Protein 2DWU (pdb70)

Foldseek 3Di:
DDPAAEEEEEQALLLVLLVVLLCVVQVQGAYEYEHAPVPPDPQVPDLVVLQVVVVLSVLVVVVGRHQEYEHSFLLSCLSHVVVPCVPDPHHYFYLQLLLLVVQVVPFDPQEEEEEEGNSNQVSVVNVVSNCVVPVPHHYHYFYLHCLQVCQLPPVVVVVVNLVSLLVRCVVVLPDDGQEYEHSGSRCVSCVVSNCVNNDPSYHYGYSSNRRSVVVVVVCVVVPNRGPHNHYAYAYEYQDDQVSSQVVSCVVVVHGHHYDYDDPND/DQQAAEEEEEQAQLLVLQVVLLCVPQVQGAYEYEHAPVPPDPQVPDLVVLQVVVVLSVLVVVVGRHQEYEHSFLLSCLSPVVVVCVPDPHHYFYLQLLLLVVQVVPFDPQEEEEEEGNSNQVSVVNVVSNCVVPVPHHYHYFYLHCVVVCQLPPLVVVVVNLVSLLVRCVVVLPDDHQEYEHSGSRCVSCVVSNCVNNDPRYHYTYSSNRRSVVVVVVCVVVPNRHPHNHYAYAYEYQDDQVSSQVVCCVVVVHGHHYDYDHPNDD/DQPAAEEEEEQAQLLVLQVVLLCVPQVQGAYEYEHAPVPPDPLPPDLVVLQVVVVLSVVVCVVGRHQEYEHSFLLSCLRPVVVVCVVDPHHYFYLQLLLLVVQVVPFPPLEEEEEEGNSNQVSVVNVVSNCVVPVPHHYHYFYLHCLQVCQLPPVVVVVVNLVSLLVRCVVVLPDDHQEYEHSGSRCVSVVVSNCVNNDPSHHYGYSSNRRSVVVVVVCVVVPNRHPHNHYAYAYEYQDDQVSSQVVSCVVVVHGHHYDYDDPNDD

InterPro domains:
  IPR001920 Asp/Glu racemase [G3DSA:3.40.50.1860] (10-257)
  IPR001920 Asp/Glu racemase [G3DSA:3.40.50.1860] (99-211)
  IPR001920 Asp/Glu racemase [SSF53681] (10-111)
  IPR001920 Asp/Glu racemase [SSF53681] (114-262)
  IPR004391 Glutamate racemase [MF_00258] (8-259)
  IPR004391 Glutamate racemase [TIGR00067] (10-257)
  IPR015942 Asp/Glu/hydantoin racemase [PF01177] (19-215)
  IPR033134 Asp/Glu racemase, active site 2 [PS00924] (184-194)

B-factor: mean 18.68, std 12.65, range [5.08, 90.08]

Secondary structure (DSSP, 8-state):
----EEEEEESSSTTHHHHHHHHHH-TTS-EEEEE-GGG---TTS-HHHHHHHHHHHHHHHTTS-EEEEEE--HHHHHHHHHHHHHH-SS-EEESHHHHHHHHHHH-SSSEEEEEE-HHHHHTTHHHHHHHHH-TT-EEEEEE-TTHHHHHHHSTT-HHHHHHHHHHHHHHHHTS--SEEEE-STTGGGGHHHHHHHH-TTSEEEEHHHHHHHHHHHHHHHTT-----SS---EEEESS-HHHHHHHHHHHHSS---EEE--S--/-TT-EEEEEESSSTTHHHHHHHHHH-TTS-EEEEE-GGG---TTS-HHHHHHHHHHHHHHHTTS-EEEEEE--HHHHHHHHHHHHHH-SS-EEESHHHHHHHHHHH-SSSEEEEEE-HHHHHHTHHHHHHHHH-TT-EEEEEE-TTHHHHHHHSTT-HHHHHHHHHHHHHHHHTS--SEEEEESTTGGGGHHHHHHHH-TTSEEEEHHHHHHHHHHHHHHHHT-----SS---EEEESS-HHHHHHHHHHHHSS---EEE--SS--/-TT-EEEEEESSSTTHHHHHHHHHHSTT--EEEEE-GGG---TTS-HHHHHHHHHHHHHHHTTS-EEEEEE--HHHHHHHHHHHHHH-SS-EEESHHHHHHHHHHH-SSSEEEEEE-HHHHHHTHHHHHHHHH-TT-EEEEEE-TTHHHHHHHSTT-HHHHHHHHHHHHHHHHTS--SEEEE-STTGGGGHHHHHHHH-TTSEEEEHHHHHHHHHHHHHHHTT-----SS---EEEESS-HHHHHHHHHHHHSS---EEE--SS--

Solvent-accessible surface area: 32550 Å² total

Sequence (797 aa):
HKHSSVIGVLDSGVVGGLTVASSEIIRQLPKESIICCYIIGDNERCPYGPPRSVEEVQSSFVFEMVEFLKQFPLKALVVACNTAAAATTLAALQEALSIPVIGVIHPGARAAIKVTKKKGKKIGVVIGTVGTIQSNMMYEKALHELDTYLKVHSHACPPTLATVVENRLEDTAYVTQQVKQALLLPLTKEDIDTLILGCTHYPLLLESYIKKELGEDVTIIIISSAEETAIELSTILQHKGILADNLLNPKHRFFTTGSVSSFEHIAERWLGYQISSVDCCVDLPVHKHSSVIGVLDSGVVGGLTVASSEIIRQLPKESSIICCYIIGDNERCPYGPPRSVEEVQSSFVFEMVEFLKQFPLKALVVACNTAAAATTLAALQEALSIPVIGVIHPGARAAIKVTKKKGKIGVVIGTVGTIQSNMMYEKALHELDTYLKVHSHHACPPTTLATVVENRLEDTTAYVTQQVKQALLPLTKEDIDTLILGCTHYPLLLESYIKKELGEDVTIIIISSAEEETAIELSTILQHKGILADNLLNPKHRFFTTGSVSSFEHIAERWLGYQISSVDCVDLPVKHKHSSVIGVLDSGVGGLTVASEIIRQLPKESIICCYIIGDNERCPYGPPRSVEEVQSSFVFEMVEFLKQFPLKALVVACNTAAAATTLAALLQEALSIPVIGVIHPGARAAIKVTKKGKIGVVIGTVGTIQSNMMYEKALHELDTYLKVHSHACPTLATVVENRLEDTAYVTQQVKQALLPLTKEDIDTLILGCTHYPLLLESYIKKELGEDVTIIIISSAEETAIELSTILQHKGILADNLLNPKHRFFTTGSVSSFEHIAERWLGYQISVDCVDLPVK

CATH classification: 3.40.50.1860 (+1 more: 3.40.50.1860)

Structure (mmCIF, N/CA/C/O backbone):
data_2DWU
#
_entry.id   2DWU
#
_cell.length_a   85.783
_cell.length_b   49.659
_cell.length_c   198.252
_cell.angle_alpha   90.000
_cell.angle_beta   90.065
_cell.angle_gamma   90.000
#
_symmetry.space_group_name_H-M   'C 1 2 1'
#
loop_
_entity.id
_entity.type
_entity.pdbx_description
1 polymer 'Glutamate racemase'
2 non-polymer 'POTASSIUM ION'
3 non-polymer 'D-GLUTAMIC ACID'
4 non-polymer GLYCEROL
5 water water
#
loop_
_atom_site.group_PDB
_atom_site.id
_atom_site.type_symbol
_atom_site.label_atom_id
_atom_site.label_alt_id
_atom_site.label_comp_id
_atom_site.label_asym_id
_atom_site.label_entity_id
_atom_site.label_seq_id
_atom_site.pdbx_PDB_ins_code
_atom_site.Cartn_x
_atom_site.Cartn_y
_atom_site.Cartn_z
_atom_site.occupancy
_atom_site.B_iso_or_equiv
_atom_site.auth_seq_id
_atom_site.auth_comp_id
_atom_site.auth_asym_id
_atom_site.auth_atom_id
_atom_site.pdbx_PDB_model_num
ATOM 1 N N . HIS A 1 5 ? -27.249 -4.568 32.026 1.00 43.30 5 HIS A N 1
ATOM 2 C CA . HIS A 1 5 ? -26.002 -5.313 32.364 1.00 42.70 5 HIS A CA 1
ATOM 3 C C . HIS A 1 5 ? -24.889 -4.837 31.429 1.00 40.24 5 HIS A C 1
ATOM 4 O O . HIS A 1 5 ? -23.977 -5.596 31.093 1.00 41.55 5 HIS A O 1
ATOM 11 N N . LYS A 1 6 ? -24.975 -3.564 31.047 1.00 37.35 6 LYS A N 1
ATOM 12 C CA . LYS A 1 6 ? -24.051 -2.905 30.125 1.00 32.46 6 LYS A CA 1
ATOM 13 C C . LYS A 1 6 ? -23.474 -3.799 29.046 1.00 27.97 6 LYS A C 1
ATOM 14 O O . LYS A 1 6 ? -22.653 -4.689 29.277 1.00 27.81 6 LYS A O 1
ATOM 20 N N . HIS A 1 7 ? -23.918 -3.508 27.839 1.00 21.88 7 HIS A N 1
ATOM 21 C CA . HIS A 1 7 ? -23.547 -4.270 26.678 1.00 17.75 7 HIS A CA 1
ATOM 22 C C . HIS A 1 7 ? -22.726 -3.455 25.701 1.00 15.74 7 HIS A C 1
ATOM 23 O O . HIS A 1 7 ? -22.485 -3.880 24.582 1.00 15.81 7 HIS A O 1
ATOM 30 N N A SER A 1 8 ? -22.282 -2.282 26.134 0.50 13.89 8 SER A N 1
ATOM 31 N N B SER A 1 8 ? -22.272 -2.291 26.147 0.50 13.62 8 SER A N 1
ATOM 32 C CA A SER A 1 8 ? -21.501 -1.423 25.256 0.50 12.64 8 SER A CA 1
ATOM 33 C CA B SER A 1 8 ? -21.485 -1.405 25.301 0.50 12.36 8 SER A CA 1
ATOM 34 C C A SER A 1 8 ? -20.108 -1.976 24.970 0.50 11.72 8 SER A C 1
ATOM 35 C C B SER A 1 8 ? -20.080 -1.931 25.000 0.50 11.38 8 SER A C 1
ATOM 36 O O A SER A 1 8 ? -19.528 -2.704 25.770 0.50 12.73 8 SER A O 1
ATOM 37 O O B SER A 1 8 ? -19.464 -2.596 25.826 0.50 12.57 8 SER A O 1
ATOM 42 N N . VAL A 1 9 ? -19.583 -1.615 23.807 1.00 10.42 9 VAL A N 1
ATOM 43 C CA . VAL A 1 9 ? -18.283 -2.095 23.365 1.00 10.14 9 VAL A CA 1
ATOM 44 C C . VAL A 1 9 ? -17.270 -0.987 23.158 1.00 9.07 9 VAL A C 1
ATOM 45 O O . VAL A 1 9 ? -17.593 0.197 23.131 1.00 10.09 9 VAL A O 1
ATOM 49 N N . ILE A 1 10 ? -16.023 -1.405 23.050 1.00 7.66 10 ILE A N 1
ATOM 50 C CA . ILE A 1 10 ? -14.930 -0.483 22.776 1.00 9.31 10 ILE A CA 1
ATOM 51 C C . ILE A 1 10 ? -14.722 -0.525 21.259 1.00 8.57 10 ILE A C 1
ATOM 52 O O . ILE A 1 10 ? -14.350 -1.572 20.718 1.00 9.53 10 ILE A O 1
ATOM 57 N N . GLY A 1 11 ? -14.972 0.597 20.581 1.00 9.37 11 GLY A N 1
ATOM 58 C CA . GLY A 1 11 ? -14.736 0.642 19.137 1.00 9.03 11 GLY A CA 1
ATOM 59 C C . GLY A 1 11 ? -13.245 0.886 18.930 1.00 9.42 11 GLY A C 1
ATOM 60 O O . GLY A 1 11 ? -12.654 1.667 19.667 1.00 10.74 11 GLY A O 1
ATOM 61 N N . VAL A 1 12 ? -12.629 0.190 17.981 1.00 8.50 12 VAL A N 1
ATOM 62 C CA . VAL A 1 12 ? -11.187 0.378 17.701 1.00 8.20 12 VAL A CA 1
ATOM 63 C C . VAL A 1 12 ? -11.038 0.532 16.204 1.00 7.99 12 VAL A C 1
ATOM 64 O O . VAL A 1 12 ? -11.512 -0.313 15.441 1.00 9.80 12 VAL A O 1
ATOM 68 N N . LEU A 1 13 ? -10.401 1.613 15.756 1.00 9.01 13 LEU A N 1
ATOM 69 C CA . LEU A 1 13 ? -10.196 1.770 14.317 1.00 8.69 13 LEU A CA 1
ATOM 70 C C . LEU A 1 13 ? -8.702 1.871 13.983 1.00 9.14 13 LEU A C 1
ATOM 71 O O . LEU A 1 13 ? -7.872 2.339 14.786 1.00 8.41 13 LEU A O 1
ATOM 76 N N . ASP A 1 14 ? -8.350 1.373 12.805 1.00 9.45 14 ASP A N 1
ATOM 77 C CA . ASP A 1 14 ? -6.950 1.382 12.374 1.00 8.41 14 ASP A CA 1
ATOM 78 C C . ASP A 1 14 ? -6.925 1.384 10.863 1.00 9.83 14 ASP A C 1
ATOM 79 O O . ASP A 1 14 ? -7.933 1.131 10.237 1.00 10.14 14 ASP A O 1
ATOM 84 N N . SER A 1 15 ? -5.765 1.669 10.274 1.00 7.82 15 SER A N 1
ATOM 85 C CA . SER A 1 15 ? -5.669 1.631 8.834 1.00 9.46 15 SER A CA 1
ATOM 86 C C . SER A 1 15 ? -5.661 0.200 8.273 1.00 11.14 15 SER A C 1
ATOM 87 O O . SER A 1 15 ? -5.882 0.020 7.080 1.00 11.67 15 SER A O 1
ATOM 90 N N . GLY A 1 16 ? -5.397 -0.814 9.107 1.00 9.90 16 GLY A N 1
ATOM 91 C CA . GLY A 1 16 ? -5.352 -2.185 8.618 1.00 11.10 16 GLY A CA 1
ATOM 92 C C . GLY A 1 16 ? -5.213 -3.236 9.709 1.00 10.20 16 GLY A C 1
ATOM 93 O O . GLY A 1 16 ? -6.061 -3.318 10.603 1.00 11.20 16 GLY A O 1
ATOM 94 N N A VAL A 1 17 ? -4.149 -4.036 9.631 0.50 10.63 17 VAL A N 1
ATOM 95 N N B VAL A 1 17 ? -4.149 -4.030 9.638 0.50 10.43 17 VAL A N 1
ATOM 96 C CA A VAL A 1 17 ? -3.889 -5.091 10.611 0.50 10.74 17 VAL A CA 1
ATOM 97 C CA B VAL A 1 17 ? -3.932 -5.080 10.619 0.50 10.44 17 VAL A CA 1
ATOM 98 C C A VAL A 1 17 ? -2.992 -4.638 11.764 0.50 10.06 17 VAL A C 1
ATOM 99 C C B VAL A 1 17 ? -2.965 -4.668 11.744 0.50 9.91 17 VAL A C 1
ATOM 100 O O A VAL A 1 17 ? -3.006 -5.232 12.844 0.50 9.70 17 VAL A O 1
ATOM 101 O O B VAL A 1 17 ? -2.906 -5.322 12.787 0.50 9.48 17 VAL A O 1
ATOM 108 N N . GLY A 1 18 ? -2.221 -3.583 11.536 1.00 11.21 18 GLY A N 1
ATOM 109 C CA . GLY A 1 18 ? -1.303 -3.112 12.566 1.00 9.82 18 GLY A CA 1
ATOM 110 C C . GLY A 1 18 ? -1.945 -2.904 13.923 1.00 9.54 18 GLY A C 1
ATOM 111 O O . GLY A 1 18 ? -1.365 -3.253 14.955 1.00 8.50 18 GLY A O 1
ATOM 112 N N . GLY A 1 19 ? -3.147 -2.336 13.907 1.00 9.25 19 GLY A N 1
ATOM 113 C CA . GLY A 1 19 ? -3.885 -2.064 15.132 1.00 10.47 19 GLY A CA 1
ATOM 114 C C . GLY A 1 19 ? -4.157 -3.283 15.998 1.00 7.92 19 GLY A C 1
ATOM 115 O O . GLY A 1 19 ? -4.641 -3.137 17.128 1.00 9.03 19 GLY A O 1
ATOM 116 N N . LEU A 1 20 ? -3.888 -4.488 15.483 1.00 8.96 20 LEU A N 1
ATOM 117 C CA . LEU A 1 20 ? -4.060 -5.678 16.313 1.00 8.81 20 LEU A CA 1
ATOM 118 C C . LEU A 1 20 ? -3.107 -5.622 17.495 1.00 7.86 20 LEU A C 1
ATOM 119 O O . LEU A 1 20 ? -3.353 -6.262 18.506 1.00 7.59 20 LEU A O 1
ATOM 124 N N . THR A 1 21 ? -1.996 -4.876 17.396 1.00 8.37 21 THR A N 1
ATOM 125 C CA . THR A 1 21 ? -1.131 -4.788 18.573 1.00 7.64 21 THR A CA 1
ATOM 126 C C . THR A 1 21 ? -1.857 -4.067 19.706 1.00 8.12 21 THR A C 1
ATOM 127 O O . THR A 1 21 ? -1.740 -4.453 20.882 1.00 8.70 21 THR A O 1
ATOM 131 N N . VAL A 1 22 ? -2.644 -3.053 19.348 1.00 7.07 22 VAL A N 1
ATOM 132 C CA . VAL A 1 22 ? -3.406 -2.281 20.328 1.00 7.17 22 VAL A CA 1
ATOM 133 C C . VAL A 1 22 ? -4.573 -3.140 20.818 1.00 6.88 22 VAL A C 1
ATOM 134 O O . VAL A 1 22 ? -4.843 -3.219 22.005 1.00 7.30 22 VAL A O 1
ATOM 138 N N . ALA A 1 23 ? -5.239 -3.815 19.899 1.00 6.95 23 ALA A N 1
ATOM 139 C CA . ALA A 1 23 ? -6.352 -4.666 20.314 1.00 7.66 23 ALA A CA 1
ATOM 140 C C . ALA A 1 23 ? -5.895 -5.751 21.304 1.00 7.57 23 ALA A C 1
ATOM 141 O O . ALA A 1 23 ? -6.571 -6.020 22.296 1.00 8.11 23 ALA A O 1
ATOM 143 N N A SER A 1 24 ? -4.754 -6.377 21.042 0.50 7.42 24 SER A N 1
ATOM 144 N N B SER A 1 24 ? -4.756 -6.356 21.025 0.50 6.64 24 SER A N 1
ATOM 145 C CA A SER A 1 24 ? -4.257 -7.422 21.930 0.50 8.24 24 SER A CA 1
ATOM 146 C CA B SER A 1 24 ? -4.219 -7.390 21.880 0.50 6.68 24 SER A CA 1
ATOM 147 C C A SER A 1 24 ? -3.981 -6.888 23.332 0.50 7.99 24 SER A C 1
ATOM 148 C C B SER A 1 24 ? -3.978 -6.886 23.303 0.50 7.17 24 SER A C 1
ATOM 149 O O A SER A 1 24 ? -4.213 -7.581 24.317 0.50 7.55 24 SER A O 1
ATOM 150 O O B SER A 1 24 ? -4.233 -7.595 24.268 0.50 6.85 24 SER A O 1
ATOM 155 N N . GLU A 1 25 ? -3.468 -5.659 23.428 1.00 7.15 25 GLU A N 1
ATOM 156 C CA . GLU A 1 25 ? -3.208 -5.087 24.741 1.00 7.10 25 GLU A CA 1
ATOM 157 C C . GLU A 1 25 ? -4.495 -4.744 25.488 1.00 6.56 25 GLU A C 1
ATOM 158 O O . GLU A 1 25 ? -4.549 -4.868 26.711 1.00 7.94 25 GLU A O 1
ATOM 164 N N . ILE A 1 26 ? -5.530 -4.314 24.772 1.00 7.72 26 ILE A N 1
ATOM 165 C CA . ILE A 1 26 ? -6.815 -4.026 25.416 1.00 7.83 26 ILE A CA 1
ATOM 166 C C . ILE A 1 26 ? -7.423 -5.343 25.918 1.00 8.60 26 ILE A C 1
ATOM 167 O O . ILE A 1 26 ? -7.901 -5.436 27.048 1.00 8.36 26 ILE A O 1
ATOM 172 N N . ILE A 1 27 ? -7.353 -6.381 25.088 1.00 7.34 27 ILE A N 1
ATOM 173 C CA . ILE A 1 27 ? -7.871 -7.687 25.497 1.00 8.75 27 ILE A CA 1
ATOM 174 C C . ILE A 1 27 ? -7.120 -8.206 26.734 1.00 9.26 27 ILE A C 1
ATOM 175 O O . ILE A 1 27 ? -7.717 -8.795 27.648 1.00 9.18 27 ILE A O 1
ATOM 180 N N . ARG A 1 28 ? -5.817 -7.952 26.809 1.00 7.74 28 ARG A N 1
ATOM 181 C CA . ARG A 1 28 ? -5.045 -8.435 27.940 1.00 7.90 28 ARG A CA 1
ATOM 182 C C . ARG A 1 28 ? -5.256 -7.643 29.237 1.00 9.37 28 ARG A C 1
ATOM 183 O O . ARG A 1 28 ? -5.418 -8.229 30.311 1.00 9.32 28 ARG A O 1
ATOM 191 N N . GLN A 1 29 ? -5.229 -6.314 29.151 1.00 7.67 29 GLN A N 1
ATOM 192 C CA . GLN A 1 29 ? -5.346 -5.474 30.344 1.00 5.67 29 GLN A CA 1
ATOM 193 C C . GLN A 1 29 ? -6.783 -5.142 30.754 1.00 7.70 29 GLN A C 1
ATOM 194 O O . GLN A 1 29 ? -7.038 -4.756 31.896 1.00 7.83 29 GLN A O 1
ATOM 200 N N . LEU A 1 30 ? -7.720 -5.316 29.835 1.00 6.74 30 LEU A N 1
ATOM 201 C CA . LEU A 1 30 ? -9.138 -5.049 30.132 1.00 5.26 30 LEU A CA 1
ATOM 202 C C . LEU A 1 30 ? -9.903 -6.266 29.617 1.00 6.86 30 LEU A C 1
ATOM 203 O O . LEU A 1 30 ? -10.746 -6.159 28.721 1.00 8.95 30 LEU A O 1
ATOM 208 N N . PRO A 1 31 ? -9.641 -7.423 30.227 1.00 7.60 31 PRO A N 1
ATOM 209 C CA . PRO A 1 31 ? -10.288 -8.668 29.798 1.00 8.20 31 PRO A CA 1
ATOM 210 C C . PRO A 1 31 ? -11.781 -8.763 29.909 1.00 10.12 31 PRO A C 1
ATOM 211 O O . PRO A 1 31 ? -12.358 -9.728 29.397 1.00 11.52 31 PRO A O 1
ATOM 215 N N . LYS A 1 32 ? -12.432 -7.798 30.546 1.00 9.90 32 LYS A N 1
ATOM 216 C CA . LYS A 1 32 ? -13.902 -7.848 30.615 1.00 8.08 32 LYS A CA 1
ATOM 217 C C . LYS A 1 32 ? -14.576 -7.009 29.533 1.00 9.02 32 LYS A C 1
ATOM 218 O O . LYS A 1 32 ? -15.792 -7.073 29.361 1.00 10.76 32 LYS A O 1
ATOM 224 N N . GLU A 1 33 ? -13.794 -6.224 28.793 1.00 7.95 33 GLU A 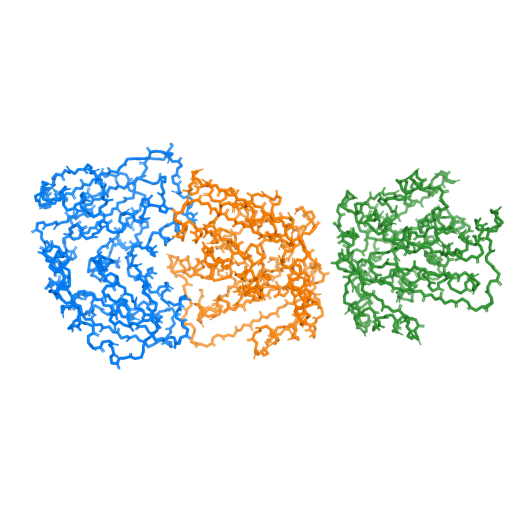N 1
ATOM 225 C CA . GLU A 1 33 ? -14.346 -5.369 27.741 1.00 7.42 33 GLU A CA 1
ATOM 226 C C . GLU A 1 33 ? -14.481 -6.125 26.414 1.00 8.25 33 GLU A C 1
ATOM 227 O O . GLU A 1 33 ? -13.758 -7.097 26.168 1.00 10.79 33 GLU A O 1
ATOM 233 N N . SER A 1 34 ? -15.416 -5.659 25.582 1.00 8.86 34 SER A N 1
ATOM 234 C CA . SER A 1 34 ? -15.694 -6.265 24.268 1.00 8.87 34 SER A CA 1
ATOM 235 C C . SER A 1 34 ? -15.217 -5.320 23.192 1.00 8.79 34 SER A C 1
ATOM 236 O O . SER A 1 34 ? -15.560 -4.147 23.198 1.00 9.36 34 SER A O 1
ATOM 239 N N A ILE A 1 35 ? -14.419 -5.862 22.280 0.50 8.07 35 ILE A N 1
ATOM 240 N N B ILE A 1 35 ? -14.429 -5.814 22.247 0.50 8.90 35 ILE A N 1
ATOM 241 C CA A ILE A 1 35 ? -13.838 -5.097 21.191 0.50 8.82 35 ILE A CA 1
ATOM 242 C CA B ILE A 1 35 ? -13.950 -4.931 21.192 0.50 10.00 35 ILE A CA 1
ATOM 243 C C A ILE A 1 35 ? -14.600 -5.219 19.880 0.50 9.03 35 ILE A C 1
ATOM 244 C C B ILE A 1 35 ? -14.644 -5.158 19.860 0.50 10.23 35 ILE A C 1
ATOM 245 O O A ILE A 1 35 ? -15.048 -6.310 19.517 0.50 9.84 35 ILE A O 1
ATOM 246 O O B ILE A 1 35 ? -15.005 -6.288 19.521 0.50 11.00 35 ILE A O 1
ATOM 255 N N A CYS A 1 36 ? -14.745 -4.093 19.186 0.50 9.14 36 CYS A N 1
ATOM 256 N N B CYS A 1 36 ? -14.833 -4.065 19.127 0.50 10.63 36 CYS A N 1
ATOM 257 C CA A CYS A 1 36 ? -15.371 -4.049 17.860 0.50 9.55 36 CYS A CA 1
ATOM 258 C CA B CYS A 1 36 ? -15.402 -4.089 17.779 0.50 10.98 36 CYS A CA 1
ATOM 259 C C A CYS A 1 36 ? -14.306 -3.297 17.058 0.50 9.22 36 CYS A C 1
ATOM 260 C C B CYS A 1 36 ? -14.369 -3.298 16.993 0.50 10.10 36 CYS A C 1
ATOM 261 O O A CYS A 1 36 ? -14.148 -2.087 17.207 0.50 8.83 36 CYS A O 1
ATOM 262 O O B CYS A 1 36 ? -14.281 -2.075 17.105 0.50 10.07 36 CYS A O 1
ATOM 267 N N . TYR A 1 37 ? -13.572 -4.028 16.229 1.00 9.19 37 TYR A N 1
ATOM 268 C CA . TYR A 1 37 ? -12.461 -3.459 15.468 1.00 9.43 37 TYR A CA 1
ATOM 269 C C . TYR A 1 37 ? -12.677 -3.338 13.979 1.00 9.88 37 TYR A C 1
ATOM 270 O O . TYR A 1 37 ? -13.232 -4.236 13.379 1.00 9.62 37 TYR A O 1
ATOM 279 N N A ILE A 1 38 ? -12.242 -2.219 13.399 0.50 8.76 38 ILE A N 1
ATOM 280 N N B ILE A 1 38 ? -12.248 -2.229 13.382 0.50 8.50 38 ILE A N 1
ATOM 281 C CA A ILE A 1 38 ? -12.324 -2.024 11.954 0.50 8.98 38 ILE A CA 1
ATOM 282 C CA B ILE A 1 38 ? -12.332 -2.109 11.930 0.50 8.34 38 ILE A CA 1
ATOM 283 C C A ILE A 1 38 ? -10.934 -1.622 11.447 0.50 9.99 38 ILE A C 1
ATOM 284 C C B ILE A 1 38 ? -10.968 -1.628 11.432 0.50 9.72 38 ILE A C 1
ATOM 285 O O A ILE A 1 38 ? -10.319 -0.695 11.994 0.50 10.05 38 ILE A O 1
ATOM 286 O O B ILE A 1 38 ? -10.411 -0.654 11.961 0.50 9.82 38 ILE A O 1
ATOM 295 N N . GLY A 1 39 ? -10.440 -2.344 10.439 1.00 9.51 39 GLY A N 1
ATOM 296 C CA . GLY A 1 39 ? -9.146 -2.027 9.837 1.00 9.47 39 GLY A CA 1
ATOM 297 C C . GLY A 1 39 ? -9.433 -1.713 8.374 1.00 10.03 39 GLY A C 1
ATOM 298 O O . GLY A 1 39 ? -10.085 -2.517 7.680 1.00 9.59 39 GLY A O 1
ATOM 299 N N . ASP A 1 40 ? -8.968 -0.557 7.891 1.00 8.55 40 ASP A N 1
ATOM 300 C CA . ASP A 1 40 ? -9.224 -0.141 6.506 1.00 9.75 40 ASP A CA 1
ATOM 301 C C . ASP A 1 40 ? -8.146 -0.661 5.562 1.00 11.32 40 ASP A C 1
ATOM 302 O O . ASP A 1 40 ? -7.556 0.112 4.807 1.00 10.37 40 ASP A O 1
ATOM 307 N N . ASN A 1 41 ? -7.918 -1.973 5.570 1.00 10.62 41 ASN A N 1
ATOM 308 C CA . ASN A 1 41 ? -6.836 -2.540 4.751 1.00 11.78 41 ASN A CA 1
ATOM 309 C C . ASN A 1 41 ? -6.859 -2.163 3.268 1.00 12.03 41 ASN A C 1
ATOM 310 O O . ASN A 1 41 ? -5.796 -2.061 2.636 1.00 13.06 41 ASN A O 1
ATOM 315 N N . GLU A 1 42 ? -8.051 -1.958 2.713 1.00 11.93 42 GLU A N 1
ATOM 316 C CA . GLU A 1 42 ? -8.136 -1.598 1.290 1.00 12.43 42 GLU A CA 1
ATOM 317 C C . GLU A 1 42 ? -7.441 -0.266 0.971 1.00 12.89 42 GLU A C 1
ATOM 318 O O . GLU A 1 42 ? -7.015 -0.029 -0.171 1.00 12.25 42 GLU A O 1
ATOM 324 N N . ARG A 1 43 ? -7.315 0.610 1.965 1.00 12.46 43 ARG A N 1
ATOM 325 C CA . ARG A 1 43 ? -6.670 1.896 1.735 1.00 12.78 43 ARG A CA 1
ATOM 326 C C . ARG A 1 43 ? -5.389 2.099 2.544 1.00 13.85 43 ARG A C 1
ATOM 327 O O . ARG A 1 43 ? -4.886 3.208 2.659 1.00 13.11 43 ARG A O 1
ATOM 335 N N . CYS A 1 44 ? -4.898 1.017 3.128 1.00 12.10 44 CYS A N 1
ATOM 336 C CA . CYS A 1 44 ? -3.647 1.040 3.886 1.00 14.82 44 CYS A CA 1
ATOM 337 C C . CYS A 1 44 ? -2.550 1.064 2.809 1.00 14.53 44 CYS A C 1
ATOM 338 O O . CYS A 1 44 ? -2.653 0.349 1.802 1.00 15.86 44 CYS A O 1
ATOM 341 N N . PRO A 1 45 ? -1.454 1.812 3.022 1.00 12.11 45 PRO A N 1
ATOM 342 C CA . PRO A 1 45 ? -1.130 2.636 4.189 1.00 11.17 45 PRO A CA 1
ATOM 343 C C . PRO A 1 45 ? -1.648 4.054 4.229 1.00 11.16 45 PRO A C 1
ATOM 344 O O . PRO A 1 45 ? -1.837 4.696 3.194 1.00 10.94 45 PRO A O 1
ATOM 348 N N . TYR A 1 46 ? -1.841 4.549 5.452 1.00 8.63 46 TYR A N 1
ATOM 349 C CA . TYR A 1 46 ? -2.246 5.929 5.682 1.00 9.71 46 TYR A CA 1
ATOM 350 C C . TYR A 1 46 ? -1.005 6.832 5.830 1.00 8.58 46 TYR A C 1
ATOM 351 O O . TYR A 1 46 ? -1.063 8.052 5.598 1.00 9.56 46 TYR A O 1
ATOM 360 N N . GLY A 1 47 ? 0.117 6.223 6.203 1.00 8.39 47 GLY A N 1
ATOM 361 C CA . GLY A 1 47 ? 1.334 6.985 6.450 1.00 9.77 47 GLY A CA 1
ATOM 362 C C . GLY A 1 47 ? 1.707 8.042 5.425 1.00 10.29 47 GLY A C 1
ATOM 363 O O . GLY A 1 47 ? 2.021 9.167 5.795 1.00 11.81 47 GLY A O 1
ATOM 364 N N A PRO A 1 48 ? 1.677 7.701 4.125 0.50 10.64 48 PRO A N 1
ATOM 365 N N B PRO A 1 48 ? 1.675 7.723 4.126 0.50 10.52 48 PRO A N 1
ATOM 366 C CA A PRO A 1 48 ? 2.024 8.636 3.049 0.50 10.42 48 PRO A CA 1
ATOM 367 C CA B PRO A 1 48 ? 2.047 8.756 3.156 0.50 10.21 48 PRO A CA 1
ATOM 368 C C A PRO A 1 48 ? 0.880 9.489 2.510 0.50 10.47 48 PRO A C 1
ATOM 369 C C B PRO A 1 48 ? 0.904 9.621 2.636 0.50 10.24 48 PRO A C 1
ATOM 370 O O A PRO A 1 48 ? 1.084 10.286 1.583 0.50 9.93 48 PRO A O 1
ATOM 371 O O B PRO A 1 48 ? 1.131 10.556 1.855 0.50 9.95 48 PRO A O 1
ATOM 378 N N . ARG A 1 49 ? -0.319 9.322 3.065 1.00 9.84 49 ARG A N 1
ATOM 379 C CA . ARG A 1 49 ? -1.484 10.076 2.595 1.00 10.66 49 ARG A CA 1
ATOM 380 C C . ARG A 1 49 ? -1.635 11.467 3.181 1.00 12.10 49 ARG A C 1
ATOM 381 O O . ARG A 1 49 ? -1.058 11.780 4.230 1.00 12.77 49 ARG A O 1
ATOM 389 N N . SER A 1 50 ? -2.405 12.317 2.498 1.00 12.01 50 SER A N 1
ATOM 390 C CA . SER A 1 50 ? -2.627 13.662 3.004 1.00 12.59 50 SER A CA 1
ATOM 391 C C . SER A 1 50 ? -3.502 13.631 4.251 1.00 13.27 50 SER A C 1
ATOM 392 O O . SER A 1 50 ? -4.311 12.710 4.439 1.00 12.27 50 SER A O 1
ATOM 395 N N . VAL A 1 51 ? -3.353 14.647 5.084 1.00 13.66 51 VAL A N 1
ATOM 396 C CA . VAL A 1 51 ? -4.133 14.731 6.309 1.00 15.60 51 VAL A CA 1
ATOM 397 C C . VAL A 1 51 ? -5.632 14.771 6.019 1.00 15.73 51 VAL A C 1
ATOM 398 O O . VAL A 1 51 ? -6.404 14.079 6.669 1.00 13.71 51 VAL A O 1
ATOM 402 N N . GLU A 1 52 ? -6.048 15.561 5.030 1.00 17.35 52 GLU A N 1
ATOM 403 C CA . GLU A 1 52 ? -7.465 15.662 4.704 1.00 19.09 52 GLU A CA 1
ATOM 404 C C . GLU A 1 52 ? -8.032 14.320 4.293 1.00 17.47 52 GLU A C 1
ATOM 405 O O . GLU A 1 52 ? -9.141 13.968 4.662 1.00 17.92 52 GLU A O 1
ATOM 411 N N . GLU A 1 53 ? -7.269 13.561 3.522 1.00 15.47 53 GLU A N 1
ATOM 412 C CA . GLU A 1 53 ? -7.734 12.257 3.082 1.00 14.86 53 GLU A CA 1
ATOM 413 C C . GLU A 1 53 ? -7.862 11.298 4.267 1.00 13.67 53 GLU A C 1
ATOM 414 O O . GLU A 1 53 ? -8.869 10.579 4.404 1.00 13.49 53 GLU A O 1
ATOM 420 N N . VAL A 1 54 ? -6.837 11.272 5.111 1.00 12.36 54 VAL A N 1
ATOM 421 C CA . VAL A 1 54 ? -6.880 10.386 6.267 1.00 10.99 54 VAL A CA 1
ATOM 422 C C . VAL A 1 54 ? -8.079 10.736 7.144 1.00 12.42 54 VAL A C 1
ATOM 423 O O . VAL A 1 54 ? -8.789 9.837 7.598 1.00 11.01 54 VAL A O 1
ATOM 427 N N . GLN A 1 55 ? -8.311 12.031 7.376 1.00 12.12 55 GLN A N 1
ATOM 428 C CA . GLN A 1 55 ? -9.438 12.439 8.210 1.00 13.77 55 GLN A CA 1
ATOM 429 C C . GLN A 1 55 ? -10.738 11.908 7.621 1.00 14.10 55 GLN A C 1
ATOM 430 O O . GLN A 1 55 ? -11.595 11.393 8.347 1.00 12.51 55 GLN A O 1
ATOM 436 N N A SER A 1 56 ? -10.882 12.018 6.304 0.50 13.78 56 SER A N 1
ATOM 437 N N B SER A 1 56 ? -10.891 12.014 6.302 0.50 13.33 56 SER A N 1
ATOM 438 C CA A SER A 1 56 ? -12.094 11.543 5.645 0.50 13.25 56 SER A CA 1
ATOM 439 C CA B SER A 1 56 ? -12.120 11.536 5.669 0.50 12.31 56 SER A CA 1
ATOM 440 C C A SER A 1 56 ? -12.305 10.044 5.843 0.50 12.80 56 SER A C 1
ATOM 441 C C B SER A 1 56 ? -12.312 10.033 5.849 0.50 12.27 56 SER A C 1
ATOM 442 O O A SER A 1 56 ? -13.417 9.608 6.149 0.50 13.41 56 SER A O 1
ATOM 443 O O B SER A 1 56 ? -13.420 9.583 6.148 0.50 12.98 56 SER A O 1
ATOM 448 N N . PHE A 1 57 ? -11.240 9.259 5.676 1.00 11.69 57 PHE A N 1
ATOM 449 C CA . PHE A 1 57 ? -11.319 7.806 5.834 1.00 11.24 57 PHE A CA 1
ATOM 450 C C . PHE A 1 57 ? -11.642 7.415 7.274 1.00 11.05 57 PHE A C 1
ATOM 451 O O . PHE A 1 57 ? -12.358 6.433 7.522 1.00 13.46 57 PHE A O 1
ATOM 459 N N . VAL A 1 58 ? -11.092 8.159 8.231 1.00 12.00 58 VAL A N 1
ATOM 460 C CA . VAL A 1 58 ? -11.320 7.841 9.642 1.00 10.88 58 VAL A CA 1
ATOM 461 C C . VAL A 1 58 ? -12.784 8.105 9.974 1.00 12.38 58 VAL A C 1
ATOM 462 O O . VAL A 1 58 ? -13.440 7.296 10.643 1.00 12.82 58 VAL A O 1
ATOM 466 N N . PHE A 1 59 ? -13.311 9.226 9.506 1.00 12.27 59 PHE A N 1
ATOM 467 C CA . PHE A 1 59 ? -14.713 9.491 9.772 1.00 13.33 59 PHE A CA 1
ATOM 468 C C . PHE A 1 59 ? -15.630 8.454 9.125 1.00 13.65 59 PHE A C 1
ATOM 469 O O . PHE A 1 59 ? -16.713 8.204 9.637 1.00 14.56 59 PHE A O 1
ATOM 477 N N . GLU A 1 60 ? -15.219 7.860 8.005 1.00 12.76 60 GLU A N 1
ATOM 478 C CA . GLU A 1 60 ? -16.025 6.798 7.397 1.00 13.38 60 GLU A CA 1
ATOM 479 C C . GLU A 1 60 ? -15.996 5.591 8.342 1.00 13.32 60 GLU A C 1
ATOM 480 O O . GLU A 1 60 ? -17.010 4.932 8.526 1.00 13.72 60 GLU A O 1
ATOM 486 N N . MET A 1 61 ? -14.844 5.305 8.947 1.00 12.99 61 MET A N 1
ATOM 487 C CA . MET A 1 61 ? -14.779 4.180 9.884 1.00 11.34 61 MET A CA 1
ATOM 488 C C . MET A 1 61 ? -15.619 4.445 11.125 1.00 12.81 61 MET A C 1
ATOM 489 O O . MET A 1 61 ? -16.238 3.522 11.675 1.00 13.46 61 MET A O 1
ATOM 494 N N . VAL A 1 62 ? -15.640 5.694 11.580 1.00 13.26 62 VAL A N 1
ATOM 495 C CA . VAL A 1 62 ? -16.448 6.038 12.755 1.00 14.06 62 VAL A CA 1
ATOM 496 C C . VAL A 1 62 ? -17.939 5.838 12.435 1.00 15.88 62 VAL A C 1
ATOM 497 O O . VAL A 1 62 ? -18.695 5.366 13.276 1.00 15.65 62 VAL A O 1
ATOM 501 N N . GLU A 1 63 ? -18.351 6.188 11.218 1.00 16.37 63 GLU A N 1
ATOM 502 C CA . GLU A 1 63 ? -19.743 5.987 10.817 1.00 17.42 63 GLU A CA 1
ATOM 503 C C . GLU A 1 63 ? -20.082 4.503 10.890 1.00 16.98 63 GLU A C 1
ATOM 504 O O . GLU A 1 63 ? -21.192 4.135 11.286 1.00 16.67 63 GLU A O 1
ATOM 510 N N . PHE A 1 64 ? -19.139 3.644 10.506 1.00 14.44 64 PHE A N 1
ATOM 511 C CA . PHE A 1 64 ? -19.368 2.210 10.581 1.00 15.29 64 PHE A CA 1
ATOM 512 C C . PHE A 1 64 ? -19.484 1.772 12.043 1.00 14.77 64 PHE A C 1
ATOM 513 O O . PHE A 1 64 ? -20.391 1.025 12.420 1.00 15.03 64 PHE A O 1
ATOM 521 N N . LEU A 1 65 ? -18.538 2.203 12.869 1.00 13.51 65 LEU A N 1
ATOM 522 C CA . LEU A 1 65 ? -18.574 1.795 14.270 1.00 14.18 65 LEU A CA 1
ATOM 523 C C . LEU A 1 65 ? -19.790 2.315 15.031 1.00 16.28 65 LEU A C 1
ATOM 524 O O . LEU A 1 65 ? -20.207 1.694 16.009 1.00 16.49 65 LEU A O 1
ATOM 529 N N . LYS A 1 66 ? -20.375 3.425 14.589 1.00 17.52 66 LYS A N 1
ATOM 530 C CA . LYS A 1 66 ? -21.528 3.973 15.306 1.00 20.22 66 LYS A CA 1
ATOM 531 C C . LYS A 1 66 ? -22.767 3.097 15.219 1.00 20.30 66 LYS A C 1
ATOM 532 O O . LYS A 1 66 ? -23.754 3.342 15.907 1.00 21.77 66 LYS A O 1
ATOM 538 N N . GLN A 1 67 ? -22.701 2.057 14.396 1.00 19.88 67 GLN A N 1
ATOM 539 C CA . GLN A 1 67 ? -23.813 1.120 14.258 1.00 21.20 67 GLN A CA 1
ATOM 540 C C . GLN A 1 67 ? -23.866 0.215 15.495 1.00 21.10 67 GLN A C 1
ATOM 541 O O . GLN A 1 67 ? -24.859 -0.483 15.732 1.00 21.83 67 GLN A O 1
ATOM 547 N N . PHE A 1 68 ? -22.794 0.248 16.283 1.00 18.12 68 PHE A N 1
ATOM 548 C CA . PHE A 1 68 ? -22.685 -0.563 17.493 1.00 18.32 68 PHE A CA 1
ATOM 549 C C . PHE A 1 68 ? -22.793 0.310 18.723 1.00 15.69 68 PHE A C 1
ATOM 550 O O . PHE A 1 68 ? -22.573 1.514 18.651 1.00 16.25 68 PHE A O 1
ATOM 558 N N . PRO A 1 69 ? -23.140 -0.287 19.883 1.00 15.73 69 PRO A N 1
ATOM 559 C CA . PRO A 1 69 ? -23.260 0.487 21.125 1.00 15.94 69 PRO A CA 1
ATOM 560 C C . PRO A 1 69 ? -21.886 0.835 21.709 1.00 15.84 69 PRO A C 1
ATOM 561 O O . PRO A 1 69 ? -21.396 0.131 22.586 1.00 17.38 69 PRO A O 1
ATOM 565 N N . LEU A 1 70 ? -21.277 1.917 21.234 1.00 14.23 70 LEU A N 1
ATOM 566 C CA . LEU A 1 70 ? -19.942 2.295 21.707 1.00 12.58 70 LEU A CA 1
ATOM 567 C C . LEU A 1 70 ? -19.904 3.011 23.040 1.00 12.45 70 LEU A C 1
ATOM 568 O O . LEU A 1 70 ? -20.663 3.965 23.248 1.00 16.06 70 LEU A O 1
ATOM 573 N N . LYS A 1 71 ? -19.032 2.565 23.941 1.00 12.22 71 LYS A N 1
ATOM 574 C CA . LYS A 1 71 ? -18.864 3.271 25.210 1.00 11.70 71 LYS A CA 1
ATOM 575 C C . LYS A 1 71 ? -17.638 4.174 25.074 1.00 11.02 71 LYS A C 1
ATOM 576 O O . LYS A 1 71 ? -17.513 5.158 25.794 1.00 11.69 71 LYS A O 1
ATOM 582 N N . ALA A 1 72 ? -16.754 3.830 24.134 1.00 10.77 72 ALA A N 1
ATOM 583 C CA . ALA A 1 72 ? -15.516 4.583 23.899 1.00 10.48 72 ALA A CA 1
ATOM 584 C C . ALA A 1 72 ? -14.939 4.222 22.534 1.00 8.79 72 ALA A C 1
ATOM 585 O O . ALA A 1 72 ? -15.259 3.175 21.984 1.00 9.43 72 ALA A O 1
ATOM 587 N N . LEU A 1 73 ? -14.063 5.080 22.006 1.00 8.79 73 LEU A N 1
ATOM 588 C CA . LEU A 1 73 ? -13.444 4.832 20.714 1.00 8.40 73 LEU A CA 1
ATOM 589 C C . LEU A 1 73 ? -11.939 4.940 20.899 1.00 8.56 73 LEU A C 1
ATOM 590 O O . LEU A 1 73 ? -11.450 5.887 21.514 1.00 9.77 73 LEU A O 1
ATOM 595 N N . VAL A 1 74 ? -11.217 3.960 20.373 1.00 8.79 74 VAL A N 1
ATOM 596 C CA . VAL A 1 74 ? -9.753 3.980 20.412 1.00 7.49 74 VAL A CA 1
ATOM 597 C C . VAL A 1 74 ? -9.255 4.128 18.971 1.00 7.79 74 VAL A C 1
ATOM 598 O O . VAL A 1 74 ? -9.623 3.335 18.088 1.00 9.30 74 VAL A O 1
ATOM 602 N N . VAL A 1 75 ? -8.436 5.156 18.740 1.00 8.21 75 VAL A N 1
ATOM 603 C CA . VAL A 1 75 ? -7.834 5.355 17.420 1.00 8.19 75 VAL A CA 1
ATOM 604 C C . VAL A 1 75 ? -6.505 4.644 17.588 1.00 7.79 75 VAL A C 1
ATOM 605 O O . VAL A 1 75 ? -5.527 5.179 18.127 1.00 8.07 75 VAL A O 1
ATOM 609 N N . ALA A 1 76 ? -6.476 3.406 17.123 1.00 7.49 76 ALA A N 1
ATOM 610 C CA . ALA A 1 76 ? -5.294 2.591 17.289 1.00 7.97 76 ALA A CA 1
ATOM 611 C C . ALA A 1 76 ? -4.126 2.958 16.368 1.00 7.83 76 ALA A C 1
ATOM 612 O O . ALA A 1 76 ? -2.969 2.661 16.680 1.00 9.36 76 ALA A O 1
ATOM 614 N N . CYS A 1 77 ? -4.439 3.618 15.259 1.00 7.71 77 CYS A N 1
ATOM 615 C CA . CYS A 1 77 ? -3.435 3.990 14.266 1.00 7.79 77 CYS A CA 1
ATOM 616 C C . CYS A 1 77 ? -2.784 5.327 14.626 1.00 6.38 77 CYS A C 1
ATOM 617 O O . CYS A 1 77 ? -3.482 6.321 14.786 1.00 7.98 77 CYS A O 1
ATOM 620 N N . ASN A 1 78 ? -1.450 5.352 14.737 1.00 6.99 78 ASN A N 1
ATOM 621 C CA . ASN A 1 78 ? -0.781 6.596 15.120 1.00 5.55 78 ASN A CA 1
ATOM 622 C C . ASN A 1 78 ? -0.955 7.664 14.032 1.00 6.36 78 ASN A C 1
ATOM 623 O O . ASN A 1 78 ? -1.076 8.852 14.338 1.00 7.76 78 ASN A O 1
ATOM 628 N N . THR A 1 79 ? -0.944 7.227 12.775 1.00 6.35 79 THR A N 1
ATOM 629 C CA . THR A 1 79 ? -1.097 8.153 11.637 1.00 6.98 79 THR A CA 1
ATOM 630 C C . THR A 1 79 ? -2.504 8.774 11.657 1.00 7.31 79 THR A C 1
ATOM 631 O O . THR A 1 79 ? -2.694 9.986 11.441 1.00 8.87 79 THR A O 1
ATOM 635 N N . ALA A 1 80 ? -3.498 7.928 11.907 1.00 7.48 80 ALA A N 1
ATOM 636 C CA . ALA A 1 80 ? -4.869 8.419 11.972 1.00 6.96 80 ALA A CA 1
ATOM 637 C C . ALA A 1 80 ? -5.051 9.329 13.184 1.00 7.35 80 ALA A C 1
ATOM 638 O O . ALA A 1 80 ? -5.729 10.354 13.104 1.00 8.73 80 ALA A O 1
ATOM 640 N N . ALA A 1 81 ? -4.467 8.964 14.318 1.00 6.66 81 ALA A N 1
ATOM 641 C CA . ALA A 1 81 ? -4.598 9.818 15.498 1.00 7.52 81 ALA A CA 1
ATOM 642 C C . ALA A 1 81 ? -3.974 11.200 15.256 1.00 9.69 81 ALA A C 1
ATOM 643 O O . ALA A 1 81 ? -4.542 12.222 15.640 1.00 9.25 81 ALA A O 1
ATOM 645 N N . ALA A 1 82 ? -2.803 11.221 14.632 1.00 10.69 82 ALA A N 1
ATOM 646 C CA . ALA A 1 82 ? -2.123 12.476 14.360 1.00 12.97 82 ALA A CA 1
ATOM 647 C C . ALA A 1 82 ? -2.994 13.377 13.512 1.00 13.56 82 ALA A C 1
ATOM 648 O O . ALA A 1 82 ? -3.073 14.585 13.742 1.00 17.17 82 ALA A O 1
ATOM 650 N N . ALA A 1 83 ? -3.657 12.789 12.533 1.00 12.08 83 ALA A N 1
ATOM 651 C CA . ALA A 1 83 ? -4.475 13.582 11.642 1.00 13.66 83 ALA A CA 1
ATOM 652 C C . ALA A 1 83 ? -5.874 13.946 12.108 1.00 13.56 83 ALA A C 1
ATOM 653 O O . ALA A 1 83 ? -6.392 15.016 11.758 1.00 14.91 83 ALA A O 1
ATOM 655 N N A THR A 1 84 ? -6.474 13.121 12.957 0.50 13.78 84 THR A N 1
ATOM 656 N N B THR A 1 84 ? -6.464 13.055 12.901 0.50 12.30 84 THR A N 1
ATOM 657 C CA A THR A 1 84 ? -7.863 13.372 13.313 0.50 14.07 84 THR A CA 1
ATOM 658 C CA B THR A 1 84 ? -7.869 13.165 13.273 0.50 10.65 84 THR A CA 1
ATOM 659 C C A THR A 1 84 ? -8.300 13.348 14.769 0.50 13.89 84 THR A C 1
ATOM 660 C C B THR A 1 84 ? -8.318 13.166 14.734 0.50 11.94 84 THR A C 1
ATOM 661 O O A THR A 1 84 ? -9.463 13.634 15.057 0.50 13.23 84 THR A O 1
ATOM 662 O O B THR A 1 84 ? -9.517 13.305 14.985 0.50 11.28 84 THR A O 1
ATOM 669 N N . LEU A 1 85 ? -7.406 13.014 15.692 1.00 11.76 85 LEU A N 1
ATOM 670 C CA . LEU A 1 85 ? -7.825 12.944 17.090 1.00 13.29 85 LEU A CA 1
ATOM 671 C C . LEU A 1 85 ? -8.627 14.139 17.599 1.00 14.60 85 LEU A C 1
ATOM 672 O O . LEU A 1 85 ? -9.679 13.951 18.185 1.00 15.43 85 LEU A O 1
ATOM 677 N N . ALA A 1 86 ? -8.136 15.345 17.352 1.00 15.84 86 ALA A N 1
ATOM 678 C CA . ALA A 1 86 ? -8.818 16.550 17.812 1.00 17.41 86 ALA A CA 1
ATOM 679 C C . ALA A 1 86 ? -10.231 16.648 17.245 1.00 18.04 86 ALA A C 1
ATOM 680 O O . ALA A 1 86 ? -11.187 16.937 17.973 1.00 18.32 86 ALA A O 1
ATOM 682 N N . ALA A 1 87 ? -10.358 16.402 15.948 1.00 18.19 87 ALA A N 1
ATOM 683 C CA . ALA A 1 87 ? -11.660 16.455 15.282 1.00 18.28 87 ALA A CA 1
ATOM 684 C C . ALA A 1 87 ? -12.639 15.436 15.879 1.00 17.79 87 ALA A C 1
ATOM 685 O O . ALA A 1 87 ? -13.817 15.733 16.074 1.00 18.78 87 ALA A O 1
ATOM 687 N N . LEU A 1 88 ? -12.150 14.233 16.165 1.00 16.10 88 LEU A N 1
ATOM 688 C CA . LEU A 1 88 ? -12.997 13.190 16.739 1.00 15.54 88 LEU A CA 1
ATOM 689 C C . LEU A 1 88 ? -13.463 13.516 18.157 1.00 17.14 88 LEU A C 1
ATOM 690 O O . LEU A 1 88 ? -14.625 13.307 18.499 1.00 16.41 88 LEU A O 1
ATOM 695 N N . GLN A 1 89 ? -12.543 14.016 18.979 1.00 17.24 89 GLN A N 1
ATOM 696 C CA . GLN A 1 89 ? -12.846 14.355 20.359 1.00 19.83 89 GLN A CA 1
ATOM 697 C C . GLN A 1 89 ? -13.885 15.466 20.414 1.00 22.60 89 GLN A C 1
ATOM 698 O O . GLN A 1 89 ? -14.735 15.483 21.303 1.00 23.41 89 GLN A O 1
ATOM 704 N N . GLU A 1 90 ? -13.829 16.372 19.449 1.00 24.51 90 GLU A N 1
ATOM 705 C CA . GLU A 1 90 ? -14.789 17.468 19.398 1.00 28.17 90 GLU A CA 1
ATOM 706 C C . GLU A 1 90 ? -16.142 16.990 18.866 1.00 27.40 90 GLU A C 1
ATOM 707 O O . GLU A 1 90 ? -17.188 17.422 19.345 1.00 29.25 90 GLU A O 1
ATOM 713 N N . ALA A 1 91 ? -16.123 16.095 17.884 1.00 25.71 91 ALA A N 1
ATOM 714 C CA . ALA A 1 91 ? -17.357 15.606 17.273 1.00 24.48 91 ALA A CA 1
ATOM 715 C C . ALA A 1 91 ? -18.146 14.564 18.068 1.00 25.15 91 ALA A C 1
ATOM 716 O O . ALA A 1 91 ? -19.375 14.564 18.032 1.00 25.44 91 ALA A O 1
ATOM 718 N N . LEU A 1 92 ? -17.453 13.676 18.777 1.00 22.71 92 LEU A N 1
ATOM 719 C CA . LEU A 1 92 ? -18.118 12.632 19.554 1.00 23.45 92 LEU A CA 1
ATOM 720 C C . LEU A 1 92 ? -18.331 12.990 21.019 1.00 23.88 92 LEU A C 1
ATOM 721 O O . LEU A 1 92 ? -17.579 13.777 21.593 1.00 24.60 92 LEU A O 1
ATOM 726 N N . SER A 1 93 ? -19.358 12.397 21.621 1.00 24.67 93 SER A N 1
ATOM 727 C CA . SER A 1 93 ? -19.672 12.628 23.029 1.00 25.58 93 SER A CA 1
ATOM 728 C C . SER A 1 93 ? -19.018 11.555 23.913 1.00 24.04 93 SER A C 1
ATOM 729 O O . SER A 1 93 ? -18.843 11.751 25.118 1.00 25.87 93 SER A O 1
ATOM 732 N N . ILE A 1 94 ? -18.654 10.420 23.317 1.00 19.86 94 ILE A N 1
ATOM 733 C CA . ILE A 1 94 ? -17.999 9.363 24.084 1.00 17.94 94 ILE A CA 1
ATOM 734 C C . ILE A 1 94 ? -16.496 9.647 24.184 1.00 15.70 94 ILE A C 1
ATOM 735 O O . ILE A 1 94 ? -15.963 10.458 23.415 1.00 16.83 94 ILE A O 1
ATOM 740 N N . PRO A 1 95 ? -15.804 9.007 25.140 1.00 14.60 95 PRO A N 1
ATOM 741 C CA . PRO A 1 95 ? -14.355 9.233 25.273 1.00 13.34 95 PRO A CA 1
ATOM 742 C C . PRO A 1 95 ? -13.666 8.715 24.019 1.00 12.59 95 PRO A C 1
ATOM 743 O O . PRO A 1 95 ? -13.987 7.620 23.552 1.00 14.45 95 PRO A O 1
ATOM 747 N N . VAL A 1 96 ? -12.732 9.490 23.478 1.00 12.20 96 VAL A N 1
ATOM 748 C CA . VAL A 1 96 ? -11.963 9.048 22.322 1.00 10.92 96 VAL A CA 1
ATOM 749 C C . VAL A 1 96 ? -10.514 9.029 22.803 1.00 9.82 96 VAL A C 1
ATOM 750 O O . VAL A 1 96 ? -9.982 10.051 23.244 1.00 11.40 96 VAL A O 1
ATOM 754 N N . ILE A 1 97 ? -9.895 7.852 22.765 1.00 9.63 97 ILE A N 1
ATOM 755 C CA . ILE A 1 97 ? -8.519 7.661 23.209 1.00 9.60 97 ILE A CA 1
ATOM 756 C C . ILE A 1 97 ? -7.645 7.372 21.997 1.00 10.49 97 ILE A C 1
ATOM 757 O O . ILE A 1 97 ? -7.906 6.417 21.257 1.00 11.57 97 ILE A O 1
ATOM 762 N N . GLY A 1 98 ? -6.634 8.210 21.776 1.00 8.66 98 GLY A N 1
ATOM 763 C CA . GLY A 1 98 ? -5.707 7.996 20.666 1.00 9.11 98 GLY A CA 1
ATOM 764 C C . GLY A 1 98 ? -4.452 7.336 21.212 1.00 7.83 98 GLY A C 1
ATOM 765 O O . GLY A 1 98 ? -4.254 7.281 22.435 1.00 8.85 98 GLY A O 1
ATOM 766 N N . VAL A 1 99 ? -3.586 6.859 20.321 1.00 6.65 99 VAL A N 1
ATOM 767 C CA . VAL A 1 99 ? -2.379 6.159 20.755 1.00 6.53 99 VAL A CA 1
ATOM 768 C C . VAL A 1 99 ? -1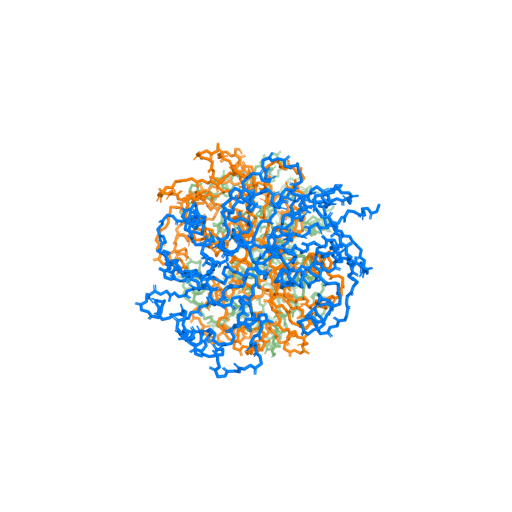.159 7.029 20.981 1.00 7.46 99 VAL A C 1
ATOM 769 O O . VAL A 1 99 ? -0.158 6.536 21.487 1.00 9.23 99 VAL A O 1
ATOM 773 N N . ILE A 1 100 ? -1.247 8.300 20.616 1.00 7.69 100 ILE A N 1
ATOM 774 C CA . ILE A 1 100 ? -0.103 9.210 20.769 1.00 6.74 100 ILE A CA 1
ATOM 775 C C . ILE A 1 100 ? 0.091 9.727 22.197 1.00 7.88 100 ILE A C 1
ATOM 776 O O . ILE A 1 100 ? 1.173 9.536 22.765 1.00 6.52 100 ILE A O 1
ATOM 781 N N . HIS A 1 101 ? -0.947 10.310 22.788 1.00 7.08 101 HIS A N 1
ATOM 782 C CA . HIS A 1 101 ? -0.803 10.859 24.132 1.00 8.12 101 HIS A CA 1
ATOM 783 C C . HIS A 1 101 ? -0.413 9.847 25.196 1.00 7.65 101 HIS A C 1
ATOM 784 O O . HIS A 1 101 ? 0.390 10.158 26.075 1.00 7.07 101 HIS A O 1
ATOM 791 N N . PRO A 1 102 ? -0.949 8.615 25.134 1.00 7.53 102 PRO A N 1
ATOM 792 C CA . PRO A 1 102 ? -0.556 7.640 26.160 1.00 6.62 102 PRO A CA 1
ATOM 793 C C . PRO A 1 102 ? 0.944 7.332 26.080 1.00 6.44 102 PRO A C 1
ATOM 794 O O . PRO A 1 102 ? 1.612 7.138 27.119 1.00 7.49 102 PRO A O 1
ATOM 798 N N . GLY A 1 103 ? 1.461 7.271 24.850 1.00 7.91 103 GLY A N 1
ATOM 799 C CA . GLY A 1 103 ? 2.883 7.009 24.641 1.00 6.86 103 GLY A CA 1
ATOM 800 C C . GLY A 1 103 ? 3.729 8.168 25.182 1.00 8.13 103 GLY A C 1
ATOM 801 O O . GLY A 1 103 ? 4.736 7.950 25.842 1.00 7.87 103 GLY A O 1
ATOM 802 N N . ALA A 1 104 ? 3.333 9.401 24.880 1.00 6.97 104 ALA A N 1
ATOM 803 C CA . ALA A 1 104 ? 4.075 10.563 25.399 1.00 7.76 104 ALA A CA 1
ATOM 804 C C . ALA A 1 104 ? 4.076 10.567 26.937 1.00 8.06 104 ALA A C 1
ATOM 805 O O . ALA A 1 104 ? 5.108 10.807 27.582 1.00 7.65 104 ALA A O 1
ATOM 807 N N . ARG A 1 105 ? 2.920 10.284 27.526 1.00 6.02 105 ARG A N 1
ATOM 808 C CA . ARG A 1 105 ? 2.809 10.278 28.980 1.00 6.99 105 ARG A CA 1
ATOM 809 C C . ARG A 1 105 ? 3.729 9.236 29.614 1.00 6.82 105 ARG A C 1
ATOM 810 O O . ARG A 1 105 ? 4.374 9.481 30.642 1.00 7.31 105 ARG A O 1
ATOM 818 N N . ALA A 1 106 ? 3.776 8.044 29.020 1.00 5.81 106 ALA A N 1
ATOM 819 C CA . ALA A 1 106 ? 4.625 6.984 29.538 1.00 6.66 106 ALA A CA 1
ATOM 820 C C . ALA A 1 106 ? 6.097 7.367 29.367 1.00 6.44 106 ALA A C 1
ATOM 821 O O . ALA A 1 106 ? 6.927 7.003 30.177 1.00 6.92 106 ALA A O 1
ATOM 823 N N . ALA A 1 107 ? 6.411 8.076 28.284 1.00 6.33 107 ALA A N 1
ATOM 824 C CA . ALA A 1 107 ? 7.802 8.504 28.050 1.00 7.51 107 ALA A CA 1
ATOM 825 C C . ALA A 1 107 ? 8.247 9.469 29.155 1.00 7.42 107 ALA A C 1
ATOM 826 O O . ALA A 1 107 ? 9.369 9.395 29.629 1.00 7.94 107 ALA A O 1
ATOM 828 N N . ILE A 1 108 ? 7.355 10.351 29.574 1.00 6.79 108 ILE A N 1
ATOM 829 C CA . ILE A 1 108 ? 7.686 11.274 30.665 1.00 7.51 108 ILE A CA 1
ATOM 830 C C . ILE A 1 108 ? 7.926 10.490 31.963 1.00 8.67 108 ILE A C 1
ATOM 831 O O . ILE A 1 108 ? 8.810 10.823 32.764 1.00 8.80 108 ILE A O 1
ATOM 836 N N . LYS A 1 109 ? 7.156 9.428 32.169 1.00 7.03 109 LYS A N 1
ATOM 837 C CA . LYS A 1 109 ? 7.328 8.625 33.371 1.00 7.22 109 LYS A CA 1
ATOM 838 C C . LYS A 1 109 ? 8.675 7.895 33.401 1.00 8.14 109 LYS A C 1
ATOM 839 O O . LYS A 1 109 ? 9.312 7.777 34.452 1.00 8.98 109 LYS A O 1
ATOM 845 N N . VAL A 1 110 ? 9.127 7.393 32.261 1.00 7.73 110 VAL A N 1
ATOM 846 C CA . VAL A 1 110 ? 10.348 6.612 32.276 1.00 9.46 110 VAL A CA 1
ATOM 847 C C . VAL A 1 110 ? 11.647 7.341 32.021 1.00 9.96 110 VAL A C 1
ATOM 848 O O . VAL A 1 110 ? 12.703 6.836 32.394 1.00 10.51 110 VAL A O 1
ATOM 852 N N . THR A 1 111 ? 11.585 8.510 31.400 1.00 8.57 111 THR A N 1
ATOM 853 C CA . THR A 1 111 ? 12.825 9.218 31.111 1.00 9.45 111 THR A CA 1
ATOM 854 C C . THR A 1 111 ? 13.487 9.729 32.372 1.00 11.84 111 THR A C 1
ATOM 855 O O . THR A 1 111 ? 12.827 10.144 33.317 1.00 11.27 111 THR A O 1
ATOM 859 N N . LYS A 1 112 ? 14.819 9.665 32.384 1.00 10.83 112 LYS A N 1
ATOM 860 C CA . LYS A 1 112 ? 15.575 10.184 33.512 1.00 13.00 112 LYS A CA 1
ATOM 861 C C . LYS A 1 112 ? 16.250 11.488 33.080 1.00 14.24 112 LYS A C 1
ATOM 862 O O . LYS A 1 112 ? 16.419 12.397 33.897 1.00 15.46 112 LYS A O 1
ATOM 868 N N A LYS A 1 113 ? 16.621 11.553 31.797 0.50 12.86 113 LYS A N 1
ATOM 869 N N B LYS A 1 113 ? 16.620 11.616 31.813 0.50 13.48 113 LYS A N 1
ATOM 870 C CA A LYS A 1 113 ? 17.321 12.708 31.203 0.50 12.34 113 LYS A CA 1
ATOM 871 C CA B LYS A 1 113 ? 17.266 12.864 31.421 0.50 13.44 113 LYS A CA 1
ATOM 872 C C A LYS A 1 113 ? 16.443 13.739 30.504 0.50 11.96 113 LYS A C 1
ATOM 873 C C B LYS A 1 113 ? 16.394 13.828 30.632 0.50 12.61 113 LYS A C 1
ATOM 874 O O A LYS A 1 113 ? 16.923 14.818 30.133 0.50 12.85 113 LYS A O 1
ATOM 875 O O B LYS A 1 113 ? 16.825 14.942 30.314 0.50 13.63 113 LYS A O 1
ATOM 886 N N . GLY A 1 114 ? 15.168 13.410 30.312 1.00 11.06 114 GLY A N 1
ATOM 887 C CA . GLY A 1 114 ? 14.276 14.297 29.605 1.00 10.29 114 GLY A CA 1
ATOM 888 C C . GLY A 1 114 ? 14.589 14.435 28.118 1.00 9.09 114 GLY A C 1
ATOM 889 O O . GLY A 1 114 ? 14.326 15.473 27.530 1.00 11.20 114 GLY A O 1
ATOM 890 N N A LYS A 1 115 ? 15.137 13.385 27.512 0.50 10.02 115 LYS A N 1
ATOM 891 N N B LYS A 1 115 ? 15.115 13.368 27.537 0.50 10.04 115 LYS A N 1
ATOM 892 C CA A LYS A 1 115 ? 15.502 13.384 26.089 0.50 8.43 115 LYS A CA 1
ATOM 893 C CA B LYS A 1 115 ? 15.488 13.339 26.134 0.50 8.70 115 LYS A CA 1
ATOM 894 C C A LYS A 1 115 ? 14.844 12.149 25.486 0.50 8.87 115 LYS A C 1
ATOM 895 C C B LYS A 1 115 ? 14.766 12.129 25.576 0.50 9.15 115 LYS A C 1
ATOM 896 O O A LYS A 1 115 ? 15.280 11.024 25.715 0.50 8.90 115 LYS A O 1
ATOM 897 O O B LYS A 1 115 ? 15.064 10.993 25.949 0.50 9.34 115 LYS A O 1
ATOM 908 N N . ILE A 1 116 ? 13.806 12.402 24.698 1.00 8.71 116 ILE A N 1
ATOM 909 C CA . ILE A 1 116 ? 12.959 11.366 24.129 1.00 8.72 116 ILE A CA 1
ATOM 910 C C . ILE A 1 116 ? 12.978 11.291 22.632 1.00 9.14 116 ILE A C 1
ATOM 911 O O . ILE A 1 116 ? 12.943 12.308 21.955 1.00 10.56 116 ILE A O 1
ATOM 916 N N . GLY A 1 117 ? 13.047 10.075 22.106 1.00 9.56 117 GLY A N 1
ATOM 917 C CA . GLY A 1 117 ? 12.994 9.938 20.667 1.00 8.49 117 GLY A CA 1
ATOM 918 C C . GLY A 1 117 ? 11.653 9.306 20.310 1.00 8.57 117 GLY A C 1
ATOM 919 O O . GLY A 1 117 ? 11.028 8.655 21.136 1.00 8.66 117 GLY A O 1
ATOM 920 N N A VAL A 1 118 ? 11.214 9.508 19.082 0.50 7.65 118 VAL A N 1
ATOM 921 N N B VAL A 1 118 ? 11.195 9.580 19.087 0.50 8.69 118 VAL A N 1
ATOM 922 C CA A VAL A 1 118 ? 10.001 8.838 18.641 0.50 7.30 118 VAL A CA 1
ATOM 923 C CA B VAL A 1 118 ? 9.920 9.051 18.571 0.50 9.80 118 VAL A CA 1
ATOM 924 C C A VAL A 1 118 ? 10.168 8.582 17.166 0.50 7.77 118 VAL A C 1
ATOM 925 C C B VAL A 1 118 ? 10.055 8.673 17.098 0.50 9.21 118 VAL A C 1
ATOM 926 O O A VAL A 1 118 ? 10.832 9.338 16.452 0.50 7.09 118 VAL A O 1
ATOM 927 O O B VAL A 1 118 ? 10.579 9.471 16.305 0.50 9.04 118 VAL A O 1
ATOM 934 N N . ILE A 1 119 ? 9.611 7.465 16.727 1.00 7.55 119 ILE A N 1
ATOM 935 C CA . ILE A 1 119 ? 9.662 7.061 15.327 1.00 6.97 119 ILE A CA 1
ATOM 936 C C . ILE A 1 119 ? 8.249 6.720 14.875 1.00 7.79 119 ILE A C 1
ATOM 937 O O . ILE A 1 119 ? 7.433 6.311 15.686 1.00 8.18 119 ILE A O 1
ATOM 942 N N . GLY A 1 120 ? 7.964 6.910 13.593 1.00 7.57 120 GLY A N 1
ATOM 943 C CA . GLY A 1 120 ? 6.642 6.611 13.087 1.00 8.48 120 GLY A CA 1
ATOM 944 C C . GLY A 1 120 ? 6.603 6.896 11.606 1.00 8.73 120 GLY A C 1
ATOM 945 O O . GLY A 1 120 ? 7.631 7.133 10.974 1.00 9.24 120 GLY A O 1
ATOM 946 N N . THR A 1 121 ? 5.402 6.907 11.052 1.00 7.65 121 THR A N 1
ATOM 947 C CA . THR A 1 121 ? 5.258 7.189 9.620 1.00 8.29 121 THR A CA 1
ATOM 948 C C . THR A 1 121 ? 5.514 8.668 9.340 1.00 8.77 121 THR A C 1
ATOM 949 O O . THR A 1 121 ? 5.550 9.510 10.244 1.00 9.09 121 THR A O 1
ATOM 953 N N . VAL A 1 122 ? 5.684 8.981 8.059 1.00 9.17 122 VAL A N 1
ATOM 954 C CA . VAL A 1 122 ? 5.885 10.365 7.660 1.00 10.40 122 VAL A CA 1
ATOM 955 C C . VAL A 1 122 ? 4.715 11.224 8.140 1.00 9.59 122 VAL A C 1
ATOM 956 O O . VAL A 1 122 ? 4.902 12.306 8.689 1.00 9.17 122 VAL A O 1
ATOM 960 N N . GLY A 1 123 ? 3.489 10.735 7.982 1.00 9.27 123 GLY A N 1
ATOM 961 C CA . GLY A 1 123 ? 2.357 11.514 8.441 1.00 8.76 123 GLY A CA 1
ATOM 962 C C . GLY A 1 123 ? 2.392 11.772 9.942 1.00 8.81 123 GLY A C 1
ATOM 963 O O . GLY A 1 123 ? 2.127 12.869 10.399 1.00 10.18 123 GLY A O 1
ATOM 964 N N . THR A 1 124 ? 2.724 10.751 10.716 1.00 8.46 124 THR A N 1
ATOM 965 C CA . THR A 1 124 ? 2.773 10.919 12.160 1.00 6.95 124 THR A CA 1
ATOM 966 C C . THR A 1 124 ? 3.815 11.926 12.583 1.00 8.09 124 THR A C 1
ATOM 967 O O . THR A 1 124 ? 3.548 12.814 13.402 1.00 9.21 124 THR A O 1
ATOM 971 N N . ILE A 1 125 ? 4.996 11.789 12.008 1.00 8.17 125 ILE A N 1
ATOM 972 C CA . ILE A 1 125 ? 6.096 12.679 12.363 1.00 8.36 125 ILE A CA 1
ATOM 973 C C . ILE A 1 125 ? 5.876 14.109 11.856 1.00 11.25 125 ILE A C 1
ATOM 974 O O . ILE A 1 125 ? 6.118 15.078 12.593 1.00 10.90 125 ILE A O 1
ATOM 979 N N . GLN A 1 126 ? 5.394 14.263 10.624 1.00 10.88 126 GLN A N 1
ATOM 980 C CA . GLN A 1 126 ? 5.162 15.602 10.101 1.00 13.18 126 GLN A CA 1
ATOM 981 C C . GLN A 1 126 ? 4.114 16.388 10.863 1.00 12.99 126 GLN A C 1
ATOM 982 O O . GLN A 1 126 ? 4.141 17.619 10.877 1.00 14.83 126 GLN A O 1
ATOM 988 N N . SER A 1 127 ? 3.193 15.696 11.531 1.00 10.83 127 SER A N 1
ATOM 989 C CA . SER A 1 127 ? 2.167 16.400 12.295 1.00 11.12 127 SER A CA 1
ATOM 990 C C . SER A 1 127 ? 2.745 17.086 13.524 1.00 10.85 127 SER A C 1
ATOM 991 O O . SER A 1 127 ? 2.121 18.006 14.061 1.00 11.68 127 SER A O 1
ATOM 994 N N . ASN A 1 128 ? 3.907 16.586 13.950 1.00 11.62 128 ASN A N 1
ATOM 995 C CA . ASN A 1 128 ? 4.618 17.008 15.141 1.00 12.90 128 ASN A CA 1
ATOM 996 C C . ASN A 1 128 ? 3.756 16.850 16.396 1.00 11.41 128 ASN A C 1
ATOM 997 O O . ASN A 1 128 ? 4.005 17.491 17.419 1.00 11.26 128 ASN A O 1
ATOM 1002 N N A MET A 1 129 ? 2.733 15.996 16.331 0.50 11.04 129 MET A N 1
ATOM 1003 N N B MET A 1 129 ? 2.747 15.986 16.325 0.50 12.11 129 MET A N 1
ATOM 1004 C CA A MET A 1 129 ? 1.873 15.823 17.497 0.50 10.14 129 MET A CA 1
ATOM 1005 C CA B MET A 1 129 ? 1.877 15.803 17.475 0.50 12.09 129 MET A CA 1
ATOM 1006 C C A MET A 1 129 ? 2.614 15.270 18.712 0.50 9.94 129 MET A C 1
ATOM 1007 C C B MET A 1 129 ? 2.611 15.269 18.702 0.50 11.08 129 MET A C 1
ATOM 1008 O O A MET A 1 129 ? 2.242 15.589 19.841 0.50 9.50 129 MET A O 1
ATOM 1009 O O B MET A 1 129 ? 2.231 15.597 19.826 0.50 10.47 129 MET A O 1
ATOM 1018 N N . TYR A 1 130 ? 3.651 14.456 18.504 1.00 8.42 130 TYR A N 1
ATOM 1019 C CA . TYR A 1 130 ? 4.388 13.917 19.658 1.00 8.13 130 TYR A CA 1
ATOM 1020 C C . TYR A 1 130 ? 5.115 15.029 20.398 1.00 8.65 130 TYR A C 1
ATOM 1021 O O . TYR A 1 130 ? 5.020 15.128 21.616 1.00 9.27 130 TYR A O 1
ATOM 1030 N N . GLU A 1 131 ? 5.826 15.886 19.676 1.00 9.00 131 GLU A N 1
ATOM 1031 C CA . GLU A 1 131 ? 6.510 16.967 20.357 1.00 11.00 131 GLU A CA 1
ATOM 1032 C C . GLU A 1 131 ? 5.504 17.876 21.048 1.00 9.63 131 GLU A C 1
ATOM 1033 O O . GLU A 1 131 ? 5.724 18.284 22.202 1.00 10.09 131 GLU A O 1
ATOM 1039 N N . LYS A 1 132 ? 4.391 18.176 20.380 1.00 9.47 132 LYS A N 1
ATOM 1040 C CA . LYS A 1 132 ? 3.381 19.048 20.983 1.00 9.98 132 LYS A CA 1
ATOM 1041 C C . LYS A 1 132 ? 2.809 18.426 22.252 1.00 10.50 132 LYS A C 1
ATOM 1042 O O . LYS A 1 132 ? 2.696 19.102 23.274 1.00 10.02 132 LYS A O 1
ATOM 1048 N N . ALA A 1 133 ? 2.474 17.138 22.194 1.00 10.13 133 ALA A N 1
ATOM 1049 C CA . ALA A 1 133 ? 1.940 16.461 23.373 1.00 8.76 133 ALA A CA 1
ATOM 1050 C C . ALA A 1 133 ? 2.941 16.426 24.518 1.00 8.44 133 ALA A C 1
ATOM 1051 O O . ALA A 1 133 ? 2.582 16.664 25.687 1.00 8.66 133 ALA A O 1
ATOM 1053 N N . LEU A 1 134 ? 4.199 16.134 24.209 1.00 7.84 134 LEU A N 1
ATOM 1054 C CA . LEU A 1 134 ? 5.197 16.079 25.245 1.00 8.33 134 LEU A CA 1
ATOM 1055 C C . LEU A 1 134 ? 5.412 17.434 25.889 1.00 8.45 134 LEU A C 1
ATOM 1056 O O . LEU A 1 134 ? 5.472 17.533 27.105 1.00 9.38 134 LEU A O 1
ATOM 1061 N N . HIS A 1 135 ? 5.497 18.474 25.068 1.00 9.19 135 HIS A N 1
ATOM 1062 C CA . HIS A 1 135 ? 5.720 19.813 25.608 1.00 8.86 135 HIS A CA 1
ATOM 1063 C C . HIS A 1 135 ? 4.549 20.368 26.356 1.00 11.06 135 HIS A C 1
ATOM 1064 O O . HIS A 1 135 ? 4.728 21.226 27.240 1.00 10.23 135 HIS A O 1
ATOM 1071 N N . GLU A 1 136 ? 3.355 19.861 26.062 1.00 9.73 136 GLU A N 1
ATOM 1072 C CA . GLU A 1 136 ? 2.170 20.330 26.788 1.00 10.88 136 GLU A CA 1
ATOM 1073 C C . GLU A 1 136 ? 2.306 19.903 28.247 1.00 11.75 136 GLU A C 1
ATOM 1074 O O . GLU A 1 136 ? 1.894 20.626 29.165 1.00 12.02 136 GLU A O 1
ATOM 1080 N N . LEU A 1 137 ? 2.890 18.724 28.465 1.00 8.78 137 LEU A N 1
ATOM 1081 C CA . LEU A 1 137 ? 3.091 18.240 29.823 1.00 8.80 137 LEU A CA 1
ATOM 1082 C C . LEU A 1 137 ? 4.375 18.795 30.464 1.00 9.76 137 LEU A C 1
ATOM 1083 O O . LEU A 1 137 ? 4.410 19.066 31.662 1.00 9.54 137 LEU A O 1
ATOM 1088 N N . ASP A 1 138 ? 5.444 18.907 29.685 1.00 8.51 138 ASP A N 1
ATOM 1089 C CA . ASP A 1 138 ? 6.725 19.402 30.200 1.00 9.50 138 ASP A CA 1
ATOM 1090 C C . ASP A 1 138 ? 7.449 20.120 29.064 1.00 8.66 138 ASP A C 1
ATOM 1091 O O . ASP A 1 138 ? 7.938 19.500 28.117 1.00 8.06 138 ASP A O 1
ATOM 1096 N N . THR A 1 139 ? 7.498 21.438 29.171 1.00 11.10 139 THR A N 1
ATOM 1097 C CA . THR A 1 139 ? 8.148 22.261 28.158 1.00 11.11 139 THR A CA 1
ATOM 1098 C C . THR A 1 139 ? 9.652 22.009 28.023 1.00 11.49 139 THR A C 1
ATOM 1099 O O . THR A 1 139 ? 10.200 22.190 26.926 1.00 12.48 139 THR A O 1
ATOM 1103 N N . TYR A 1 140 ? 10.296 21.564 29.101 1.00 13.36 140 TYR A N 1
ATOM 1104 C CA . TYR A 1 140 ? 11.745 21.357 29.121 1.00 14.99 140 TYR A CA 1
ATOM 1105 C C . TYR A 1 140 ? 12.210 19.938 28.792 1.00 15.24 140 TYR A C 1
ATOM 1106 O O . TYR A 1 140 ? 13.027 19.316 29.507 1.00 19.59 140 TYR A O 1
ATOM 1115 N N . LEU A 1 141 ? 11.623 19.394 27.742 1.00 14.13 141 LEU A N 1
ATOM 1116 C CA . LEU A 1 141 ? 12.000 18.073 27.265 1.00 11.93 141 LEU A CA 1
ATOM 1117 C C . LEU A 1 141 ? 12.573 18.300 25.876 1.00 11.18 141 LEU A C 1
ATOM 1118 O O . LEU A 1 141 ? 12.156 19.219 25.173 1.00 14.69 141 LEU A O 1
ATOM 1123 N N . LYS A 1 142 ? 13.542 17.479 25.499 1.00 10.48 142 LYS A N 1
ATOM 1124 C CA . LYS A 1 142 ? 14.123 17.545 24.170 1.00 11.11 142 LYS A CA 1
ATOM 1125 C C . LYS A 1 142 ? 13.545 16.313 23.448 1.00 11.08 142 LYS A C 1
ATOM 1126 O O . LYS A 1 142 ? 13.689 15.177 23.922 1.00 12.16 142 LYS A O 1
ATOM 1132 N N . VAL A 1 143 ? 12.907 16.555 22.313 1.00 9.81 143 VAL A N 1
ATOM 1133 C CA . VAL A 1 143 ? 12.257 15.493 21.544 1.00 10.22 143 VAL A CA 1
ATOM 1134 C C . VAL A 1 143 ? 12.899 15.388 20.170 1.00 10.71 143 VAL A C 1
ATOM 1135 O O . VAL A 1 143 ? 13.036 16.397 19.455 1.00 10.74 143 VAL A O 1
ATOM 1139 N N . HIS A 1 144 ? 13.289 14.173 19.795 1.00 9.96 144 HIS A N 1
ATOM 1140 C CA . HIS A 1 144 ? 13.885 13.921 18.479 1.00 9.73 144 HIS A CA 1
ATOM 1141 C C . HIS A 1 144 ? 12.884 13.041 17.750 1.00 11.22 144 HIS A C 1
ATOM 1142 O O . HIS A 1 144 ? 12.666 11.907 18.161 1.00 11.56 144 HIS A O 1
ATOM 1149 N N . SER A 1 145 ? 12.297 13.563 16.675 1.00 10.99 145 SER A N 1
ATOM 1150 C CA . SER A 1 145 ? 11.273 12.836 15.927 1.00 10.46 145 SER A CA 1
ATOM 1151 C C . SER A 1 145 ? 11.759 12.473 14.541 1.00 11.29 145 SER A C 1
ATOM 1152 O O . SER A 1 145 ? 12.142 13.344 13.764 1.00 12.72 145 SER A O 1
ATOM 1155 N N . HIS A 1 146 ? 11.712 11.179 14.227 1.00 11.74 146 HIS A N 1
ATOM 1156 C CA . HIS A 1 146 ? 12.189 10.686 12.944 1.00 12.01 146 HIS A CA 1
ATOM 1157 C C . HIS A 1 146 ? 11.253 9.720 12.242 1.00 11.82 146 HIS A C 1
ATOM 1158 O O . HIS A 1 146 ? 10.837 8.717 12.827 1.00 10.10 146 HIS A O 1
ATOM 1165 N N . ALA A 1 147 ? 10.965 9.995 10.978 1.00 10.77 147 ALA A N 1
ATOM 1166 C CA . ALA A 1 147 ? 10.108 9.101 10.194 1.00 10.16 147 ALA A CA 1
ATOM 1167 C C . ALA A 1 147 ? 10.898 7.888 9.745 1.00 11.52 147 ALA A C 1
ATOM 1168 O O . ALA A 1 147 ? 12.060 7.999 9.351 1.00 11.33 147 ALA A O 1
ATOM 1170 N N . CYS A 1 148 ? 10.251 6.722 9.791 1.00 10.13 148 CYS A N 1
ATOM 1171 C CA . CYS A 1 148 ? 10.874 5.443 9.388 1.00 11.87 148 CYS A CA 1
ATOM 1172 C C . CYS A 1 148 ? 9.858 4.824 8.436 1.00 14.14 148 CYS A C 1
ATOM 1173 O O . CYS A 1 148 ? 9.245 3.795 8.739 1.00 13.19 148 CYS A O 1
ATOM 1176 N N A PRO A 1 149 ? 9.697 5.435 7.249 0.50 14.59 149 PRO A N 1
ATOM 1177 N N B PRO A 1 149 ? 9.683 5.433 7.258 0.50 15.31 149 PRO A N 1
ATOM 1178 C CA A PRO A 1 149 ? 8.758 5.012 6.206 0.50 14.78 149 PRO A CA 1
ATOM 1179 C CA B PRO A 1 149 ? 8.734 4.974 6.241 0.50 15.55 149 PRO A CA 1
ATOM 1180 C C A PRO A 1 149 ? 8.729 3.560 5.740 0.50 15.18 149 PRO A C 1
ATOM 1181 C C B PRO A 1 149 ? 8.696 3.494 5.882 0.50 15.50 149 PRO A C 1
ATOM 1182 O O A PRO A 1 149 ? 7.675 3.086 5.311 0.50 16.58 149 PRO A O 1
ATOM 1183 O O B PRO A 1 149 ? 7.620 2.930 5.684 0.50 16.43 149 PRO A O 1
ATOM 1190 N N . THR A 1 150 ? 9.847 2.852 5.816 1.00 14.90 150 THR A N 1
ATOM 1191 C CA . THR A 1 150 ? 9.865 1.459 5.370 1.00 16.34 150 THR A CA 1
ATOM 1192 C C . THR A 1 150 ? 9.507 0.408 6.390 1.00 14.38 150 THR A C 1
ATOM 1193 O O . THR A 1 150 ? 9.189 -0.720 6.031 1.00 15.33 150 THR A O 1
ATOM 1197 N N . LEU A 1 151 ? 9.519 0.764 7.666 1.00 10.93 151 LEU A N 1
ATOM 1198 C CA . LEU A 1 151 ? 9.329 -0.260 8.666 1.00 10.40 151 LEU A CA 1
ATOM 1199 C C . LEU A 1 151 ? 7.992 -0.962 8.722 1.00 10.00 151 LEU A C 1
ATOM 1200 O O . LEU A 1 151 ? 7.954 -2.166 8.943 1.00 10.76 151 LEU A O 1
ATOM 1205 N N . ALA A 1 152 ? 6.891 -0.252 8.525 1.00 9.87 152 ALA A N 1
ATOM 1206 C CA . ALA A 1 152 ? 5.600 -0.948 8.587 1.00 10.09 152 ALA A CA 1
ATOM 1207 C C . ALA A 1 152 ? 5.479 -1.980 7.459 1.00 12.37 152 ALA A C 1
ATOM 1208 O O . ALA A 1 152 ? 5.028 -3.109 7.690 1.00 10.80 152 ALA A O 1
ATOM 1210 N N . THR A 1 153 ? 5.908 -1.617 6.252 1.00 13.58 153 THR A N 1
ATOM 1211 C CA . THR A 1 153 ? 5.848 -2.576 5.143 1.00 15.17 153 THR A CA 1
ATOM 1212 C C . THR A 1 153 ? 6.755 -3.774 5.431 1.00 14.36 153 THR A C 1
ATOM 1213 O O . THR A 1 153 ? 6.392 -4.916 5.122 1.00 14.74 153 THR A O 1
ATOM 1217 N N . VAL A 1 154 ? 7.919 -3.532 6.034 1.00 12.99 154 VAL A N 1
ATOM 1218 C CA . VAL A 1 154 ? 8.838 -4.616 6.396 1.00 11.81 154 VAL A CA 1
ATOM 1219 C C . VAL A 1 154 ? 8.151 -5.603 7.326 1.00 12.66 154 VAL A C 1
ATOM 1220 O O . VAL A 1 154 ? 8.228 -6.819 7.145 1.00 14.20 154 VAL A O 1
ATOM 1224 N N . VAL A 1 155 ? 7.441 -5.069 8.313 1.00 12.82 155 VAL A N 1
ATOM 1225 C CA . VAL A 1 155 ? 6.729 -5.895 9.269 1.00 12.29 155 VAL A CA 1
ATOM 1226 C C . VAL A 1 155 ? 5.627 -6.718 8.591 1.00 13.02 155 VAL A C 1
ATOM 1227 O O . VAL A 1 155 ? 5.457 -7.878 8.917 1.00 12.63 155 VAL A O 1
ATOM 1231 N N . GLU A 1 156 ? 4.898 -6.125 7.653 1.00 13.89 156 GLU A N 1
ATOM 1232 C CA . GLU A 1 156 ? 3.817 -6.869 7.000 1.00 16.46 156 GLU A CA 1
ATOM 1233 C C . GLU A 1 156 ? 4.240 -7.838 5.913 1.00 17.26 156 GLU A C 1
ATOM 1234 O O . GLU A 1 156 ? 3.595 -8.877 5.720 1.00 18.55 156 GLU A O 1
ATOM 1240 N N . ASN A 1 157 ? 5.320 -7.513 5.223 1.00 16.74 157 ASN A N 1
ATOM 1241 C CA . ASN A 1 157 ? 5.753 -8.314 4.068 1.00 18.59 157 ASN A CA 1
ATOM 1242 C C . ASN A 1 157 ? 7.114 -8.971 4.036 1.00 18.34 157 ASN A C 1
ATOM 1243 O O . ASN A 1 157 ? 7.358 -9.796 3.145 1.00 19.54 157 ASN A O 1
ATOM 1248 N N . ARG A 1 158 ? 8.007 -8.629 4.961 1.00 17.68 158 ARG A N 1
ATOM 1249 C CA . ARG A 1 158 ? 9.359 -9.167 4.909 1.00 17.26 158 ARG A CA 1
ATOM 1250 C C . ARG A 1 158 ? 9.859 -9.642 6.270 1.00 17.55 158 ARG A C 1
ATOM 1251 O O . ARG A 1 158 ? 11.046 -9.873 6.441 1.00 17.04 158 ARG A O 1
ATOM 1259 N N . LEU A 1 159 ? 8.960 -9.812 7.232 1.00 19.03 159 LEU A N 1
ATOM 1260 C CA . LEU A 1 159 ? 9.381 -10.164 8.584 1.00 20.99 159 LEU A CA 1
ATOM 1261 C C . LEU A 1 159 ? 10.186 -11.444 8.766 1.00 23.25 159 LEU A C 1
ATOM 1262 O O . LEU A 1 159 ? 10.982 -11.545 9.700 1.00 23.91 159 LEU A O 1
ATOM 1267 N N . GLU A 1 160 ? 10.003 -12.411 7.876 1.00 24.67 160 GLU A N 1
ATOM 1268 C CA . GLU A 1 160 ? 10.720 -13.676 7.986 1.00 26.25 160 GLU A CA 1
ATOM 1269 C C . GLU A 1 160 ? 12.154 -13.581 7.467 1.00 25.24 160 GLU A C 1
ATOM 1270 O O . GLU A 1 160 ? 12.985 -14.454 7.746 1.00 25.24 160 GLU A O 1
ATOM 1276 N N . ASP A 1 161 ? 12.438 -12.532 6.701 1.00 23.21 161 ASP A N 1
ATOM 1277 C CA . ASP A 1 161 ? 13.771 -12.320 6.142 1.00 22.00 161 ASP A CA 1
ATOM 1278 C C . ASP A 1 161 ? 14.561 -11.491 7.153 1.00 21.91 161 ASP A C 1
ATOM 1279 O O . ASP A 1 161 ? 14.691 -10.282 7.009 1.00 20.24 161 ASP A O 1
ATOM 1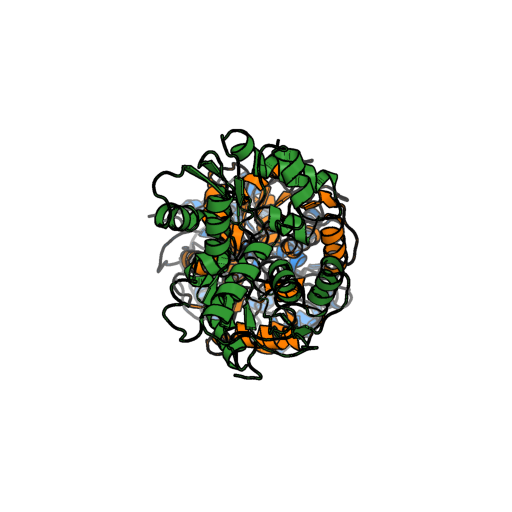284 N N . THR A 1 162 ? 15.089 -12.164 8.173 1.00 21.59 162 THR A N 1
ATOM 1285 C CA . THR A 1 162 ? 15.804 -11.499 9.254 1.00 20.93 162 THR A CA 1
ATOM 1286 C C . THR A 1 162 ? 16.997 -10.624 8.883 1.00 20.50 162 THR A C 1
ATOM 1287 O O . THR A 1 162 ? 17.235 -9.596 9.528 1.00 19.86 162 THR A O 1
ATOM 1291 N N . ALA A 1 163 ? 17.748 -11.011 7.859 1.00 18.50 163 ALA A N 1
ATOM 1292 C CA . ALA A 1 163 ? 18.889 -10.204 7.450 1.00 19.73 163 ALA A CA 1
ATOM 1293 C C . ALA A 1 163 ? 18.362 -8.874 6.911 1.00 17.79 163 ALA A C 1
ATOM 1294 O O . ALA A 1 163 ? 18.924 -7.804 7.179 1.00 18.37 163 ALA A O 1
ATOM 1296 N N . TYR A 1 164 ? 17.266 -8.946 6.161 1.00 18.05 164 TYR A N 1
ATOM 1297 C CA . TYR A 1 164 ? 16.679 -7.754 5.570 1.00 15.91 164 TYR A CA 1
ATOM 1298 C C . TYR A 1 164 ? 16.101 -6.862 6.652 1.00 14.65 164 TYR A C 1
ATOM 1299 O O . TYR A 1 164 ? 16.253 -5.640 6.609 1.00 14.76 164 TYR A O 1
ATOM 1308 N N . VAL A 1 165 ? 15.427 -7.476 7.614 1.00 15.02 165 VAL A N 1
ATOM 1309 C CA . VAL A 1 165 ? 14.822 -6.694 8.696 1.00 15.51 165 VAL A CA 1
ATOM 1310 C C . VAL A 1 165 ? 15.923 -5.981 9.484 1.00 16.16 165 VAL A C 1
ATOM 1311 O O . VAL A 1 165 ? 15.815 -4.796 9.787 1.00 15.40 165 VAL A O 1
ATOM 1315 N N . THR A 1 166 ? 16.995 -6.696 9.808 1.00 16.42 166 THR A N 1
ATOM 1316 C CA . THR A 1 166 ? 18.087 -6.080 10.545 1.00 17.17 166 THR A CA 1
ATOM 1317 C C . THR A 1 166 ? 18.664 -4.891 9.779 1.00 16.37 166 THR A C 1
ATOM 1318 O O . THR A 1 166 ? 18.887 -3.832 10.365 1.00 14.67 166 THR A O 1
ATOM 1322 N N . GLN A 1 167 ? 18.879 -5.044 8.471 1.00 16.60 167 GLN A N 1
ATOM 1323 C CA . GLN A 1 167 ? 19.421 -3.948 7.685 1.00 17.58 167 GLN A CA 1
ATOM 1324 C C . GLN A 1 167 ? 18.487 -2.738 7.625 1.00 15.85 167 GLN A C 1
ATOM 1325 O O . GLN A 1 167 ? 18.940 -1.588 7.713 1.00 17.28 167 GLN A O 1
ATOM 1331 N N . GLN A 1 168 ? 17.185 -2.996 7.506 1.00 14.92 168 GLN A N 1
ATOM 1332 C CA . GLN A 1 168 ? 16.202 -1.912 7.424 1.00 12.52 168 GLN A CA 1
ATOM 1333 C C . GLN A 1 168 ? 16.039 -1.196 8.763 1.00 11.66 168 GLN A C 1
ATOM 1334 O O . GLN A 1 168 ? 15.835 0.023 8.785 1.00 12.67 168 GLN A O 1
ATOM 1340 N N . VAL A 1 169 ? 16.125 -1.943 9.862 1.00 11.45 169 VAL A N 1
ATOM 1341 C CA . VAL A 1 169 ? 16.026 -1.324 11.178 1.00 11.27 169 VAL A CA 1
ATOM 1342 C C . VAL A 1 169 ? 17.299 -0.486 11.407 1.00 12.96 169 VAL A C 1
ATOM 1343 O O . VAL A 1 169 ? 17.230 0.632 11.947 1.00 13.74 169 VAL A O 1
ATOM 1347 N N . LYS A 1 170 ? 18.450 -1.003 10.974 1.00 13.96 170 LYS A N 1
ATOM 1348 C CA . LYS A 1 170 ? 19.698 -0.257 11.134 1.00 15.47 170 LYS A CA 1
ATOM 1349 C C . LYS A 1 170 ? 19.644 1.080 10.394 1.00 15.34 170 LYS A C 1
ATOM 1350 O O . LYS A 1 170 ? 19.993 2.142 10.939 1.00 15.71 170 LYS A O 1
ATOM 1356 N N . GLN A 1 171 ? 19.190 1.045 9.148 1.00 15.19 171 GLN A N 1
ATOM 1357 C CA . GLN A 1 171 ? 19.088 2.253 8.346 1.00 15.66 171 GLN A CA 1
ATOM 1358 C C . GLN A 1 171 ? 18.072 3.251 8.906 1.00 15.67 171 GLN A C 1
ATOM 1359 O O . GLN A 1 171 ? 18.291 4.457 8.919 1.00 15.93 171 GLN A O 1
ATOM 1365 N N . ALA A 1 172 ? 16.946 2.733 9.368 1.00 14.36 172 ALA A N 1
ATOM 1366 C CA . ALA A 1 172 ? 15.888 3.593 9.887 1.00 13.14 172 ALA A CA 1
ATOM 1367 C C . ALA A 1 172 ? 16.288 4.287 11.174 1.00 14.85 172 ALA A C 1
ATOM 1368 O O . ALA A 1 172 ? 15.901 5.436 11.384 1.00 14.85 172 ALA A O 1
ATOM 1370 N N . LEU A 1 173 ? 17.059 3.598 12.019 1.00 14.31 173 LEU A N 1
ATOM 1371 C CA . LEU A 1 173 ? 17.441 4.159 13.318 1.00 14.52 173 LEU A CA 1
ATOM 1372 C C . LEU A 1 173 ? 18.764 4.893 13.350 1.00 15.68 173 LEU A C 1
ATOM 1373 O O . LEU A 1 173 ? 19.105 5.475 14.376 1.00 15.65 173 LEU A O 1
ATOM 1378 N N A LEU A 1 174 ? 19.495 4.884 12.239 0.50 16.28 174 LEU A N 1
ATOM 1379 N N B LEU A 1 174 ? 19.504 4.880 12.247 0.50 16.97 174 LEU A N 1
ATOM 1380 C CA A LEU A 1 174 ? 20.790 5.569 12.184 0.50 17.25 174 LEU A CA 1
ATOM 1381 C CA B LEU A 1 174 ? 20.802 5.557 12.228 0.50 18.40 174 LEU A CA 1
ATOM 1382 C C A LEU A 1 174 ? 20.728 6.991 12.738 0.50 18.71 174 LEU A C 1
ATOM 1383 C C B LEU A 1 174 ? 20.723 6.993 12.761 0.50 19.40 174 LEU A C 1
ATOM 1384 O O A LEU A 1 174 ? 21.549 7.372 13.577 0.50 19.32 174 LEU A O 1
ATOM 1385 O O B LEU A 1 174 ? 21.529 7.384 13.609 0.50 19.92 174 LEU A O 1
ATOM 1394 N N . PRO A 1 175 ? 19.758 7.799 12.287 1.00 19.97 175 PRO A N 1
ATOM 1395 C CA . PRO A 1 175 ? 19.711 9.164 12.828 1.00 20.14 175 PRO A CA 1
ATOM 1396 C C . PRO A 1 175 ? 19.523 9.240 14.348 1.00 20.99 175 PRO A C 1
ATOM 1397 O O . PRO A 1 175 ? 20.035 10.167 14.978 1.00 21.21 175 PRO A O 1
ATOM 1401 N N . LEU A 1 176 ? 18.819 8.280 14.949 1.00 18.27 176 LEU A N 1
ATOM 1402 C CA . LEU A 1 176 ? 18.625 8.320 16.392 1.00 18.35 176 LEU A CA 1
ATOM 1403 C C . LEU A 1 176 ? 19.825 7.808 17.162 1.00 17.61 176 LEU A C 1
ATOM 1404 O O . LEU A 1 176 ? 19.988 8.151 18.330 1.00 17.48 176 LEU A O 1
ATOM 1409 N N . THR A 1 177 ? 20.660 6.981 16.536 1.00 16.53 177 THR A N 1
ATOM 1410 C CA . THR A 1 177 ? 21.833 6.483 17.233 1.00 17.49 177 THR A CA 1
ATOM 1411 C C . THR A 1 177 ? 22.787 7.660 17.457 1.00 16.47 177 THR A C 1
ATOM 1412 O O . THR A 1 177 ? 23.638 7.604 18.336 1.00 17.47 177 THR A O 1
ATOM 1416 N N . LYS A 1 178 ? 22.614 8.719 16.670 1.00 15.72 178 LYS A N 1
ATOM 1417 C CA . LYS A 1 178 ? 23.469 9.908 16.760 1.00 16.28 178 LYS A CA 1
ATOM 1418 C C . LYS A 1 178 ? 22.997 10.862 17.831 1.00 16.71 178 LYS A C 1
ATOM 1419 O O . LYS A 1 178 ? 23.719 11.789 18.208 1.00 16.47 178 LYS A O 1
ATOM 1425 N N . GLU A 1 179 ? 21.773 10.651 18.299 1.00 15.04 179 GLU A N 1
ATOM 1426 C CA . GLU A 1 179 ? 21.185 11.544 19.291 1.00 14.45 179 GLU A CA 1
ATOM 1427 C C . GLU A 1 179 ? 21.248 10.987 20.699 1.00 13.04 179 GLU A C 1
ATOM 1428 O O . GLU A 1 179 ? 21.290 9.787 20.933 1.00 14.10 179 GLU A O 1
ATOM 1434 N N . ASP A 1 180 ? 21.237 11.908 21.651 1.00 13.00 180 ASP A N 1
ATOM 1435 C CA . ASP A 1 180 ? 21.253 11.566 23.050 1.00 11.74 180 ASP A CA 1
ATOM 1436 C C . ASP A 1 180 ? 19.793 11.435 23.519 1.00 11.38 180 ASP A C 1
ATOM 1437 O O . ASP A 1 180 ? 19.091 12.429 23.700 1.00 11.49 180 ASP A O 1
ATOM 1442 N N . ILE A 1 181 ? 19.337 10.187 23.643 1.00 10.13 181 ILE A N 1
ATOM 1443 C CA . ILE A 1 181 ? 17.993 9.921 24.162 1.00 10.81 181 ILE A CA 1
ATOM 1444 C C . ILE A 1 181 ? 18.116 8.768 25.134 1.00 9.88 181 ILE A C 1
ATOM 1445 O O . ILE A 1 181 ? 19.094 7.991 25.084 1.00 11.60 181 ILE A O 1
ATOM 1450 N N . ASP A 1 182 ? 17.168 8.667 26.059 1.00 8.73 182 ASP A N 1
ATOM 1451 C CA . ASP A 1 182 ? 17.160 7.537 26.967 1.00 8.25 182 ASP A CA 1
ATOM 1452 C C . ASP A 1 182 ? 15.807 6.823 26.905 1.00 8.92 182 ASP A C 1
ATOM 1453 O O . ASP A 1 182 ? 15.593 5.858 27.617 1.00 9.52 182 ASP A O 1
ATOM 1458 N N . THR A 1 183 ? 14.943 7.291 26.009 1.00 7.65 183 THR A N 1
ATOM 1459 C CA . THR A 1 183 ? 13.583 6.747 25.841 1.00 8.83 183 THR A CA 1
ATOM 1460 C C . THR A 1 183 ? 13.187 6.838 24.365 1.00 8.43 183 THR A C 1
ATOM 1461 O O . THR A 1 183 ? 13.462 7.842 23.722 1.00 9.06 183 THR A O 1
ATOM 1465 N N . LEU A 1 184 ? 12.531 5.800 23.831 1.00 6.94 184 LEU A N 1
ATOM 1466 C CA . LEU A 1 184 ? 12.097 5.816 22.440 1.00 6.11 184 LEU A CA 1
ATOM 1467 C C . LEU A 1 184 ? 10.629 5.373 22.372 1.00 6.40 184 LEU A C 1
ATOM 1468 O O . LEU A 1 184 ? 10.296 4.287 22.849 1.00 8.28 184 LEU A O 1
ATOM 1473 N N . ILE A 1 185 ? 9.782 6.210 21.797 1.00 6.19 185 ILE A N 1
ATOM 1474 C CA . ILE A 1 185 ? 8.377 5.854 21.637 1.00 6.60 185 ILE A CA 1
ATOM 1475 C C . ILE A 1 185 ? 8.198 5.181 20.284 1.00 5.40 185 ILE A C 1
ATOM 1476 O O . ILE A 1 185 ? 8.601 5.725 19.249 1.00 6.21 185 ILE A O 1
ATOM 1481 N N . LEU A 1 186 ? 7.619 3.985 20.283 1.00 5.23 186 LEU A N 1
ATOM 1482 C CA . LEU A 1 186 ? 7.318 3.299 19.031 1.00 7.14 186 LEU A CA 1
ATOM 1483 C C . LEU A 1 186 ? 5.976 3.880 18.550 1.00 7.36 186 LEU A C 1
ATOM 1484 O O . LEU A 1 186 ? 4.904 3.337 18.840 1.00 8.49 186 LEU A O 1
ATOM 1489 N N . GLY A 1 187 ? 6.061 4.973 17.790 1.00 6.45 187 GLY A N 1
ATOM 1490 C CA . GLY A 1 187 ? 4.888 5.694 17.328 1.00 7.97 187 GLY A CA 1
ATOM 1491 C C . GLY A 1 187 ? 4.199 5.178 16.080 1.00 7.76 187 GLY A C 1
ATOM 1492 O O . GLY A 1 187 ? 3.787 5.957 15.230 1.00 7.91 187 GLY A O 1
ATOM 1493 N N . CYS A 1 188 ? 4.064 3.861 16.000 1.00 7.00 188 CYS A N 1
ATOM 1494 C CA . CYS A 1 188 ? 3.429 3.189 14.873 1.00 6.72 188 CYS A CA 1
ATOM 1495 C C . CYS A 1 188 ? 2.931 1.821 15.349 1.00 8.13 188 CYS A C 1
ATOM 1496 O O . CYS A 1 188 ? 3.617 1.134 16.115 1.00 7.56 188 CYS A O 1
ATOM 1499 N N . THR A 1 189 ? 1.746 1.429 14.872 1.00 6.72 189 THR A N 1
ATOM 1500 C CA . THR A 1 189 ? 1.150 0.155 15.250 1.00 8.21 189 THR A CA 1
ATOM 1501 C C . THR A 1 189 ? 2.017 -1.065 15.014 1.00 7.53 189 THR A C 1
ATOM 1502 O O . THR A 1 189 ? 1.909 -2.048 15.742 1.00 9.18 189 THR A O 1
ATOM 1506 N N . HIS A 1 190 ? 2.856 -1.016 13.984 1.00 7.89 190 HIS A N 1
ATOM 1507 C CA . HIS A 1 190 ? 3.649 -2.170 13.610 1.00 6.69 190 HIS A CA 1
ATOM 1508 C C . HIS A 1 190 ? 4.960 -2.384 14.351 1.00 9.00 190 HIS A C 1
ATOM 1509 O O . HIS A 1 190 ? 5.489 -3.508 14.379 1.00 8.77 190 HIS A O 1
ATOM 1516 N N . TYR A 1 191 ? 5.477 -1.327 14.968 1.00 8.54 191 TYR A N 1
ATOM 1517 C CA . TYR A 1 191 ? 6.795 -1.436 15.567 1.00 10.05 191 TYR A CA 1
ATOM 1518 C C . TYR A 1 191 ? 7.007 -2.407 16.712 1.00 10.08 191 TYR A C 1
ATOM 1519 O O . TYR A 1 191 ? 8.126 -2.858 16.894 1.00 11.56 191 TYR A O 1
ATOM 1528 N N . PRO A 1 192 ? 5.955 -2.757 17.482 1.00 9.92 192 PRO A N 1
ATOM 1529 C CA . PRO A 1 192 ? 6.196 -3.718 18.564 1.00 11.35 192 PRO A CA 1
ATOM 1530 C C . PRO A 1 192 ? 6.780 -5.026 18.004 1.00 12.16 192 PRO A C 1
ATOM 1531 O O . PRO A 1 192 ? 7.529 -5.707 18.698 1.00 13.72 192 PRO A O 1
ATOM 1535 N N A LEU A 1 193 ? 6.441 -5.325 16.745 0.50 12.01 193 LEU A N 1
ATOM 1536 N N B LEU A 1 193 ? 6.446 -5.395 16.775 0.50 11.89 193 LEU A N 1
ATOM 1537 C CA A LEU A 1 193 ? 6.906 -6.522 16.030 0.50 12.08 193 LEU A CA 1
ATOM 1538 C CA B LEU A 1 193 ? 6.994 -6.638 16.242 0.50 11.93 193 LEU A CA 1
ATOM 1539 C C A LEU A 1 193 ? 8.393 -6.482 15.705 0.50 12.29 193 LEU A C 1
ATOM 1540 C C B LEU A 1 193 ? 8.494 -6.557 15.996 0.50 12.45 193 LEU A C 1
ATOM 1541 O O A LEU A 1 193 ? 8.951 -7.477 15.226 0.50 12.66 193 LEU A O 1
ATOM 1542 O O B LEU A 1 193 ? 9.168 -7.586 15.883 0.50 12.06 193 LEU A O 1
ATOM 1551 N N . LEU A 1 194 ? 9.029 -5.341 15.960 1.00 11.81 194 LEU A N 1
ATOM 1552 C CA . LEU A 1 194 ? 10.465 -5.153 15.700 1.00 13.06 194 LEU A CA 1
ATOM 1553 C C . LEU A 1 194 ? 11.218 -4.810 16.964 1.00 13.13 194 LEU A C 1
ATOM 1554 O O . LEU A 1 194 ? 12.399 -4.442 16.901 1.00 14.12 194 LEU A O 1
ATOM 1559 N N . GLU A 1 195 ? 10.547 -4.919 18.103 1.00 14.84 195 GLU A N 1
ATOM 1560 C CA . GLU A 1 195 ? 11.156 -4.530 19.367 1.00 17.78 195 GLU A CA 1
ATOM 1561 C C . GLU A 1 195 ? 12.557 -5.072 19.602 1.00 17.76 195 GLU A C 1
ATOM 1562 O O . GLU A 1 195 ? 13.444 -4.323 20.026 1.00 16.11 195 GLU A O 1
ATOM 1568 N N . SER A 1 196 ? 12.766 -6.359 19.324 1.00 18.11 196 SER A N 1
ATOM 1569 C CA . SER A 1 196 ? 14.087 -6.951 19.526 1.00 19.56 196 SER A CA 1
ATOM 1570 C C . SER A 1 196 ? 15.169 -6.336 18.663 1.00 17.49 196 SER A C 1
ATOM 1571 O O . SER A 1 196 ? 16.280 -6.086 19.135 1.00 19.88 196 SER A O 1
ATOM 1574 N N . TYR A 1 197 ? 14.856 -6.101 17.395 1.00 16.63 197 TYR A N 1
ATOM 1575 C CA . TYR A 1 197 ? 15.804 -5.501 16.468 1.00 15.18 197 TYR A CA 1
ATOM 1576 C C . TYR A 1 197 ? 16.147 -4.091 16.919 1.00 15.91 197 TYR A C 1
ATOM 1577 O O . TYR A 1 197 ? 17.290 -3.646 16.842 1.00 15.35 197 TYR A O 1
ATOM 1586 N N . ILE A 1 198 ? 15.128 -3.368 17.364 1.00 14.89 198 ILE A N 1
ATOM 1587 C CA . ILE A 1 198 ? 15.318 -1.995 17.794 1.00 15.49 198 ILE A CA 1
ATOM 1588 C C . ILE A 1 198 ? 16.159 -1.907 19.054 1.00 16.96 198 ILE A C 1
ATOM 1589 O O . ILE A 1 198 ? 17.044 -1.043 19.156 1.00 17.40 198 ILE A O 1
ATOM 1594 N N . LYS A 1 199 ? 15.896 -2.795 20.001 1.00 18.22 199 LYS A N 1
ATOM 1595 C CA . LYS A 1 199 ? 16.668 -2.831 21.242 1.00 21.98 199 LYS A CA 1
ATOM 1596 C C . LYS A 1 199 ? 18.134 -3.110 20.917 1.00 22.80 199 LYS A C 1
ATOM 1597 O O . LYS A 1 199 ? 19.043 -2.523 21.502 1.00 23.05 199 LYS A O 1
ATOM 1603 N N . LYS A 1 200 ? 18.372 -4.021 19.982 1.00 23.91 200 LYS A N 1
ATOM 1604 C CA . LYS A 1 200 ? 19.741 -4.340 19.633 1.00 26.55 200 LYS A CA 1
ATOM 1605 C C . LYS A 1 200 ? 20.455 -3.148 18.999 1.00 26.43 200 LYS A C 1
ATOM 1606 O O . LYS A 1 200 ? 21.644 -2.929 19.254 1.00 26.72 200 LYS A O 1
ATOM 1612 N N . GLU A 1 201 ? 19.740 -2.377 18.179 1.00 24.72 201 GLU A N 1
ATOM 1613 C CA . GLU A 1 201 ? 20.323 -1.203 17.527 1.00 25.05 201 GLU A CA 1
ATOM 1614 C C . GLU A 1 201 ? 20.624 -0.054 18.489 1.00 24.69 201 GLU A C 1
ATOM 1615 O O . GLU A 1 201 ? 21.675 0.575 18.401 1.00 25.46 201 GLU A O 1
ATOM 1621 N N . LEU A 1 202 ? 19.694 0.240 19.393 1.00 23.94 202 LEU A N 1
ATOM 1622 C CA . LEU A 1 202 ? 19.883 1.362 20.309 1.00 23.40 202 LEU A CA 1
ATOM 1623 C C . LEU A 1 202 ? 20.627 1.073 21.610 1.00 23.66 202 LEU A C 1
ATOM 1624 O O . LEU A 1 202 ? 21.204 1.989 22.209 1.00 24.06 202 LEU A O 1
ATOM 1629 N N . GLY A 1 203 ? 20.629 -0.175 22.053 1.00 24.05 203 GLY A N 1
ATOM 1630 C CA . GLY A 1 203 ? 21.333 -0.506 23.287 1.00 25.66 203 GLY A CA 1
ATOM 1631 C C . GLY A 1 203 ? 20.455 -0.537 24.524 1.00 27.13 203 GLY A C 1
ATOM 1632 O O . GLY A 1 203 ? 19.314 -0.087 24.493 1.00 25.35 203 GLY A O 1
ATOM 1633 N N . GLU A 1 204 ? 20.994 -1.049 25.630 1.00 29.04 204 GLU A N 1
ATOM 1634 C CA . GLU A 1 204 ? 20.233 -1.154 26.874 1.00 31.34 204 GLU A CA 1
ATOM 1635 C C . GLU A 1 204 ? 19.963 0.157 27.606 1.00 30.16 204 GLU A C 1
ATOM 1636 O O . GLU A 1 204 ? 19.235 0.174 28.593 1.00 31.63 204 GLU A O 1
ATOM 1642 N N . ASP A 1 205 ? 20.549 1.251 27.148 1.00 28.73 205 ASP A N 1
ATOM 1643 C CA . ASP A 1 205 ? 20.350 2.527 27.820 1.00 27.37 205 ASP A CA 1
ATOM 1644 C C . ASP A 1 205 ? 19.106 3.277 27.340 1.00 24.24 205 ASP A C 1
ATOM 1645 O O . ASP A 1 205 ? 18.802 4.367 27.835 1.00 23.03 205 ASP A O 1
ATOM 1650 N N . VAL A 1 206 ? 18.393 2.698 26.379 1.00 18.29 206 VAL A N 1
ATOM 1651 C CA . VAL A 1 206 ? 17.195 3.352 25.852 1.00 14.20 206 VAL A CA 1
ATOM 1652 C C . VAL A 1 206 ? 15.958 2.507 26.148 1.00 13.99 206 VAL A C 1
ATOM 1653 O O . VAL A 1 206 ? 15.836 1.365 25.663 1.00 16.35 206 VAL A O 1
ATOM 1657 N N . THR A 1 207 ? 15.039 3.071 26.928 1.00 11.16 207 THR A N 1
ATOM 1658 C CA . THR A 1 207 ? 13.796 2.367 27.262 1.00 11.41 207 THR A CA 1
ATOM 1659 C C . THR A 1 207 ? 12.804 2.515 26.105 1.00 11.12 207 THR A C 1
ATOM 1660 O O . THR A 1 207 ? 12.493 3.627 25.684 1.00 12.03 207 THR A O 1
ATOM 1664 N N A ILE A 1 208 ? 12.339 1.385 25.575 0.50 11.12 208 ILE A N 1
ATOM 1665 N N B ILE A 1 208 ? 12.264 1.381 25.666 0.50 10.72 208 ILE A N 1
ATOM 1666 C CA A ILE A 1 208 ? 11.422 1.389 24.439 0.50 11.20 208 ILE A CA 1
ATOM 1667 C CA B ILE A 1 208 ? 11.302 1.331 24.574 0.50 11.02 208 ILE A CA 1
ATOM 1668 C C A ILE A 1 208 ? 9.974 1.275 24.878 0.50 10.12 208 ILE A C 1
ATOM 1669 C C B ILE A 1 208 ? 9.884 1.469 25.134 0.50 9.59 208 ILE A C 1
ATOM 1670 O O A ILE A 1 208 ? 9.580 0.318 25.547 0.50 11.18 208 ILE A O 1
ATOM 1671 O O B ILE A 1 208 ? 9.552 0.870 26.161 0.50 10.47 208 ILE A O 1
ATOM 1680 N N A ILE A 1 209 ? 9.183 2.259 24.476 0.50 9.96 209 ILE A N 1
ATOM 1681 N N B ILE A 1 209 ? 9.060 2.265 24.458 0.50 9.08 209 ILE A N 1
ATOM 1682 C CA A ILE A 1 209 ? 7.775 2.313 24.832 0.50 10.28 209 ILE A CA 1
ATOM 1683 C CA B ILE A 1 209 ? 7.671 2.495 24.870 0.50 8.84 209 ILE A CA 1
ATOM 1684 C C A ILE A 1 209 ? 6.871 1.854 23.696 0.50 8.83 209 ILE A C 1
ATOM 1685 C C B ILE A 1 209 ? 6.718 2.031 23.754 0.50 8.30 209 ILE A C 1
ATOM 1686 O O A ILE A 1 209 ? 7.052 2.231 22.538 0.50 8.02 209 ILE A O 1
ATOM 1687 O O B ILE A 1 209 ? 6.745 2.559 22.644 0.50 8.67 209 ILE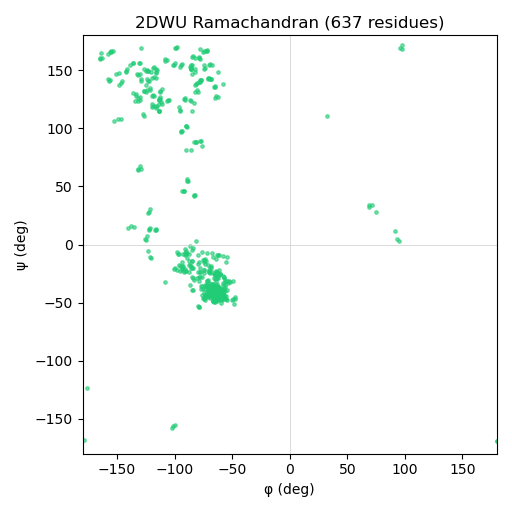 A O 1
ATOM 1696 N N . SER A 1 210 ? 5.894 1.027 24.048 1.00 8.39 210 SER A N 1
ATOM 1697 C CA . SER A 1 210 ? 4.925 0.506 23.079 1.00 8.74 210 SER A CA 1
ATOM 1698 C C . SER A 1 210 ? 3.647 1.341 23.132 1.00 7.27 210 SER A C 1
ATOM 1699 O O . SER A 1 210 ? 3.083 1.548 24.208 1.00 8.52 210 SER A O 1
ATOM 1702 N N . SER A 1 211 ? 3.166 1.803 21.978 1.00 6.66 211 SER A N 1
ATOM 1703 C CA . SER A 1 211 ? 1.936 2.587 21.966 1.00 5.68 211 SER A CA 1
ATOM 1704 C C . SER A 1 211 ? 0.790 1.710 22.450 1.00 7.59 211 SER A C 1
ATOM 1705 O O . SER A 1 211 ? -0.114 2.189 23.130 1.00 8.06 211 SER A O 1
ATOM 1708 N N . ALA A 1 212 ? 0.834 0.429 22.107 1.00 8.08 212 ALA A N 1
ATOM 1709 C CA . ALA A 1 212 ? -0.266 -0.461 22.480 1.00 8.48 212 ALA A CA 1
ATOM 1710 C C . ALA A 1 212 ? -0.402 -0.657 23.974 1.00 7.60 212 ALA A C 1
ATOM 1711 O O . ALA A 1 212 ? -1.486 -0.553 24.531 1.00 7.60 212 ALA A O 1
ATOM 1713 N N . GLU A 1 213 ? 0.708 -0.960 24.624 1.00 7.76 213 GLU A N 1
ATOM 1714 C CA . GLU A 1 213 ? 0.690 -1.188 26.068 1.00 8.94 213 GLU A CA 1
ATOM 1715 C C . GLU A 1 213 ? 0.226 0.038 26.820 1.00 7.70 213 GLU A C 1
ATOM 1716 O O . GLU A 1 213 ? -0.552 -0.065 27.751 1.00 7.90 213 GLU A O 1
ATOM 1722 N N . GLU A 1 214 ? 0.700 1.212 26.408 1.00 7.99 214 GLU A N 1
ATOM 1723 C CA . GLU A 1 214 ? 0.311 2.409 27.142 1.00 7.03 214 GLU A CA 1
ATOM 1724 C C . GLU A 1 214 ? -1.100 2.881 26.843 1.00 7.43 214 GLU A C 1
ATOM 1725 O O . GLU A 1 214 ? -1.754 3.480 27.694 1.00 7.95 214 GLU A O 1
ATOM 1731 N N . THR A 1 215 ? -1.597 2.595 25.641 1.00 6.76 215 THR A N 1
ATOM 1732 C CA . THR A 1 215 ? -2.943 3.050 25.302 1.00 6.05 215 THR A CA 1
ATOM 1733 C C . THR A 1 215 ? -3.966 2.228 26.069 1.00 9.03 215 THR A C 1
ATOM 1734 O O . THR A 1 215 ? -5.000 2.751 26.493 1.00 6.15 215 THR A O 1
ATOM 1738 N N . ALA A 1 216 ? -3.664 0.959 26.284 1.00 7.38 216 ALA A N 1
ATOM 1739 C CA . ALA A 1 216 ? -4.610 0.124 27.012 1.00 8.31 216 ALA A CA 1
ATOM 1740 C C . ALA A 1 216 ? -4.734 0.582 28.463 1.00 8.68 216 ALA A C 1
ATOM 1741 O O . ALA A 1 216 ? -5.848 0.652 29.008 1.00 7.14 216 ALA A O 1
ATOM 1743 N N . ILE A 1 217 ? -3.612 0.942 29.093 1.00 6.88 217 ILE A N 1
ATOM 1744 C CA . ILE A 1 217 ? -3.718 1.374 30.471 1.00 7.77 217 ILE A CA 1
ATOM 1745 C C . ILE A 1 217 ? -4.373 2.750 30.521 1.00 6.22 217 ILE A C 1
ATOM 1746 O O . ILE A 1 217 ? -5.100 3.048 31.446 1.00 7.64 217 ILE A O 1
ATOM 1751 N N . GLU A 1 218 ? -4.171 3.584 29.496 1.00 6.66 218 GLU A N 1
ATOM 1752 C CA . GLU A 1 218 ? -4.827 4.888 29.485 1.00 7.54 218 GLU A CA 1
ATOM 1753 C C . GLU A 1 218 ? -6.341 4.697 29.384 1.00 7.33 218 GLU A C 1
ATOM 1754 O O . GLU A 1 218 ? -7.116 5.345 30.082 1.00 7.07 218 GLU A O 1
ATOM 1760 N N . LEU A 1 219 ? -6.755 3.790 28.504 1.00 6.79 219 LEU A N 1
ATOM 1761 C CA . LEU A 1 219 ? -8.182 3.489 28.356 1.00 6.57 219 LEU A CA 1
ATOM 1762 C C . LEU A 1 219 ? -8.746 2.963 29.696 1.00 6.14 219 LEU A C 1
ATOM 1763 O O . LEU A 1 219 ? -9.831 3.384 30.154 1.00 6.91 219 LEU A O 1
ATOM 1768 N N . SER A 1 220 ? -8.029 2.036 30.316 1.00 5.08 220 SER A N 1
ATOM 1769 C CA . SER A 1 220 ? -8.445 1.501 31.603 1.00 5.08 220 SER A CA 1
ATOM 1770 C C . SER A 1 220 ? -8.666 2.631 32.624 1.00 6.49 220 SER A C 1
ATOM 1771 O O . SER A 1 220 ? -9.668 2.679 33.297 1.00 8.36 220 SER A O 1
ATOM 1774 N N . THR A 1 221 ? -7.707 3.546 32.704 1.00 5.27 221 THR A N 1
ATOM 1775 C CA . THR A 1 221 ? -7.791 4.653 33.635 1.00 6.18 221 THR A CA 1
ATOM 1776 C C . THR A 1 221 ? -9.042 5.491 33.405 1.00 6.70 221 THR A C 1
ATOM 1777 O O . THR A 1 221 ? -9.750 5.868 34.363 1.00 7.99 221 THR A O 1
ATOM 1781 N N . ILE A 1 222 ? -9.314 5.800 32.138 1.00 6.31 222 ILE A N 1
ATOM 1782 C CA . ILE A 1 222 ? -10.460 6.641 31.813 1.00 8.40 222 ILE A CA 1
ATOM 1783 C C . ILE A 1 222 ? -11.773 5.927 32.014 1.00 8.77 222 ILE A C 1
ATOM 1784 O O . ILE A 1 222 ? -12.721 6.530 32.520 1.00 9.47 222 ILE A O 1
ATOM 1789 N N . LEU A 1 223 ? -11.857 4.657 31.639 1.00 8.87 223 LEU A N 1
ATOM 1790 C CA . LEU A 1 223 ? -13.126 3.953 31.841 1.00 8.96 223 LEU A CA 1
ATOM 1791 C C . LEU A 1 223 ? -13.433 3.873 33.334 1.00 10.80 223 LEU A C 1
ATOM 1792 O O . LEU A 1 223 ? -14.578 4.030 33.741 1.00 11.65 223 LEU A O 1
ATOM 1797 N N . GLN A 1 224 ? -12.421 3.637 34.156 1.00 9.98 224 GLN A N 1
ATOM 1798 C CA . GLN A 1 224 ? -12.712 3.523 35.575 1.00 11.15 224 GLN A CA 1
ATOM 1799 C C . GLN A 1 224 ? -13.030 4.884 36.185 1.00 11.83 224 GLN A C 1
ATOM 1800 O O . GLN A 1 224 ? -13.905 4.985 37.052 1.00 13.01 224 GLN A O 1
ATOM 1806 N N . HIS A 1 225 ? -12.356 5.935 35.717 1.00 10.55 225 HIS A N 1
ATOM 1807 C CA . HIS A 1 225 ? -12.612 7.283 36.227 1.00 13.66 225 HIS A CA 1
ATOM 1808 C C . HIS A 1 225 ? -14.065 7.662 35.952 1.00 14.79 225 HIS A C 1
ATOM 1809 O O . HIS A 1 225 ? -14.723 8.299 36.790 1.00 17.14 225 HIS A O 1
ATOM 1816 N N . LYS A 1 226 ? -14.564 7.268 34.787 1.00 14.85 226 LYS A N 1
ATOM 1817 C CA . LYS A 1 226 ? -15.932 7.578 34.383 1.00 15.37 226 LYS A CA 1
ATOM 1818 C C . LYS A 1 226 ? -16.969 6.594 34.931 1.00 16.04 226 LYS A C 1
ATOM 1819 O O . LYS A 1 226 ? -18.171 6.774 34.716 1.00 18.98 226 LYS A O 1
ATOM 1825 N N . GLY A 1 227 ? -16.510 5.569 35.636 1.00 15.19 227 GLY A N 1
ATOM 1826 C CA . GLY A 1 227 ? -17.412 4.582 36.216 1.00 14.46 227 GLY A CA 1
ATOM 1827 C C . GLY A 1 227 ? -18.111 3.703 35.205 1.00 16.26 227 GLY A C 1
ATOM 1828 O O . GLY A 1 227 ? -19.241 3.240 35.459 1.00 17.26 227 GLY A O 1
ATOM 1829 N N . ILE A 1 228 ? -17.446 3.418 34.084 1.00 13.75 228 ILE A N 1
ATOM 1830 C CA . ILE A 1 228 ? -18.076 2.610 33.045 1.00 13.72 228 ILE A CA 1
ATOM 1831 C C . ILE A 1 228 ? -17.363 1.308 32.654 1.00 12.87 228 ILE A C 1
ATOM 1832 O O . ILE A 1 228 ? -17.461 0.847 31.524 1.00 14.67 228 ILE A O 1
ATOM 1837 N N . LEU A 1 229 ? -16.662 0.702 33.599 1.00 13.34 229 LEU A N 1
ATOM 1838 C CA . LEU A 1 229 ? -15.986 -0.563 33.313 1.00 12.32 229 LEU A CA 1
ATOM 1839 C C . LEU A 1 229 ? -17.024 -1.673 33.136 1.00 12.70 229 LEU A C 1
ATOM 1840 O O . LEU A 1 229 ? -18.057 -1.696 33.816 1.00 14.06 229 LEU A O 1
ATOM 1845 N N . ALA A 1 230 ? -16.744 -2.586 32.215 1.00 12.30 230 ALA A N 1
ATOM 1846 C CA . ALA A 1 230 ? -17.618 -3.736 31.990 1.00 11.70 230 ALA A CA 1
ATOM 1847 C C . ALA A 1 230 ? -17.349 -4.757 33.096 1.00 13.58 230 ALA A C 1
ATOM 1848 O O . ALA A 1 230 ? -16.286 -4.728 33.734 1.00 12.17 230 ALA A O 1
ATOM 1850 N N . ASP A 1 231 ? -18.298 -5.663 33.330 1.00 12.58 231 ASP A N 1
ATOM 1851 C CA . ASP A 1 231 ? -18.093 -6.708 34.336 1.00 14.67 231 ASP A CA 1
ATOM 1852 C C . ASP A 1 231 ? -18.225 -8.111 33.716 1.00 13.70 231 ASP A C 1
ATOM 1853 O O . ASP A 1 231 ? -18.287 -9.118 34.415 1.00 14.57 231 ASP A O 1
ATOM 1858 N N . ASN A 1 232 ? -18.219 -8.162 32.390 1.00 11.97 232 ASN A N 1
ATOM 1859 C CA . ASN A 1 232 ? -18.339 -9.411 31.612 1.00 12.38 232 ASN A CA 1
ATOM 1860 C C . ASN A 1 232 ? -17.157 -10.384 31.808 1.00 13.99 232 ASN A C 1
ATOM 1861 O O . ASN A 1 232 ? -16.027 -10.077 31.438 1.00 12.46 232 ASN A O 1
ATOM 1866 N N A LEU A 1 233 ? -17.437 -11.573 32.346 0.50 12.79 233 LEU A N 1
ATOM 1867 N N B LEU A 1 233 ? -17.396 -11.570 32.355 0.50 13.12 233 LEU A N 1
ATOM 1868 C CA A LEU A 1 233 ? -16.386 -12.561 32.602 0.50 14.03 233 LEU A CA 1
ATOM 1869 C CA B LEU A 1 233 ? -16.274 -12.484 32.553 0.50 14.30 233 LEU A CA 1
ATOM 1870 C C A LEU A 1 233 ? -15.892 -13.347 31.388 0.50 14.79 233 LEU A C 1
ATOM 1871 C C B LEU A 1 233 ? -15.744 -13.122 31.275 0.50 15.00 233 LEU A C 1
ATOM 1872 O O A LEU A 1 233 ? -14.880 -14.061 31.478 0.50 15.21 233 LEU A O 1
ATOM 1873 O O B LEU A 1 233 ? -14.556 -13.477 31.191 0.50 14.39 233 LEU A O 1
ATOM 1882 N N . ASN A 1 234 ? -16.600 -13.235 30.265 1.00 13.51 234 ASN A N 1
ATOM 1883 C CA . ASN A 1 234 ? -16.193 -13.900 29.034 1.00 14.90 234 ASN A CA 1
ATOM 1884 C C . ASN A 1 234 ? -16.739 -13.198 27.784 1.00 14.53 234 ASN A C 1
ATOM 1885 O O . ASN A 1 234 ? -17.678 -13.659 27.124 1.00 14.74 234 ASN A O 1
ATOM 1890 N N . PRO A 1 235 ? -16.155 -12.047 27.440 1.00 12.57 235 PRO A N 1
ATOM 1891 C CA . PRO A 1 235 ? -16.628 -11.325 26.262 1.00 9.79 235 PRO A CA 1
ATOM 1892 C C . PRO A 1 235 ? -16.114 -11.953 24.975 1.00 9.44 235 PRO A C 1
ATOM 1893 O O . PRO A 1 235 ? -15.240 -12.816 24.995 1.00 11.89 235 PRO A O 1
ATOM 1897 N N . LYS A 1 236 ? -16.690 -11.507 23.860 1.00 9.99 236 LYS A N 1
ATOM 1898 C CA . LYS A 1 236 ? -16.251 -11.936 22.539 1.00 10.79 236 LYS A CA 1
ATOM 1899 C C . LYS A 1 236 ? -15.976 -10.653 21.767 1.00 10.05 236 LYS A C 1
ATOM 1900 O O . LYS A 1 236 ? -16.598 -9.612 22.013 1.00 11.77 236 LYS A O 1
ATOM 1906 N N . HIS A 1 237 ? -15.047 -10.739 20.823 1.00 9.52 237 HIS A N 1
ATOM 1907 C CA . HIS A 1 237 ? -14.616 -9.592 20.031 1.00 9.28 237 HIS A CA 1
ATOM 1908 C C . HIS A 1 237 ? -14.898 -9.841 18.577 1.00 10.47 237 HIS A C 1
ATOM 1909 O O . HIS A 1 237 ? -14.904 -10.997 18.139 1.00 12.42 237 HIS A O 1
ATOM 1916 N N . ARG A 1 238 ? -15.112 -8.767 17.828 1.00 11.34 238 ARG A N 1
ATOM 1917 C CA . ARG A 1 238 ? -15.368 -8.906 16.407 1.00 12.37 238 ARG A CA 1
ATOM 1918 C C . ARG A 1 238 ? -14.437 -7.985 15.656 1.00 12.42 238 ARG A C 1
ATOM 1919 O O . ARG A 1 238 ? -14.135 -6.876 16.121 1.00 13.20 238 ARG A O 1
ATOM 1927 N N . PHE A 1 239 ? -13.959 -8.471 14.516 1.00 11.49 239 PHE A N 1
ATOM 1928 C CA . PHE A 1 239 ? -13.038 -7.697 13.691 1.00 11.33 239 PHE A CA 1
ATOM 1929 C C . PHE A 1 239 ? -13.612 -7.545 12.294 1.00 11.46 239 PHE A C 1
ATOM 1930 O O . PHE A 1 239 ? -14.239 -8.474 11.770 1.00 11.96 239 PHE A O 1
ATOM 1938 N N . PHE A 1 240 ? -13.429 -6.364 11.712 1.00 10.31 240 PHE A N 1
ATOM 1939 C CA . PHE A 1 240 ? -13.914 -6.082 10.378 1.00 9.92 240 PHE A CA 1
ATOM 1940 C C . PHE A 1 240 ? -12.797 -5.488 9.535 1.00 11.78 240 PHE A C 1
ATOM 1941 O O . PHE A 1 240 ? -11.922 -4.770 10.054 1.00 11.20 240 PHE A O 1
ATOM 1949 N N . THR A 1 241 ? -12.803 -5.787 8.236 1.00 11.80 241 THR A N 1
ATOM 1950 C CA . THR A 1 241 ? -11.746 -5.248 7.368 1.00 12.39 241 THR A CA 1
ATOM 1951 C C . THR A 1 241 ? -12.335 -4.876 6.034 1.00 13.26 241 THR A C 1
ATOM 1952 O O . THR A 1 241 ? -13.323 -5.496 5.588 1.00 12.00 241 THR A O 1
ATOM 1956 N N . THR A 1 242 ? -11.750 -3.857 5.408 1.00 11.60 242 THR A N 1
ATOM 1957 C CA . THR A 1 242 ? -12.208 -3.427 4.089 1.00 12.37 242 THR A CA 1
ATOM 1958 C C . THR A 1 242 ? -11.431 -4.165 3.002 1.00 13.38 242 THR A C 1
ATOM 1959 O O . THR A 1 242 ? -11.735 -4.025 1.805 1.00 13.57 242 THR A O 1
ATOM 1963 N N . GLY A 1 243 ? -10.418 -4.927 3.404 1.00 13.41 243 GLY A N 1
ATOM 1964 C CA . GLY A 1 243 ? -9.624 -5.668 2.446 1.00 16.25 243 GLY A CA 1
ATOM 1965 C C . GLY A 1 243 ? -10.019 -7.121 2.436 1.00 17.41 243 GLY A C 1
ATOM 1966 O O . GLY A 1 243 ? -11.122 -7.482 2.831 1.00 17.20 243 GLY A O 1
ATOM 1967 N N . SER A 1 244 ? -9.106 -7.954 1.979 1.00 19.63 244 SER A N 1
ATOM 1968 C CA . SER A 1 244 ? -9.320 -9.380 1.922 1.00 22.26 244 SER A CA 1
ATOM 1969 C C . SER A 1 244 ? -9.523 -9.954 3.324 1.00 22.21 244 SER A C 1
ATOM 1970 O O . SER A 1 244 ? -8.707 -9.745 4.219 1.00 21.74 244 SER A O 1
ATOM 1973 N N . VAL A 1 245 ? -10.618 -10.678 3.500 1.00 22.37 245 VAL A N 1
ATOM 1974 C CA . VAL A 1 245 ? -10.913 -11.298 4.772 1.00 22.96 245 VAL A CA 1
ATOM 1975 C C . VAL A 1 245 ? -9.921 -12.424 5.044 1.00 23.61 245 VAL A C 1
ATOM 1976 O O . VAL A 1 245 ? -9.378 -12.520 6.141 1.00 22.37 245 VAL A O 1
ATOM 1980 N N . SER A 1 246 ? -9.660 -13.272 4.051 1.00 23.76 246 SER A N 1
ATOM 1981 C CA . SER A 1 246 ? -8.715 -14.369 4.269 1.00 24.48 246 SER A CA 1
ATOM 1982 C C . SER A 1 246 ? -7.314 -13.858 4.595 1.00 24.60 246 SER A C 1
ATOM 1983 O O . SER A 1 246 ? -6.602 -14.441 5.415 1.00 24.85 246 SER A O 1
ATOM 1986 N N . SER A 1 247 ? -6.914 -12.766 3.957 1.00 24.43 247 SER A N 1
ATOM 1987 C CA . SER A 1 247 ? -5.600 -12.185 4.214 1.00 24.41 247 SER A CA 1
ATOM 1988 C C . SER A 1 247 ? -5.506 -11.662 5.658 1.00 23.64 247 SER A C 1
ATOM 1989 O O . SER A 1 247 ? -4.509 -11.862 6.344 1.00 22.91 247 SER A O 1
ATOM 1992 N N . PHE A 1 248 ? -6.558 -10.986 6.109 1.00 21.79 248 PHE A N 1
ATOM 1993 C CA . PHE A 1 248 ? -6.575 -10.442 7.468 1.00 20.27 248 PHE A CA 1
ATOM 1994 C C . PHE A 1 248 ? -6.492 -11.588 8.479 1.00 21.22 248 PHE A C 1
ATOM 1995 O O . PHE A 1 248 ? -5.683 -11.555 9.410 1.00 21.38 248 PHE A O 1
ATOM 2003 N N . GLU A 1 249 ? -7.320 -12.609 8.272 1.00 22.19 249 GLU A N 1
ATOM 2004 C CA . GLU A 1 249 ? -7.356 -13.780 9.153 1.00 23.66 249 GLU A CA 1
ATOM 2005 C C . GLU A 1 249 ? -5.987 -14.448 9.283 1.00 24.61 249 GLU A C 1
ATOM 2006 O O . GLU A 1 249 ? -5.602 -14.889 10.367 1.00 22.46 249 GLU A O 1
ATOM 2012 N N . HIS A 1 250 ? -5.261 -14.534 8.172 1.00 25.59 250 HIS A N 1
ATOM 2013 C CA . HIS A 1 250 ? -3.940 -15.163 8.164 1.00 27.12 250 HIS A CA 1
ATOM 2014 C C . HIS A 1 250 ? -2.896 -14.396 8.968 1.00 25.92 250 HIS A C 1
ATOM 2015 O O . HIS A 1 250 ? -2.165 -14.990 9.766 1.00 25.44 250 HIS A O 1
ATOM 2022 N N . ILE A 1 251 ? -2.799 -13.084 8.751 1.00 25.08 251 ILE A N 1
ATOM 2023 C CA . ILE A 1 251 ? -1.835 -12.276 9.497 1.00 24.40 251 ILE A CA 1
ATOM 2024 C C . ILE A 1 251 ? -2.202 -12.279 10.983 1.00 22.26 251 ILE A C 1
ATOM 2025 O O . ILE A 1 251 ? -1.343 -12.438 11.855 1.00 21.57 251 ILE A O 1
ATOM 2030 N N . ALA A 1 252 ? -3.491 -12.097 11.257 1.00 21.16 252 ALA A N 1
ATOM 2031 C CA . ALA A 1 252 ? -3.985 -12.080 12.625 1.00 19.89 252 ALA A CA 1
ATOM 2032 C C . ALA A 1 252 ? -3.590 -13.354 13.353 1.00 20.98 252 ALA A C 1
ATOM 2033 O O . ALA A 1 252 ? -3.144 -13.313 14.495 1.00 18.73 252 ALA A O 1
ATOM 2035 N N . GLU A 1 253 ? -3.751 -14.495 12.685 1.00 20.64 253 GLU A N 1
ATOM 2036 C CA . GLU A 1 253 ? -3.402 -15.763 13.309 1.00 22.23 253 GLU A CA 1
ATOM 2037 C C . GLU A 1 253 ? -1.909 -15.792 13.612 1.00 22.23 253 GLU A C 1
ATOM 2038 O O . GLU A 1 253 ? -1.499 -16.291 14.658 1.00 21.12 253 GLU A O 1
ATOM 2044 N N . ARG A 1 254 ? -1.094 -15.262 12.702 1.00 22.32 254 ARG A N 1
ATOM 2045 C CA . ARG A 1 254 ? 0.350 -15.236 12.931 1.00 23.11 254 ARG A CA 1
ATOM 2046 C C . ARG A 1 254 ? 0.729 -14.294 14.080 1.00 22.97 254 ARG A C 1
ATOM 2047 O O . ARG A 1 254 ? 1.549 -14.626 14.931 1.00 23.11 254 ARG A O 1
ATOM 2055 N N . TRP A 1 255 ? 0.129 -13.111 14.116 1.00 21.82 255 TRP A N 1
ATOM 2056 C CA . TRP A 1 255 ? 0.479 -12.153 15.163 1.00 21.28 255 TRP A CA 1
ATOM 2057 C C . TRP A 1 255 ? -0.064 -12.490 16.546 1.00 20.61 255 TRP A C 1
ATOM 2058 O O . TRP A 1 255 ? 0.644 -12.374 17.550 1.00 20.60 255 TRP A O 1
ATOM 2069 N N . LEU A 1 256 ? -1.329 -12.902 16.598 1.00 20.04 256 LEU A N 1
ATOM 2070 C CA . LEU A 1 256 ? -1.955 -13.207 17.871 1.00 19.07 256 LEU A CA 1
ATOM 2071 C C . LEU A 1 256 ? -1.711 -14.613 18.393 1.00 20.19 256 LEU A C 1
ATOM 2072 O O . LEU A 1 256 ? -1.732 -14.835 19.603 1.00 20.63 256 LEU A O 1
ATOM 2077 N N . GLY A 1 257 ? -1.493 -15.563 17.490 1.00 21.00 257 GLY A N 1
ATOM 2078 C CA . GLY A 1 257 ? -1.269 -16.930 17.933 1.00 22.30 257 GLY A CA 1
ATOM 2079 C C . GLY A 1 257 ? -2.564 -17.727 18.005 1.00 22.66 257 GLY A C 1
ATOM 2080 O O . GLY A 1 257 ? -2.605 -18.824 18.568 1.00 25.54 257 GLY A O 1
ATOM 2081 N N . TYR A 1 258 ? -3.634 -17.176 17.447 1.00 21.79 258 TYR A N 1
ATOM 2082 C CA . TYR A 1 258 ? -4.920 -17.860 17.439 1.00 20.76 258 TYR A CA 1
ATOM 2083 C C . TYR A 1 258 ? -5.855 -17.214 16.422 1.00 22.35 258 TYR A C 1
ATOM 2084 O O . TYR A 1 258 ? -5.590 -16.104 15.954 1.00 21.39 258 TYR A O 1
ATOM 2093 N N . GLN A 1 259 ? -6.940 -17.900 16.066 1.00 21.48 259 GLN A N 1
ATOM 2094 C CA . GLN A 1 259 ? -7.863 -17.362 15.072 1.00 22.72 259 GLN A CA 1
ATOM 2095 C C . GLN A 1 259 ? -8.898 -16.434 15.677 1.00 20.15 259 GLN A C 1
ATOM 2096 O O . GLN A 1 259 ? -9.278 -16.595 16.839 1.00 20.92 259 GLN A O 1
ATOM 2102 N N . ILE A 1 260 ? -9.358 -15.475 14.876 1.00 19.80 260 ILE A N 1
ATOM 2103 C CA . ILE A 1 260 ? -10.359 -14.510 15.333 1.00 18.98 260 ILE A CA 1
ATOM 2104 C C . ILE A 1 260 ? -11.525 -14.387 14.354 1.00 19.35 260 ILE A C 1
ATOM 2105 O O . ILE A 1 260 ? -11.453 -14.861 13.223 1.00 20.15 260 ILE A O 1
ATOM 2110 N N A SER A 1 261 ? -12.601 -13.743 14.800 0.50 19.41 261 SER A N 1
ATOM 2111 N N B SER A 1 261 ? -12.606 -13.753 14.798 0.50 19.60 261 SER A N 1
ATOM 2112 C CA A SER A 1 261 ? -13.772 -13.537 13.957 0.50 19.21 261 SER A CA 1
ATOM 2113 C CA B SER A 1 261 ? -13.768 -13.560 13.944 0.50 19.61 261 SER A CA 1
ATOM 2114 C C A SER A 1 261 ? -13.532 -12.334 13.055 0.50 19.16 261 SER A C 1
ATOM 2115 C C B SER A 1 261 ? -13.546 -12.342 13.057 0.50 19.38 261 SER A C 1
ATOM 2116 O O A SER A 1 261 ? -13.390 -11.209 13.545 0.50 18.97 261 SER A O 1
ATOM 2117 O O B SER A 1 261 ? -13.432 -11.218 13.558 0.50 19.09 261 SER A O 1
ATOM 2122 N N . VAL A 1 262 ? -13.500 -12.567 11.747 1.00 19.62 262 VAL A N 1
ATOM 2123 C CA . VAL A 1 262 ? -13.289 -11.486 10.779 1.00 18.44 262 VAL A CA 1
ATOM 2124 C C . VAL A 1 262 ? -14.382 -11.423 9.711 1.00 19.08 262 VAL A C 1
ATOM 2125 O O . VAL A 1 262 ? -14.768 -12.447 9.141 1.00 19.81 262 VAL A O 1
ATOM 2129 N N . ASP A 1 263 ? -14.899 -10.229 9.459 1.00 17.56 263 ASP A N 1
ATOM 2130 C CA . ASP A 1 263 ? -15.913 -10.038 8.435 1.00 18.91 263 ASP A CA 1
ATOM 2131 C C . ASP A 1 263 ? -15.529 -8.865 7.538 1.00 19.69 263 ASP A C 1
ATOM 2132 O O . ASP A 1 263 ? -14.763 -7.976 7.948 1.00 16.28 263 ASP A O 1
ATOM 2137 N N A CYS A 1 264 ? -16.037 -8.875 6.305 0.50 20.70 264 CYS A N 1
ATOM 2138 N N B CYS A 1 264 ? -16.074 -8.868 6.328 0.50 19.73 264 CYS A N 1
ATOM 2139 C CA A CYS A 1 264 ? -15.743 -7.814 5.340 0.50 22.80 264 CYS A CA 1
ATOM 2140 C CA B CYS A 1 264 ? -15.811 -7.818 5.358 0.50 20.96 264 CYS A CA 1
ATOM 2141 C C A CYS A 1 264 ? -16.743 -6.671 5.470 0.50 22.83 264 CYS A C 1
ATOM 2142 C C B CYS A 1 264 ? -16.720 -6.629 5.610 0.50 21.78 264 CYS A C 1
ATOM 2143 O O A CYS A 1 264 ? -17.899 -6.881 5.845 0.50 24.17 264 CYS A O 1
ATOM 2144 O O B CYS A 1 264 ? -17.776 -6.756 6.240 0.50 22.92 264 CYS A O 1
ATOM 2149 N N . VAL A 1 265 ? -16.302 -5.462 5.143 1.00 20.52 265 VAL A N 1
ATOM 2150 C CA . VAL A 1 265 ? -17.130 -4.282 5.271 1.00 20.57 265 VAL A CA 1
ATOM 2151 C C . VAL A 1 265 ? -16.802 -3.346 4.131 1.00 20.43 265 VAL A C 1
ATOM 2152 O O . VAL A 1 265 ? -15.678 -3.341 3.648 1.00 18.60 265 VAL A O 1
ATOM 2156 N N . ASP A 1 266 ? -17.793 -2.574 3.691 1.00 21.25 266 ASP A N 1
ATOM 2157 C CA . ASP A 1 266 ? -17.583 -1.596 2.642 1.00 22.89 266 ASP A CA 1
ATOM 2158 C C . ASP A 1 266 ? -17.734 -0.185 3.183 1.00 23.56 266 ASP A C 1
ATOM 2159 O O . ASP A 1 266 ? -18.701 0.119 3.884 1.00 24.04 266 ASP A O 1
ATOM 2164 N N . LEU A 1 267 ? -16.779 0.675 2.861 1.00 21.76 267 LEU A N 1
ATOM 2165 C CA . LEU A 1 267 ? -16.853 2.073 3.279 1.00 23.08 267 LEU A CA 1
ATOM 2166 C C . LEU A 1 267 ? -16.914 2.886 1.994 1.00 24.03 267 LEU A C 1
ATOM 2167 O O . LEU A 1 267 ? -16.304 2.511 0.997 1.00 24.22 267 LEU A O 1
ATOM 2172 N N . PRO A 1 268 ? -17.678 3.991 1.987 1.00 25.30 268 PRO A N 1
ATOM 2173 C CA . PRO A 1 268 ? -18.483 4.517 3.093 1.00 25.96 268 PRO A CA 1
ATOM 2174 C C . PRO A 1 268 ? -19.738 3.674 3.275 1.00 27.49 268 PRO A C 1
ATOM 2175 O O . PRO A 1 268 ? -20.198 3.037 2.329 1.00 27.57 268 PRO A O 1
ATOM 2179 N N . VAL A 1 269 ? -20.281 3.670 4.488 1.00 27.98 269 VAL A N 1
ATOM 2180 C CA . VAL A 1 269 ? -21.491 2.912 4.792 1.00 30.59 269 VAL A CA 1
ATOM 2181 C C . VAL A 1 269 ? -22.655 3.572 4.061 1.00 31.96 269 VAL A C 1
ATOM 2182 O O . VAL A 1 269 ? -23.396 2.854 3.353 1.00 34.51 269 VAL A O 1
ATOM 2186 N N . HIS B 1 5 ? -9.292 27.618 36.148 1.00 34.95 5 HIS B N 1
ATOM 2187 C CA . HIS B 1 5 ? -8.326 26.622 36.694 1.00 34.62 5 HIS B CA 1
ATOM 2188 C C . HIS B 1 5 ? -6.861 26.997 36.547 1.00 33.17 5 HIS B C 1
ATOM 2189 O O . HIS B 1 5 ? -6.011 26.253 37.030 1.00 33.33 5 HIS B O 1
ATOM 2196 N N . LYS B 1 6 ? -6.537 28.115 35.892 1.00 29.68 6 LYS B N 1
ATOM 2197 C CA . LYS B 1 6 ? -5.123 28.449 35.727 1.00 27.59 6 LYS B CA 1
ATOM 2198 C C . LYS B 1 6 ? -4.325 28.669 37.022 1.00 23.49 6 LYS B C 1
ATOM 2199 O O . LYS B 1 6 ? -3.095 28.539 37.022 1.00 25.78 6 LYS B O 1
ATOM 2205 N N . HIS B 1 7 ? -5.000 28.987 38.121 1.00 18.82 7 HIS B N 1
ATOM 2206 C CA . HIS B 1 7 ? -4.297 29.173 39.387 1.00 15.07 7 HIS B CA 1
ATOM 2207 C C . HIS B 1 7 ? -4.615 28.046 40.366 1.00 14.64 7 HIS B C 1
ATOM 2208 O O . HIS B 1 7 ? -4.165 28.066 41.501 1.00 15.46 7 HIS B O 1
ATOM 2215 N N A SER B 1 8 ? -5.385 27.060 39.924 0.50 12.99 8 SER B N 1
ATOM 2216 N N B SER B 1 8 ? -5.371 27.054 39.913 0.50 13.08 8 SER B N 1
ATOM 2217 C CA A SER B 1 8 ? -5.744 25.965 40.820 0.50 11.56 8 SER B CA 1
ATOM 2218 C CA B SER B 1 8 ? -5.747 25.943 40.784 0.50 11.90 8 SER B CA 1
ATOM 2219 C C A SER B 1 8 ? -4.571 25.030 41.100 0.50 11.08 8 SER B C 1
ATOM 2220 C C B SER B 1 8 ? -4.601 24.973 41.067 0.50 11.17 8 SER B C 1
ATOM 2221 O O A SER B 1 8 ? -3.667 24.883 40.286 0.50 12.81 8 SER B O 1
ATOM 2222 O O B SER B 1 8 ? -3.751 24.738 40.217 0.50 12.84 8 SER B O 1
ATOM 2227 N N . VAL B 1 9 ? -4.607 24.405 42.270 1.00 10.41 9 VAL B N 1
ATOM 2228 C CA . VAL B 1 9 ? -3.556 23.507 42.713 1.00 10.68 9 VAL B CA 1
ATOM 2229 C C . VAL B 1 9 ? -4.007 22.071 42.910 1.00 9.73 9 VAL B C 1
ATOM 2230 O O . VAL B 1 9 ? -5.187 21.776 42.921 1.00 9.90 9 VAL B O 1
ATOM 2234 N N . ILE B 1 10 ? -3.024 21.193 43.028 1.00 8.86 10 ILE B N 1
ATOM 2235 C CA . ILE B 1 10 ? -3.301 19.786 43.299 1.00 7.77 10 ILE B CA 1
ATOM 2236 C C . ILE B 1 10 ? -3.168 19.631 44.819 1.00 7.36 10 ILE B C 1
ATOM 2237 O O . ILE B 1 10 ? -2.085 19.850 45.365 1.00 9.39 10 ILE B O 1
ATOM 2242 N N . GLY B 1 11 ? -4.251 19.251 45.495 1.00 7.76 11 GLY B N 1
ATOM 2243 C CA . GLY B 1 11 ?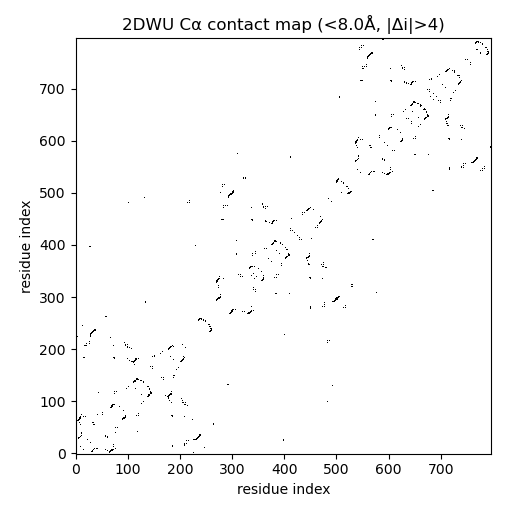 -4.156 19.027 46.936 1.00 7.32 11 GLY B CA 1
ATOM 2244 C C . GLY B 1 11 ? -3.606 17.620 47.138 1.00 9.09 11 GLY B C 1
ATOM 2245 O O . GLY B 1 11 ? -3.995 16.717 46.404 1.00 9.90 11 GLY B O 1
ATOM 2246 N N . VAL B 1 12 ? -2.680 17.446 48.079 1.00 8.09 12 VAL B N 1
ATOM 2247 C CA . VAL B 1 12 ? -2.115 16.108 48.363 1.00 8.12 12 VAL B CA 1
ATOM 2248 C C . VAL B 1 12 ? -2.189 15.899 49.871 1.00 7.90 12 VAL B C 1
ATOM 2249 O O . VAL B 1 12 ? -1.729 16.756 50.639 1.00 9.90 12 VAL B O 1
ATOM 2253 N N . LEU B 1 13 ? -2.790 14.793 50.313 1.00 7.88 13 LEU B N 1
ATOM 2254 C CA . LEU B 1 13 ? -2.843 14.542 51.752 1.00 8.22 13 LEU B CA 1
ATOM 2255 C C . LEU B 1 13 ? -2.209 13.189 52.079 1.00 8.49 13 LEU B C 1
ATOM 2256 O O . LEU B 1 13 ? -2.221 12.247 51.268 1.00 7.85 13 LEU B O 1
ATOM 2261 N N . ASP B 1 14 ? -1.625 13.124 53.266 1.00 8.88 14 ASP B N 1
ATOM 2262 C CA . ASP B 1 14 ? -0.938 11.921 53.707 1.00 8.73 14 ASP B CA 1
ATOM 2263 C C . ASP B 1 14 ? -0.933 11.916 55.221 1.00 10.16 14 ASP B C 1
ATOM 2264 O O . ASP B 1 14 ? -1.220 12.924 55.848 1.00 10.53 14 ASP B O 1
ATOM 2269 N N . SER B 1 15 ? -0.597 10.779 55.808 1.00 7.90 15 SER B N 1
ATOM 2270 C CA . SER B 1 15 ? -0.516 10.702 57.247 1.00 9.83 15 SER B CA 1
ATOM 2271 C C . SER B 1 15 ? 0.733 11.398 57.799 1.00 9.62 15 SER B C 1
ATOM 2272 O O . SER B 1 15 ? 0.788 11.658 58.999 1.00 11.17 15 SER B O 1
ATOM 2275 N N . GLY B 1 16 ? 1.723 11.702 56.947 1.00 10.03 16 GLY B N 1
ATOM 2276 C CA . GLY B 1 16 ? 2.944 12.333 57.426 1.00 9.64 16 GLY B CA 1
ATOM 2277 C C . GLY B 1 16 ? 3.926 12.733 56.347 1.00 9.02 16 GLY B C 1
ATOM 2278 O O . GLY B 1 16 ? 3.577 13.512 55.454 1.00 10.36 16 GLY B O 1
ATOM 2279 N N A VAL B 1 17 ? 5.154 12.218 56.433 0.50 10.46 17 VAL B N 1
ATOM 2280 N N B VAL B 1 17 ? 5.148 12.205 56.431 0.50 10.36 17 VAL B N 1
ATOM 2281 C CA A VAL B 1 17 ? 6.195 12.518 55.456 0.50 10.49 17 VAL B CA 1
ATOM 2282 C CA B VAL B 1 17 ? 6.203 12.517 55.476 0.50 10.34 17 VAL B CA 1
ATOM 2283 C C A VAL B 1 17 ? 6.243 11.516 54.304 0.50 10.10 17 VAL B C 1
ATOM 2284 C C B VAL B 1 17 ? 6.328 11.488 54.344 0.50 10.11 17 VAL B C 1
ATOM 2285 O O A VAL B 1 17 ? 6.698 11.848 53.217 0.50 10.51 17 VAL B O 1
ATOM 2286 O O B VAL B 1 17 ? 6.933 11.768 53.315 0.50 10.57 17 VAL B O 1
ATOM 2293 N N . GLY B 1 18 ? 5.762 10.301 54.538 1.00 10.66 18 GLY B N 1
ATOM 2294 C CA . GLY B 1 18 ? 5.818 9.280 53.494 1.00 9.61 18 GLY B CA 1
ATOM 2295 C C . GLY B 1 18 ? 5.322 9.741 52.139 1.00 8.49 18 GLY B C 1
ATOM 2296 O O . GLY B 1 18 ? 5.905 9.403 51.093 1.00 8.24 18 GLY B O 1
ATOM 2297 N N . GLY B 1 19 ? 4.209 10.478 52.173 1.00 8.68 19 GLY B N 1
ATOM 2298 C CA . GLY B 1 19 ? 3.594 11.006 50.969 1.00 10.89 19 GLY B CA 1
ATOM 2299 C C . GLY B 1 19 ? 4.525 11.836 50.097 1.00 8.40 19 GLY B C 1
ATOM 2300 O O . GLY B 1 19 ? 4.147 12.193 48.968 1.00 9.56 19 GLY B O 1
ATOM 2301 N N . LEU B 1 20 ? 5.717 12.193 50.603 1.00 8.87 20 LEU B N 1
ATOM 2302 C CA . LEU B 1 20 ? 6.651 12.944 49.775 1.00 9.64 20 LEU B CA 1
ATOM 2303 C C . LEU B 1 20 ? 7.095 12.098 48.582 1.00 8.42 20 LEU B C 1
ATOM 2304 O O . LEU B 1 20 ? 7.536 12.636 47.572 1.00 7.33 20 LEU B O 1
ATOM 2309 N N . THR B 1 21 ? 6.993 10.773 48.680 1.00 7.85 21 THR B N 1
ATOM 2310 C CA . THR B 1 21 ? 7.355 9.956 47.516 1.00 7.96 21 THR B CA 1
ATOM 2311 C C . THR B 1 21 ? 6.367 10.238 46.384 1.00 7.37 21 THR B C 1
ATOM 2312 O O . THR B 1 21 ? 6.759 10.321 45.200 1.00 8.18 21 THR B O 1
ATOM 2316 N N . VAL B 1 22 ? 5.086 10.404 46.740 1.00 7.19 22 VAL B N 1
ATOM 2317 C CA . VAL B 1 22 ? 4.042 10.697 45.774 1.00 6.56 22 VAL B CA 1
ATOM 2318 C C . VAL B 1 22 ? 4.199 12.135 45.254 1.00 7.89 22 VAL B C 1
ATOM 2319 O O . VAL B 1 22 ? 4.118 12.403 44.066 1.00 7.26 22 VAL B O 1
ATOM 2323 N N . ALA B 1 23 ? 4.433 13.063 46.165 1.00 6.88 23 ALA B N 1
ATOM 2324 C CA . ALA B 1 23 ? 4.621 14.440 45.756 1.00 7.12 23 ALA B CA 1
ATOM 2325 C C . ALA B 1 23 ? 5.780 14.573 44.776 1.00 6.66 23 ALA B C 1
ATOM 2326 O O . ALA B 1 23 ? 5.665 15.294 43.783 1.00 7.17 23 ALA B O 1
ATOM 2328 N N A SER B 1 24 ? 6.889 13.883 45.035 0.50 7.32 24 SER B N 1
ATOM 2329 N N B SER B 1 24 ? 6.876 13.875 45.051 0.50 6.78 24 SER B N 1
ATOM 2330 C CA A SER B 1 24 ? 8.044 13.984 44.152 0.50 8.47 24 SER B CA 1
ATOM 2331 C CA B SER B 1 24 ? 8.054 13.930 44.202 0.50 7.34 24 SER B CA 1
ATOM 2332 C C A SER B 1 24 ? 7.705 13.493 42.758 0.50 8.07 24 SER B C 1
ATOM 2333 C C B SER B 1 24 ? 7.741 13.464 42.788 0.50 7.50 24 SER B C 1
ATOM 2334 O O A SER B 1 24 ? 8.136 14.078 41.775 0.50 7.39 24 SER B O 1
ATOM 2335 O O B SER B 1 24 ? 8.222 14.042 41.823 0.50 6.85 24 SER B O 1
ATOM 2340 N N . GLU B 1 25 ? 6.924 12.419 42.661 1.00 7.13 25 GLU B N 1
ATOM 2341 C CA . GLU B 1 25 ? 6.572 11.921 41.341 1.00 6.56 25 GLU B CA 1
ATOM 2342 C C . GLU B 1 25 ? 5.618 12.863 40.600 1.00 6.48 25 GLU B C 1
ATOM 2343 O O . GLU B 1 25 ? 5.703 12.993 39.386 1.00 7.42 25 GLU B O 1
ATOM 2349 N N . ILE B 1 26 ? 4.710 13.522 41.315 1.00 7.13 26 ILE B N 1
ATOM 2350 C CA . ILE B 1 26 ? 3.819 14.493 40.662 1.00 8.01 26 ILE B CA 1
ATOM 2351 C C . ILE B 1 26 ? 4.671 15.668 40.164 1.00 8.82 26 ILE B C 1
ATOM 2352 O O . ILE B 1 26 ? 4.498 16.139 39.034 1.00 8.29 26 ILE B O 1
ATOM 2357 N N . ILE B 1 27 ? 5.607 16.121 40.996 1.00 8.92 27 ILE B N 1
ATOM 2358 C CA . ILE B 1 27 ? 6.490 17.232 40.603 1.00 9.42 27 ILE B CA 1
ATOM 2359 C C . ILE B 1 27 ? 7.320 16.866 39.358 1.00 9.18 27 ILE B C 1
ATOM 2360 O O . ILE B 1 27 ? 7.529 17.701 38.448 1.00 9.75 27 ILE B O 1
ATOM 2365 N N . ARG B 1 28 ? 7.773 15.614 39.283 1.00 8.02 28 ARG B N 1
ATOM 2366 C CA . ARG B 1 28 ? 8.563 15.164 38.147 1.00 7.42 28 ARG B CA 1
ATOM 2367 C C . ARG B 1 28 ? 7.766 14.963 36.857 1.00 8.39 28 ARG B C 1
ATOM 2368 O O . ARG B 1 28 ? 8.179 15.405 35.784 1.00 9.77 28 ARG B O 1
ATOM 2376 N N . GLN B 1 29 ? 6.629 14.273 36.944 1.00 7.40 29 GLN B N 1
ATOM 2377 C CA . GLN B 1 29 ? 5.845 13.965 35.753 1.00 6.37 29 GLN B CA 1
ATOM 2378 C C . GLN B 1 29 ? 4.830 15.039 35.326 1.00 8.65 29 GLN B C 1
ATOM 2379 O O . GLN B 1 29 ? 4.374 15.047 34.193 1.00 7.63 29 GLN B O 1
ATOM 2385 N N . LEU B 1 30 ? 4.490 15.950 36.232 1.00 7.18 30 LEU B N 1
ATOM 2386 C CA . LEU B 1 30 ? 3.555 17.049 35.935 1.00 6.53 30 LEU B CA 1
ATOM 2387 C C . LEU B 1 30 ? 4.237 18.318 36.454 1.00 6.50 30 LEU B C 1
ATOM 2388 O O . LEU B 1 30 ? 3.750 18.980 37.386 1.00 8.28 30 LEU B O 1
ATOM 2393 N N . PRO B 1 31 ? 5.366 18.669 35.846 1.00 7.77 31 PRO B N 1
ATOM 2394 C CA . PRO B 1 31 ? 6.123 19.848 36.274 1.00 7.72 31 PRO B CA 1
ATOM 2395 C C . PRO B 1 31 ? 5.465 21.193 36.159 1.00 8.75 31 PRO B C 1
ATOM 2396 O O . PRO B 1 31 ? 6.032 22.163 36.654 1.00 10.49 31 PRO B O 1
ATOM 2400 N N . LYS B 1 32 ? 4.309 21.295 35.520 1.00 8.43 32 LYS B N 1
ATOM 2401 C CA . LYS B 1 32 ? 3.634 22.598 35.456 1.00 8.08 32 LYS B CA 1
ATOM 2402 C C . LYS B 1 32 ? 2.542 22.748 36.522 1.00 9.00 32 LYS B C 1
ATOM 2403 O O . LYS B 1 32 ? 1.974 23.824 36.677 1.00 9.66 32 LYS B O 1
ATOM 2409 N N . GLU B 1 33 ? 2.255 21.675 37.265 1.00 7.57 33 GLU B N 1
ATOM 2410 C CA . GLU B 1 33 ? 1.239 21.728 38.313 1.00 8.55 33 GLU B CA 1
ATOM 2411 C C . GLU B 1 33 ? 1.812 22.226 39.644 1.00 8.13 33 GLU B C 1
ATOM 2412 O O . GLU B 1 33 ? 3.020 22.095 39.907 1.00 10.03 33 GLU B O 1
ATOM 2418 N N A SER B 1 34 ? 0.944 22.804 40.470 0.50 8.49 34 SER B N 1
ATOM 2419 N N B SER B 1 34 ? 0.957 22.820 40.472 0.50 7.07 34 SER B N 1
ATOM 2420 C CA A SER B 1 34 ? 1.330 23.325 41.783 0.50 8.68 34 SER B CA 1
ATOM 2421 C CA B SER B 1 34 ? 1.368 23.318 41.791 0.50 6.05 34 SER B CA 1
ATOM 2422 C C A SER B 1 34 ? 0.797 22.446 42.909 0.50 8.81 34 SER B C 1
ATOM 2423 C C B SER B 1 34 ? 0.714 22.434 42.835 0.50 7.06 34 SER B C 1
ATOM 2424 O O A SER B 1 34 ? -0.405 22.182 42.998 0.50 9.64 34 SER B O 1
ATOM 2425 O O B SER B 1 34 ? -0.486 22.162 42.758 0.50 7.65 34 SER B O 1
ATOM 2430 N N A ILE B 1 35 ? 1.698 22.019 43.781 0.50 8.32 35 ILE B N 1
ATOM 2431 N N B ILE B 1 35 ? 1.500 21.993 43.806 0.50 6.91 35 ILE B N 1
ATOM 2432 C CA A ILE B 1 35 ? 1.351 21.150 44.893 0.50 9.06 35 ILE B CA 1
ATOM 2433 C CA B ILE B 1 35 ? 0.995 21.126 44.861 0.50 8.38 35 ILE B CA 1
ATOM 2434 C C A ILE B 1 35 ? 1.081 21.865 46.216 0.50 9.72 35 ILE B C 1
ATOM 2435 C C B ILE B 1 35 ? 0.824 21.859 46.191 0.50 9.24 35 ILE B C 1
ATOM 2436 O O A ILE B 1 35 ? 1.821 22.770 46.616 0.50 9.63 35 ILE B O 1
ATOM 2437 O O B ILE B 1 35 ? 1.582 22.775 46.521 0.50 9.66 35 ILE B O 1
ATOM 2446 N N A CYS B 1 36 ? 0.001 21.455 46.877 0.50 9.60 36 CYS B N 1
ATOM 2447 N N B CYS B 1 36 ? -0.193 21.454 46.940 0.50 9.89 36 CYS B N 1
ATOM 2448 C CA A CYS B 1 36 ? -0.363 21.960 48.208 0.50 10.20 36 CYS B CA 1
ATOM 2449 C CA B CYS B 1 36 ? -0.444 21.975 48.286 0.50 11.04 36 CYS B CA 1
ATOM 2450 C C A CYS B 1 36 ? -0.518 20.655 48.988 0.50 9.44 36 CYS B C 1
ATOM 2451 C C B CYS B 1 36 ? -0.581 20.683 49.076 0.50 9.85 36 CYS B C 1
ATOM 2452 O O A CYS B 1 36 ? -1.500 19.936 48.815 0.50 9.18 36 CYS B O 1
ATOM 2453 O O B CYS B 1 36 ? -1.589 19.984 48.972 0.50 10.00 36 CYS B O 1
ATOM 2458 N N . TYR B 1 37 ? 0.464 20.373 49.832 1.00 9.29 37 TYR B N 1
ATOM 2459 C CA . TYR B 1 37 ? 0.532 19.127 50.593 1.00 9.73 37 TYR B CA 1
ATOM 2460 C C . TYR B 1 37 ? 0.307 19.245 52.076 1.00 9.62 37 TYR B C 1
ATOM 2461 O O . TYR B 1 37 ? 0.802 20.178 52.685 1.00 9.10 37 TYR B O 1
ATOM 2470 N N A ILE B 1 38 ? -0.434 18.299 52.651 0.50 7.92 38 ILE B N 1
ATOM 2471 N N B ILE B 1 38 ? -0.430 18.312 52.667 0.50 7.36 38 ILE B N 1
ATOM 2472 C CA A ILE B 1 38 ? -0.646 18.286 54.096 0.50 8.54 38 ILE B CA 1
ATOM 2473 C CA B ILE B 1 38 ? -0.566 18.338 54.118 0.50 7.21 38 ILE B CA 1
ATOM 2474 C C A ILE B 1 38 ? -0.313 16.884 54.618 0.50 9.36 38 ILE B C 1
ATOM 2475 C C B ILE B 1 38 ? -0.319 16.918 54.629 0.50 8.82 38 ILE B C 1
ATOM 2476 O O A ILE B 1 38 ? -0.817 15.881 54.080 0.50 8.73 38 ILE B O 1
ATOM 2477 O O B ILE B 1 38 ? -0.887 15.942 54.102 0.50 8.44 38 ILE B O 1
ATOM 2486 N N . GLY B 1 39 ? 0.564 16.825 55.622 1.00 8.50 39 GLY B N 1
ATOM 2487 C CA . GLY B 1 39 ? 0.933 15.549 56.237 1.00 8.91 39 GLY B CA 1
ATOM 2488 C C . GLY B 1 39 ? 0.536 15.628 57.696 1.00 10.04 39 GLY B C 1
ATOM 2489 O O . GLY B 1 39 ? 0.915 16.588 58.396 1.00 9.84 39 GLY B O 1
ATOM 2490 N N . ASP B 1 40 ? -0.230 14.644 58.173 1.00 8.15 40 ASP B N 1
ATOM 2491 C CA . ASP B 1 40 ? -0.711 14.657 59.567 1.00 9.29 40 ASP B CA 1
ATOM 2492 C C . ASP B 1 40 ? 0.273 13.973 60.512 1.00 9.68 40 ASP B C 1
ATOM 2493 O O . ASP B 1 40 ? -0.098 13.059 61.264 1.00 9.51 40 ASP B O 1
ATOM 2498 N N . ASN B 1 41 ? 1.517 14.443 60.520 1.00 9.76 41 ASN B N 1
ATOM 2499 C CA . ASN B 1 41 ? 2.528 13.802 61.341 1.00 10.70 41 ASN B CA 1
ATOM 2500 C C . ASN B 1 41 ? 2.183 13.635 62.817 1.00 11.65 41 ASN B C 1
ATOM 2501 O O . ASN B 1 41 ? 2.611 12.662 63.452 1.00 12.81 41 ASN B O 1
ATOM 2506 N N . GLU B 1 42 ? 1.429 14.571 63.368 1.00 12.22 42 GLU B N 1
ATOM 2507 C CA . GLU B 1 42 ? 1.067 14.452 64.782 1.00 13.42 42 GLU B CA 1
ATOM 2508 C C . GLU B 1 42 ? 0.267 13.180 65.095 1.00 14.10 42 GLU B C 1
ATOM 2509 O O . GLU B 1 42 ? 0.308 12.677 66.230 1.00 13.21 42 GLU B O 1
ATOM 2515 N N . ARG B 1 43 ? -0.439 12.633 64.105 1.00 12.87 43 ARG B N 1
ATOM 2516 C CA . ARG B 1 43 ? -1.236 11.433 64.323 1.00 12.51 43 ARG B CA 1
ATOM 2517 C C . ARG B 1 43 ? -0.772 10.213 63.508 1.00 12.22 43 ARG B C 1
ATOM 2518 O O . ARG B 1 43 ? -1.472 9.209 63.409 1.00 13.08 43 ARG B O 1
ATOM 2526 N N . CYS B 1 44 ? 0.417 10.317 62.934 1.00 10.74 44 CYS B N 1
ATOM 2527 C CA . CYS B 1 44 ? 1.030 9.227 62.166 1.00 12.89 44 CYS B CA 1
ATOM 2528 C C . CYS B 1 44 ? 1.561 8.265 63.244 1.00 13.78 44 CYS B C 1
ATOM 2529 O O . CYS B 1 44 ? 2.085 8.724 64.269 1.00 15.26 44 CYS B O 1
ATOM 2532 N N . PRO B 1 45 ? 1.460 6.940 63.035 1.00 12.39 45 PRO B N 1
ATOM 2533 C CA . PRO B 1 45 ? 0.903 6.225 61.877 1.00 10.61 45 PRO B CA 1
ATOM 2534 C C . PRO B 1 45 ? -0.599 5.972 61.852 1.00 10.63 45 PRO B C 1
ATOM 2535 O O . PRO B 1 45 ? -1.251 5.854 62.894 1.00 9.86 45 PRO B O 1
ATOM 2539 N N . TYR B 1 46 ? -1.133 5.894 60.633 1.00 7.97 46 TYR B N 1
ATOM 2540 C CA . TYR B 1 46 ? -2.528 5.565 60.413 1.00 9.63 46 TYR B CA 1
ATOM 2541 C C . TYR B 1 46 ? -2.685 4.053 60.260 1.00 8.87 46 TYR B C 1
ATOM 2542 O O . TYR B 1 46 ? -3.771 3.498 60.455 1.00 9.12 46 TYR B O 1
ATOM 2551 N N . GLY B 1 47 ? -1.592 3.387 59.910 1.00 9.08 47 GLY B N 1
ATOM 2552 C CA . GLY B 1 47 ? -1.649 1.957 59.655 1.00 9.97 47 GLY B CA 1
ATOM 2553 C C . GLY B 1 47 ? -2.379 1.099 60.662 1.00 10.50 47 GLY B C 1
ATOM 2554 O O . GLY B 1 47 ? -3.193 0.279 60.283 1.00 11.83 47 GLY B O 1
ATOM 2555 N N A PRO B 1 48 ? -2.110 1.290 61.966 0.50 10.71 48 PRO B N 1
ATOM 2556 N N B PRO B 1 48 ? -2.128 1.279 61.962 0.50 10.75 48 PRO B N 1
ATOM 2557 C CA A PRO B 1 48 ? -2.734 0.528 63.054 0.50 10.45 48 PRO B CA 1
ATOM 2558 C CA B PRO B 1 48 ? -2.837 0.432 62.922 0.50 10.26 48 PRO B CA 1
ATOM 2559 C C A PRO B 1 48 ? -4.041 1.103 63.597 0.50 10.94 48 PRO B C 1
ATOM 2560 C C B PRO B 1 48 ? -4.152 0.999 63.449 0.50 10.93 48 PRO B C 1
ATOM 2561 O O A PRO B 1 48 ? -4.636 0.537 64.520 0.50 10.41 48 PRO B O 1
ATOM 2562 O O B PRO B 1 48 ? -4.859 0.328 64.212 0.50 9.90 48 PRO B O 1
ATOM 2569 N N . ARG B 1 49 ? -4.489 2.216 63.027 1.00 10.14 49 ARG B N 1
ATOM 2570 C CA . ARG B 1 49 ? -5.715 2.864 63.488 1.00 11.05 49 ARG B CA 1
ATOM 2571 C C . ARG B 1 49 ? -7.003 2.297 62.897 1.00 11.58 49 ARG B C 1
ATOM 2572 O O . ARG B 1 49 ? -6.989 1.657 61.842 1.00 12.08 49 ARG B O 1
ATOM 2580 N N . SER B 1 50 ? -8.121 2.515 63.585 1.00 11.86 50 SER B N 1
ATOM 2581 C CA . SER B 1 50 ? -9.407 2.034 63.088 1.00 12.62 50 SER B CA 1
ATOM 2582 C C . SER B 1 50 ? -9.794 2.793 61.830 1.00 13.16 50 SER B C 1
ATOM 2583 O O . SER B 1 50 ? -9.357 3.930 61.623 1.00 13.36 50 SER B O 1
ATOM 2586 N N . VAL B 1 51 ? -10.613 2.162 61.006 1.00 14.47 51 VAL B N 1
ATOM 2587 C CA . VAL B 1 51 ? -11.069 2.790 59.766 1.00 15.78 51 VAL B CA 1
ATOM 2588 C C . VAL B 1 51 ? -11.848 4.073 60.057 1.00 16.98 51 VAL B C 1
ATOM 2589 O O . VAL B 1 51 ? -11.666 5.087 59.388 1.00 14.80 51 VAL B O 1
ATOM 2593 N N . GLU B 1 52 ? -12.730 4.023 61.052 1.00 18.24 52 GLU B N 1
ATOM 2594 C CA . GLU B 1 52 ? -13.543 5.180 61.412 1.00 19.30 52 GLU B CA 1
ATOM 2595 C C . GLU B 1 52 ? -12.669 6.369 61.789 1.00 17.66 52 GLU B C 1
ATOM 2596 O O . GLU B 1 52 ? -12.913 7.506 61.384 1.00 17.01 52 GLU B O 1
ATOM 2602 N N . GLU B 1 53 ? -11.631 6.109 62.564 1.00 15.86 53 GLU B N 1
ATOM 2603 C CA . GLU B 1 53 ? -10.729 7.164 62.981 1.00 14.31 53 GLU B CA 1
ATOM 2604 C C . GLU B 1 53 ? -9.978 7.752 61.792 1.00 14.19 53 GLU B C 1
ATOM 2605 O O . GLU B 1 53 ? -9.867 8.980 61.647 1.00 14.04 53 GLU B O 1
ATOM 2611 N N . VAL B 1 54 ? -9.428 6.878 60.956 1.00 12.53 54 VAL B N 1
ATOM 2612 C CA . VAL B 1 54 ? -8.690 7.361 59.796 1.00 11.11 54 VAL B CA 1
ATOM 2613 C C . VAL B 1 54 ? -9.588 8.221 58.922 1.00 12.68 54 VAL B C 1
ATOM 2614 O O . VAL B 1 54 ? -9.164 9.277 58.460 1.00 11.97 54 VAL B O 1
ATOM 2618 N N . GLN B 1 55 ? -10.823 7.777 58.686 1.00 12.65 55 GLN B N 1
ATOM 2619 C CA . GLN B 1 55 ? -11.725 8.567 57.851 1.00 13.21 55 GLN B CA 1
ATOM 2620 C C . GLN B 1 55 ? -11.940 9.960 58.441 1.00 12.92 55 GLN B C 1
ATOM 2621 O O . GLN B 1 55 ? -11.960 10.960 57.708 1.00 12.91 55 GLN B O 1
ATOM 2627 N N A SER B 1 56 ? -12.100 10.047 59.760 0.50 13.27 56 SER B N 1
ATOM 2628 N N B SER B 1 56 ? -12.088 10.022 59.759 0.50 13.33 56 SER B N 1
ATOM 2629 C CA A SER B 1 56 ? -12.322 11.356 60.378 0.50 12.78 56 SER B CA 1
ATOM 2630 C CA B SER B 1 56 ? -12.303 11.297 60.433 0.50 13.06 56 SER B CA 1
ATOM 2631 C C A SER B 1 56 ? -11.101 12.255 60.208 0.50 12.72 56 SER B C 1
ATOM 2632 C C B SER B 1 56 ? -11.114 12.228 60.217 0.50 12.78 56 SER B C 1
ATOM 2633 O O A SER B 1 56 ? -11.245 13.442 59.918 0.50 14.01 56 SER B O 1
ATOM 2634 O O B SER B 1 56 ? -11.294 13.402 59.896 0.50 13.90 56 SER B O 1
ATOM 2639 N N . PHE B 1 57 ? -9.902 11.698 60.380 1.00 11.90 57 PHE B N 1
ATOM 2640 C CA . PHE B 1 57 ? -8.678 12.486 60.208 1.00 11.37 57 PHE B CA 1
ATOM 2641 C C . PHE B 1 57 ? -8.490 12.966 58.765 1.00 11.10 57 PHE B C 1
ATOM 2642 O O . PHE B 1 57 ? -7.982 14.072 58.525 1.00 12.39 57 PHE B O 1
ATOM 2650 N N . VAL B 1 58 ? -8.823 12.108 57.806 1.00 11.61 58 VAL B N 1
ATOM 2651 C CA . VAL B 1 58 ? -8.678 12.465 56.402 1.00 9.66 58 VAL B CA 1
ATOM 2652 C C . VAL B 1 58 ? -9.649 13.596 56.066 1.00 11.29 58 VAL B C 1
ATOM 2653 O O . VAL B 1 58 ? -9.286 14.547 55.371 1.00 12.01 58 VAL B O 1
ATOM 2657 N N . PHE B 1 59 ? -10.874 13.508 56.566 1.00 11.39 59 PHE B N 1
ATOM 2658 C CA . PHE B 1 59 ? -11.809 14.586 56.283 1.00 12.80 59 PHE B CA 1
ATOM 2659 C C . PHE B 1 59 ? -11.380 15.905 56.915 1.00 14.32 59 PHE B C 1
ATOM 2660 O O . PHE B 1 59 ? -11.702 16.975 56.388 1.00 14.33 59 PHE B O 1
ATOM 2668 N N . GLU B 1 60 ? -10.665 15.848 58.036 1.00 13.54 60 GLU B N 1
ATOM 2669 C CA . GLU B 1 60 ? -10.139 17.062 58.661 1.00 13.91 60 GLU B CA 1
ATOM 2670 C C . GLU B 1 60 ? -9.060 17.654 57.733 1.00 13.51 60 GLU B C 1
ATOM 2671 O O . GLU B 1 60 ? -8.967 18.861 57.579 1.00 13.49 60 GLU B O 1
ATOM 2677 N N . MET B 1 61 ? -8.244 16.809 57.108 1.00 11.93 61 MET B N 1
ATOM 2678 C CA . MET B 1 61 ? -7.230 17.330 56.194 1.00 10.37 61 MET B CA 1
ATOM 2679 C C . MET B 1 61 ? -7.889 17.910 54.946 1.00 11.87 61 MET B C 1
ATOM 2680 O O . MET B 1 61 ? -7.404 18.892 54.389 1.00 12.97 61 MET B O 1
ATOM 2685 N N . VAL B 1 62 ? -8.979 17.298 54.493 1.00 12.46 62 VAL B N 1
ATOM 2686 C CA . VAL B 1 62 ? -9.667 17.816 53.306 1.00 13.05 62 VAL B CA 1
ATOM 2687 C C . VAL B 1 62 ? -10.225 19.213 53.610 1.00 15.79 62 VAL B C 1
ATOM 2688 O O . VAL B 1 62 ? -10.184 20.096 52.755 1.00 15.97 62 VAL B O 1
ATOM 2692 N N . GLU B 1 63 ? -10.725 19.413 54.828 1.00 16.18 63 GLU B N 1
ATOM 2693 C CA . GLU B 1 63 ? -11.260 20.718 55.211 1.00 17.14 63 GLU B CA 1
ATOM 2694 C C . GLU B 1 63 ? -10.165 21.762 55.147 1.00 16.17 63 GLU B C 1
ATOM 2695 O O . GLU B 1 63 ? -10.414 22.907 54.756 1.00 16.36 63 GLU B O 1
ATOM 2701 N N . PHE B 1 64 ? -8.949 21.376 55.532 1.00 12.92 64 PHE B N 1
ATOM 2702 C CA . PHE B 1 64 ? -7.824 22.282 55.466 1.00 14.30 64 PHE B CA 1
ATOM 2703 C C . PHE B 1 64 ? -7.506 22.614 54.010 1.00 13.51 64 PHE B C 1
ATOM 2704 O O . PHE B 1 64 ? -7.305 23.782 53.651 1.00 13.89 64 PHE B O 1
ATOM 2712 N N . LEU B 1 65 ? -7.440 21.590 53.163 1.00 14.38 65 LEU B N 1
ATOM 2713 C CA . LEU B 1 65 ? -7.101 21.806 51.759 1.00 15.33 65 LEU B CA 1
ATOM 2714 C C . LEU B 1 65 ? -8.145 22.614 50.994 1.00 16.39 65 LEU B C 1
ATOM 2715 O O . LEU B 1 65 ? -7.818 23.284 50.012 1.00 15.71 65 LEU B O 1
ATOM 2720 N N . LYS B 1 66 ? -9.390 22.573 51.456 1.00 16.85 66 LYS B N 1
ATOM 2721 C CA . LYS B 1 66 ? -10.470 23.294 50.786 1.00 20.13 66 LYS B CA 1
ATOM 2722 C C . LYS B 1 66 ? -10.303 24.803 50.863 1.00 20.48 66 LYS B C 1
ATOM 2723 O O . LYS B 1 66 ? -11.014 25.547 50.181 1.00 20.74 66 LYS B O 1
ATOM 2729 N N . GLN B 1 67 ? -9.364 25.257 51.686 1.00 19.54 67 GLN B N 1
ATOM 2730 C CA . GLN B 1 67 ? -9.104 26.683 51.816 1.00 20.69 67 GLN B CA 1
ATOM 2731 C C . GLN B 1 67 ? -8.335 27.169 50.586 1.00 19.87 67 GLN B C 1
ATOM 2732 O O . GLN B 1 67 ? -8.219 28.376 50.341 1.00 20.77 67 GLN B O 1
ATOM 2738 N N . PHE B 1 68 ? -7.820 26.216 49.809 1.00 17.42 68 PHE B N 1
ATOM 2739 C CA . PHE B 1 68 ? -7.064 26.516 48.595 1.00 16.99 68 PHE B CA 1
ATOM 2740 C C . PHE B 1 68 ? -7.882 26.196 47.361 1.00 14.91 68 PHE B C 1
ATOM 2741 O O . PHE B 1 68 ? -8.844 25.422 47.422 1.00 14.81 68 PHE B O 1
ATOM 2749 N N . PRO B 1 69 ? -7.530 26.804 46.209 1.00 14.98 69 PRO B N 1
ATOM 2750 C CA . PRO B 1 69 ? -8.307 26.496 45.005 1.00 14.13 69 PRO B CA 1
ATOM 2751 C C . PRO B 1 69 ? -7.906 25.134 44.428 1.00 14.30 69 PRO B C 1
ATOM 2752 O O . PRO B 1 69 ? -7.030 25.066 43.579 1.00 15.65 69 PRO B O 1
ATOM 2756 N N . LEU B 1 70 ? -8.555 24.061 44.877 1.00 13.01 70 LEU B N 1
ATOM 2757 C CA . LEU B 1 70 ? -8.205 22.723 44.391 1.00 12.47 70 LEU B CA 1
ATOM 2758 C C . LEU B 1 70 ? -8.794 22.344 43.047 1.00 12.31 70 LEU B C 1
ATOM 2759 O O . LEU B 1 70 ? -9.998 22.519 42.815 1.00 14.14 70 LEU B O 1
ATOM 2764 N N . LYS B 1 71 ? -7.965 21.797 42.168 1.00 11.32 71 LYS B N 1
ATOM 2765 C CA . LYS B 1 71 ? -8.473 21.318 40.889 1.00 11.83 71 LYS B CA 1
ATOM 2766 C C . LYS B 1 71 ? -8.627 19.800 40.994 1.00 10.65 71 LYS B C 1
ATOM 2767 O O . LYS B 1 71 ? -9.384 19.189 40.249 1.00 11.60 71 LYS B O 1
ATOM 2773 N N . ALA B 1 72 ? -7.914 19.200 41.951 1.00 11.15 72 ALA B N 1
ATOM 2774 C CA . ALA B 1 72 ? -7.958 17.752 42.163 1.00 10.34 72 ALA B CA 1
ATOM 2775 C C . ALA B 1 72 ? -7.347 17.440 43.524 1.00 9.00 72 ALA B C 1
ATOM 2776 O O . ALA B 1 72 ? -6.599 18.245 44.063 1.00 9.04 72 ALA B O 1
ATOM 2778 N N . LEU B 1 73 ? -7.665 16.261 44.065 1.00 8.02 73 LEU B N 1
ATOM 2779 C CA . LEU B 1 73 ? -7.152 15.823 45.352 1.00 8.96 73 LEU B CA 1
ATOM 2780 C C . LEU B 1 73 ? -6.473 14.466 45.173 1.00 8.39 73 LEU B C 1
ATOM 2781 O O . LEU B 1 73 ? -7.038 13.562 44.557 1.00 8.97 73 LEU B O 1
ATOM 2786 N N . VAL B 1 74 ? -5.259 14.341 45.704 1.00 8.64 74 VAL B N 1
ATOM 2787 C CA . VAL B 1 74 ? -4.542 13.053 45.673 1.00 6.28 74 VAL B CA 1
ATOM 2788 C C . VAL B 1 74 ? -4.417 12.562 47.121 1.00 6.91 74 VAL B C 1
ATOM 2789 O O . VAL B 1 74 ? -3.929 13.286 48.010 1.00 7.60 74 VAL B O 1
ATOM 2793 N N . VAL B 1 75 ? -4.891 11.337 47.353 1.00 6.79 75 VAL B N 1
ATOM 2794 C CA . VAL B 1 75 ? -4.780 10.701 48.671 1.00 6.65 75 VAL B CA 1
ATOM 2795 C C . VAL B 1 75 ? -3.505 9.896 48.488 1.00 7.15 75 VAL B C 1
ATOM 2796 O O . VAL B 1 75 ? -3.487 8.818 47.916 1.00 8.02 75 VAL B O 1
ATOM 2800 N N . ALA B 1 76 ? -2.417 10.481 48.952 1.00 6.90 76 ALA B N 1
ATOM 2801 C CA . ALA B 1 76 ? -1.108 9.873 48.791 1.00 6.62 76 ALA B CA 1
ATOM 2802 C C . ALA B 1 76 ? -0.841 8.680 49.706 1.00 7.62 76 ALA B C 1
ATOM 2803 O O . ALA B 1 76 ? 0.042 7.844 49.425 1.00 9.26 76 ALA B O 1
ATOM 2805 N N . CYS B 1 77 ? -1.579 8.622 50.803 1.00 8.00 77 CYS B N 1
ATOM 2806 C CA . CYS B 1 77 ? -1.426 7.568 51.810 1.00 7.13 77 CYS B CA 1
ATOM 2807 C C . CYS B 1 77 ? -2.260 6.343 51.436 1.00 6.34 77 CYS B C 1
ATOM 2808 O O . CYS B 1 77 ? -3.463 6.466 51.261 1.00 8.05 77 CYS B O 1
ATOM 2811 N N . ASN B 1 78 ? -1.614 5.176 51.316 1.00 6.77 78 ASN B N 1
ATOM 2812 C CA . ASN B 1 78 ? -2.347 3.965 50.958 1.00 6.75 78 ASN B CA 1
ATOM 2813 C C . ASN B 1 78 ? -3.345 3.588 52.050 1.00 7.73 78 ASN B C 1
ATOM 2814 O O . ASN B 1 78 ? -4.434 3.104 51.737 1.00 7.23 78 ASN B O 1
ATOM 2819 N N . THR B 1 79 ? -2.976 3.795 53.322 1.00 7.44 79 THR B N 1
ATOM 2820 C CA . THR B 1 79 ? -3.868 3.478 54.450 1.00 7.78 79 THR B CA 1
ATOM 2821 C C . THR B 1 79 ? -5.111 4.371 54.421 1.00 7.89 79 THR B C 1
ATOM 2822 O O . THR B 1 79 ? -6.249 3.906 54.597 1.00 8.72 79 THR B O 1
ATOM 2826 N N . ALA B 1 80 ? -4.873 5.656 54.159 1.00 8.01 80 ALA B N 1
ATOM 2827 C CA . ALA B 1 80 ? -5.948 6.630 54.089 1.00 8.84 80 ALA B CA 1
ATOM 2828 C C . ALA B 1 80 ? -6.833 6.324 52.884 1.00 8.50 80 ALA B C 1
ATOM 2829 O O . ALA B 1 80 ? -8.074 6.397 52.973 1.00 9.59 80 ALA B O 1
ATOM 2831 N N . ALA B 1 81 ? -6.221 5.949 51.757 1.00 7.95 81 ALA B N 1
ATOM 2832 C CA . ALA B 1 81 ? -7.021 5.640 50.579 1.00 8.27 81 ALA B CA 1
ATOM 2833 C C . ALA B 1 81 ? -7.905 4.419 50.817 1.00 9.41 81 ALA B C 1
ATOM 2834 O O . ALA B 1 81 ? -9.080 4.403 50.434 1.00 10.75 81 ALA B O 1
ATOM 2836 N N . ALA B 1 82 ? -7.339 3.397 51.458 1.00 9.37 82 ALA B N 1
ATOM 2837 C CA . ALA B 1 82 ? -8.104 2.187 51.727 1.00 11.33 82 ALA B CA 1
ATOM 2838 C C . ALA B 1 82 ? -9.311 2.497 52.592 1.00 12.14 82 ALA B C 1
ATOM 2839 O O . ALA B 1 82 ? -10.403 1.950 52.384 1.00 14.55 82 ALA B O 1
ATOM 2841 N N . ALA B 1 83 ? -9.140 3.392 53.551 1.00 10.91 83 ALA B N 1
ATOM 2842 C CA . ALA B 1 83 ? -10.233 3.697 54.441 1.00 13.82 83 ALA B CA 1
ATOM 2843 C C . ALA B 1 83 ? -11.256 4.718 53.965 1.00 13.28 83 ALA B C 1
ATOM 2844 O O . ALA B 1 83 ? -12.440 4.624 54.303 1.00 14.30 83 ALA B O 1
ATOM 2846 N N A THR B 1 84 ? -10.849 5.653 53.117 0.50 13.23 84 THR B N 1
ATOM 2847 N N B THR B 1 84 ? -10.782 5.675 53.174 0.50 11.96 84 THR B N 1
ATOM 2848 C CA A THR B 1 84 ? -11.793 6.707 52.751 0.50 13.17 84 THR B CA 1
ATOM 2849 C CA B THR B 1 84 ? -11.599 6.825 52.805 0.50 10.40 84 THR B CA 1
ATOM 2850 C C A THR B 1 84 ? -11.951 7.123 51.298 0.50 12.97 84 THR B C 1
ATOM 2851 C C B THR B 1 84 ? -11.791 7.232 51.340 0.50 11.31 84 THR B C 1
ATOM 2852 O O A THR B 1 84 ? -12.757 8.008 51.001 0.50 12.50 84 THR B O 1
ATOM 2853 O O B THR B 1 84 ? -12.486 8.217 51.080 0.50 11.12 84 THR B O 1
ATOM 2860 N N . LEU B 1 85 ? -11.212 6.509 50.383 1.00 12.07 85 LEU B N 1
ATOM 2861 C CA . LEU B 1 85 ? -11.330 6.927 48.987 1.00 12.28 85 LEU B CA 1
ATOM 2862 C C . LEU B 1 85 ? -12.770 6.996 48.467 1.00 14.39 85 LEU B C 1
ATOM 2863 O O . LEU B 1 85 ? -13.154 7.998 47.858 1.00 15.64 85 LEU B O 1
ATOM 2868 N N . ALA B 1 86 ? -13.558 5.961 48.721 1.00 15.66 86 ALA B N 1
ATOM 2869 C CA . ALA B 1 86 ? -14.942 5.954 48.245 1.00 17.00 86 ALA B CA 1
ATOM 2870 C C . ALA B 1 86 ? -15.732 7.108 48.841 1.00 17.33 86 ALA B C 1
ATOM 2871 O O . ALA B 1 86 ? -16.501 7.776 48.137 1.00 18.71 86 ALA B O 1
ATOM 2873 N N . ALA B 1 87 ? -15.536 7.348 50.130 1.00 16.47 87 ALA B N 1
ATOM 2874 C CA . ALA B 1 87 ? -16.254 8.424 50.811 1.00 17.63 87 ALA B CA 1
ATOM 2875 C C . ALA B 1 87 ? -15.898 9.787 50.229 1.00 17.86 87 ALA B C 1
ATOM 2876 O O . ALA B 1 87 ? -16.766 10.656 50.056 1.00 18.76 87 ALA B O 1
ATOM 2878 N N . LEU B 1 88 ? -14.619 9.975 49.925 1.00 15.84 88 LEU B N 1
ATOM 2879 C CA . LEU B 1 88 ? -14.153 11.234 49.359 1.00 15.98 88 LEU B CA 1
ATOM 2880 C C . LEU B 1 88 ? -14.661 11.463 47.939 1.00 17.08 88 LEU B C 1
ATOM 2881 O O . LEU B 1 88 ? -15.075 12.569 47.597 1.00 16.04 88 LEU B O 1
ATOM 2886 N N . GLN B 1 89 ? -14.632 10.424 47.114 1.00 16.70 89 GLN B N 1
ATOM 2887 C CA . GLN B 1 89 ? -15.065 10.559 45.734 1.00 18.90 89 GLN B CA 1
ATOM 2888 C C . GLN B 1 89 ? -16.546 10.893 45.682 1.00 21.43 89 GLN B C 1
ATOM 2889 O O . GLN B 1 89 ? -16.993 11.605 44.782 1.00 21.72 89 GLN B O 1
ATOM 2895 N N . GLU B 1 90 ? -17.290 10.398 46.660 1.00 23.58 90 GLU B N 1
ATOM 2896 C CA . GLU B 1 90 ? -18.720 10.671 46.732 1.00 26.86 90 GLU B CA 1
ATOM 2897 C C . GLU B 1 90 ? -18.951 12.110 47.197 1.00 26.49 90 GLU B C 1
ATOM 2898 O O . GLU B 1 90 ? -19.759 12.840 46.617 1.00 28.23 90 GLU B O 1
ATOM 2904 N N . ALA B 1 91 ? -18.236 12.511 48.244 1.00 25.08 91 ALA B N 1
ATOM 2905 C CA . ALA B 1 91 ? -18.386 13.841 48.827 1.00 24.79 91 ALA B CA 1
ATOM 2906 C C . ALA B 1 91 ? -17.930 15.034 47.982 1.00 24.96 91 ALA B C 1
ATOM 2907 O O . ALA B 1 91 ? -18.598 16.072 47.966 1.00 24.80 91 ALA B O 1
ATOM 2909 N N . LEU B 1 92 ? -16.802 14.894 47.289 1.00 24.27 92 LEU B N 1
ATOM 2910 C CA . LEU B 1 92 ? -16.260 15.985 46.488 1.00 24.46 92 LEU B CA 1
ATOM 2911 C C . LEU B 1 92 ? -16.658 15.953 45.030 1.00 24.79 92 LEU B C 1
ATOM 2912 O O . LEU B 1 92 ? -16.928 14.893 44.473 1.00 25.73 92 LEU B O 1
ATOM 2917 N N . SER B 1 93 ? -16.660 17.129 44.410 1.00 25.52 93 SER B N 1
ATOM 2918 C CA . SER B 1 93 ? -17.005 17.265 43.000 1.00 25.97 93 SER B CA 1
ATOM 2919 C C . SER B 1 93 ? -15.746 17.279 42.119 1.00 24.89 93 SER B C 1
ATOM 2920 O O . SER B 1 93 ? -15.820 17.063 40.905 1.00 27.50 93 SER B O 1
ATOM 2923 N N . ILE B 1 94 ? -14.592 17.538 42.726 1.00 20.43 94 ILE B N 1
ATOM 2924 C CA . ILE B 1 94 ? -13.340 17.535 41.974 1.00 17.84 94 ILE B CA 1
ATOM 2925 C C . ILE B 1 94 ? -12.830 16.091 41.894 1.00 16.44 94 ILE B C 1
ATOM 2926 O O . ILE B 1 94 ? -13.281 15.225 42.662 1.00 16.18 94 ILE B O 1
ATOM 2931 N N . PRO B 1 95 ? -11.919 15.809 40.949 1.00 15.07 95 PRO B N 1
ATOM 2932 C CA . PRO B 1 95 ? -11.374 14.451 40.817 1.00 14.18 95 PRO B CA 1
ATOM 2933 C C . PRO B 1 95 ? -10.560 14.109 42.068 1.00 13.26 95 PRO B C 1
ATOM 2934 O O . PRO B 1 95 ? -9.752 14.922 42.527 1.00 12.59 95 PRO B O 1
ATOM 2938 N N . VAL B 1 96 ? -10.754 12.908 42.592 1.00 12.42 96 VAL B N 1
ATOM 2939 C CA . VAL B 1 96 ? -10.010 12.446 43.752 1.00 11.29 96 VAL B CA 1
ATOM 2940 C C . VAL B 1 96 ? -9.265 11.197 43.280 1.00 10.12 96 VAL B C 1
ATOM 2941 O O . VAL B 1 96 ? -9.886 10.215 42.844 1.00 13.25 96 VAL B O 1
ATOM 2945 N N . ILE B 1 97 ? -7.942 11.246 43.331 1.00 9.72 97 ILE B N 1
ATOM 2946 C CA . ILE B 1 97 ? -7.106 10.134 42.868 1.00 10.12 97 ILE B CA 1
ATOM 2947 C C . ILE B 1 97 ? -6.408 9.513 44.076 1.00 11.28 97 ILE B C 1
ATOM 2948 O O . ILE B 1 97 ? -5.690 10.206 44.813 1.00 10.51 97 ILE B O 1
ATOM 2953 N N . GLY B 1 98 ? -6.621 8.219 44.281 1.00 9.98 98 GLY B N 1
ATOM 2954 C CA . GLY B 1 98 ? -5.996 7.502 45.381 1.00 8.74 98 GLY B CA 1
ATOM 2955 C C . GLY B 1 98 ? -4.779 6.771 44.838 1.00 8.37 98 GLY B C 1
ATOM 2956 O O . GLY B 1 98 ? -4.604 6.636 43.613 1.00 8.52 98 GLY B O 1
ATOM 2957 N N . VAL B 1 99 ? -3.963 6.254 45.741 1.00 6.09 99 VAL B N 1
ATOM 2958 C CA . VAL B 1 99 ? -2.731 5.574 45.328 1.00 8.24 99 VAL B CA 1
ATOM 2959 C C . VAL B 1 99 ? -2.877 4.074 45.094 1.00 8.27 99 VAL B C 1
ATOM 2960 O O . VAL B 1 99 ? -1.956 3.441 44.566 1.00 9.57 99 VAL B O 1
ATOM 2964 N N . ILE B 1 100 ? -4.027 3.521 45.455 1.00 8.46 100 ILE B N 1
ATOM 2965 C CA . ILE B 1 100 ? -4.247 2.071 45.312 1.00 7.77 100 ILE B CA 1
ATOM 2966 C C . ILE B 1 100 ? -4.593 1.624 43.888 1.00 7.14 100 ILE B C 1
ATOM 2967 O O . ILE B 1 100 ? -3.898 0.766 43.339 1.00 6.82 100 ILE B O 1
ATOM 2972 N N . HIS B 1 101 ? -5.614 2.225 43.279 1.00 8.06 101 HIS B N 1
ATOM 2973 C CA . HIS B 1 101 ? -6.015 1.827 41.941 1.00 8.33 101 HIS B CA 1
ATOM 2974 C C . HIS B 1 101 ? -4.934 2.003 40.879 1.00 7.45 101 HIS B C 1
ATOM 2975 O O . HIS B 1 101 ? -4.790 1.149 39.996 1.00 7.03 101 HIS B O 1
ATOM 2982 N N . PRO B 1 102 ? -4.153 3.093 40.935 1.00 7.42 102 PRO B N 1
ATOM 2983 C CA . PRO B 1 102 ? -3.105 3.243 39.921 1.00 7.44 102 PRO B CA 1
ATOM 2984 C C . PRO B 1 102 ? -2.091 2.107 40.020 1.00 6.08 102 PRO B C 1
ATOM 2985 O O . PRO B 1 102 ? -1.598 1.626 38.993 1.00 7.68 102 PRO B O 1
ATOM 2989 N N . GLY B 1 103 ? -1.796 1.664 41.246 1.00 6.89 103 GLY B N 1
ATOM 2990 C CA . GLY B 1 103 ? -0.850 0.567 41.449 1.00 7.47 103 GLY B CA 1
ATOM 2991 C C . GLY B 1 103 ? -1.411 -0.755 40.911 1.00 8.14 103 GLY B C 1
ATOM 2992 O O . GLY B 1 103 ? -0.693 -1.526 40.274 1.00 8.34 103 GLY B O 1
ATOM 2993 N N . ALA B 1 104 ? -2.691 -1.010 41.187 1.00 7.38 104 ALA B N 1
ATOM 2994 C CA . ALA B 1 104 ? -3.349 -2.225 40.682 1.00 7.32 104 ALA B CA 1
ATOM 2995 C C . ALA B 1 104 ? -3.339 -2.228 39.151 1.00 7.60 104 ALA B C 1
ATOM 2996 O O . ALA B 1 104 ? -3.027 -3.246 38.520 1.00 7.45 104 ALA B O 1
ATOM 2998 N N . ARG B 1 105 ? -3.670 -1.081 38.559 1.00 6.14 105 ARG B N 1
ATOM 2999 C CA . ARG B 1 105 ? -3.715 -0.981 37.102 1.00 6.80 105 ARG B CA 1
ATOM 3000 C C . ARG B 1 105 ? -2.340 -1.283 36.480 1.00 6.72 105 ARG B C 1
ATOM 3001 O O . ARG B 1 105 ? -2.226 -1.993 35.465 1.00 6.76 105 ARG B O 1
ATOM 3009 N N . ALA B 1 106 ? -1.284 -0.730 37.074 1.00 7.61 106 ALA B N 1
ATOM 3010 C CA . ALA B 1 106 ? 0.042 -0.954 36.567 1.00 6.38 106 ALA B CA 1
ATOM 3011 C C . ALA B 1 106 ? 0.455 -2.431 36.738 1.00 7.23 106 ALA B C 1
ATOM 3012 O O . ALA B 1 106 ? 1.187 -2.989 35.908 1.00 6.10 106 ALA B O 1
ATOM 3014 N N . ALA B 1 107 ? -0.005 -3.047 37.823 1.00 6.95 107 ALA B N 1
ATOM 3015 C CA . ALA B 1 107 ? 0.318 -4.456 38.065 1.00 8.69 107 ALA B CA 1
ATOM 3016 C C . ALA B 1 107 ? -0.266 -5.321 36.942 1.00 7.22 107 ALA B C 1
ATOM 3017 O O . ALA B 1 107 ? 0.386 -6.260 36.465 1.00 7.63 107 ALA B O 1
ATOM 3019 N N . ILE B 1 108 ? -1.486 -5.008 36.520 1.00 7.94 108 ILE B N 1
ATOM 3020 C CA . ILE B 1 108 ? -2.129 -5.757 35.431 1.00 8.48 108 ILE B CA 1
ATOM 3021 C C . ILE B 1 108 ? -1.327 -5.559 34.140 1.00 8.65 108 ILE B C 1
ATOM 3022 O O . ILE B 1 108 ? -1.170 -6.481 33.334 1.00 7.82 108 ILE B O 1
ATOM 3027 N N . LYS B 1 109 ? -0.800 -4.355 33.941 1.00 7.01 109 LYS B N 1
ATOM 3028 C CA . LYS B 1 109 ? -0.011 -4.089 32.743 1.00 7.93 109 LYS B CA 1
ATOM 3029 C C . LYS B 1 109 ? 1.305 -4.886 32.692 1.00 9.11 109 LYS B C 1
ATOM 3030 O O . LYS B 1 109 ? 1.698 -5.395 31.630 1.00 8.79 109 LYS B O 1
ATOM 3036 N N . VAL B 1 110 ? 1.986 -5.038 33.831 1.00 8.16 110 VAL B N 1
ATOM 3037 C CA . VAL B 1 110 ? 3.275 -5.709 33.821 1.00 10.31 110 VAL B CA 1
ATOM 3038 C C . VAL B 1 110 ? 3.284 -7.206 34.094 1.00 10.73 110 VAL B C 1
ATOM 3039 O O . VAL B 1 110 ? 4.268 -7.870 33.748 1.00 10.91 110 VAL B O 1
ATOM 3043 N N . THR B 1 111 ? 2.218 -7.740 34.677 1.00 9.58 111 THR B N 1
ATOM 3044 C CA . THR B 1 111 ? 2.224 -9.174 34.982 1.00 9.88 111 THR B CA 1
ATOM 3045 C C . THR B 1 111 ? 2.111 -9.995 33.715 1.00 11.03 111 THR B C 1
ATOM 3046 O O . THR B 1 111 ? 1.429 -9.613 32.759 1.00 11.14 111 THR B O 1
ATOM 3050 N N . LYS B 1 112 ? 2.831 -11.110 33.711 1.00 10.44 112 LYS B N 1
ATOM 3051 C CA . LYS B 1 112 ? 2.784 -12.029 32.590 1.00 12.39 112 LYS B CA 1
ATOM 3052 C C . LYS B 1 112 ? 2.004 -13.275 33.028 1.00 13.73 112 LYS B C 1
ATOM 3053 O O . LYS B 1 112 ? 1.323 -13.891 32.210 1.00 14.43 112 LYS B O 1
ATOM 3059 N N A LYS B 1 113 ? 2.106 -13.615 34.313 0.50 12.19 113 LYS B N 1
ATOM 3060 N N B LYS B 1 113 ? 2.078 -13.644 34.302 0.50 13.20 113 LYS B N 1
ATOM 3061 C CA A LYS B 1 113 ? 1.448 -14.803 34.892 0.50 11.23 113 LYS B CA 1
ATOM 3062 C CA B LYS B 1 113 ? 1.339 -14.831 34.737 0.50 12.88 113 LYS B CA 1
ATOM 3063 C C A LYS B 1 113 ? 0.095 -14.564 35.555 0.50 11.91 113 LYS B C 1
ATOM 3064 C C B LYS B 1 113 ? 0.055 -14.570 35.519 0.50 12.84 113 LYS B C 1
ATOM 3065 O O A LYS B 1 113 ? -0.633 -15.519 35.865 0.50 12.50 113 LYS B O 1
ATOM 3066 O O B LYS B 1 113 ? -0.662 -15.515 35.885 0.50 13.03 113 LYS B O 1
ATOM 3077 N N . GLY B 1 114 ? -0.227 -13.297 35.797 1.00 10.38 114 GLY B N 1
ATOM 3078 C CA . GLY B 1 114 ? -1.456 -12.956 36.477 1.00 10.81 114 GLY B CA 1
ATOM 3079 C C . GLY B 1 114 ? -1.400 -13.292 37.958 1.00 9.04 114 GLY B C 1
ATOM 3080 O O . GLY B 1 114 ? -2.414 -13.599 38.536 1.00 10.31 114 GLY B O 1
ATOM 3081 N N . LYS B 1 115 ? -0.216 -13.215 38.552 1.00 9.08 115 LYS B N 1
ATOM 3082 C CA . LYS B 1 115 ? -0.017 -13.534 39.970 1.00 8.54 115 LYS B CA 1
ATOM 3083 C C . LYS B 1 115 ? 0.693 -12.334 40.558 1.00 9.08 115 LYS B C 1
ATOM 3084 O O . LYS B 1 115 ? 1.862 -12.103 40.271 1.00 9.51 115 LYS B O 1
ATOM 3090 N N . ILE B 1 116 ? -0.026 -11.628 41.420 1.00 7.30 116 ILE B N 1
ATOM 3091 C CA . ILE B 1 116 ? 0.447 -10.365 41.969 1.00 8.60 116 ILE B CA 1
ATOM 3092 C C . ILE B 1 116 ? 0.544 -10.324 43.480 1.00 8.04 116 ILE B C 1
ATOM 3093 O O . ILE B 1 116 ? -0.355 -10.777 44.169 1.00 10.35 116 ILE B O 1
ATOM 3098 N N . GLY B 1 117 ? 1.665 -9.823 44.002 1.00 8.25 117 GLY B N 1
ATOM 3099 C CA . GLY B 1 117 ? 1.765 -9.680 45.441 1.00 7.24 117 GLY B CA 1
ATOM 3100 C C . GLY B 1 117 ? 1.570 -8.200 45.791 1.00 8.12 117 GLY B C 1
ATOM 3101 O O . GLY B 1 117 ? 1.753 -7.326 44.949 1.00 7.66 117 GLY B O 1
ATOM 3102 N N A VAL B 1 118 ? 1.151 -7.915 47.014 0.50 7.22 118 VAL B N 1
ATOM 3103 N N B VAL B 1 118 ? 1.136 -7.973 47.027 0.50 8.46 118 VAL B N 1
ATOM 3104 C CA A VAL B 1 118 ? 1.076 -6.516 47.451 0.50 6.80 118 VAL B CA 1
ATOM 3105 C CA B VAL B 1 118 ? 0.910 -6.628 47.553 0.50 9.62 118 VAL B CA 1
ATOM 3106 C C A VAL B 1 118 ? 1.326 -6.484 48.941 0.50 6.94 118 VAL B C 1
ATOM 3107 C C B VAL B 1 118 ? 1.386 -6.558 48.999 0.50 8.57 118 VAL B C 1
ATOM 3108 O O A VAL B 1 118 ? 0.836 -7.335 49.688 0.50 6.86 118 VAL B O 1
ATOM 3109 O O B VAL B 1 118 ? 1.119 -7.478 49.777 0.50 8.12 118 VAL B O 1
ATOM 3116 N N . ILE B 1 119 ? 2.119 -5.502 49.360 1.00 8.27 119 ILE B N 1
ATOM 3117 C CA . ILE B 1 119 ? 2.497 -5.324 50.760 1.00 7.86 119 ILE B CA 1
ATOM 3118 C C . ILE B 1 119 ? 2.088 -3.933 51.213 1.00 7.87 119 ILE B C 1
ATOM 3119 O O . ILE B 1 119 ? 2.032 -2.992 50.406 1.00 8.84 119 ILE B O 1
ATOM 3124 N N . GLY B 1 120 ? 1.780 -3.800 52.497 1.00 8.20 120 GLY B N 1
ATOM 3125 C CA . GLY B 1 120 ? 1.364 -2.500 52.997 1.00 7.54 120 GLY B CA 1
ATOM 3126 C C . GLY B 1 120 ? 1.069 -2.595 54.467 1.00 8.39 120 GLY B C 1
ATOM 3127 O O . GLY B 1 120 ? 1.398 -3.606 55.106 1.00 9.04 120 GLY B O 1
ATOM 3128 N N . THR B 1 121 ? 0.462 -1.550 55.020 1.00 7.35 121 THR B N 1
ATOM 3129 C CA . THR B 1 121 ? 0.145 -1.546 56.453 1.00 7.56 121 THR B CA 1
ATOM 3130 C C . THR B 1 121 ? -0.991 -2.507 56.756 1.00 9.35 121 THR B C 1
ATOM 3131 O O . THR B 1 121 ? -1.679 -2.986 55.865 1.00 8.85 121 THR B O 1
ATOM 3135 N N . VAL B 1 122 ? -1.175 -2.787 58.039 1.00 9.28 122 VAL B N 1
ATOM 3136 C CA . VAL B 1 122 ? -2.264 -3.651 58.424 1.00 9.99 122 VAL B CA 1
ATOM 3137 C C . VAL B 1 122 ? -3.602 -3.071 57.939 1.00 10.23 122 VAL B C 1
ATOM 3138 O O . VAL B 1 122 ? -4.439 -3.798 57.408 1.00 9.73 122 VAL B O 1
ATOM 3142 N N . GLY B 1 123 ? -3.804 -1.759 58.070 1.00 8.59 123 GLY B N 1
ATOM 3143 C CA . GLY B 1 123 ? -5.056 -1.176 57.627 1.00 8.07 123 GLY B CA 1
ATOM 3144 C C . GLY B 1 123 ? -5.270 -1.356 56.129 1.00 8.72 123 GLY B C 1
ATOM 3145 O O . GLY B 1 123 ? -6.355 -1.705 55.685 1.00 9.62 123 GLY B O 1
ATOM 3146 N N . THR B 1 124 ? -4.223 -1.128 55.353 1.00 8.36 124 THR B N 1
ATOM 3147 C CA . THR B 1 124 ? -4.328 -1.271 53.902 1.00 7.45 124 THR B CA 1
ATOM 3148 C C . THR B 1 124 ? -4.652 -2.692 53.504 1.00 8.59 124 THR B C 1
ATOM 3149 O O . THR B 1 124 ? -5.562 -2.930 52.703 1.00 9.64 124 THR B O 1
ATOM 3153 N N . ILE B 1 125 ? -3.935 -3.640 54.091 1.00 8.99 125 ILE B N 1
ATOM 3154 C CA . ILE B 1 125 ? -4.165 -5.033 53.742 1.00 9.88 125 ILE B CA 1
ATOM 3155 C C . ILE B 1 125 ? -5.514 -5.554 54.246 1.00 11.66 125 ILE B C 1
ATOM 3156 O O . ILE B 1 125 ? -6.231 -6.248 53.509 1.00 11.11 125 ILE B O 1
ATOM 3161 N N . GLN B 1 126 ? -5.890 -5.213 55.478 1.00 10.76 126 GLN B N 1
ATOM 3162 C CA . GLN B 1 126 ? -7.170 -5.690 55.994 1.00 13.62 126 GLN B CA 1
ATOM 3163 C C . GLN B 1 126 ? -8.386 -5.173 55.237 1.00 12.76 126 GLN B C 1
ATOM 3164 O O . GLN B 1 126 ? -9.438 -5.816 55.243 1.00 14.96 126 GLN B O 1
ATOM 3170 N N . SER B 1 127 ? -8.255 -4.035 54.557 1.00 11.17 127 SER B N 1
ATOM 3171 C CA . SER B 1 127 ? -9.372 -3.468 53.789 1.00 11.11 127 SER B CA 1
ATOM 3172 C C . SER B 1 127 ? -9.677 -4.327 52.560 1.00 10.77 127 SER B C 1
ATOM 3173 O O . SER B 1 127 ? -10.785 -4.282 52.040 1.00 12.28 127 SER B O 1
ATOM 3176 N N . ASN B 1 128 ? -8.664 -5.081 52.131 1.00 11.16 128 ASN B N 1
ATOM 3177 C CA . ASN B 1 128 ? -8.681 -5.924 50.945 1.00 11.19 128 ASN B CA 1
ATOM 3178 C C . ASN B 1 128 ? -8.945 -5.111 49.680 1.00 10.37 128 ASN B C 1
ATOM 3179 O O . ASN B 1 128 ? -9.384 -5.646 48.666 1.00 11.48 128 ASN B O 1
ATOM 3184 N N A MET B 1 129 ? -8.669 -3.807 49.727 0.50 9.97 129 MET B N 1
ATOM 3185 N N B MET B 1 129 ? -8.661 -3.813 49.735 0.50 10.97 129 MET B N 1
ATOM 3186 C CA A MET B 1 129 ? -8.934 -2.972 48.557 0.50 9.69 129 MET B CA 1
ATOM 3187 C CA B MET B 1 129 ? -8.901 -2.955 48.582 0.50 11.45 129 MET B CA 1
ATOM 3188 C C A MET B 1 129 ? -8.095 -3.348 47.340 0.50 9.52 129 MET B C 1
ATOM 3189 C C B MET B 1 129 ? -8.089 -3.332 47.352 0.50 10.59 129 MET B C 1
ATOM 3190 O O A MET B 1 129 ? -8.558 -3.209 46.204 0.50 9.03 129 MET B O 1
ATOM 3191 O O B MET B 1 129 ? -8.565 -3.181 46.222 0.50 9.98 129 MET B O 1
ATOM 3200 N N . TYR B 1 130 ? -6.863 -3.809 47.556 1.00 8.43 130 TYR B N 1
ATOM 3201 C CA . TYR B 1 130 ? -6.038 -4.195 46.421 1.00 9.15 130 TYR B CA 1
ATOM 3202 C C . TYR B 1 130 ? -6.631 -5.376 45.685 1.00 9.13 130 TYR B C 1
ATOM 3203 O O . TYR B 1 130 ? -6.747 -5.328 44.467 1.00 9.79 130 TYR B O 1
ATOM 3212 N N . GLU B 1 131 ? -7.029 -6.429 46.407 1.00 8.99 131 GLU B N 1
ATOM 3213 C CA . GLU B 1 131 ? -7.631 -7.578 45.738 1.00 10.30 131 GLU B CA 1
ATOM 3214 C C . GLU B 1 131 ? -8.925 -7.152 45.049 1.00 9.72 131 GLU B C 1
ATOM 3215 O O . GLU B 1 131 ? -9.175 -7.556 43.899 1.00 10.06 131 GLU B O 1
ATOM 3221 N N . LYS B 1 132 ? -9.735 -6.337 45.719 1.00 9.74 132 LYS B N 1
ATOM 3222 C CA . LYS B 1 132 ? -10.983 -5.899 45.112 1.00 10.77 132 LYS B CA 1
ATOM 3223 C C . LYS B 1 132 ? -10.744 -5.061 43.860 1.00 10.90 132 LYS B C 1
ATOM 3224 O O . LYS B 1 132 ? -11.430 -5.240 42.862 1.00 11.68 132 LYS B O 1
ATOM 3230 N N . ALA B 1 133 ? -9.759 -4.163 43.898 1.00 8.70 133 ALA B N 1
ATOM 3231 C CA . ALA B 1 133 ? -9.482 -3.349 42.720 1.00 8.08 133 ALA B CA 1
ATOM 3232 C C . ALA B 1 133 ? -8.966 -4.190 41.566 1.00 7.09 133 ALA B C 1
ATOM 3233 O O . ALA B 1 133 ? -9.342 -3.972 40.402 1.00 9.04 133 ALA B O 1
ATOM 3235 N N . LEU B 1 134 ? -8.071 -5.117 41.881 1.00 7.63 134 LEU B N 1
ATOM 3236 C CA . LEU B 1 134 ? -7.517 -5.972 40.859 1.00 7.17 134 LEU B CA 1
ATOM 3237 C C . LEU B 1 134 ? -8.599 -6.828 40.214 1.00 8.24 134 LEU B C 1
ATOM 3238 O O . LEU B 1 134 ? -8.652 -6.926 38.983 1.00 8.72 134 LEU B O 1
ATOM 3243 N N . HIS B 1 135 ? -9.464 -7.414 41.033 1.00 9.40 135 HIS B N 1
ATOM 3244 C CA . HIS B 1 135 ? -10.513 -8.280 40.488 1.00 8.28 135 HIS B CA 1
ATOM 3245 C C . HIS B 1 135 ? -11.582 -7.554 39.723 1.00 11.11 135 HIS B C 1
ATOM 3246 O O . HIS B 1 135 ? -12.217 -8.143 38.849 1.00 10.26 135 HIS B O 1
ATOM 3253 N N . GLU B 1 136 ? -11.745 -6.271 40.016 1.00 9.42 136 GLU B N 1
ATOM 3254 C CA . GLU B 1 136 ? -12.715 -5.473 39.273 1.00 10.14 136 GLU B CA 1
ATOM 3255 C C . GLU B 1 136 ? -12.252 -5.391 37.824 1.00 11.67 136 GLU B C 1
ATOM 3256 O O . GLU B 1 136 ? -13.069 -5.379 36.913 1.00 12.60 136 GLU B O 1
ATOM 3262 N N . LEU B 1 137 ? -10.939 -5.320 37.601 1.00 8.72 137 LEU B N 1
ATOM 3263 C CA . LEU B 1 137 ? -10.437 -5.243 36.237 1.00 9.23 137 LEU B CA 1
ATOM 3264 C C . LEU B 1 137 ? -10.259 -6.632 35.615 1.00 9.10 137 LEU B C 1
ATOM 3265 O O . LEU B 1 137 ? -10.432 -6.803 34.412 1.00 9.87 137 LEU B O 1
ATOM 3270 N N . ASP B 1 138 ? -9.870 -7.612 36.420 1.00 7.84 138 ASP B N 1
ATOM 3271 C CA . ASP B 1 138 ? -9.644 -8.964 35.893 1.00 9.38 138 ASP B CA 1
ATOM 3272 C C . ASP B 1 138 ? -9.894 -9.951 37.019 1.00 10.04 138 ASP B C 1
ATOM 3273 O O . ASP B 1 138 ? -9.101 -10.081 37.948 1.00 9.66 138 ASP B O 1
ATOM 3278 N N . THR B 1 139 ? -11.018 -10.640 36.918 1.00 11.73 139 THR B N 1
ATOM 3279 C CA . THR B 1 139 ? -11.404 -11.609 37.929 1.00 13.38 139 THR B CA 1
ATOM 3280 C C . THR B 1 139 ? -10.419 -12.775 38.061 1.00 12.53 139 THR B C 1
ATOM 3281 O O . THR B 1 139 ? -10.294 -13.352 39.153 1.00 14.12 139 THR B O 1
ATOM 3285 N N . TYR B 1 140 ? -9.730 -13.115 36.973 1.00 13.44 140 TYR B N 1
ATOM 3286 C CA . TYR B 1 140 ? -8.803 -14.252 36.961 1.00 15.16 140 TYR B CA 1
ATOM 3287 C C . TYR B 1 140 ? -7.348 -13.955 37.297 1.00 16.32 140 TYR B C 1
ATOM 3288 O O . TYR B 1 140 ? -6.408 -14.378 36.595 1.00 19.24 140 TYR B O 1
ATOM 3297 N N . LEU B 1 141 ? -7.164 -13.184 38.356 1.00 15.14 141 LEU B N 1
ATOM 3298 C CA . LEU B 1 141 ? -5.823 -12.872 38.835 1.00 13.76 141 LEU B CA 1
ATOM 3299 C C . LEU B 1 141 ? -5.720 -13.487 40.215 1.00 11.88 141 LEU B C 1
ATOM 3300 O O . LEU B 1 141 ? -6.722 -13.608 40.920 1.00 14.91 141 LEU B O 1
ATOM 3305 N N . LYS B 1 142 ? -4.521 -13.908 40.586 1.00 10.74 142 LYS B N 1
ATOM 3306 C CA . LYS B 1 142 ? -4.287 -14.460 41.907 1.00 12.44 142 LYS B CA 1
ATOM 3307 C C . LYS B 1 142 ? -3.545 -13.335 42.636 1.00 11.03 142 LYS B C 1
ATOM 3308 O O . LYS B 1 142 ? -2.500 -12.861 42.159 1.00 13.36 142 LYS B O 1
ATOM 3314 N N . VAL B 1 143 ? -4.081 -12.914 43.773 1.00 9.87 143 VAL B N 1
ATOM 3315 C CA . VAL B 1 143 ? -3.499 -11.814 44.536 1.00 10.48 143 VAL B CA 1
ATOM 3316 C C . VAL B 1 143 ? -3.098 -12.287 45.919 1.00 10.02 143 VAL B C 1
ATOM 3317 O O . VAL B 1 143 ? -3.903 -12.890 46.642 1.00 10.87 143 VAL B O 1
ATOM 3321 N N . HIS B 1 144 ? -1.848 -12.018 46.284 1.00 9.71 144 HIS B N 1
ATOM 3322 C CA . HIS B 1 144 ? -1.344 -12.388 47.607 1.00 9.83 144 HIS B CA 1
ATOM 3323 C C . HIS B 1 144 ? -1.081 -11.087 48.337 1.00 11.14 144 HIS B C 1
ATOM 3324 O O . HIS B 1 144 ? -0.192 -10.343 47.928 1.00 10.64 144 HIS B O 1
ATOM 3331 N N . SER B 1 145 ? -1.831 -10.839 49.411 1.00 9.82 145 SER B N 1
ATOM 3332 C CA . SER B 1 145 ? -1.725 -9.593 50.173 1.00 10.30 145 SER B CA 1
ATOM 3333 C C . SER B 1 145 ? -1.135 -9.849 51.555 1.00 11.02 145 SER B C 1
ATOM 3334 O O . SER B 1 145 ? -1.661 -10.655 52.324 1.00 12.44 145 SER B O 1
ATOM 3337 N N A HIS B 1 146 ? -0.037 -9.152 51.866 0.50 10.97 146 HIS B N 1
ATOM 3338 N N B HIS B 1 146 ? -0.062 -9.137 51.879 0.50 10.67 146 HIS B N 1
ATOM 3339 C CA A HIS B 1 146 ? 0.682 -9.338 53.133 0.50 10.73 146 HIS B CA 1
ATOM 3340 C CA B HIS B 1 146 ? 0.586 -9.328 53.164 0.50 10.17 146 HIS B CA 1
ATOM 3341 C C A HIS B 1 146 ? 1.052 -8.050 53.875 0.50 10.11 146 HIS B C 1
ATOM 3342 C C B HIS B 1 146 ? 0.937 -8.018 53.843 0.50 9.91 146 HIS B C 1
ATOM 3343 O O A HIS B 1 146 ? 1.768 -7.195 53.338 0.50 10.16 146 HIS B O 1
ATOM 3344 O O B HIS B 1 146 ? 1.491 -7.107 53.227 0.50 10.69 146 HIS B O 1
ATOM 3357 N N . ALA B 1 147 ? 0.599 -7.928 55.119 1.00 9.69 147 ALA B N 1
ATOM 3358 C CA . ALA B 1 147 ? 0.910 -6.731 55.918 1.00 9.75 147 ALA B CA 1
ATOM 3359 C C . ALA B 1 147 ? 2.370 -6.805 56.357 1.00 11.03 147 ALA B C 1
ATOM 3360 O O . ALA B 1 147 ? 2.851 -7.875 56.743 1.00 11.74 147 ALA B O 1
ATOM 3362 N N . CYS B 1 148 ? 3.065 -5.661 56.323 1.00 9.20 148 CYS B N 1
ATOM 3363 C CA . CYS B 1 148 ? 4.483 -5.554 56.718 1.00 11.10 148 CYS B CA 1
ATOM 3364 C C . CYS B 1 148 ? 4.508 -4.357 57.671 1.00 12.45 148 CYS B C 1
ATOM 3365 O O . CYS B 1 148 ? 5.075 -3.308 57.360 1.00 11.77 148 CYS B O 1
ATOM 3368 N N A PRO B 1 149 ? 3.959 -4.537 58.876 0.50 12.42 149 PRO B N 1
ATOM 3369 N N B PRO B 1 149 ? 3.872 -4.510 58.843 0.50 14.33 149 PRO B N 1
ATOM 3370 C CA A PRO B 1 149 ? 3.891 -3.482 59.888 0.50 12.61 149 PRO B CA 1
ATOM 3371 C CA B PRO B 1 149 ? 3.752 -3.495 59.894 0.50 14.82 149 PRO B CA 1
ATOM 3372 C C A PRO B 1 149 ? 5.177 -2.783 60.340 0.50 13.50 149 PRO B C 1
ATOM 3373 C C B PRO B 1 149 ? 4.978 -2.665 60.243 0.50 15.35 149 PRO B C 1
ATOM 3374 O O A PRO B 1 149 ? 5.126 -1.636 60.784 0.50 14.96 149 PRO B O 1
ATOM 3375 O O B PRO B 1 149 ? 4.877 -1.452 60.432 0.50 15.92 149 PRO B O 1
ATOM 3382 N N A THR B 1 150 ? 6.325 -3.437 60.224 0.50 13.41 150 THR B N 1
ATOM 3383 N N B THR B 1 150 ? 6.131 -3.310 60.330 0.50 14.89 150 THR B N 1
ATOM 3384 C CA A THR B 1 150 ? 7.564 -2.820 60.706 0.50 14.08 150 THR B CA 1
ATOM 3385 C CA B THR B 1 150 ? 7.349 -2.617 60.734 0.50 15.17 150 THR B CA 1
ATOM 3386 C C A THR B 1 150 ? 8.303 -1.983 59.684 0.50 13.04 150 THR B C 1
ATOM 3387 C C B THR B 1 150 ? 8.053 -1.758 59.710 0.50 13.37 150 THR B C 1
ATOM 3388 O O A THR B 1 150 ? 9.221 -1.236 60.024 0.50 12.61 150 THR B O 1
ATOM 3389 O O B THR B 1 150 ? 8.721 -0.801 60.084 0.50 12.08 150 THR B O 1
ATOM 3396 N N . LEU B 1 151 ? 7.896 -2.076 58.427 1.00 12.71 151 LEU B N 1
ATOM 3397 C CA . LEU B 1 151 ? 8.617 -1.367 57.403 1.00 11.26 151 LEU B CA 1
ATOM 3398 C C . LEU B 1 151 ? 8.575 0.139 57.349 1.00 10.73 151 LEU B C 1
ATOM 3399 O O . LEU B 1 151 ? 9.612 0.763 57.142 1.00 11.23 151 LEU B O 1
ATOM 3404 N N . ALA B 1 152 ? 7.408 0.741 57.532 1.00 11.60 152 ALA B N 1
ATOM 3405 C CA . ALA B 1 152 ? 7.362 2.204 57.481 1.00 11.38 152 ALA B CA 1
ATOM 3406 C C . ALA B 1 152 ? 8.188 2.823 58.619 1.00 13.56 152 ALA B C 1
ATOM 3407 O O . ALA B 1 152 ? 8.930 3.800 58.407 1.00 11.93 152 ALA B O 1
ATOM 3409 N N . THR B 1 153 ? 8.105 2.233 59.815 1.00 13.45 153 THR B N 1
ATOM 3410 C CA . THR B 1 153 ? 8.879 2.764 60.945 1.00 15.27 153 THR B CA 1
ATOM 3411 C C . THR B 1 153 ? 10.364 2.587 60.667 1.00 13.96 153 THR B C 1
ATOM 3412 O O . THR B 1 153 ? 11.179 3.470 60.979 1.00 16.18 153 THR B O 1
ATOM 3416 N N . VAL B 1 154 ? 10.724 1.466 60.053 1.00 12.70 154 VAL B N 1
ATOM 3417 C CA . VAL B 1 154 ? 12.113 1.216 59.703 1.00 11.98 154 VAL B CA 1
ATOM 3418 C C . VAL B 1 154 ? 12.605 2.320 58.772 1.00 12.35 154 VAL B C 1
ATOM 3419 O O . VAL B 1 154 ? 13.692 2.862 58.952 1.00 13.67 154 VAL B O 1
ATOM 3423 N N . VAL B 1 155 ? 11.789 2.673 57.784 1.00 11.96 155 VAL B N 1
ATOM 3424 C CA . VAL B 1 155 ? 12.175 3.704 56.840 1.00 12.64 155 VAL B CA 1
ATOM 3425 C C . VAL B 1 155 ? 12.363 5.068 57.515 1.00 12.95 155 VAL B C 1
ATOM 3426 O O . VAL B 1 155 ? 13.311 5.772 57.201 1.00 13.77 155 VAL B O 1
ATOM 3430 N N . GLU B 1 156 ? 11.474 5.439 58.429 1.00 14.64 156 GLU B N 1
ATOM 3431 C CA . GLU B 1 156 ? 11.618 6.741 59.084 1.00 17.75 156 GLU B CA 1
ATOM 3432 C C . GLU B 1 156 ? 12.653 6.815 60.198 1.00 18.97 156 GLU B C 1
ATOM 3433 O O . GLU B 1 156 ? 13.240 7.879 60.432 1.00 19.90 156 GLU B O 1
ATOM 3439 N N . ASN B 1 157 ? 12.907 5.700 60.866 1.00 18.21 157 ASN B N 1
ATOM 3440 C CA . ASN B 1 157 ? 13.807 5.733 62.020 1.00 20.55 157 ASN B CA 1
ATOM 3441 C C . ASN B 1 157 ? 15.065 4.892 62.068 1.00 19.58 157 ASN B C 1
ATOM 3442 O O . ASN B 1 157 ? 15.901 5.100 62.961 1.00 21.11 157 ASN B O 1
ATOM 3447 N N . ARG B 1 158 ? 15.236 3.961 61.132 1.00 17.66 158 ARG B N 1
ATOM 3448 C CA . ARG B 1 158 ? 16.389 3.068 61.192 1.00 17.81 158 ARG B CA 1
ATOM 3449 C C . ARG B 1 158 ? 17.026 2.856 59.825 1.00 17.16 158 ARG B C 1
ATOM 3450 O O . ARG B 1 158 ? 17.821 1.929 59.649 1.00 17.57 158 ARG B O 1
ATOM 3458 N N . LEU B 1 159 ? 16.698 3.707 58.861 1.00 18.95 159 LEU B N 1
ATOM 3459 C CA . LEU B 1 159 ? 17.205 3.511 57.510 1.00 21.02 159 LEU B CA 1
ATOM 3460 C C . LEU B 1 159 ? 18.723 3.451 57.349 1.00 23.19 159 LEU B C 1
ATOM 3461 O O . LEU B 1 159 ? 19.225 2.782 56.446 1.00 23.14 159 LEU B O 1
ATOM 3466 N N . GLU B 1 160 ? 19.465 4.119 58.224 1.00 24.86 160 GLU B N 1
ATOM 3467 C CA . GLU B 1 160 ? 20.918 4.105 58.110 1.00 26.76 160 GLU B CA 1
ATOM 3468 C C . GLU B 1 160 ? 21.533 2.814 58.646 1.00 25.83 160 GLU B C 1
ATOM 3469 O O . GLU B 1 160 ? 22.705 2.526 58.379 1.00 25.78 160 GLU B O 1
ATOM 3475 N N . ASP B 1 161 ? 20.751 2.044 59.402 1.00 23.59 161 ASP B N 1
ATOM 3476 C CA . ASP B 1 161 ? 21.219 0.778 59.968 1.00 22.48 161 ASP B CA 1
ATOM 3477 C C . ASP B 1 161 ? 20.914 -0.292 58.928 1.00 21.57 161 ASP B C 1
ATOM 3478 O O . ASP B 1 161 ? 19.927 -1.002 59.040 1.00 20.89 161 ASP B O 1
ATOM 3483 N N A THR B 1 162 ? 21.763 -0.399 57.910 0.50 21.24 162 THR B N 1
ATOM 3484 N N B THR B 1 162 ? 21.794 -0.396 57.940 0.50 20.97 162 THR B N 1
ATOM 3485 C CA A THR B 1 162 ? 21.539 -1.353 56.827 0.50 20.74 162 THR B CA 1
ATOM 3486 C CA B THR B 1 162 ? 21.670 -1.335 56.832 0.50 20.31 162 THR B CA 1
ATOM 3487 C C A THR B 1 162 ? 21.382 -2.816 57.226 0.50 20.58 162 THR B C 1
ATOM 3488 C C B THR B 1 162 ? 21.428 -2.792 57.207 0.50 20.25 162 THR B C 1
ATOM 3489 O O A THR B 1 162 ? 20.595 -3.537 56.614 0.50 20.17 162 THR B O 1
ATOM 3490 O O B THR B 1 162 ? 20.628 -3.475 56.570 0.50 19.82 162 THR B O 1
ATOM 3497 N N . ALA B 1 163 ? 22.123 -3.270 58.231 1.00 19.60 163 ALA B N 1
ATOM 3498 C CA . ALA B 1 163 ? 21.981 -4.653 58.666 1.00 20.36 163 ALA B CA 1
ATOM 3499 C C . ALA B 1 163 ? 20.568 -4.870 59.209 1.00 18.74 163 ALA B C 1
ATOM 3500 O O . ALA B 1 163 ? 19.944 -5.906 58.958 1.00 19.68 163 ALA B O 1
ATOM 3502 N N . TYR B 1 164 ? 20.074 -3.885 59.956 1.00 17.18 164 TYR B N 1
ATOM 3503 C CA . TYR B 1 164 ? 18.750 -3.982 60.549 1.00 16.19 164 TYR B CA 1
ATOM 3504 C C . TYR B 1 164 ? 17.689 -3.924 59.460 1.00 14.72 164 TYR B C 1
ATOM 3505 O O . TYR B 1 164 ? 16.694 -4.661 59.506 1.00 15.22 164 TYR B O 1
ATOM 3514 N N . VAL B 1 165 ? 17.897 -3.048 58.485 1.00 15.47 165 VAL B N 1
ATOM 3515 C CA . VAL B 1 165 ? 16.921 -2.903 57.403 1.00 15.45 165 VAL B CA 1
ATOM 3516 C C . VAL B 1 165 ? 16.861 -4.222 56.623 1.00 16.21 165 VAL B C 1
ATOM 3517 O O . VAL B 1 165 ? 15.783 -4.740 56.335 1.00 14.03 165 VAL B O 1
ATOM 3521 N N . THR B 1 166 ? 18.020 -4.791 56.317 1.00 16.14 166 THR B N 1
ATOM 3522 C CA . THR B 1 166 ? 18.033 -6.047 55.585 1.00 16.27 166 THR B CA 1
ATOM 3523 C C . THR B 1 166 ? 17.287 -7.150 56.336 1.00 16.06 166 THR B C 1
ATOM 3524 O O . THR B 1 166 ? 16.543 -7.908 55.728 1.00 14.48 166 THR B O 1
ATOM 3528 N N . GLN B 1 167 ? 17.480 -7.240 57.653 1.00 15.68 167 GLN B N 1
ATOM 3529 C CA . GLN B 1 167 ? 16.809 -8.260 58.433 1.00 17.53 167 GLN B CA 1
ATOM 3530 C C . GLN B 1 167 ? 15.309 -8.053 58.483 1.00 15.67 167 GLN B C 1
ATOM 3531 O O . GLN B 1 167 ? 14.536 -9.020 58.408 1.00 15.95 167 GLN B O 1
ATOM 3537 N N . GLN B 1 168 ? 14.896 -6.792 58.606 1.00 15.61 168 GLN B N 1
ATOM 3538 C CA . GLN B 1 168 ? 13.472 -6.482 58.684 1.00 13.57 168 GLN B CA 1
ATOM 3539 C C . GLN B 1 168 ? 12.785 -6.718 57.347 1.00 12.20 168 GLN B C 1
ATOM 3540 O O . GLN B 1 168 ? 11.653 -7.190 57.320 1.00 12.84 168 GLN B O 1
ATOM 3546 N N . VAL B 1 169 ? 13.469 -6.400 56.253 1.00 12.01 169 VAL B N 1
ATOM 3547 C CA . VAL B 1 169 ? 12.894 -6.633 54.928 1.00 12.37 169 VAL B CA 1
ATOM 3548 C C . VAL B 1 169 ? 12.810 -8.152 54.689 1.00 13.32 169 VAL B C 1
ATOM 3549 O O . VAL B 1 169 ? 11.809 -8.655 54.146 1.00 13.45 169 VAL B O 1
ATOM 3553 N N . LYS B 1 170 ? 13.842 -8.889 55.124 1.00 13.91 170 LYS B N 1
ATOM 3554 C CA . LYS B 1 170 ? 13.839 -10.346 54.965 1.00 15.59 170 LYS B CA 1
ATOM 3555 C C . LYS B 1 170 ? 12.648 -10.967 55.696 1.00 15.56 170 LYS B C 1
ATOM 3556 O O . LYS B 1 170 ? 11.911 -11.811 55.148 1.00 15.74 170 LYS B O 1
ATOM 3562 N N . GLN B 1 171 ? 12.443 -10.538 56.936 1.00 13.93 171 GLN B N 1
ATOM 3563 C CA . GLN B 1 171 ? 11.360 -11.047 57.749 1.00 15.17 171 GLN B CA 1
ATOM 3564 C C . GLN B 1 171 ? 9.991 -10.675 57.197 1.00 14.69 171 GLN B C 1
ATOM 3565 O O . GLN B 1 171 ? 9.057 -11.483 57.204 1.00 15.16 171 GLN B O 1
ATOM 3571 N N . ALA B 1 172 ? 9.866 -9.446 56.713 1.00 13.50 172 ALA B N 1
ATOM 3572 C CA . ALA B 1 172 ? 8.587 -8.990 56.190 1.00 12.94 172 ALA B CA 1
ATOM 3573 C C . ALA B 1 172 ? 8.188 -9.718 54.913 1.00 13.69 172 ALA B C 1
ATOM 3574 O O . ALA B 1 172 ? 7.012 -10.011 54.721 1.00 14.20 172 ALA B O 1
ATOM 3576 N N . LEU B 1 173 ? 9.164 -9.991 54.050 1.00 14.43 173 LEU B N 1
ATOM 3577 C CA . LEU B 1 173 ? 8.874 -10.623 52.760 1.00 14.29 173 LEU B CA 1
ATOM 3578 C C . LEU B 1 173 ? 8.918 -12.146 52.747 1.00 15.19 173 LEU B C 1
ATOM 3579 O O . LEU B 1 173 ? 8.587 -12.755 51.733 1.00 15.52 173 LEU B O 1
ATOM 3584 N N . LEU B 1 174 ? 9.289 -12.768 53.858 1.00 16.44 174 LEU B N 1
ATOM 3585 C CA . LEU B 1 174 ? 9.352 -14.232 53.883 1.00 18.52 174 LEU B CA 1
ATOM 3586 C C . LEU B 1 174 ? 8.056 -14.875 53.346 1.00 18.68 174 LEU B C 1
ATOM 3587 O O . LEU B 1 174 ? 8.109 -15.765 52.493 1.00 18.94 174 LEU B O 1
ATOM 3592 N N . PRO B 1 175 ? 6.877 -14.421 53.801 1.00 19.84 175 PRO B N 1
ATOM 3593 C CA . PRO B 1 175 ? 5.663 -15.055 53.268 1.00 20.83 175 PRO B CA 1
ATOM 3594 C C . PRO B 1 175 ? 5.528 -14.976 51.743 1.00 20.94 175 PRO B C 1
ATOM 3595 O O . PRO B 1 175 ? 5.021 -15.920 51.114 1.00 20.16 175 PRO B O 1
ATOM 3599 N N . LEU B 1 176 ? 5.976 -13.873 51.136 1.00 18.68 176 LEU B N 1
ATOM 3600 C CA . LEU B 1 176 ? 5.870 -13.744 49.688 1.00 17.41 176 LEU B CA 1
ATOM 3601 C C . LEU B 1 176 ? 6.912 -14.528 48.930 1.00 16.60 176 LEU B C 1
ATOM 3602 O O . LEU B 1 176 ? 6.693 -14.839 47.757 1.00 15.79 176 LEU B O 1
ATOM 3607 N N . THR B 1 177 ? 8.051 -14.833 49.562 1.00 15.13 177 THR B N 1
ATOM 3608 C CA . THR B 1 177 ? 9.092 -15.596 48.873 1.00 17.10 177 THR B CA 1
ATOM 3609 C C . THR B 1 177 ? 8.578 -17.014 48.648 1.00 15.68 177 THR B C 1
ATOM 3610 O O . THR B 1 177 ? 9.092 -17.732 47.791 1.00 16.85 177 THR B O 1
ATOM 3614 N N . LYS B 1 178 ? 7.549 -17.395 49.404 1.00 15.80 178 LYS B N 1
ATOM 3615 C CA . LYS B 1 178 ? 6.978 -18.743 49.297 1.00 16.79 178 LYS B CA 1
ATOM 3616 C C . LYS B 1 178 ? 5.887 -18.804 48.254 1.00 16.29 178 LYS B C 1
ATOM 3617 O O . LYS B 1 178 ? 5.425 -19.890 47.886 1.00 16.02 178 LYS B O 1
ATOM 3623 N N . GLU B 1 179 ? 5.452 -17.636 47.792 1.00 13.87 179 GLU B N 1
ATOM 3624 C CA . GLU B 1 179 ? 4.367 -17.587 46.823 1.00 14.88 179 GLU B CA 1
ATOM 3625 C C . GLU B 1 179 ? 4.862 -17.365 45.406 1.00 13.27 179 GLU B C 1
ATOM 3626 O O . GLU B 1 179 ? 5.928 -16.808 45.171 1.00 13.57 179 GLU B O 1
ATOM 3632 N N . ASP B 1 180 ? 4.061 -17.826 44.455 1.00 12.60 180 ASP B N 1
ATOM 3633 C CA . ASP B 1 180 ? 4.372 -17.666 43.061 1.00 10.68 180 ASP B CA 1
ATOM 3634 C C . ASP B 1 180 ? 3.773 -16.332 42.588 1.00 11.29 180 ASP B C 1
ATOM 3635 O O . ASP B 1 180 ? 2.553 -16.210 42.413 1.00 11.52 180 ASP B O 1
ATOM 3640 N N . ILE B 1 181 ? 4.626 -15.316 42.475 1.00 9.62 181 ILE B N 1
ATOM 3641 C CA . ILE B 1 181 ? 4.192 -14.010 41.950 1.00 11.06 181 ILE B CA 1
ATOM 3642 C C . ILE B 1 181 ? 5.246 -13.512 40.974 1.00 9.85 181 ILE B C 1
ATOM 3643 O O . ILE B 1 181 ? 6.400 -13.932 41.040 1.00 13.03 181 ILE B O 1
ATOM 3648 N N . ASP B 1 182 ? 4.869 -12.640 40.042 1.00 9.05 182 ASP B N 1
ATOM 3649 C CA . ASP B 1 182 ? 5.867 -12.066 39.155 1.00 7.93 182 ASP B CA 1
ATOM 3650 C C . ASP B 1 182 ? 5.797 -10.537 39.211 1.00 8.78 182 ASP B C 1
ATOM 3651 O O . ASP B 1 182 ? 6.511 -9.856 38.489 1.00 10.06 182 ASP B O 1
ATOM 3656 N N . THR B 1 183 ? 4.949 -10.024 40.099 1.00 9.51 183 THR B N 1
ATOM 3657 C CA . THR B 1 183 ? 4.740 -8.582 40.252 1.00 9.49 183 THR B CA 1
ATOM 3658 C C . THR B 1 183 ? 4.481 -8.282 41.734 1.00 8.79 183 THR B C 1
ATOM 3659 O O . THR B 1 183 ? 3.811 -9.057 42.400 1.00 9.17 183 THR B O 1
ATOM 3663 N N . LEU B 1 184 ? 5.019 -7.176 42.259 1.00 6.78 184 LEU B N 1
ATOM 3664 C CA . LEU B 1 184 ? 4.800 -6.809 43.658 1.00 6.33 184 LEU B CA 1
ATOM 3665 C C . LEU B 1 184 ? 4.466 -5.324 43.717 1.00 6.82 184 LEU B C 1
ATOM 3666 O O . LEU B 1 184 ? 5.241 -4.495 43.238 1.00 7.78 184 LEU B O 1
ATOM 3671 N N . ILE B 1 185 ? 3.316 -5.001 44.290 1.00 6.37 185 ILE B N 1
ATOM 3672 C CA . ILE B 1 185 ? 2.924 -3.608 44.450 1.00 7.14 185 ILE B CA 1
ATOM 3673 C C . ILE B 1 185 ? 3.407 -3.093 45.805 1.00 6.43 185 ILE B C 1
ATOM 3674 O O . ILE B 1 185 ? 3.125 -3.705 46.852 1.00 6.90 185 ILE B O 1
ATOM 3679 N N . LEU B 1 186 ? 4.170 -1.999 45.798 1.00 6.09 186 LEU B N 1
ATOM 3680 C CA . LEU B 1 186 ? 4.603 -1.381 47.055 1.00 5.87 186 LEU B CA 1
ATOM 3681 C C . LEU B 1 186 ? 3.422 -0.522 47.533 1.00 8.58 186 LEU B C 1
ATOM 3682 O O . LEU B 1 186 ? 3.333 0.679 47.217 1.00 9.16 186 LEU B O 1
ATOM 3687 N N . GLY B 1 187 ? 2.527 -1.155 48.294 1.00 7.22 187 GLY B N 1
ATOM 3688 C CA . GLY B 1 187 ? 1.315 -0.516 48.774 1.00 6.88 187 GLY B CA 1
ATOM 3689 C C . GLY B 1 187 ? 1.418 0.343 50.022 1.00 5.76 187 GLY B C 1
ATOM 3690 O O . GLY B 1 187 ? 0.528 0.317 50.868 1.00 8.05 187 GLY B O 1
ATOM 3691 N N . CYS B 1 188 ? 2.480 1.130 50.084 1.00 5.66 188 CYS B N 1
ATOM 3692 C CA . CYS B 1 188 ? 2.726 2.014 51.219 1.00 6.49 188 CYS B CA 1
ATOM 3693 C C . CYS B 1 188 ? 3.659 3.124 50.721 1.00 6.36 188 CYS B C 1
ATOM 3694 O O . CYS B 1 188 ? 4.579 2.867 49.943 1.00 6.90 188 CYS B O 1
ATOM 3697 N N . THR B 1 189 ? 3.418 4.344 51.204 1.00 5.61 189 THR B N 1
ATOM 3698 C CA . THR B 1 189 ? 4.201 5.511 50.816 1.00 7.24 189 THR B CA 1
ATOM 3699 C C . THR B 1 189 ? 5.692 5.363 51.063 1.00 7.18 189 THR B C 1
ATOM 3700 O O . THR B 1 189 ? 6.498 5.931 50.337 1.00 8.96 189 THR B O 1
ATOM 3704 N N . HIS B 1 190 ? 6.061 4.621 52.105 1.00 7.81 190 HIS B N 1
ATOM 3705 C CA . HIS B 1 190 ? 7.466 4.549 52.461 1.00 8.48 190 HIS B CA 1
ATOM 3706 C C . HIS B 1 190 ? 8.285 3.515 51.732 1.00 9.15 190 HIS B C 1
ATOM 3707 O O . HIS B 1 190 ? 9.516 3.614 51.694 1.00 10.01 190 HIS B O 1
ATOM 3714 N N . TYR B 1 191 ? 7.623 2.528 51.132 1.00 9.04 191 TYR B N 1
ATOM 3715 C CA . TYR B 1 191 ? 8.390 1.442 50.543 1.00 9.71 191 TYR B CA 1
ATOM 3716 C C . TYR B 1 191 ? 9.343 1.730 49.399 1.00 10.07 191 TYR B C 1
ATOM 3717 O O . TYR B 1 191 ? 10.305 0.981 49.221 1.00 10.64 191 TYR B O 1
ATOM 3726 N N . PRO B 1 192 ? 9.109 2.796 48.601 1.00 9.85 192 PRO B N 1
ATOM 3727 C CA . PRO B 1 192 ? 10.073 3.040 47.528 1.00 11.17 192 PRO B CA 1
ATOM 3728 C C . PRO B 1 192 ? 11.490 3.196 48.100 1.00 11.89 192 PRO B C 1
ATOM 3729 O O . PRO B 1 192 ? 12.455 2.872 47.426 1.00 14.18 192 PRO B O 1
ATOM 3733 N N A LEU B 1 193 ? 11.625 3.699 49.320 0.50 12.09 193 LEU B N 1
ATOM 3734 N N B LEU B 1 193 ? 11.581 3.672 49.350 0.50 11.65 193 LEU B N 1
ATOM 3735 C CA A LEU B 1 193 ? 12.968 3.853 49.857 0.50 12.18 193 LEU B CA 1
ATOM 3736 C CA B LEU B 1 193 ? 12.864 3.868 50.046 0.50 11.63 193 LEU B CA 1
ATOM 3737 C C A LEU B 1 193 ? 13.653 2.518 50.119 0.50 12.32 193 LEU B C 1
ATOM 3738 C C B LEU B 1 193 ? 13.569 2.555 50.364 0.50 11.77 193 LEU B C 1
ATOM 3739 O O A LEU B 1 193 ? 14.882 2.454 50.254 0.50 13.83 193 LEU B O 1
ATOM 3740 O O B LEU B 1 193 ? 14.730 2.549 50.807 0.50 13.56 193 LEU B O 1
ATOM 3749 N N . LEU B 1 194 ? 12.865 1.449 50.152 1.00 11.57 194 LEU B N 1
ATOM 3750 C CA . LEU B 1 194 ? 13.409 0.112 50.416 1.00 11.92 194 LEU B CA 1
ATOM 3751 C C . LEU B 1 194 ? 13.515 -0.695 49.146 1.00 12.57 194 LEU B C 1
ATOM 3752 O O . LEU B 1 194 ? 13.796 -1.896 49.218 1.00 12.35 194 LEU B O 1
ATOM 3757 N N . GLU B 1 195 ? 13.294 -0.062 48.000 1.00 14.69 195 GLU B N 1
ATOM 3758 C CA . GLU B 1 195 ? 13.284 -0.809 46.751 1.00 17.39 195 GLU B CA 1
ATOM 3759 C C . GLU B 1 195 ? 14.460 -1.736 46.522 1.00 18.35 195 GLU B C 1
ATOM 3760 O O . GLU B 1 195 ? 14.269 -2.907 46.142 1.00 16.87 195 GLU B O 1
ATOM 3766 N N . SER B 1 196 ? 15.674 -1.241 46.754 1.00 17.56 196 SER B N 1
ATOM 3767 C CA . SER B 1 196 ? 16.838 -2.092 46.555 1.00 19.92 196 SER B CA 1
ATOM 3768 C C . SER B 1 196 ? 16.831 -3.335 47.416 1.00 18.02 196 SER B C 1
ATOM 3769 O O . SER B 1 196 ? 17.189 -4.418 46.943 1.00 19.86 196 SER B O 1
ATOM 3772 N N . TYR B 1 197 ? 16.437 -3.188 48.676 1.00 16.83 197 TYR B N 1
ATOM 3773 C CA . TYR B 1 197 ? 16.410 -4.320 49.598 1.00 14.78 197 TYR B CA 1
ATOM 3774 C C . TYR B 1 197 ? 15.392 -5.337 49.148 1.00 16.00 197 TYR B C 1
ATOM 3775 O O . TYR B 1 197 ? 15.631 -6.538 49.185 1.00 16.82 197 TYR B O 1
ATOM 3784 N N . ILE B 1 198 ? 14.235 -4.836 48.742 1.00 14.17 198 ILE B N 1
ATOM 3785 C CA . ILE B 1 198 ? 13.144 -5.695 48.308 1.00 14.39 198 ILE B CA 1
ATOM 3786 C C . ILE B 1 198 ? 13.511 -6.497 47.066 1.00 16.63 198 ILE B C 1
ATOM 3787 O O . ILE B 1 198 ? 13.256 -7.711 47.003 1.00 17.81 198 ILE B O 1
ATOM 3792 N N . LYS B 1 199 ? 14.108 -5.832 46.088 1.00 17.71 199 LYS B N 1
ATOM 3793 C CA . LYS B 1 199 ? 14.518 -6.505 44.854 1.00 20.84 199 LYS B CA 1
ATOM 3794 C C . LYS B 1 199 ? 15.508 -7.613 45.168 1.00 22.16 199 LYS B C 1
ATOM 3795 O O . LYS B 1 199 ? 15.453 -8.691 44.585 1.00 22.12 199 LYS B O 1
ATOM 3801 N N . LYS B 1 200 ? 16.431 -7.334 46.079 1.00 22.98 200 LYS B N 1
ATOM 3802 C CA . LYS B 1 200 ? 17.428 -8.325 46.458 1.00 25.61 200 LYS B CA 1
ATOM 3803 C C . LYS B 1 200 ? 16.771 -9.549 47.089 1.00 25.67 200 LYS B C 1
ATOM 3804 O O . LYS B 1 200 ? 17.188 -10.693 46.859 1.00 26.23 200 LYS B O 1
ATOM 3810 N N . GLU B 1 201 ? 15.730 -9.311 47.878 1.00 24.57 201 GLU B N 1
ATOM 3811 C CA . GLU B 1 201 ? 15.035 -10.386 48.560 1.00 23.79 201 GLU B CA 1
ATOM 3812 C C . GLU B 1 201 ? 14.124 -11.221 47.649 1.00 23.42 201 GLU B C 1
ATOM 3813 O O . GLU B 1 201 ? 14.051 -12.438 47.794 1.00 24.22 201 GLU B O 1
ATOM 3819 N N . LEU B 1 202 ? 13.443 -10.580 46.703 1.00 21.56 202 LEU B N 1
ATOM 3820 C CA . LEU B 1 202 ? 12.536 -11.318 45.829 1.00 21.96 202 LEU B CA 1
ATOM 3821 C C . LEU B 1 202 ? 13.133 -11.833 44.535 1.00 23.07 202 LEU B C 1
ATOM 3822 O O . LEU B 1 202 ? 12.609 -12.789 43.949 1.00 24.30 202 LEU B O 1
ATOM 3827 N N . GLY B 1 203 ? 14.208 -11.207 44.074 1.00 24.11 203 GLY B N 1
ATOM 3828 C CA . GLY B 1 203 ? 14.829 -11.660 42.843 1.00 25.74 203 GLY B CA 1
ATOM 3829 C C . GLY B 1 203 ? 14.438 -10.885 41.602 1.00 26.75 203 GLY B C 1
ATOM 3830 O O . GLY B 1 203 ? 13.488 -10.100 41.608 1.00 25.11 203 GLY B O 1
ATOM 3831 N N . GLU B 1 204 ? 15.189 -11.133 40.532 1.00 29.07 204 GLU B N 1
ATOM 3832 C CA . GLU B 1 204 ? 15.015 -10.499 39.232 1.00 30.80 204 GLU B CA 1
ATOM 3833 C C . GLU B 1 204 ? 13.688 -10.792 38.549 1.00 29.51 204 GLU B C 1
ATOM 3834 O O . GLU B 1 204 ? 13.247 -10.024 37.707 1.00 32.03 204 GLU B O 1
ATOM 3840 N N . ASP B 1 205 ? 13.060 -11.905 38.891 1.00 28.09 205 ASP B N 1
ATOM 3841 C CA . ASP B 1 205 ? 11.816 -12.280 38.239 1.00 26.24 205 ASP B CA 1
ATOM 3842 C C . ASP B 1 205 ? 10.549 -11.610 38.757 1.00 23.50 205 ASP B C 1
ATOM 3843 O O . ASP B 1 205 ? 9.454 -11.928 38.298 1.00 21.86 205 ASP B O 1
ATOM 3848 N N . VAL B 1 206 ? 10.691 -10.700 39.716 1.00 18.38 206 VAL B N 1
ATOM 3849 C CA . VAL B 1 206 ? 9.524 -10.015 40.252 1.00 14.84 206 VAL B CA 1
ATOM 3850 C C . VAL B 1 206 ? 9.627 -8.517 39.947 1.00 14.20 206 VAL B C 1
ATOM 3851 O O . VAL B 1 206 ? 10.567 -7.838 40.392 1.00 16.37 206 VAL B O 1
ATOM 3855 N N . THR B 1 207 ? 8.664 -7.998 39.198 1.00 10.96 207 THR B N 1
ATOM 3856 C CA . THR B 1 207 ? 8.671 -6.576 38.863 1.00 10.80 207 THR B CA 1
ATOM 3857 C C . THR B 1 207 ? 8.031 -5.771 39.992 1.00 11.09 207 THR B C 1
ATOM 3858 O O . THR B 1 207 ? 6.897 -6.035 40.393 1.00 10.60 207 THR B O 1
ATOM 3862 N N A ILE B 1 208 ? 8.770 -4.763 40.441 0.50 10.27 208 ILE B N 1
ATOM 3863 N N B ILE B 1 208 ? 8.750 -4.781 40.512 0.50 9.87 208 ILE B N 1
ATOM 3864 C CA A ILE B 1 208 ? 8.349 -3.877 41.515 0.50 11.11 208 ILE B CA 1
ATOM 3865 C CA B ILE B 1 208 ? 8.243 -3.973 41.629 0.50 9.89 208 ILE B CA 1
ATOM 3866 C C A ILE B 1 208 ? 7.533 -2.703 40.964 0.50 10.43 208 ILE B C 1
ATOM 3867 C C B ILE B 1 208 ? 7.573 -2.662 41.194 0.50 9.42 208 ILE B C 1
ATOM 3868 O O A ILE B 1 208 ? 7.899 -2.084 39.952 0.50 10.26 208 ILE B O 1
ATOM 3869 O O B ILE B 1 208 ? 8.208 -1.810 40.563 0.50 10.26 208 ILE B O 1
ATOM 3878 N N A ILE B 1 209 ? 6.420 -2.412 41.630 0.50 9.71 209 ILE B N 1
ATOM 3879 N N B ILE B 1 209 ? 6.292 -2.520 41.546 0.50 8.28 209 ILE B N 1
ATOM 3880 C CA A ILE B 1 209 ? 5.547 -1.312 41.237 0.50 9.85 209 ILE B CA 1
ATOM 3881 C CA B ILE B 1 209 ? 5.475 -1.342 41.221 0.50 8.27 209 ILE B CA 1
ATOM 3882 C C A ILE B 1 209 ? 5.465 -0.294 42.362 0.50 9.05 209 ILE B C 1
ATOM 3883 C C B ILE B 1 209 ? 5.452 -0.301 42.355 0.50 8.04 209 ILE B C 1
ATOM 3884 O O A ILE B 1 209 ? 5.142 -0.621 43.507 0.50 8.89 209 ILE B O 1
ATOM 3885 O O B ILE B 1 209 ? 5.157 -0.626 43.507 0.50 7.94 209 ILE B O 1
ATOM 3894 N N . SER B 1 210 ? 5.777 0.949 42.021 1.00 8.01 210 SER B N 1
ATOM 3895 C CA . SER B 1 210 ? 5.762 2.038 42.996 1.00 7.88 210 SER B CA 1
ATOM 3896 C C . SER B 1 210 ? 4.415 2.720 42.960 1.00 7.65 210 SER B C 1
ATOM 3897 O O . SER B 1 210 ? 3.985 3.133 41.880 1.00 8.71 210 SER B O 1
ATOM 3900 N N . SER B 1 211 ? 3.776 2.892 44.113 1.00 6.25 211 SER B N 1
ATOM 3901 C CA . SER B 1 211 ? 2.476 3.580 44.135 1.00 7.49 211 SER B CA 1
ATOM 3902 C C . SER B 1 211 ? 2.677 5.011 43.634 1.00 9.20 211 SER B C 1
ATOM 3903 O O . SER B 1 211 ? 1.836 5.552 42.928 1.00 8.70 211 SER B O 1
ATOM 3906 N N . ALA B 1 212 ? 3.796 5.627 44.004 1.00 7.96 212 ALA B N 1
ATOM 3907 C CA . ALA B 1 212 ? 4.040 7.025 43.616 1.00 9.06 212 ALA B CA 1
ATOM 3908 C C . ALA B 1 212 ? 4.163 7.250 42.118 1.00 8.01 212 ALA B C 1
ATOM 3909 O O . ALA B 1 212 ? 3.533 8.148 41.563 1.00 8.74 212 ALA B O 1
ATOM 3911 N N A GLU B 1 213 ? 4.984 6.443 41.457 0.50 8.96 213 GLU B N 1
ATOM 3912 N N B GLU B 1 213 ? 4.985 6.435 41.472 0.50 8.64 213 GLU B N 1
ATOM 3913 C CA A GLU B 1 213 ? 5.158 6.584 40.017 0.50 9.22 213 GLU B CA 1
ATOM 3914 C CA B GLU B 1 213 ? 5.190 6.545 40.037 0.50 8.73 213 GLU B CA 1
ATOM 3915 C C A GLU B 1 213 ? 3.857 6.375 39.255 0.50 8.51 213 GLU B C 1
ATOM 3916 C C B GLU B 1 213 ? 3.899 6.341 39.245 0.50 8.12 213 GLU B C 1
ATOM 3917 O O A GLU B 1 213 ? 3.533 7.124 38.331 0.50 8.86 213 GLU B O 1
ATOM 3918 O O B GLU B 1 213 ? 3.628 7.061 38.284 0.50 8.74 213 GLU B O 1
ATOM 3929 N N . GLU B 1 214 ? 3.086 5.376 39.656 1.00 8.14 214 GLU B N 1
ATOM 3930 C CA . GLU B 1 214 ? 1.856 5.105 38.940 1.00 7.81 214 GLU B CA 1
ATOM 3931 C C . GLU B 1 214 ? 0.748 6.099 39.229 1.00 6.10 214 GLU B C 1
ATOM 3932 O O . GLU B 1 214 ? -0.103 6.357 38.378 1.00 7.81 214 GLU B O 1
ATOM 3938 N N . THR B 1 215 ? 0.758 6.683 40.426 1.00 5.97 215 THR B N 1
ATOM 3939 C CA . THR B 1 215 ? -0.301 7.629 40.763 1.00 6.20 215 THR B CA 1
ATOM 3940 C C . THR B 1 215 ? -0.093 8.929 40.018 1.00 7.49 215 THR B C 1
ATOM 3941 O O . THR B 1 215 ? -1.070 9.567 39.601 1.00 7.03 215 THR B O 1
ATOM 3945 N N . ALA B 1 216 ? 1.156 9.315 39.819 1.00 6.57 216 ALA B N 1
ATOM 3946 C CA . ALA B 1 216 ? 1.376 10.546 39.081 1.00 6.95 216 ALA B CA 1
ATOM 3947 C C . ALA B 1 216 ? 0.929 10.414 37.622 1.00 8.00 216 ALA B C 1
ATOM 3948 O O . ALA B 1 216 ? 0.317 11.334 37.062 1.00 7.60 216 ALA B O 1
ATOM 3950 N N . ILE B 1 217 ? 1.184 9.265 36.992 1.00 7.39 217 ILE B N 1
ATOM 3951 C CA . ILE B 1 217 ? 0.757 9.137 35.615 1.00 8.62 217 ILE B CA 1
ATOM 3952 C C . ILE B 1 217 ? -0.776 9.013 35.555 1.00 7.45 217 ILE B C 1
ATOM 3953 O O . ILE B 1 217 ? -1.395 9.500 34.623 1.00 8.06 217 ILE B O 1
ATOM 3958 N N . GLU B 1 218 ? -1.400 8.412 36.575 1.00 8.44 218 GLU B N 1
ATOM 3959 C CA . GLU B 1 218 ? -2.855 8.321 36.600 1.00 8.67 218 GLU B CA 1
ATOM 3960 C C . GLU B 1 218 ? -3.453 9.730 36.703 1.00 8.81 218 GLU B C 1
ATOM 3961 O O . GLU B 1 218 ? -4.400 10.076 36.005 1.00 8.05 218 GLU B O 1
ATOM 3967 N N . LEU B 1 219 ? -2.890 10.551 37.585 1.00 7.84 219 LEU B N 1
ATOM 3968 C CA . LEU B 1 219 ? -3.347 11.938 37.718 1.00 7.31 219 LEU B CA 1
ATOM 3969 C C . LEU B 1 219 ? -3.168 12.678 36.376 1.00 6.53 219 LEU B C 1
ATOM 3970 O O . LEU B 1 219 ? -4.077 13.389 35.920 1.00 7.35 219 LEU B O 1
ATOM 3975 N N . SER B 1 220 ? -2.000 12.509 35.749 1.00 5.52 220 SER B N 1
ATOM 3976 C CA . SER B 1 220 ? -1.732 13.152 34.461 1.00 5.85 220 SER B CA 1
ATOM 3977 C C . SER B 1 220 ? -2.826 12.784 33.425 1.00 7.67 220 SER B C 1
ATOM 3978 O O . SER B 1 220 ? -3.380 13.649 32.733 1.00 7.56 220 SER B O 1
ATOM 3981 N N . THR B 1 221 ? -3.153 11.499 33.355 1.00 6.78 221 THR B N 1
ATOM 3982 C CA . THR B 1 221 ? -4.138 10.998 32.432 1.00 7.70 221 THR B CA 1
ATOM 3983 C C . THR B 1 221 ? -5.499 11.664 32.661 1.00 7.16 221 THR B C 1
ATOM 3984 O O . THR B 1 221 ? -6.160 12.114 31.717 1.00 7.33 221 THR B O 1
ATOM 3988 N N . ILE B 1 222 ? -5.905 11.742 33.924 1.00 7.91 222 ILE B N 1
ATOM 3989 C CA . ILE B 1 222 ? -7.193 12.306 34.257 1.00 8.83 222 ILE B CA 1
ATOM 3990 C C . ILE B 1 222 ? -7.236 13.811 34.050 1.00 8.44 222 ILE B C 1
ATOM 3991 O O . ILE B 1 222 ? -8.215 14.337 33.521 1.00 11.13 222 ILE B O 1
ATOM 3996 N N . LEU B 1 223 ? -6.189 14.524 34.447 1.00 8.79 223 LEU B N 1
ATOM 3997 C CA . LEU B 1 223 ? -6.211 15.977 34.241 1.00 9.36 223 LEU B CA 1
ATOM 3998 C C . LEU B 1 223 ? -6.290 16.278 32.745 1.00 10.00 223 LEU B C 1
ATOM 3999 O O . LEU B 1 223 ? -7.017 17.178 32.340 1.00 11.40 223 LEU B O 1
ATOM 4004 N N . GLN B 1 224 ? -5.559 15.534 31.919 1.00 8.85 224 GLN B N 1
ATOM 4005 C CA . GLN B 1 224 ? -5.620 15.837 30.494 1.00 10.53 224 GLN B CA 1
ATOM 4006 C C . GLN B 1 224 ? -6.966 15.441 29.890 1.00 11.82 224 GLN B C 1
ATOM 4007 O O . GLN B 1 224 ? -7.510 16.167 29.049 1.00 13.30 224 GLN B O 1
ATOM 4013 N N . HIS B 1 225 ? -7.516 14.312 30.331 1.00 10.86 225 HIS B N 1
ATOM 4014 C CA . HIS B 1 225 ? -8.824 13.874 29.844 1.00 14.60 225 HIS B CA 1
ATOM 4015 C C . HIS B 1 225 ? -9.866 14.950 30.118 1.00 15.19 225 HIS B C 1
ATOM 4016 O O . HIS B 1 225 ? -10.737 15.233 29.271 1.00 16.77 225 HIS B O 1
ATOM 4023 N N . LYS B 1 226 ? -9.777 15.544 31.302 1.00 14.34 226 LYS B N 1
ATOM 4024 C CA . LYS B 1 226 ? -10.709 16.583 31.730 1.00 16.64 226 LYS B CA 1
ATOM 4025 C C . LYS B 1 226 ? -10.397 17.955 31.136 1.00 17.10 226 LYS B C 1
ATOM 4026 O O . LYS B 1 226 ? -11.196 18.878 31.277 1.00 18.88 226 LYS B O 1
ATOM 4032 N N . GLY B 1 227 ? -9.253 18.089 30.478 1.00 15.14 227 GLY B N 1
ATOM 4033 C CA . GLY B 1 227 ? -8.882 19.366 29.880 1.00 15.63 227 GLY B CA 1
ATOM 4034 C C . GLY B 1 227 ? -8.511 20.425 30.905 1.00 16.35 227 GLY B C 1
ATOM 4035 O O . GLY B 1 227 ? -8.748 21.626 30.681 1.00 18.65 227 GLY B O 1
ATOM 4036 N N . ILE B 1 228 ? -7.896 20.006 32.011 1.00 13.83 228 ILE B N 1
ATOM 4037 C CA . ILE B 1 228 ? -7.544 20.945 33.069 1.00 12.94 228 ILE B CA 1
ATOM 4038 C C . ILE B 1 228 ? -6.070 20.993 33.463 1.00 13.09 228 ILE B C 1
ATOM 4039 O O . ILE B 1 228 ? -5.734 21.325 34.598 1.00 14.06 228 ILE B O 1
ATOM 4044 N N . LEU B 1 229 ? -5.195 20.663 32.526 1.00 13.45 229 LEU B N 1
ATOM 4045 C CA . LEU B 1 229 ? -3.761 20.724 32.793 1.00 11.58 229 LEU B CA 1
ATOM 4046 C C . LEU B 1 229 ? -3.317 22.180 32.961 1.00 12.35 229 LEU B C 1
ATOM 4047 O O . LEU B 1 229 ? -3.821 23.077 32.263 1.00 13.65 229 LEU B O 1
ATOM 4052 N N . ALA B 1 230 ? -2.383 22.412 33.881 1.00 12.19 230 ALA B N 1
ATOM 4053 C CA . ALA B 1 230 ? -1.822 23.753 34.073 1.00 12.26 230 ALA B CA 1
ATOM 4054 C C . ALA B 1 230 ? -0.784 24.002 32.981 1.00 12.79 230 ALA B C 1
ATOM 4055 O O . ALA B 1 230 ? -0.287 23.050 32.356 1.00 11.97 230 ALA B O 1
ATOM 4057 N N . ASP B 1 231 ? -0.468 25.278 32.735 1.00 13.70 231 ASP B N 1
ATOM 4058 C CA . ASP B 1 231 ? 0.551 25.627 31.753 1.00 14.38 231 ASP B CA 1
ATOM 4059 C C . ASP B 1 231 ? 1.687 26.447 32.378 1.00 14.10 231 ASP B C 1
ATOM 4060 O O . ASP B 1 231 ? 2.516 27.005 31.678 1.00 14.76 231 ASP B O 1
ATOM 4065 N N . ASN B 1 232 ? 1.731 26.462 33.707 1.00 12.92 232 ASN B N 1
ATOM 4066 C CA . ASN B 1 232 ? 2.725 27.206 34.492 1.00 12.38 232 ASN B CA 1
ATOM 4067 C C . ASN B 1 232 ? 4.151 26.657 34.302 1.00 13.58 232 ASN B C 1
ATOM 4068 O O . ASN B 1 232 ? 4.432 25.518 34.668 1.00 13.32 232 ASN B O 1
ATOM 4073 N N A LEU B 1 233 ? 5.047 27.495 33.772 0.50 13.44 233 LEU B N 1
ATOM 4074 N N B LEU B 1 233 ? 5.062 27.453 33.754 0.50 13.38 233 LEU B N 1
ATOM 4075 C CA A LEU B 1 233 ? 6.433 27.103 33.502 0.50 14.63 233 LEU B CA 1
ATOM 4076 C CA B LEU B 1 233 ? 6.416 26.951 33.548 0.50 14.26 233 LEU B CA 1
ATOM 4077 C C A LEU B 1 233 ? 7.366 27.080 34.706 0.50 15.38 233 LEU B C 1
ATOM 4078 C C B LEU B 1 233 ? 7.214 26.804 34.831 0.50 15.19 233 LEU B C 1
ATOM 4079 O O A LEU B 1 233 ? 8.502 26.603 34.608 0.50 14.69 233 LEU B O 1
ATOM 4080 O O B LEU B 1 233 ? 8.075 25.929 34.932 0.50 14.08 233 LEU B O 1
ATOM 4089 N N . ASN B 1 234 ? 6.910 27.628 35.829 1.00 13.95 234 ASN B N 1
ATOM 4090 C CA . ASN B 1 234 ? 7.687 27.604 37.062 1.00 15.69 234 ASN B CA 1
ATOM 4091 C C . ASN B 1 234 ? 6.815 27.716 38.305 1.00 14.59 234 ASN B C 1
ATOM 4092 O O . ASN B 1 234 ? 6.774 28.758 38.980 1.00 14.11 234 ASN B O 1
ATOM 4097 N N . PRO B 1 235 ? 6.074 26.643 38.627 1.00 13.50 235 PRO B N 1
ATOM 4098 C CA . PRO B 1 235 ? 5.213 26.670 39.810 1.00 11.13 235 PRO B CA 1
ATOM 4099 C C . PRO B 1 235 ? 6.017 26.553 41.098 1.00 10.69 235 PRO B C 1
ATOM 4100 O O . PRO B 1 235 ? 7.211 26.226 41.079 1.00 12.11 235 PRO B O 1
ATOM 4104 N N . LYS B 1 236 ? 5.349 26.849 42.205 1.00 10.76 236 LYS B N 1
ATOM 4105 C CA . LYS B 1 236 ? 5.932 26.679 43.522 1.00 10.83 236 LYS B CA 1
ATOM 4106 C C . LYS B 1 236 ? 5.004 25.774 44.305 1.00 10.86 236 LYS B C 1
ATOM 4107 O O . LYS B 1 236 ? 3.786 25.769 44.081 1.00 11.87 236 LYS B O 1
ATOM 4113 N N . HIS B 1 237 ? 5.581 25.012 45.233 1.00 10.04 237 HIS B N 1
ATOM 4114 C CA . HIS B 1 237 ? 4.806 24.065 46.034 1.00 10.34 237 HIS B CA 1
ATOM 4115 C C . HIS B 1 237 ? 4.831 24.450 47.499 1.00 10.64 237 HIS B C 1
ATOM 4116 O O . HIS B 1 237 ? 5.823 25.048 47.958 1.00 11.65 237 HIS B O 1
ATOM 4123 N N . ARG B 1 238 ? 3.768 24.099 48.218 1.00 11.68 238 ARG B N 1
ATOM 4124 C CA . ARG B 1 238 ? 3.671 24.400 49.645 1.00 11.33 238 ARG B CA 1
ATOM 4125 C C . ARG B 1 238 ? 3.420 23.111 50.406 1.00 12.00 238 ARG B C 1
ATOM 4126 O O . ARG B 1 238 ? 2.579 22.284 49.986 1.00 11.21 238 ARG B O 1
ATOM 4134 N N . PHE B 1 239 ? 4.109 22.960 51.534 1.00 10.12 239 PHE B N 1
ATOM 4135 C CA . PHE B 1 239 ? 3.934 21.765 52.365 1.00 10.24 239 PHE B CA 1
ATOM 4136 C C . PHE B 1 239 ? 3.514 22.185 53.769 1.00 11.15 239 PHE B C 1
ATOM 4137 O O . PHE B 1 239 ? 3.994 23.201 54.301 1.00 11.88 239 PHE B O 1
ATOM 4145 N N . PHE B 1 240 ? 2.601 21.422 54.356 1.00 10.56 240 PHE B N 1
ATOM 4146 C CA . PHE B 1 240 ? 2.087 21.704 55.687 1.00 9.84 240 PHE B CA 1
ATOM 4147 C C . PHE B 1 240 ? 2.124 20.434 56.529 1.00 10.57 240 PHE B C 1
ATOM 4148 O O . PHE B 1 240 ? 1.923 19.333 56.007 1.00 10.61 240 PHE B O 1
ATOM 4156 N N . THR B 1 241 ? 2.374 20.584 57.826 1.00 10.20 241 THR B N 1
ATOM 4157 C CA . THR B 1 241 ? 2.427 19.416 58.710 1.00 11.74 241 THR B CA 1
ATOM 4158 C C . THR B 1 241 ? 1.796 19.731 60.049 1.00 12.82 241 THR B C 1
ATOM 4159 O O . THR B 1 241 ? 1.788 20.889 60.500 1.00 11.75 241 THR B O 1
ATOM 4163 N N . THR B 1 242 ? 1.239 18.704 60.681 1.00 11.94 242 THR B N 1
ATOM 4164 C CA . THR B 1 242 ? 0.632 18.900 61.989 1.00 11.73 242 THR B CA 1
ATOM 4165 C C . THR B 1 242 ? 1.659 18.596 63.073 1.00 12.79 242 THR B C 1
ATOM 4166 O O . THR B 1 242 ? 1.404 18.835 64.257 1.00 13.92 242 THR B O 1
ATOM 4170 N N . GLY B 1 243 ? 2.811 18.061 62.682 1.00 13.95 243 GLY B N 1
ATOM 4171 C CA . GLY B 1 243 ? 3.844 17.766 63.656 1.00 16.22 243 GLY B CA 1
ATOM 4172 C C . GLY B 1 243 ? 4.896 18.850 63.671 1.00 17.34 243 GLY B C 1
ATOM 4173 O O . GLY B 1 243 ? 4.633 19.987 63.301 1.00 16.89 243 GLY B O 1
ATOM 4174 N N . SER B 1 244 ? 6.088 18.486 64.108 1.00 20.31 244 SER B N 1
ATOM 4175 C CA . SER B 1 244 ? 7.216 19.396 64.168 1.00 22.26 244 SER B CA 1
ATOM 4176 C C . SER B 1 244 ? 7.621 19.847 62.769 1.00 23.32 244 SER B C 1
ATOM 4177 O O . SER B 1 244 ? 7.871 19.022 61.896 1.00 23.41 244 SER B O 1
ATOM 4180 N N . VAL B 1 245 ? 7.690 21.158 62.574 1.00 23.39 245 VAL B N 1
ATOM 4181 C CA . VAL B 1 245 ? 8.081 21.721 61.296 1.00 24.11 245 VAL B CA 1
ATOM 4182 C C . VAL B 1 245 ? 9.557 21.441 61.020 1.00 23.73 245 VAL B C 1
ATOM 4183 O O . VAL B 1 245 ? 9.921 21.069 59.906 1.00 21.77 245 VAL B O 1
ATOM 4187 N N . SER B 1 246 ? 10.415 21.608 62.026 1.00 23.88 246 SER B N 1
ATOM 4188 C CA . SER B 1 246 ? 11.837 21.351 61.809 1.00 25.08 246 SER B CA 1
ATOM 4189 C C . SER B 1 246 ? 12.074 19.878 61.489 1.00 25.21 246 SER B C 1
ATOM 4190 O O . SER B 1 246 ? 12.920 19.542 60.658 1.00 24.92 246 SER B O 1
ATOM 4193 N N . SER B 1 247 ? 11.306 18.999 62.125 1.00 24.80 247 SER B N 1
ATOM 4194 C CA . SER B 1 247 ? 11.424 17.565 61.890 1.00 25.12 247 SER B CA 1
ATOM 4195 C C . SER B 1 247 ? 11.068 17.224 60.432 1.00 24.13 247 SER B C 1
ATOM 4196 O O . SER B 1 247 ? 11.798 16.494 59.749 1.00 23.86 247 SER B O 1
ATOM 4199 N N . PHE B 1 248 ? 9.937 17.753 59.970 1.00 22.19 248 PHE B N 1
ATOM 4200 C CA . PHE B 1 248 ? 9.494 17.520 58.595 1.00 20.99 248 PHE B CA 1
ATOM 4201 C C . PHE B 1 248 ? 10.523 18.043 57.586 1.00 21.56 248 PHE B C 1
ATOM 4202 O O . PHE B 1 248 ? 10.876 17.353 56.632 1.00 21.35 248 PHE B O 1
ATOM 4210 N N . GLU B 1 249 ? 11.000 19.267 57.801 1.00 22.71 249 GLU B N 1
ATOM 4211 C CA . GLU B 1 249 ? 11.986 19.875 56.907 1.00 25.02 249 GLU B CA 1
ATOM 4212 C C . GLU B 1 249 ? 13.256 19.029 56.791 1.00 25.58 249 GLU B C 1
ATOM 4213 O O . GLU B 1 249 ? 13.835 18.887 55.710 1.00 24.52 249 GLU B O 1
ATOM 4219 N N . HIS B 1 250 ? 13.694 18.476 57.914 1.00 26.75 250 HIS B N 1
ATOM 4220 C CA . HIS B 1 250 ? 14.896 17.650 57.941 1.00 27.74 250 HIS B CA 1
ATOM 4221 C C . HIS B 1 250 ? 14.744 16.346 57.157 1.00 26.70 250 HIS B C 1
ATOM 4222 O O . HIS B 1 250 ? 15.629 15.980 56.375 1.00 27.03 250 HIS B O 1
ATOM 4229 N N . ILE B 1 251 ? 13.643 15.626 57.369 1.00 24.51 251 ILE B N 1
ATOM 4230 C CA . ILE B 1 251 ? 13.427 14.381 56.632 1.00 23.28 251 ILE B CA 1
ATOM 4231 C C . ILE B 1 251 ? 13.268 14.689 55.142 1.00 21.38 251 ILE B C 1
ATOM 4232 O O . ILE B 1 251 ? 13.828 14.006 54.285 1.00 20.43 251 ILE B O 1
ATOM 4237 N N . ALA B 1 252 ? 12.483 15.722 54.847 1.00 20.52 252 ALA B N 1
ATOM 4238 C CA . ALA B 1 252 ? 12.238 16.122 53.468 1.00 19.41 252 ALA B CA 1
ATOM 4239 C C . ALA B 1 252 ? 13.536 16.407 52.724 1.00 20.70 252 ALA B C 1
ATOM 4240 O O . ALA B 1 252 ? 13.736 15.961 51.594 1.00 17.99 252 ALA B O 1
ATOM 4242 N N . GLU B 1 253 ? 14.430 17.162 53.351 1.00 21.33 253 GLU B N 1
ATOM 4243 C CA . GLU B 1 253 ? 15.681 17.467 52.677 1.00 22.86 253 GLU B CA 1
ATOM 4244 C C . GLU B 1 253 ? 16.453 16.182 52.423 1.00 22.08 253 GLU B C 1
ATOM 4245 O O . GLU B 1 253 ? 17.098 16.034 51.387 1.00 21.35 253 GLU B O 1
ATOM 4251 N N . ARG B 1 254 ? 16.382 15.239 53.357 1.00 22.75 254 ARG B N 1
ATOM 4252 C CA . ARG B 1 254 ? 17.087 13.971 53.170 1.00 23.66 254 ARG B CA 1
ATOM 4253 C C . ARG B 1 254 ? 16.483 13.157 52.026 1.00 22.96 254 ARG B C 1
ATOM 4254 O O . ARG B 1 254 ? 17.197 12.593 51.203 1.00 23.64 254 ARG B O 1
ATOM 4262 N N . TRP B 1 255 ? 15.157 13.088 51.975 1.00 22.83 255 TRP B N 1
ATOM 4263 C CA . TRP B 1 255 ? 14.486 12.300 50.943 1.00 21.97 255 TRP B CA 1
ATOM 4264 C C . TRP B 1 255 ? 14.518 12.927 49.552 1.00 21.45 255 TRP B C 1
ATOM 4265 O O . TRP B 1 255 ? 14.793 12.252 48.555 1.00 21.25 255 TRP B O 1
ATOM 4276 N N . LEU B 1 256 ? 14.239 14.226 49.497 1.00 20.67 256 LEU B N 1
ATOM 4277 C CA . LEU B 1 256 ? 14.192 14.942 48.235 1.00 19.30 256 LEU B CA 1
ATOM 4278 C C . LEU B 1 256 ? 15.535 15.413 47.694 1.00 21.31 256 LEU B C 1
ATOM 4279 O O . LEU B 1 256 ? 15.717 15.505 46.481 1.00 21.56 256 LEU B O 1
ATOM 4284 N N . GLY B 1 257 ? 16.474 15.721 48.584 1.00 21.83 257 GLY B N 1
ATOM 4285 C CA . GLY B 1 257 ? 17.768 16.202 48.122 1.00 23.33 257 GLY B CA 1
ATOM 4286 C C . GLY B 1 257 ? 17.812 17.723 48.110 1.00 23.60 257 GLY B C 1
ATOM 4287 O O . GLY B 1 257 ? 18.805 18.330 47.695 1.00 24.81 257 GLY B O 1
ATOM 4288 N N . TYR B 1 258 ? 16.734 18.356 48.560 1.00 22.59 258 TYR B N 1
ATOM 4289 C CA . TYR B 1 258 ? 16.697 19.811 48.618 1.00 21.92 258 TYR B CA 1
ATOM 4290 C C . TYR B 1 258 ? 15.686 20.303 49.651 1.00 22.70 258 TYR B C 1
ATOM 4291 O O . TYR B 1 258 ? 14.855 19.527 50.127 1.00 21.97 258 TYR B O 1
ATOM 4300 N N . GLN B 1 259 ? 15.766 21.581 50.010 1.00 23.07 259 GLN B N 1
ATOM 4301 C CA . GLN B 1 259 ? 14.860 22.137 51.009 1.00 22.80 259 GLN B CA 1
ATOM 4302 C C . GLN B 1 259 ? 13.538 22.588 50.422 1.00 21.38 259 GLN B C 1
ATOM 4303 O O . GLN B 1 259 ? 13.476 23.070 49.291 1.00 21.89 259 GLN B O 1
ATOM 4309 N N . ILE B 1 260 ? 12.479 22.444 51.210 1.00 20.60 260 ILE B N 1
ATOM 4310 C CA . ILE B 1 260 ? 11.147 22.834 50.768 1.00 20.07 260 ILE B CA 1
ATOM 4311 C C . ILE B 1 260 ? 10.476 23.800 51.743 1.00 20.63 260 ILE B C 1
ATOM 4312 O O . ILE B 1 260 ? 10.951 23.999 52.863 1.00 21.27 260 ILE B O 1
ATOM 4317 N N A SER B 1 261 ? 9.372 24.401 51.305 0.50 20.73 261 SER B N 1
ATOM 4318 N N B SER B 1 261 ? 9.371 24.402 51.305 0.50 20.49 261 SER B N 1
ATOM 4319 C CA A SER B 1 261 ? 8.618 25.326 52.144 0.50 19.93 261 SER B CA 1
ATOM 4320 C CA B SER B 1 261 ? 8.619 25.333 52.143 0.50 19.45 261 SER B CA 1
ATOM 4321 C C A SER B 1 261 ? 7.693 24.527 53.054 0.50 19.31 261 SER B C 1
ATOM 4322 C C B SER B 1 261 ? 7.693 24.533 53.054 0.50 19.03 261 SER B C 1
ATOM 4323 O O A SER B 1 261 ? 6.781 23.851 52.572 0.50 19.19 261 SER B O 1
ATOM 4324 O O B SER B 1 261 ? 6.778 23.860 52.570 0.50 18.91 261 SER B O 1
ATOM 4329 N N . VAL B 1 262 ? 7.923 24.605 54.362 1.00 19.79 262 VAL B N 1
ATOM 4330 C CA . VAL B 1 262 ? 7.084 23.879 55.319 1.00 18.62 262 VAL B CA 1
ATOM 4331 C C . VAL B 1 262 ? 6.486 24.777 56.398 1.00 19.75 262 VAL B C 1
ATOM 4332 O O . VAL B 1 262 ? 7.193 25.594 57.005 1.00 21.32 262 VAL B O 1
ATOM 4336 N N . ASP B 1 263 ? 5.188 24.631 56.623 1.00 19.16 263 ASP B N 1
ATOM 4337 C CA . ASP B 1 263 ? 4.488 25.411 57.643 1.00 18.75 263 ASP B CA 1
ATOM 4338 C C . ASP B 1 263 ? 3.663 24.497 58.545 1.00 19.84 263 ASP B C 1
ATOM 4339 O O . ASP B 1 263 ? 3.287 23.389 58.146 1.00 15.99 263 ASP B O 1
ATOM 4344 N N . CYS B 1 264 ? 3.384 24.976 59.756 1.00 20.75 264 CYS B N 1
ATOM 4345 C CA . CYS B 1 264 ? 2.609 24.218 60.740 1.00 23.46 264 CYS B CA 1
ATOM 4346 C C . CYS B 1 264 ? 1.117 24.457 60.552 1.00 23.59 264 CYS B C 1
ATOM 4347 O O . CYS B 1 264 ? 0.690 25.510 60.063 1.00 25.61 264 CYS B O 1
ATOM 4350 N N . VAL B 1 265 ? 0.313 23.479 60.939 1.00 21.05 265 VAL B N 1
ATOM 4351 C CA . VAL B 1 265 ? -1.127 23.591 60.820 1.00 22.40 265 VAL B CA 1
ATOM 4352 C C . VAL B 1 265 ? -1.746 22.810 61.962 1.00 21.44 265 VAL B C 1
ATOM 4353 O O . VAL B 1 265 ? -1.166 21.822 62.410 1.00 19.29 265 VAL B O 1
ATOM 4357 N N . ASP B 1 266 ? -2.897 23.274 62.444 1.00 21.59 266 ASP B N 1
ATOM 4358 C CA . ASP B 1 266 ? -3.631 22.595 63.505 1.00 22.26 266 ASP B CA 1
ATOM 4359 C C . ASP B 1 266 ? -4.929 22.047 62.940 1.00 23.55 266 ASP B C 1
ATOM 4360 O O . ASP B 1 266 ? -5.675 22.769 62.268 1.00 24.74 266 ASP B O 1
ATOM 4365 N N . LEU B 1 267 ? -5.207 20.780 63.216 1.00 21.81 267 LEU B N 1
ATOM 4366 C CA . LEU B 1 267 ? -6.457 20.174 62.773 1.00 23.37 267 LEU B CA 1
ATOM 4367 C C . LEU B 1 267 ? -7.204 19.824 64.047 1.00 24.70 267 LEU B C 1
ATOM 4368 O O . LEU B 1 267 ? -6.582 19.466 65.043 1.00 25.15 267 LEU B O 1
ATOM 4373 N N . PRO B 1 268 ? -8.542 19.962 64.051 1.00 25.78 268 PRO B N 1
ATOM 4374 C CA . PRO B 1 268 ? -9.392 20.424 62.952 1.00 27.02 268 PRO B CA 1
ATOM 4375 C C . PRO B 1 268 ? -9.255 21.928 62.749 1.00 29.19 268 PRO B C 1
ATOM 4376 O O . PRO B 1 268 ? -8.950 22.665 63.691 1.00 28.22 268 PRO B O 1
ATOM 4380 N N . VAL B 1 269 ? -9.481 22.374 61.517 1.00 31.16 269 VAL B N 1
ATOM 4381 C CA . VAL B 1 269 ? -9.380 23.787 61.161 1.00 35.80 269 VAL B CA 1
ATOM 4382 C C . VAL B 1 269 ? -10.376 24.661 61.912 1.00 38.83 269 VAL B C 1
ATOM 4383 O O . VAL B 1 269 ? -11.482 24.225 62.229 1.00 39.65 269 VAL B O 1
ATOM 4387 N N . LYS B 1 270 ? -9.956 25.900 62.170 1.00 42.50 270 LYS B N 1
ATOM 4388 C CA . LYS B 1 270 ? -10.739 26.922 62.867 1.00 45.48 270 LYS B CA 1
ATOM 4389 C C . LYS B 1 270 ? -11.373 26.444 64.161 1.00 46.85 270 LYS B C 1
ATOM 4390 O O . LYS B 1 270 ? -11.182 25.259 64.515 1.00 48.37 270 LYS B O 1
ATOM 4396 N N . HIS C 1 5 ? 16.062 -15.671 94.524 1.00 39.87 5 HIS C N 1
ATOM 4397 C CA . HIS C 1 5 ? 15.171 -14.602 95.069 1.00 38.97 5 HIS C CA 1
ATOM 4398 C C . HIS C 1 5 ? 15.997 -13.367 95.450 1.00 36.77 5 HIS C C 1
ATOM 4399 O O . HIS C 1 5 ? 15.567 -12.222 95.262 1.00 37.41 5 HIS C O 1
ATOM 4406 N N . LYS C 1 6 ? 17.194 -13.625 95.970 1.00 33.45 6 LYS C N 1
ATOM 4407 C CA . LYS C 1 6 ? 18.160 -12.602 96.380 1.00 29.09 6 LYS C CA 1
ATOM 4408 C C . LYS C 1 6 ? 18.670 -11.768 95.195 1.00 25.91 6 LYS C C 1
ATOM 4409 O O . LYS C 1 6 ? 19.081 -10.617 95.350 1.00 26.48 6 LYS C O 1
ATOM 4415 N N . HIS C 1 7 ? 18.636 -12.357 94.009 1.00 20.88 7 HIS C N 1
ATOM 4416 C CA . HIS C 1 7 ? 19.126 -11.683 92.818 1.00 17.95 7 HIS C CA 1
ATOM 4417 C C . HIS C 1 7 ? 18.021 -11.382 91.824 1.00 16.75 7 HIS C C 1
ATOM 4418 O O . HIS C 1 7 ? 18.290 -10.980 90.702 1.00 17.63 7 HIS C O 1
ATOM 4425 N N A SER C 1 8 ? 16.778 -11.565 92.247 0.50 14.37 8 SER C N 1
ATOM 4426 N N B SER C 1 8 ? 16.777 -11.563 92.252 0.50 14.67 8 SER C N 1
ATOM 4427 C CA A SER C 1 8 ? 15.640 -11.327 91.370 0.50 12.90 8 SER C CA 1
ATOM 4428 C CA B SER C 1 8 ? 15.623 -11.331 91.388 0.50 13.48 8 SER C CA 1
ATOM 4429 C C A SER C 1 8 ? 15.444 -9.852 91.057 0.50 11.98 8 SER C C 1
ATOM 4430 C C B SER C 1 8 ? 15.391 -9.857 91.084 0.50 12.22 8 SER C C 1
ATOM 4431 O O A SER C 1 8 ? 15.791 -8.981 91.850 0.50 13.18 8 SER C O 1
ATOM 4432 O O B SER C 1 8 ? 15.656 -8.991 91.913 0.50 13.16 8 SER C O 1
ATOM 4437 N N . VAL C 1 9 ? 14.867 -9.583 89.893 1.00 11.04 9 VAL C N 1
ATOM 4438 C CA . VAL C 1 9 ? 14.648 -8.216 89.451 1.00 9.59 9 VAL C CA 1
ATOM 4439 C C . VAL C 1 9 ? 13.179 -7.861 89.248 1.00 8.79 9 VAL C C 1
ATOM 4440 O O . VAL C 1 9 ? 12.312 -8.736 89.244 1.00 9.60 9 VAL C O 1
ATOM 4444 N N . ILE C 1 10 ? 12.922 -6.563 89.128 1.00 9.11 10 ILE C N 1
ATOM 4445 C CA . ILE C 1 10 ? 11.572 -6.088 88.851 1.00 8.89 10 ILE C CA 1
ATOM 4446 C C . ILE C 1 10 ? 11.495 -5.906 87.338 1.00 8.07 10 ILE C C 1
ATOM 4447 O O . ILE C 1 10 ? 12.208 -5.059 86.789 1.00 10.07 10 ILE C O 1
ATOM 4452 N N . GLY C 1 11 ? 10.643 -6.681 86.668 1.00 8.50 11 GLY C N 1
ATOM 4453 C CA . GLY C 1 11 ? 10.482 -6.486 85.227 1.00 8.53 11 GLY C CA 1
ATOM 4454 C C . GLY C 1 11 ? 9.534 -5.311 85.032 1.00 9.93 11 GLY C C 1
ATOM 4455 O O . GLY C 1 11 ? 8.539 -5.194 85.762 1.00 10.85 11 GLY C O 1
ATOM 4456 N N . VAL C 1 12 ? 9.827 -4.443 84.068 1.00 8.99 12 VAL C N 1
ATOM 4457 C CA . VAL C 1 12 ? 8.950 -3.292 83.795 1.00 8.85 12 VAL C CA 1
ATOM 4458 C C . VAL C 1 12 ? 8.747 -3.235 82.294 1.00 9.47 12 VAL C C 1
ATOM 4459 O O . VAL C 1 12 ? 9.725 -3.260 81.545 1.00 10.12 12 VAL C O 1
ATOM 4463 N N . LEU C 1 13 ? 7.492 -3.181 81.842 1.00 8.91 13 LEU C N 1
ATOM 4464 C CA . LEU C 1 13 ? 7.269 -3.109 80.396 1.00 8.75 13 LEU C CA 1
ATOM 4465 C C . LEU C 1 13 ? 6.442 -1.875 80.066 1.00 9.04 13 LEU C C 1
ATOM 4466 O O . LEU C 1 13 ? 5.632 -1.405 80.879 1.00 8.09 13 LEU C O 1
ATOM 4471 N N . ASP C 1 14 ? 6.675 -1.333 78.879 1.00 8.96 14 ASP C N 1
ATOM 4472 C CA . ASP C 1 14 ? 5.977 -0.122 78.445 1.00 7.95 14 ASP C CA 1
ATOM 4473 C C . ASP C 1 14 ? 5.970 -0.105 76.939 1.00 9.28 14 ASP C C 1
ATOM 4474 O O . ASP C 1 14 ? 6.699 -0.855 76.299 1.00 10.18 14 ASP C O 1
ATOM 4479 N N . SER C 1 15 ? 5.135 0.750 76.360 1.00 8.29 15 SER C N 1
ATOM 4480 C CA . SER C 1 15 ? 5.120 0.863 74.917 1.00 9.53 15 SER C CA 1
ATOM 4481 C C . SER C 1 15 ? 6.364 1.599 74.368 1.00 10.20 15 SER C C 1
ATOM 4482 O O . SER C 1 15 ? 6.619 1.542 73.163 1.00 11.93 15 SER C O 1
ATOM 4485 N N . GLY C 1 16 ? 7.134 2.278 75.225 1.00 8.74 16 GLY C N 1
ATOM 4486 C CA . GLY C 1 16 ? 8.291 3.022 74.756 1.00 11.35 16 GLY C CA 1
ATOM 4487 C C . GLY C 1 16 ? 9.110 3.665 75.856 1.00 10.09 16 GLY C C 1
ATOM 4488 O O . GLY C 1 16 ? 9.589 2.991 76.767 1.00 12.03 16 GLY C O 1
ATOM 4489 N N . VAL C 1 17 ? 9.270 4.981 75.759 1.00 10.94 17 VAL C N 1
ATOM 4490 C CA . VAL C 1 17 ? 10.056 5.728 76.710 1.00 11.73 17 VAL C CA 1
ATOM 4491 C C . VAL C 1 17 ? 9.221 6.344 77.841 1.00 11.47 17 VAL C C 1
ATOM 4492 O O . VAL C 1 17 ? 9.761 6.687 78.889 1.00 10.35 17 VAL C O 1
ATOM 4496 N N . GLY C 1 18 ? 7.913 6.459 77.641 1.00 12.19 18 GLY C N 1
ATOM 4497 C CA . GLY C 1 18 ? 7.080 7.055 78.678 1.00 10.77 18 GLY C CA 1
ATOM 4498 C C . GLY C 1 18 ? 7.229 6.382 80.028 1.00 9.77 18 GLY C C 1
ATOM 4499 O O . GLY C 1 18 ? 7.240 7.048 81.069 1.00 9.10 18 GLY C O 1
ATOM 4500 N N . GLY C 1 19 ? 7.341 5.055 79.988 1.00 10.35 19 GLY C N 1
ATOM 4501 C CA . GLY C 1 19 ? 7.478 4.247 81.192 1.00 10.82 19 GLY C CA 1
ATOM 4502 C C . GLY C 1 19 ? 8.627 4.650 82.087 1.00 8.73 19 GLY C C 1
ATOM 4503 O O . GLY C 1 19 ? 8.701 4.184 83.232 1.00 9.93 19 GLY C O 1
ATOM 4504 N N . LEU C 1 20 ? 9.555 5.462 81.574 1.00 9.47 20 LEU C N 1
ATOM 4505 C CA . LEU C 1 20 ? 10.637 5.943 82.412 1.00 8.86 20 LEU C CA 1
ATOM 4506 C C . LEU C 1 20 ? 10.095 6.746 83.591 1.00 8.15 20 LEU C C 1
ATOM 4507 O O . LEU C 1 20 ? 10.753 6.851 84.608 1.00 9.50 20 LEU C O 1
ATOM 4512 N N . THR C 1 21 ? 8.901 7.342 83.485 1.00 8.54 21 THR C N 1
ATOM 4513 C CA . THR C 1 21 ? 8.403 8.040 84.669 1.00 6.96 21 THR C CA 1
ATOM 4514 C C . THR C 1 21 ? 8.156 7.033 85.786 1.00 6.71 21 THR C C 1
ATOM 4515 O O . THR C 1 21 ? 8.405 7.313 86.968 1.00 7.17 21 THR C O 1
ATOM 4519 N N . VAL C 1 22 ? 7.671 5.842 85.419 1.00 7.23 22 VAL C N 1
ATOM 4520 C CA . VAL C 1 22 ? 7.381 4.810 86.407 1.00 7.35 22 VAL C CA 1
ATOM 4521 C C . VAL C 1 22 ? 8.707 4.240 86.916 1.00 7.36 22 VAL C C 1
ATOM 4522 O O . VAL C 1 22 ? 8.915 4.059 88.107 1.00 7.66 22 VAL C O 1
ATOM 4526 N N . ALA C 1 23 ? 9.608 3.964 86.001 1.00 8.07 23 ALA C N 1
ATOM 4527 C CA . ALA C 1 23 ? 10.892 3.437 86.424 1.00 8.65 23 ALA C CA 1
ATOM 4528 C C . ALA C 1 23 ? 11.607 4.371 87.404 1.00 8.41 23 ALA C C 1
ATOM 4529 O O . ALA C 1 23 ? 12.215 3.906 88.378 1.00 8.88 23 ALA C O 1
ATOM 4531 N N . SER C 1 24 ? 11.569 5.670 87.134 1.00 8.37 24 SER C N 1
ATOM 4532 C CA . SER C 1 24 ? 12.210 6.644 87.986 1.00 9.07 24 SER C CA 1
ATOM 4533 C C . SER C 1 24 ? 11.629 6.590 89.391 1.00 9.83 24 SER C C 1
ATOM 4534 O O . SER C 1 24 ? 12.350 6.675 90.375 1.00 9.02 24 SER C O 1
ATOM 4537 N N . GLU C 1 25 ? 10.310 6.437 89.501 1.00 8.31 25 GLU C N 1
ATOM 4538 C CA . GLU C 1 25 ? 9.716 6.378 90.824 1.00 7.99 25 GLU C CA 1
ATOM 4539 C C . GLU C 1 25 ? 10.050 5.091 91.579 1.00 7.21 25 GLU C C 1
ATOM 4540 O O . GLU C 1 25 ? 10.180 5.105 92.799 1.00 8.16 25 GLU C O 1
ATOM 4546 N N . ILE C 1 26 ? 10.189 3.973 90.867 1.00 7.49 26 ILE C N 1
ATOM 4547 C CA . ILE C 1 26 ? 10.554 2.717 91.538 1.00 7.08 26 ILE C CA 1
ATOM 4548 C C . ILE C 1 26 ? 11.989 2.865 92.026 1.00 9.63 26 ILE C C 1
ATOM 4549 O O . ILE C 1 26 ? 12.320 2.493 93.166 1.00 8.84 26 ILE C O 1
ATOM 4554 N N . ILE C 1 27 ? 12.831 3.440 91.177 1.00 9.15 27 ILE C N 1
ATOM 4555 C CA . ILE C 1 27 ? 14.230 3.644 91.557 1.00 10.45 27 ILE C CA 1
ATOM 4556 C C . ILE C 1 27 ? 14.325 4.541 92.802 1.00 9.44 27 ILE C C 1
ATOM 4557 O O . ILE C 1 27 ? 15.159 4.285 93.710 1.00 11.11 27 ILE C O 1
ATOM 4562 N N . ARG C 1 28 ? 13.468 5.566 92.883 1.00 7.77 28 ARG C N 1
ATOM 4563 C CA . ARG C 1 28 ? 13.502 6.469 94.020 1.00 7.24 28 ARG C CA 1
ATOM 4564 C C . ARG C 1 28 ? 12.924 5.889 95.303 1.00 8.19 28 ARG C C 1
ATOM 4565 O O . ARG C 1 28 ? 13.510 6.034 96.374 1.00 9.36 28 ARG C O 1
ATOM 4573 N N . GLN C 1 29 ? 11.751 5.265 95.217 1.00 7.83 29 GLN C N 1
ATOM 4574 C CA . GLN C 1 29 ? 11.103 4.734 96.412 1.00 6.60 29 GLN C CA 1
ATOM 4575 C C . GLN C 1 29 ? 11.534 3.333 96.843 1.00 7.95 29 GLN C C 1
ATOM 4576 O O . GLN C 1 29 ? 11.317 2.948 97.993 1.00 7.89 29 GLN C O 1
ATOM 4582 N N . LEU C 1 30 ? 12.113 2.563 95.923 1.00 7.81 30 LEU C N 1
ATOM 4583 C CA . LEU C 1 30 ? 12.603 1.204 96.236 1.00 6.79 30 LEU C CA 1
ATOM 4584 C C . LEU C 1 30 ? 14.051 1.151 95.720 1.00 7.84 30 LEU C C 1
ATOM 4585 O O . LEU C 1 30 ? 14.383 0.397 94.802 1.00 9.49 30 LEU C O 1
ATOM 4590 N N . PRO C 1 31 ? 14.916 1.947 96.323 1.00 8.10 31 PRO C N 1
ATOM 4591 C CA . PRO C 1 31 ? 16.319 2.015 95.906 1.00 9.61 31 PRO C CA 1
ATOM 4592 C C . PRO C 1 31 ? 17.151 0.781 96.004 1.00 10.81 31 PRO C C 1
ATOM 4593 O O . PRO C 1 31 ? 18.279 0.799 95.507 1.00 12.29 31 PRO C O 1
ATOM 4597 N N . LYS C 1 32 ? 16.649 -0.274 96.635 1.00 11.00 32 LYS C N 1
ATOM 4598 C CA . LYS C 1 32 ? 17.431 -1.511 96.703 1.00 9.46 32 LYS C CA 1
ATOM 4599 C C . LYS C 1 32 ? 17.031 -2.528 95.630 1.00 9.93 32 LYS C C 1
ATOM 4600 O O . LYS C 1 32 ? 17.687 -3.560 95.458 1.00 11.38 32 LYS C O 1
ATOM 4606 N N . GLU C 1 33 ? 15.952 -2.247 94.899 1.00 8.99 33 GLU C N 1
ATOM 4607 C CA . GLU C 1 33 ? 15.469 -3.155 93.856 1.00 9.21 33 GLU C CA 1
ATOM 4608 C C . GLU C 1 33 ? 16.204 -2.913 92.535 1.00 9.66 33 GLU C C 1
ATOM 4609 O O . GLU C 1 33 ? 16.745 -1.820 92.295 1.00 10.64 33 GLU C O 1
ATOM 4615 N N . SER C 1 34 ? 16.257 -3.953 91.697 1.00 9.40 34 SER C N 1
ATOM 4616 C CA . SER C 1 34 ? 16.926 -3.863 90.386 1.00 9.96 34 SER C CA 1
ATOM 4617 C C . SER C 1 34 ? 15.866 -3.924 89.293 1.00 9.56 34 SER C C 1
ATOM 4618 O O . SER C 1 34 ? 15.020 -4.795 89.299 1.00 10.40 34 SER C O 1
ATOM 4621 N N A ILE C 1 35 ? 15.915 -3.004 88.338 0.50 9.63 35 ILE C N 1
ATOM 4622 N N B ILE C 1 35 ? 15.976 -2.971 88.369 0.50 9.56 35 ILE C N 1
ATOM 4623 C CA A ILE C 1 35 ? 14.924 -2.999 87.268 0.50 9.94 35 ILE C CA 1
ATOM 4624 C CA B ILE C 1 35 ? 15.070 -2.778 87.245 0.50 9.85 35 ILE C CA 1
ATOM 4625 C C A ILE C 1 35 ? 15.477 -3.502 85.944 0.50 9.77 35 ILE C C 1
ATOM 4626 C C B ILE C 1 35 ? 15.538 -3.428 85.945 0.50 9.46 35 ILE C C 1
ATOM 4627 O O A ILE C 1 35 ? 16.638 -3.243 85.603 0.50 10.71 35 ILE C O 1
ATOM 4628 O O B ILE C 1 35 ? 16.707 -3.295 85.567 0.50 10.11 35 ILE C O 1
ATOM 4637 N N A CYS C 1 36 ? 14.641 -4.240 85.220 0.50 10.67 36 CYS C N 1
ATOM 4638 N N B CYS C 1 36 ? 14.630 -4.136 85.280 0.50 9.77 36 CYS C N 1
ATOM 4639 C CA A CYS C 1 36 ? 14.950 -4.729 83.874 0.50 11.58 36 CYS C CA 1
ATOM 4640 C CA B CYS C 1 36 ? 14.886 -4.727 83.958 0.50 10.25 36 CYS C CA 1
ATOM 4641 C C A CYS C 1 36 ? 13.740 -4.218 83.096 0.50 10.28 36 CYS C C 1
ATOM 4642 C C B CYS C 1 36 ? 13.704 -4.162 83.162 0.50 9.51 36 CYS C C 1
ATOM 4643 O O A CYS C 1 36 ? 12.631 -4.737 83.227 0.50 9.81 36 CYS C O 1
ATOM 4644 O O B CYS C 1 36 ? 12.573 -4.618 83.324 0.50 8.48 36 CYS C O 1
ATOM 4649 N N . TYR C 1 37 ? 13.973 -3.163 82.328 1.00 9.73 37 TYR C N 1
ATOM 4650 C CA . TYR C 1 37 ? 12.915 -2.467 81.579 1.00 9.33 37 TYR C CA 1
ATOM 4651 C C . TYR C 1 37 ? 12.915 -2.719 80.085 1.00 9.68 37 TYR C C 1
ATOM 4652 O O . TYR C 1 37 ? 13.975 -2.768 79.490 1.00 9.14 37 TYR C O 1
ATOM 4661 N N A ILE C 1 38 ? 11.730 -2.890 79.506 0.50 8.25 38 ILE C N 1
ATOM 4662 N N B ILE C 1 38 ? 11.736 -2.905 79.495 0.50 7.79 38 ILE C N 1
ATOM 4663 C CA A ILE C 1 38 ? 11.601 -3.058 78.062 0.50 8.72 38 ILE C CA 1
ATOM 4664 C CA B ILE C 1 38 ? 11.645 -3.047 78.044 0.50 7.91 38 ILE C CA 1
ATOM 4665 C C A ILE C 1 38 ? 10.549 -2.075 77.557 0.50 9.47 38 ILE C C 1
ATOM 4666 C C B ILE C 1 38 ? 10.557 -2.104 77.538 0.50 9.04 38 ILE C C 1
ATOM 4667 O O A ILE C 1 38 ? 9.430 -2.032 78.092 0.50 9.56 38 ILE C O 1
ATOM 4668 O O B ILE C 1 38 ? 9.425 -2.118 78.050 0.50 9.11 38 ILE C O 1
ATOM 4677 N N . GLY C 1 39 ? 10.931 -1.281 76.553 1.00 8.78 39 GLY C N 1
ATOM 4678 C CA . GLY C 1 39 ? 10.022 -0.308 75.936 1.00 9.65 39 GLY C CA 1
ATOM 4679 C C . GLY C 1 39 ? 9.899 -0.680 74.461 1.00 10.58 39 GLY C C 1
ATOM 4680 O O . GLY C 1 39 ? 10.912 -0.814 73.750 1.00 11.06 39 GLY C O 1
ATOM 4681 N N . ASP C 1 40 ? 8.669 -0.854 73.978 1.00 7.71 40 ASP C N 1
ATOM 4682 C CA . ASP C 1 40 ? 8.438 -1.291 72.589 1.00 8.72 40 ASP C CA 1
ATOM 4683 C C . ASP C 1 40 ? 8.337 -0.106 71.639 1.00 11.02 40 ASP C C 1
ATOM 4684 O O . ASP C 1 40 ? 7.369 0.012 70.871 1.00 10.43 40 ASP C O 1
ATOM 4689 N N . ASN C 1 41 ? 9.354 0.749 71.661 1.00 11.61 41 ASN C N 1
ATOM 4690 C CA . ASN C 1 41 ? 9.316 1.952 70.834 1.00 11.99 41 ASN C CA 1
ATOM 4691 C C . ASN C 1 41 ? 9.008 1.729 69.357 1.00 12.08 41 ASN C C 1
ATOM 4692 O O . ASN C 1 41 ? 8.381 2.590 68.726 1.00 13.12 41 ASN C O 1
ATOM 4697 N N . GLU C 1 42 ? 9.431 0.596 68.803 1.00 11.47 42 GLU C N 1
ATOM 4698 C CA . GLU C 1 42 ? 9.146 0.348 67.385 1.00 13.26 42 GLU C CA 1
ATOM 4699 C C . GLU C 1 42 ? 7.646 0.303 67.071 1.00 14.20 42 GLU C C 1
ATOM 4700 O O . GLU C 1 42 ? 7.231 0.574 65.931 1.00 13.27 42 GLU C O 1
ATOM 4706 N N . ARG C 1 43 ? 6.818 -0.030 68.060 1.00 13.69 43 ARG C N 1
ATOM 4707 C CA . ARG C 1 43 ? 5.386 -0.105 67.834 1.00 12.58 43 ARG C CA 1
ATOM 4708 C C . ARG C 1 43 ? 4.586 0.912 68.645 1.00 13.10 43 ARG C C 1
ATOM 4709 O O . ARG C 1 43 ? 3.375 0.810 68.757 1.00 12.61 43 ARG C O 1
ATOM 4717 N N . CYS C 1 44 ? 5.284 1.885 69.213 1.00 11.38 44 CYS C N 1
ATOM 4718 C CA . CYS C 1 44 ? 4.654 2.953 69.984 1.00 13.64 44 CYS C CA 1
ATOM 4719 C C . CYS C 1 44 ? 4.074 3.897 68.923 1.00 13.55 44 CYS C C 1
ATOM 4720 O O . CYS C 1 44 ? 4.711 4.138 67.901 1.00 15.31 44 CYS C O 1
ATOM 4723 N N . PRO C 1 45 ? 2.878 4.464 69.153 1.00 12.12 45 PRO C N 1
ATOM 4724 C CA . PRO C 1 45 ? 1.974 4.343 70.306 1.00 11.05 45 PRO C CA 1
ATOM 4725 C C . PRO C 1 45 ? 0.996 3.175 70.322 1.00 10.26 45 PRO C C 1
ATOM 4726 O O . PRO C 1 45 ? 0.566 2.679 69.273 1.00 10.08 45 PRO C O 1
ATOM 4730 N N . TYR C 1 46 ? 0.651 2.741 71.537 1.00 8.51 46 TYR C N 1
ATOM 4731 C CA . TYR C 1 46 ? -0.337 1.691 71.744 1.00 8.93 46 TYR C CA 1
ATOM 4732 C C . TYR C 1 46 ? -1.718 2.321 71.903 1.00 8.35 46 TYR C C 1
ATOM 4733 O O . TYR C 1 46 ? -2.754 1.663 71.703 1.00 8.95 46 TYR C O 1
ATOM 4742 N N . GLY C 1 47 ? -1.731 3.596 72.290 1.00 9.18 47 GLY C N 1
ATOM 4743 C CA . GLY C 1 47 ? -2.998 4.276 72.525 1.00 10.97 47 GLY C CA 1
ATOM 4744 C C . GLY C 1 47 ? -4.109 4.068 71.517 1.00 10.82 47 GLY C C 1
ATOM 4745 O O . GLY C 1 47 ? -5.248 3.789 71.897 1.00 11.87 47 GLY C O 1
ATOM 4746 N N A PRO C 1 48 ? -3.812 4.190 70.215 0.50 11.36 48 PRO C N 1
ATOM 4747 N N B PRO C 1 48 ? -3.806 4.196 70.210 0.50 11.36 48 PRO C N 1
ATOM 4748 C CA A PRO C 1 48 ? -4.841 4.011 69.188 0.50 10.55 48 PRO C CA 1
ATOM 4749 C CA B PRO C 1 48 ? -4.824 4.018 69.177 0.50 10.48 48 PRO C CA 1
ATOM 4750 C C A PRO C 1 48 ? -5.038 2.577 68.700 0.50 11.60 48 PRO C C 1
ATOM 4751 C C B PRO C 1 48 ? -4.944 2.608 68.603 0.50 11.43 48 PRO C C 1
ATOM 4752 O O A PRO C 1 48 ? -5.961 2.305 67.924 0.50 11.25 48 PRO C O 1
ATOM 4753 O O B PRO C 1 48 ? -5.707 2.385 67.659 0.50 10.43 48 PRO C O 1
ATOM 4760 N N . ARG C 1 49 ? -4.187 1.663 69.155 1.00 10.17 49 ARG C N 1
ATOM 4761 C CA . ARG C 1 49 ? -4.260 0.268 68.680 1.00 10.88 49 ARG C CA 1
ATOM 4762 C C . ARG C 1 49 ? -5.406 -0.560 69.256 1.00 11.84 49 ARG C C 1
ATOM 4763 O O . ARG C 1 49 ? -5.961 -0.233 70.304 1.00 11.93 49 ARG C O 1
ATOM 4771 N N . SER C 1 50 ? -5.767 -1.641 68.567 1.00 12.09 50 SER C N 1
ATOM 4772 C CA . SER C 1 50 ? -6.836 -2.497 69.057 1.00 12.90 50 SER C CA 1
ATOM 4773 C C . SER C 1 50 ? -6.369 -3.225 70.313 1.00 13.62 50 SER C C 1
ATOM 4774 O O . SER C 1 50 ? -5.169 -3.430 70.502 1.00 14.15 50 SER C O 1
ATOM 4777 N N . VAL C 1 51 ? -7.323 -3.621 71.144 1.00 14.49 51 VAL C N 1
ATOM 4778 C CA . VAL C 1 51 ? -7.013 -4.334 72.383 1.00 16.31 51 VAL C CA 1
ATOM 4779 C C . VAL C 1 51 ? -6.301 -5.653 72.102 1.00 17.22 51 VAL C C 1
ATOM 4780 O O . VAL C 1 51 ? -5.337 -5.998 72.785 1.00 15.58 51 VAL C O 1
ATOM 4784 N N . GLU C 1 52 ? -6.770 -6.396 71.097 1.00 17.65 52 GLU C N 1
ATOM 4785 C CA . GLU C 1 52 ? -6.145 -7.672 70.764 1.00 18.58 52 GLU C CA 1
ATOM 4786 C C . GLU C 1 52 ? -4.692 -7.500 70.380 1.00 16.44 52 GLU C C 1
ATOM 4787 O O . GLU C 1 52 ? -3.840 -8.277 70.784 1.00 17.07 52 GLU C O 1
ATOM 4793 N N . GLU C 1 53 ? -4.399 -6.488 69.579 1.00 14.57 53 GLU C N 1
ATOM 4794 C CA . GLU C 1 53 ? -3.031 -6.249 69.163 1.00 13.47 53 GLU C CA 1
ATOM 4795 C C . GLU C 1 53 ? -2.138 -5.889 70.349 1.00 13.42 53 GLU C C 1
ATOM 4796 O O . GLU C 1 53 ? -1.000 -6.400 70.481 1.00 13.75 53 GLU C O 1
ATOM 4802 N N . VAL C 1 54 ? -2.633 -4.992 71.199 1.00 12.60 54 VAL C N 1
ATOM 4803 C CA . VAL C 1 54 ? -1.850 -4.575 72.355 1.00 11.83 54 VAL C CA 1
ATOM 4804 C C . VAL C 1 54 ? -1.552 -5.777 73.244 1.00 12.76 54 VAL C C 1
ATOM 4805 O O . VAL C 1 54 ? -0.418 -5.945 73.691 1.00 12.17 54 VAL C O 1
ATOM 4809 N N . GLN C 1 55 ? -2.558 -6.615 73.481 1.00 12.36 55 GLN C N 1
ATOM 4810 C CA . GLN C 1 55 ? -2.335 -7.791 74.317 1.00 13.74 55 GLN C CA 1
ATOM 4811 C C . GLN C 1 55 ? -1.229 -8.659 73.731 1.00 13.62 55 GLN C C 1
ATOM 4812 O O . GLN C 1 55 ? -0.373 -9.159 74.462 1.00 12.63 55 GLN C O 1
ATOM 4818 N N A SER C 1 56 ? -1.238 -8.851 72.412 0.50 13.20 56 SER C N 1
ATOM 4819 N N B SER C 1 56 ? -1.249 -8.834 72.413 0.50 13.46 56 SER C N 1
ATOM 4820 C CA A SER C 1 56 ? -0.212 -9.694 71.810 0.50 12.60 56 SER C CA 1
ATOM 4821 C CA B SER C 1 56 ? -0.240 -9.657 71.767 0.50 13.15 56 SER C CA 1
ATOM 4822 C C A SER C 1 56 ? 1.182 -9.094 71.951 0.50 12.29 56 SER C C 1
ATOM 4823 C C B SER C 1 56 ? 1.158 -9.090 71.967 0.50 12.54 56 SER C C 1
ATOM 4824 O O A SER C 1 56 ? 2.142 -9.821 72.227 0.50 13.27 56 SER C O 1
ATOM 4825 O O B SER C 1 56 ? 2.089 -9.829 72.304 0.50 13.31 56 SER C O 1
ATOM 4830 N N . PHE C 1 57 ? 1.302 -7.779 71.779 1.00 12.07 57 PHE C N 1
ATOM 4831 C CA . PHE C 1 57 ? 2.595 -7.109 71.930 1.00 11.68 57 PHE C CA 1
ATOM 4832 C C . PHE C 1 57 ? 3.081 -7.208 73.385 1.00 12.32 57 PHE C C 1
ATOM 4833 O O . PHE C 1 57 ? 4.284 -7.376 73.640 1.00 13.36 57 PHE C O 1
ATOM 4841 N N . VAL C 1 58 ? 2.161 -7.038 74.330 1.00 12.76 58 VAL C N 1
ATOM 4842 C CA . VAL C 1 58 ? 2.512 -7.110 75.747 1.00 11.13 58 VAL C CA 1
ATOM 4843 C C . VAL C 1 58 ? 3.026 -8.517 76.078 1.00 12.48 58 VAL C C 1
ATOM 4844 O O . VAL C 1 58 ? 4.028 -8.666 76.775 1.00 12.78 58 VAL C O 1
ATOM 4848 N N . PHE C 1 59 ? 2.344 -9.552 75.592 1.00 11.51 59 PHE C N 1
ATOM 4849 C CA . PHE C 1 59 ? 2.825 -10.895 75.871 1.00 12.71 59 PHE C CA 1
ATOM 4850 C C . PHE C 1 59 ? 4.182 -11.158 75.234 1.00 14.06 59 PHE C C 1
ATOM 4851 O O . PHE C 1 59 ? 4.961 -11.946 75.763 1.00 14.64 59 PHE C O 1
ATOM 4859 N N . GLU C 1 60 ? 4.476 -10.519 74.105 1.00 12.90 60 GLU C N 1
ATOM 4860 C CA . GLU C 1 60 ? 5.800 -10.665 73.500 1.00 13.79 60 GLU C CA 1
ATOM 4861 C C . GLU C 1 60 ? 6.838 -10.029 74.432 1.00 12.96 60 GLU C C 1
ATOM 4862 O O . GLU C 1 60 ? 7.943 -10.555 74.604 1.00 12.79 60 GLU C O 1
ATOM 4868 N N . MET C 1 61 ? 6.493 -8.901 75.048 1.00 11.83 61 MET C N 1
ATOM 4869 C CA . MET C 1 61 ? 7.444 -8.278 75.966 1.00 10.56 61 MET C CA 1
ATOM 4870 C C . MET C 1 61 ? 7.643 -9.131 77.207 1.00 11.95 61 MET C C 1
ATOM 4871 O O . MET C 1 61 ? 8.747 -9.194 77.752 1.00 12.98 61 MET C O 1
ATOM 4876 N N . VAL C 1 62 ? 6.584 -9.803 77.640 1.00 11.58 62 VAL C N 1
ATOM 4877 C CA . VAL C 1 62 ? 6.674 -10.661 78.824 1.00 12.85 62 VAL C CA 1
ATOM 4878 C C . VAL C 1 62 ? 7.579 -11.862 78.533 1.00 14.75 62 VAL C C 1
ATOM 4879 O O . VAL C 1 62 ? 8.328 -12.297 79.403 1.00 16.56 62 VAL C O 1
ATOM 4883 N N . GLU C 1 63 ? 7.510 -12.394 77.317 1.00 15.59 63 GLU C N 1
ATOM 4884 C CA . GLU C 1 63 ? 8.360 -13.529 76.967 1.00 16.26 63 GLU C CA 1
ATOM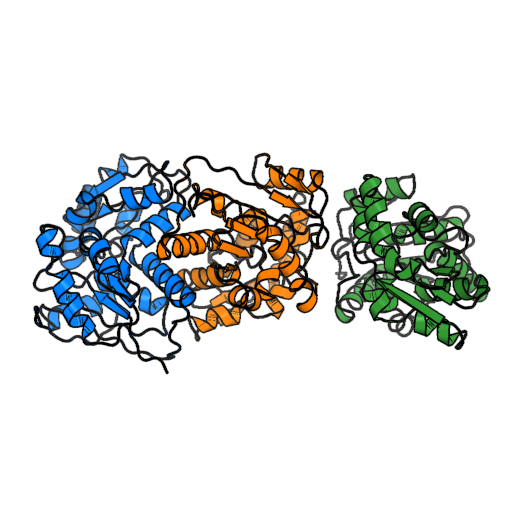 4885 C C . GLU C 1 63 ? 9.807 -13.087 77.029 1.00 15.74 63 GLU C C 1
ATOM 4886 O O . GLU C 1 63 ? 10.683 -13.869 77.434 1.00 16.13 63 GLU C O 1
ATOM 4892 N N . PHE C 1 64 ? 10.069 -11.843 76.632 1.00 13.35 64 PHE C N 1
ATOM 4893 C CA . PHE C 1 64 ? 11.420 -11.307 76.697 1.00 13.83 64 PHE C CA 1
ATOM 4894 C C . PHE C 1 64 ? 11.884 -11.181 78.160 1.00 14.68 64 PHE C C 1
ATOM 4895 O O . PHE C 1 64 ? 12.999 -11.585 78.513 1.00 14.36 64 PHE C O 1
ATOM 4903 N N . LEU C 1 65 ? 11.052 -10.582 79.005 1.00 13.34 65 LEU C N 1
ATOM 4904 C CA . LEU C 1 65 ? 11.423 -10.404 80.402 1.00 14.67 65 LEU C CA 1
ATOM 4905 C C . LEU C 1 65 ? 11.578 -11.723 81.161 1.00 15.97 65 LEU C C 1
ATOM 4906 O O . LEU C 1 65 ? 12.314 -11.786 82.139 1.00 16.20 65 LEU C O 1
ATOM 4911 N N . LYS C 1 66 ? 10.907 -12.778 80.704 1.00 17.12 66 LYS C N 1
ATOM 4912 C CA . LYS C 1 66 ? 11.004 -14.084 81.370 1.00 19.88 66 LYS C CA 1
ATOM 4913 C C . LYS C 1 66 ? 12.402 -14.674 81.307 1.00 19.76 66 LYS C C 1
ATOM 4914 O O . LYS C 1 66 ? 12.694 -15.658 81.997 1.00 20.79 66 LYS C O 1
ATOM 4920 N N . GLN C 1 67 ? 13.252 -14.097 80.466 1.00 19.73 67 GLN C N 1
ATOM 4921 C CA . GLN C 1 67 ? 14.629 -14.570 80.338 1.00 20.81 67 GLN C CA 1
ATOM 4922 C C . GLN C 1 67 ? 15.438 -14.152 81.574 1.00 20.90 67 GLN C C 1
ATOM 4923 O O . GLN C 1 67 ? 16.549 -14.638 81.804 1.00 21.94 67 GLN C O 1
ATOM 4929 N N . PHE C 1 68 ? 14.855 -13.261 82.372 1.00 18.29 68 PHE C N 1
ATOM 4930 C CA . PHE C 1 68 ? 15.483 -12.739 83.584 1.00 18.16 68 PHE C CA 1
ATOM 4931 C C . PHE C 1 68 ? 14.803 -13.293 84.820 1.00 15.57 68 PHE C C 1
ATOM 4932 O O . PHE C 1 68 ? 13.656 -13.742 84.760 1.00 14.57 68 PHE C O 1
ATOM 4940 N N . PRO C 1 69 ? 15.505 -13.292 85.971 1.00 15.49 69 PRO C N 1
ATOM 4941 C CA . PRO C 1 69 ? 14.885 -13.809 87.195 1.00 15.13 69 PRO C CA 1
ATOM 4942 C C . PRO C 1 69 ? 13.903 -12.783 87.770 1.00 15.93 69 PRO C C 1
ATOM 4943 O O . PRO C 1 69 ? 14.278 -11.974 88.612 1.00 17.85 69 PRO C O 1
ATOM 4947 N N . LEU C 1 70 ? 12.645 -12.836 87.337 1.00 14.03 70 LEU C N 1
ATOM 4948 C CA . LEU C 1 70 ? 11.655 -11.851 87.789 1.00 13.68 70 LEU C CA 1
ATOM 4949 C C . LEU C 1 70 ? 11.016 -12.142 89.126 1.00 12.75 70 LEU C C 1
ATOM 4950 O O . LEU C 1 70 ? 10.540 -13.255 89.349 1.00 15.13 70 LEU C O 1
ATOM 4955 N N . LYS C 1 71 ? 10.975 -11.147 90.011 1.00 12.48 71 LYS C N 1
ATOM 4956 C CA . LYS C 1 71 ? 10.289 -11.345 91.281 1.00 13.24 71 LYS C CA 1
ATOM 4957 C C . LYS C 1 71 ? 8.892 -10.711 91.165 1.00 11.17 71 LYS C C 1
ATOM 4958 O O . LYS C 1 71 ? 7.980 -11.076 91.897 1.00 12.00 71 LYS C O 1
ATOM 4964 N N . ALA C 1 72 ? 8.730 -9.797 90.203 1.00 10.29 72 ALA C N 1
ATOM 4965 C CA . ALA C 1 72 ? 7.443 -9.106 90.004 1.00 9.79 72 ALA C CA 1
ATOM 4966 C C . ALA C 1 72 ? 7.463 -8.443 88.642 1.00 9.63 72 ALA C C 1
ATOM 4967 O O . ALA C 1 72 ? 8.536 -8.195 88.110 1.00 10.31 72 ALA C O 1
ATOM 4969 N N . LEU C 1 73 ? 6.282 -8.116 88.099 1.00 7.92 73 LEU C N 1
ATOM 4970 C CA . LEU C 1 73 ? 6.209 -7.457 86.801 1.00 8.08 73 LEU C CA 1
ATOM 4971 C C . LEU C 1 73 ? 5.361 -6.205 86.984 1.00 8.80 73 LEU C C 1
ATOM 4972 O O . LEU C 1 73 ? 4.295 -6.264 87.589 1.00 10.17 73 LEU C O 1
ATOM 4977 N N . VAL C 1 74 ? 5.852 -5.084 86.468 1.00 8.58 74 VAL C N 1
ATOM 4978 C CA . VAL C 1 74 ? 5.101 -3.818 86.521 1.00 7.45 74 VAL C CA 1
ATOM 4979 C C . VAL C 1 74 ? 4.727 -3.474 85.081 1.00 7.34 74 VAL C C 1
ATOM 4980 O O . VAL C 1 74 ? 5.596 -3.426 84.196 1.00 9.04 74 VAL C O 1
ATOM 4984 N N . VAL C 1 75 ? 3.429 -3.274 84.842 1.00 7.52 75 VAL C N 1
ATOM 4985 C CA . VAL C 1 75 ? 2.967 -2.861 83.514 1.00 8.03 75 VAL C CA 1
ATOM 4986 C C . VAL C 1 75 ? 2.926 -1.347 83.686 1.00 8.48 75 VAL C C 1
ATOM 4987 O O . VAL C 1 75 ? 1.962 -0.775 84.226 1.00 7.88 75 VAL C O 1
ATOM 4991 N N . ALA C 1 76 ? 3.982 -0.692 83.222 1.00 7.51 76 ALA C N 1
ATOM 4992 C CA . ALA C 1 76 ? 4.107 0.747 83.380 1.00 7.77 76 ALA C CA 1
ATOM 4993 C C . ALA C 1 76 ? 3.204 1.567 82.459 1.00 8.54 76 ALA C C 1
ATOM 4994 O O . ALA C 1 76 ? 2.851 2.698 82.776 1.00 9.22 76 ALA C O 1
ATOM 4996 N N . CYS C 1 77 ? 2.818 0.973 81.341 1.00 8.55 77 CYS C N 1
ATOM 4997 C CA . CYS C 1 77 ? 1.991 1.635 80.340 1.00 8.68 77 CYS C CA 1
ATOM 4998 C C . CYS C 1 77 ? 0.499 1.547 80.717 1.00 7.45 77 CYS C C 1
ATOM 4999 O O . CYS C 1 77 ? -0.026 0.444 80.878 1.00 8.56 77 CYS C O 1
ATOM 5002 N N . ASN C 1 78 ? -0.186 2.691 80.859 1.00 7.61 78 ASN C N 1
ATOM 5003 C CA . ASN C 1 78 ? -1.600 2.637 81.212 1.00 6.83 78 ASN C CA 1
ATOM 5004 C C . ASN C 1 78 ? -2.435 1.958 80.113 1.00 8.22 78 ASN C C 1
ATOM 5005 O O . ASN C 1 78 ? -3.398 1.258 80.417 1.00 8.13 78 ASN C O 1
ATOM 5010 N N . THR C 1 79 ? -2.065 2.188 78.846 1.00 7.81 79 THR C N 1
ATOM 5011 C CA . THR C 1 79 ? -2.778 1.565 77.716 1.00 8.31 79 THR C CA 1
ATOM 5012 C C . THR C 1 79 ? -2.626 0.030 77.747 1.00 9.07 79 THR C C 1
ATOM 5013 O O . THR C 1 79 ? -3.600 -0.729 77.570 1.00 9.08 79 THR C O 1
ATOM 5017 N N . ALA C 1 80 ? -1.392 -0.413 77.988 1.00 9.41 80 ALA C N 1
ATOM 5018 C CA . ALA C 1 80 ? -1.110 -1.842 78.070 1.00 9.20 80 ALA C CA 1
ATOM 5019 C C . ALA C 1 80 ? -1.837 -2.444 79.277 1.00 9.19 80 ALA C C 1
ATOM 5020 O O . ALA C 1 80 ? -2.420 -3.530 79.189 1.00 9.96 80 ALA C O 1
ATOM 5022 N N . ALA C 1 81 ? -1.843 -1.732 80.404 1.00 7.93 81 ALA C N 1
ATOM 5023 C CA . ALA C 1 81 ? -2.515 -2.255 81.586 1.00 7.71 81 ALA C CA 1
ATOM 5024 C C . ALA C 1 81 ? -4.022 -2.404 81.335 1.00 9.28 81 ALA C C 1
ATOM 5025 O O . ALA C 1 81 ? -4.632 -3.411 81.716 1.00 10.39 81 ALA C O 1
ATOM 5027 N N . ALA C 1 82 ? -4.623 -1.398 80.700 1.00 9.00 82 ALA C N 1
ATOM 5028 C CA . ALA C 1 82 ? -6.051 -1.456 80.434 1.00 11.27 82 ALA C CA 1
ATOM 5029 C C . ALA C 1 82 ? -6.395 -2.661 79.581 1.00 11.89 82 ALA C C 1
ATOM 5030 O O . ALA C 1 82 ? -7.401 -3.326 79.797 1.00 15.59 82 ALA C O 1
ATOM 5032 N N . ALA C 1 83 ? -5.535 -2.970 78.629 1.00 11.83 83 ALA C N 1
ATOM 5033 C CA . ALA C 1 83 ? -5.831 -4.070 77.741 1.00 13.48 83 ALA C CA 1
ATOM 5034 C C . ALA C 1 83 ? -5.431 -5.459 78.191 1.00 14.03 83 ALA C C 1
ATOM 5035 O O . ALA C 1 83 ? -6.086 -6.444 77.821 1.00 14.79 83 ALA C O 1
ATOM 5037 N N A THR C 1 84 ? -4.410 -5.561 79.035 0.50 13.71 84 THR C N 1
ATOM 5038 N N B THR C 1 84 ? -4.362 -5.529 78.982 0.50 12.19 84 THR C N 1
ATOM 5039 C CA A THR C 1 84 ? -3.917 -6.886 79.389 0.50 14.45 84 THR C CA 1
ATOM 5040 C CA B THR C 1 84 ? -3.778 -6.813 79.348 0.50 11.09 84 THR C CA 1
ATOM 5041 C C A THR C 1 84 ? -3.662 -7.249 80.845 0.50 14.06 84 THR C C 1
ATOM 5042 C C B THR C 1 84 ? -3.544 -7.195 80.813 0.50 12.17 84 THR C C 1
ATOM 5043 O O A THR C 1 84 ? -3.318 -8.396 81.135 0.50 13.91 84 THR C O 1
ATOM 5044 O O B THR C 1 84 ? -3.122 -8.320 81.075 0.50 12.02 84 THR C O 1
ATOM 5051 N N . LEU C 1 85 ? -3.810 -6.302 81.767 1.00 12.66 85 LEU C N 1
ATOM 5052 C CA . LEU C 1 85 ? -3.545 -6.629 83.168 1.00 12.72 85 LEU C CA 1
ATOM 5053 C C . LEU C 1 85 ? -4.198 -7.926 83.674 1.00 14.71 85 LEU C C 1
ATOM 5054 O O . LEU C 1 85 ? -3.510 -8.783 84.238 1.00 15.10 85 LEU C O 1
ATOM 5059 N N . ALA C 1 86 ? -5.494 -8.084 83.441 1.00 15.39 86 ALA C N 1
ATOM 5060 C CA . ALA C 1 86 ? -6.202 -9.275 83.899 1.00 17.68 86 ALA C CA 1
ATOM 5061 C C . ALA C 1 86 ? -5.608 -10.540 83.296 1.00 17.28 86 ALA C C 1
ATOM 5062 O O . ALA C 1 86 ? -5.395 -11.527 83.997 1.00 18.85 86 ALA C O 1
ATOM 5064 N N . ALA C 1 87 ? -5.328 -10.502 82.002 1.00 16.09 87 ALA C N 1
ATOM 5065 C CA . ALA C 1 87 ? -4.759 -11.658 81.328 1.00 16.71 87 ALA C CA 1
ATOM 5066 C C . ALA C 1 87 ? -3.386 -12.025 81.917 1.00 16.53 87 ALA C C 1
ATOM 5067 O O . ALA C 1 87 ? -3.073 -13.212 82.074 1.00 17.66 87 ALA C O 1
ATOM 5069 N N A LEU C 1 88 ? -2.585 -11.012 82.245 0.50 14.90 88 LEU C N 1
ATOM 5070 N N B LEU C 1 88 ? -2.576 -11.022 82.251 0.50 16.02 88 LEU C N 1
ATOM 5071 C CA A LEU C 1 88 ? -1.257 -11.233 82.816 0.50 14.77 88 LEU C CA 1
ATOM 5072 C CA B LEU C 1 88 ? -1.256 -11.282 82.827 0.50 16.50 88 LEU C CA 1
ATOM 5073 C C A LEU C 1 88 ? -1.315 -11.789 84.236 0.50 16.48 88 LEU C C 1
ATOM 5074 C C B LEU C 1 88 ? -1.330 -11.820 84.244 0.50 17.58 88 LEU C C 1
ATOM 5075 O O A LEU C 1 88 ? -0.567 -12.700 84.581 0.50 16.12 88 LEU C O 1
ATOM 5076 O O B LEU C 1 88 ? -0.607 -12.745 84.600 0.50 17.18 88 LEU C O 1
ATOM 5085 N N . GLN C 1 89 ? -2.190 -11.227 85.060 1.00 16.93 89 GLN C N 1
ATOM 5086 C CA . GLN C 1 89 ? -2.328 -11.673 86.438 1.00 19.65 89 GLN C CA 1
ATOM 5087 C C . GLN C 1 89 ? -2.789 -13.120 86.479 1.00 22.29 89 GLN C C 1
ATOM 5088 O O . GLN C 1 89 ? -2.398 -13.873 87.368 1.00 23.45 89 GLN C O 1
ATOM 5094 N N . GLU C 1 90 ? -3.595 -13.509 85.500 1.00 23.57 90 GLU C N 1
ATOM 5095 C CA . GLU C 1 90 ? -4.082 -14.880 85.425 1.00 27.31 90 GLU C CA 1
ATOM 5096 C C . GLU C 1 90 ? -2.970 -15.824 84.950 1.00 26.41 90 GLU C C 1
ATOM 5097 O O . GLU C 1 90 ? -2.806 -16.912 85.500 1.00 28.56 90 GLU C O 1
ATOM 5103 N N . ALA C 1 91 ? -2.187 -15.390 83.964 1.00 24.80 91 ALA C N 1
ATOM 5104 C CA . ALA C 1 91 ? -1.125 -16.223 83.396 1.00 23.96 91 ALA C CA 1
ATOM 5105 C C . ALA C 1 91 ? 0.173 -16.386 84.200 1.00 24.78 91 ALA C C 1
ATOM 5106 O O . ALA C 1 91 ? 0.777 -17.459 84.189 1.00 25.98 91 ALA C O 1
ATOM 5108 N N . LEU C 1 92 ? 0.605 -15.337 84.889 1.00 23.71 92 LEU C N 1
ATOM 5109 C CA . LEU C 1 92 ? 1.843 -15.399 85.663 1.00 24.39 92 LEU C CA 1
ATOM 5110 C C . LEU C 1 92 ? 1.622 -15.784 87.118 1.00 24.98 92 LEU C C 1
ATOM 5111 O O . LEU C 1 92 ? 0.542 -15.572 87.669 1.00 25.22 92 LEU C O 1
ATOM 5116 N N . SER C 1 93 ? 2.662 -16.346 87.730 1.00 25.09 93 SER C N 1
ATOM 5117 C CA . SER C 1 93 ? 2.625 -16.756 89.128 1.00 25.68 93 SER C CA 1
ATOM 5118 C C . SER C 1 93 ? 3.202 -15.649 90.025 1.00 24.57 93 SER C C 1
ATOM 5119 O O . SER C 1 93 ? 2.895 -15.576 91.220 1.00 26.97 93 SER C O 1
ATOM 5122 N N . ILE C 1 94 ? 4.027 -14.779 89.448 1.00 21.40 94 ILE C N 1
ATOM 5123 C CA . ILE C 1 94 ? 4.616 -13.669 90.199 1.00 18.16 94 ILE C CA 1
ATOM 5124 C C . ILE C 1 94 ? 3.617 -12.498 90.283 1.00 16.22 94 ILE C C 1
ATOM 5125 O O . ILE C 1 94 ? 2.657 -12.448 89.510 1.00 16.20 94 ILE C O 1
ATOM 5130 N N . PRO C 1 95 ? 3.808 -11.572 91.239 1.00 15.38 95 PRO C N 1
ATOM 5131 C CA . PRO C 1 95 ? 2.879 -10.431 91.350 1.00 13.51 95 PRO C CA 1
ATOM 5132 C C . PRO C 1 95 ? 2.980 -9.556 90.107 1.00 13.13 95 PRO C C 1
ATOM 5133 O O . PRO C 1 95 ? 4.079 -9.255 89.651 1.00 13.70 95 PRO C O 1
ATOM 5137 N N . VAL C 1 96 ? 1.841 -9.132 89.579 1.00 11.71 96 VAL C N 1
ATOM 5138 C CA . VAL C 1 96 ? 1.841 -8.251 88.422 1.00 10.47 96 VAL C CA 1
ATOM 5139 C C . VAL C 1 96 ? 1.124 -6.985 88.908 1.00 9.57 96 VAL C C 1
ATOM 5140 O O . VAL C 1 96 ? -0.033 -7.043 89.354 1.00 12.23 96 VAL C O 1
ATOM 5144 N N . ILE C 1 97 ? 1.820 -5.860 88.842 1.00 9.12 97 ILE C N 1
ATOM 5145 C CA . ILE C 1 97 ? 1.278 -4.580 89.298 1.00 9.51 97 ILE C CA 1
ATOM 5146 C C . ILE C 1 97 ? 1.107 -3.671 88.081 1.00 10.28 97 ILE C C 1
ATOM 5147 O O . ILE C 1 97 ? 2.079 -3.378 87.377 1.00 11.43 97 ILE C O 1
ATOM 5152 N N . GLY C 1 98 ? -0.126 -3.234 87.832 1.00 8.20 98 GLY C N 1
ATOM 5153 C CA . GLY C 1 98 ? -0.371 -2.309 86.731 1.00 7.99 98 GLY C CA 1
ATOM 5154 C C . GLY C 1 98 ? -0.429 -0.895 87.301 1.00 6.60 98 GLY C C 1
ATOM 5155 O O . GLY C 1 98 ? -0.486 -0.695 88.528 1.00 7.85 98 GLY C O 1
ATOM 5156 N N . VAL C 1 99 ? -0.437 0.096 86.417 1.00 6.06 99 VAL C N 1
ATOM 5157 C CA . VAL C 1 99 ? -0.463 1.503 86.846 1.00 7.39 99 VAL C CA 1
ATOM 5158 C C . VAL C 1 99 ? -1.841 2.108 87.081 1.00 9.02 99 VAL C C 1
ATOM 5159 O O . VAL C 1 99 ? -1.953 3.218 87.615 1.00 10.08 99 VAL C O 1
ATOM 5163 N N . ILE C 1 100 ? -2.882 1.377 86.724 1.00 8.04 100 ILE C N 1
ATOM 5164 C CA . ILE C 1 100 ? -4.239 1.917 86.874 1.00 8.57 100 ILE C CA 1
ATOM 5165 C C . ILE C 1 100 ? -4.777 1.829 88.298 1.00 8.40 100 ILE C C 1
ATOM 5166 O O . ILE C 1 100 ? -5.176 2.850 88.863 1.00 7.80 100 ILE C O 1
ATOM 5171 N N . HIS C 1 101 ? -4.742 0.644 88.894 1.00 7.17 101 HIS C N 1
ATOM 5172 C CA . HIS C 1 101 ? -5.282 0.493 90.229 1.00 8.75 101 HIS C CA 1
ATOM 5173 C C . HIS C 1 101 ? -4.628 1.338 91.290 1.00 8.09 101 HIS C C 1
ATOM 5174 O O . HIS C 1 101 ? -5.305 1.884 92.156 1.00 7.68 101 HIS C O 1
ATOM 5181 N N . PRO C 1 102 ? -3.300 1.509 91.229 1.00 6.95 102 PRO C N 1
ATOM 5182 C CA . PRO C 1 102 ? -2.645 2.339 92.249 1.00 7.50 102 PRO C CA 1
ATOM 5183 C C . PRO C 1 102 ? -3.119 3.790 92.180 1.00 7.60 102 PRO C C 1
ATOM 5184 O O . PRO C 1 102 ? -3.263 4.457 93.220 1.00 8.40 102 PRO C O 1
ATOM 5188 N N . GLY C 1 103 ? -3.335 4.280 90.960 1.00 7.95 103 GLY C N 1
ATOM 5189 C CA . GLY C 1 103 ? -3.802 5.645 90.775 1.00 8.10 103 GLY C CA 1
ATOM 5190 C C . GLY C 1 103 ? -5.233 5.795 91.290 1.00 8.08 103 GLY C C 1
ATOM 5191 O O . GLY C 1 103 ? -5.565 6.789 91.937 1.00 7.85 103 GLY C O 1
ATOM 5192 N N . ALA C 1 104 ? -6.083 4.824 90.969 1.00 8.03 104 ALA C N 1
ATOM 5193 C CA . ALA C 1 104 ? -7.467 4.866 91.479 1.00 6.76 104 ALA C CA 1
ATOM 5194 C C . ALA C 1 104 ? -7.462 4.877 93.011 1.00 7.31 104 ALA C C 1
ATOM 5195 O O . ALA C 1 104 ? -8.177 5.655 93.649 1.00 8.65 104 ALA C O 1
ATOM 5197 N N . ARG C 1 105 ? -6.653 4.005 93.600 1.00 6.37 105 ARG C N 1
ATOM 5198 C CA . ARG C 1 105 ? -6.587 3.913 95.061 1.00 7.12 105 ARG C CA 1
ATOM 5199 C C . ARG C 1 105 ? -6.175 5.250 95.698 1.00 6.99 105 ARG C C 1
ATOM 5200 O O . ARG C 1 105 ? -6.733 5.697 96.715 1.00 7.13 105 ARG C O 1
ATOM 5208 N N . ALA C 1 106 ? -5.173 5.895 95.109 1.00 6.55 106 ALA C N 1
ATOM 5209 C CA . ALA C 1 106 ? -4.692 7.160 95.616 1.00 7.07 106 ALA C CA 1
ATOM 5210 C C . ALA C 1 106 ? -5.753 8.241 95.439 1.00 6.13 106 ALA C C 1
ATOM 5211 O O . ALA C 1 106 ? -5.888 9.127 96.274 1.00 6.72 106 ALA C O 1
ATOM 5213 N N . ALA C 1 107 ? -6.488 8.175 94.336 1.00 7.38 107 ALA C N 1
ATOM 5214 C CA . ALA C 1 107 ? -7.547 9.163 94.114 1.00 7.94 107 ALA C CA 1
ATOM 5215 C C . ALA C 1 107 ? -8.613 9.073 95.225 1.00 8.57 107 ALA C C 1
ATOM 5216 O O . ALA C 1 107 ? -9.086 10.105 95.712 1.00 7.64 107 ALA C O 1
ATOM 5218 N N . ILE C 1 108 ? -8.964 7.861 95.650 1.00 7.95 108 ILE C N 1
ATOM 5219 C CA . ILE C 1 108 ? -9.926 7.696 96.743 1.00 8.34 108 ILE C CA 1
ATOM 5220 C C . ILE C 1 108 ? -9.362 8.272 98.046 1.00 8.93 108 ILE C C 1
ATOM 5221 O O . ILE C 1 108 ? -10.090 8.874 98.849 1.00 9.28 108 ILE C O 1
ATOM 5226 N N . LYS C 1 109 ? -8.054 8.131 98.245 1.00 7.45 109 LYS C N 1
ATOM 5227 C CA . LYS C 1 109 ? -7.431 8.686 99.445 1.00 7.98 109 LYS C CA 1
ATOM 5228 C C . LYS C 1 109 ? -7.460 10.213 99.485 1.00 8.67 109 LYS C C 1
ATOM 5229 O O . LYS C 1 109 ? -7.697 10.803 100.542 1.00 9.07 109 LYS C O 1
ATOM 5235 N N . VAL C 1 110 ? -7.252 10.875 98.351 1.00 7.83 110 VAL C N 1
ATOM 5236 C CA . VAL C 1 110 ? -7.182 12.333 98.380 1.00 10.58 110 VAL C CA 1
ATOM 5237 C C . VAL C 1 110 ? -8.465 13.103 98.103 1.00 11.69 110 VAL C C 1
ATOM 5238 O O . VAL C 1 110 ? -8.550 14.282 98.448 1.00 12.85 110 VAL C O 1
ATOM 5242 N N . THR C 1 111 ? -9.451 12.459 97.497 1.00 9.81 111 THR C N 1
ATOM 5243 C CA . THR C 1 111 ? -10.679 13.181 97.198 1.00 10.53 111 THR C CA 1
ATOM 5244 C C . THR C 1 111 ? -11.456 13.481 98.467 1.00 11.22 111 THR C C 1
ATOM 5245 O O . THR C 1 111 ? -11.486 12.684 99.411 1.00 12.02 111 THR C O 1
ATOM 5249 N N . LYS C 1 112 ? -12.069 14.656 98.485 1.00 12.48 112 LYS C N 1
ATOM 5250 C CA . LYS C 1 112 ? -12.898 15.065 99.602 1.00 14.04 112 LYS C CA 1
ATOM 5251 C C . LYS C 1 112 ? -14.351 15.019 99.142 1.00 14.99 112 LYS C C 1
ATOM 5252 O O . LYS C 1 112 ? -15.238 14.700 99.932 1.00 16.86 112 LYS C O 1
ATOM 5258 N N . LYS C 1 113 ? -14.573 15.293 97.854 1.00 13.94 113 LYS C N 1
ATOM 5259 C CA . LYS C 1 113 ? -15.924 15.316 97.267 1.00 13.70 113 LYS C CA 1
ATOM 5260 C C . LYS C 1 113 ? -16.398 14.023 96.617 1.00 13.97 113 LYS C C 1
ATOM 5261 O O . LYS C 1 113 ? -17.587 13.877 96.301 1.00 14.73 113 LYS C O 1
ATOM 5267 N N . GLY C 1 114 ? -15.470 13.102 96.366 1.00 11.54 114 GLY C N 1
ATOM 5268 C CA . GLY C 1 114 ? -15.845 11.855 95.720 1.00 11.39 114 GLY C CA 1
ATOM 5269 C C . GLY C 1 114 ? -16.101 12.057 94.228 1.00 9.01 114 GLY C C 1
ATOM 5270 O O . GLY C 1 114 ? -16.864 11.311 93.633 1.00 11.30 114 GLY C O 1
ATOM 5271 N N . LYS C 1 115 ? -15.441 13.056 93.640 1.00 10.17 115 LYS C N 1
ATOM 5272 C CA . LYS C 1 115 ? -15.588 13.406 92.217 1.00 8.06 115 LYS C CA 1
ATOM 5273 C C . LYS C 1 115 ? -14.181 13.423 91.632 1.00 9.00 115 LYS C C 1
ATOM 5274 O O . LYS C 1 115 ? -13.398 14.318 91.916 1.00 10.09 115 LYS C O 1
ATOM 5280 N N . ILE C 1 116 ? -13.920 12.442 90.780 1.00 8.90 116 ILE C N 1
ATOM 5281 C CA . ILE C 1 116 ? -12.602 12.207 90.223 1.00 10.04 116 ILE C CA 1
ATOM 5282 C C . ILE C 1 116 ? -12.559 12.256 88.710 1.00 9.64 116 ILE C C 1
ATOM 5283 O O . ILE C 1 116 ? -13.426 11.692 88.041 1.00 11.47 116 ILE C O 1
ATOM 5288 N N . GLY C 1 117 ? -11.556 12.949 88.180 1.00 9.86 117 GLY C N 1
ATOM 5289 C CA . GLY C 1 117 ? -11.385 12.967 86.738 1.00 8.30 117 GLY C CA 1
ATOM 5290 C C . GLY C 1 117 ? -10.178 12.094 86.381 1.00 8.96 117 GLY C C 1
ATOM 5291 O O . GLY C 1 117 ? -9.306 11.873 87.205 1.00 9.14 117 GLY C O 1
ATOM 5292 N N A VAL C 1 118 ? -10.139 11.579 85.162 0.50 7.95 118 VAL C N 1
ATOM 5293 N N B VAL C 1 118 ? -10.199 11.579 85.154 0.50 8.86 118 VAL C N 1
ATOM 5294 C CA A VAL C 1 118 ? -8.968 10.824 84.725 0.50 7.74 118 VAL C CA 1
ATOM 5295 C CA B VAL C 1 118 ? -9.134 10.734 84.623 0.50 9.82 118 VAL C CA 1
ATOM 5296 C C A VAL C 1 118 ? -8.822 11.048 83.227 0.50 7.56 118 VAL C C 1
ATOM 5297 C C B VAL C 1 118 ? -8.854 11.139 83.174 0.50 8.55 118 VAL C C 1
ATOM 5298 O O A VAL C 1 118 ? -9.813 11.078 82.493 0.50 8.02 118 VAL C O 1
ATOM 5299 O O B VAL C 1 118 ? -9.793 11.408 82.422 0.50 7.89 118 VAL C O 1
ATOM 5306 N N . ILE C 1 119 ? -7.576 11.241 82.796 1.00 9.10 119 ILE C N 1
ATOM 5307 C CA . ILE C 1 119 ? -7.245 11.506 81.388 1.00 8.05 119 ILE C CA 1
ATOM 5308 C C . ILE C 1 119 ? -6.246 10.437 80.961 1.00 7.92 119 ILE C C 1
ATOM 5309 O O . ILE C 1 119 ? -5.505 9.895 81.795 1.00 8.70 119 ILE C O 1
ATOM 5314 N N . GLY C 1 120 ? -6.264 10.100 79.673 1.00 8.31 120 GLY C N 1
ATOM 5315 C CA . GLY C 1 120 ? -5.351 9.084 79.168 1.00 8.28 120 GLY C CA 1
ATOM 5316 C C . GLY C 1 120 ? -5.580 8.893 77.691 1.00 8.91 120 GLY C C 1
ATOM 5317 O O . GLY C 1 120 ? -6.313 9.672 77.058 1.00 9.69 120 GLY C O 1
ATOM 5318 N N . THR C 1 121 ? -4.988 7.846 77.136 1.00 7.65 121 THR C N 1
ATOM 5319 C CA . THR C 1 121 ? -5.134 7.583 75.702 1.00 7.63 121 THR C CA 1
ATOM 5320 C C . THR C 1 121 ? -6.537 7.088 75.418 1.00 9.11 121 THR C C 1
ATOM 5321 O O . THR C 1 121 ? -7.292 6.728 76.321 1.00 10.10 121 THR C O 1
ATOM 5325 N N . VAL C 1 122 ? -6.877 7.055 74.133 1.00 9.77 122 VAL C N 1
ATOM 5326 C CA . VAL C 1 122 ? -8.167 6.546 73.735 1.00 10.65 122 VAL C CA 1
ATOM 5327 C C . VAL C 1 122 ? -8.341 5.101 74.227 1.00 10.58 122 VAL C C 1
ATOM 5328 O O . VAL C 1 122 ? -9.383 4.747 74.766 1.00 10.33 122 VAL C O 1
ATOM 5332 N N . GLY C 1 123 ? -7.321 4.259 74.068 1.00 9.77 123 GLY C N 1
ATOM 5333 C CA . GLY C 1 123 ? -7.447 2.887 74.527 1.00 9.83 123 GLY C CA 1
ATOM 5334 C C . GLY C 1 123 ? -7.687 2.786 76.027 1.00 9.10 123 GLY C C 1
ATOM 5335 O O . GLY C 1 123 ? -8.511 2.004 76.485 1.00 10.81 123 GLY C O 1
ATOM 5336 N N . THR C 1 124 ? -6.973 3.593 76.798 1.00 9.25 124 THR C N 1
ATOM 5337 C CA . THR C 1 124 ? -7.142 3.550 78.247 1.00 8.04 124 THR C CA 1
ATOM 5338 C C . THR C 1 124 ? -8.540 3.965 78.665 1.00 8.54 124 THR C C 1
ATOM 5339 O O . THR C 1 124 ? -9.196 3.299 79.479 1.00 10.15 124 THR C O 1
ATOM 5343 N N . ILE C 1 125 ? -9.002 5.059 78.087 1.00 8.38 125 ILE C N 1
ATOM 5344 C CA . ILE C 1 125 ? -10.315 5.578 78.440 1.00 9.96 125 ILE C CA 1
ATOM 5345 C C . ILE C 1 125 ? -11.446 4.678 77.930 1.00 11.66 125 ILE C C 1
ATOM 5346 O O . ILE C 1 125 ? -12.418 4.415 78.663 1.00 11.62 125 ILE C O 1
ATOM 5351 N N . GLN C 1 126 ? -11.336 4.184 76.695 1.00 11.38 126 GLN C N 1
ATOM 5352 C CA . GLN C 1 126 ? -12.391 3.313 76.171 1.00 13.69 126 GLN C CA 1
ATOM 5353 C C . GLN C 1 126 ? -12.550 2.010 76.944 1.00 13.11 126 GLN C C 1
ATOM 5354 O O . GLN C 1 126 ? -13.636 1.433 76.959 1.00 14.78 126 GLN C O 1
ATOM 5360 N N . SER C 1 127 ? -11.485 1.540 77.595 1.00 12.13 127 SER C N 1
ATOM 5361 C CA . SER C 1 127 ? -11.553 0.294 78.369 1.00 12.37 127 SER C CA 1
ATOM 5362 C C . SER C 1 127 ? -12.456 0.467 79.591 1.00 12.99 127 SER C C 1
ATOM 5363 O O . SER C 1 127 ? -12.969 -0.509 80.120 1.00 13.67 127 SER C O 1
ATOM 5366 N N . ASN C 1 128 ? -12.602 1.721 80.014 1.00 13.21 128 ASN C N 1
ATOM 5367 C CA . ASN C 1 128 ? -13.350 2.130 81.192 1.00 12.80 128 ASN C CA 1
ATOM 5368 C C . ASN C 1 128 ? -12.789 1.480 82.461 1.00 12.14 128 ASN C C 1
ATOM 5369 O O . ASN C 1 128 ? -13.476 1.398 83.479 1.00 11.92 128 ASN C O 1
ATOM 5374 N N A MET C 1 129 ? -11.532 1.043 82.406 0.50 11.59 129 MET C N 1
ATOM 5375 N N B MET C 1 129 ? -11.534 1.027 82.414 0.50 10.52 129 MET C N 1
ATOM 5376 C CA A MET C 1 129 ? -10.935 0.382 83.562 0.50 12.26 129 MET C CA 1
ATOM 5377 C CA B MET C 1 129 ? -10.955 0.370 83.589 0.50 10.46 129 MET C CA 1
ATOM 5378 C C A MET C 1 129 ? -10.844 1.282 84.789 0.50 10.88 129 MET C C 1
ATOM 5379 C C B MET C 1 129 ? -10.852 1.286 84.802 0.50 9.73 129 MET C C 1
ATOM 5380 O O A MET C 1 129 ? -10.949 0.802 85.920 0.50 10.60 129 MET C O 1
ATOM 5381 O O B MET C 1 129 ? -10.954 0.821 85.940 0.50 9.57 129 MET C O 1
ATOM 5390 N N . TYR C 1 130 ? -10.647 2.582 84.585 1.00 9.10 130 TYR C N 1
ATOM 5391 C CA . TYR C 1 130 ? -10.542 3.489 85.735 1.00 10.12 130 TYR C CA 1
ATOM 5392 C C . TYR C 1 130 ? -11.867 3.566 86.481 1.00 9.80 130 TYR C C 1
ATOM 5393 O O . TYR C 1 130 ? -11.916 3.435 87.710 1.00 10.06 130 TYR C O 1
ATOM 5402 N N . GLU C 1 131 ? -12.955 3.760 85.750 1.00 10.73 131 GLU C N 1
ATOM 5403 C CA . GLU C 1 131 ? -14.242 3.809 86.420 1.00 10.98 131 GLU C CA 1
ATOM 5404 C C . GLU C 1 131 ? -14.520 2.476 87.113 1.00 9.93 131 GLU C C 1
ATOM 5405 O O . GLU C 1 131 ? -14.950 2.471 88.275 1.00 11.00 131 GLU C O 1
ATOM 5411 N N . LYS C 1 132 ? -14.263 1.356 86.431 1.00 8.96 132 LYS C N 1
ATOM 5412 C CA . LYS C 1 132 ? -14.502 0.048 87.038 1.00 9.85 132 LYS C CA 1
ATOM 5413 C C . LYS C 1 132 ? -13.655 -0.136 88.301 1.00 11.49 132 LYS C C 1
ATOM 5414 O O . LYS C 1 132 ? -14.166 -0.591 89.324 1.00 12.44 132 LYS C O 1
ATOM 5420 N N . ALA C 1 133 ? -12.379 0.253 88.252 1.00 9.44 133 ALA C N 1
ATOM 5421 C CA . ALA C 1 133 ? -11.546 0.108 89.439 1.00 8.97 133 ALA C CA 1
ATOM 5422 C C . ALA C 1 133 ? -12.005 0.984 90.592 1.00 7.25 133 ALA C C 1
ATOM 5423 O O . ALA C 1 133 ? -12.000 0.552 91.760 1.00 8.84 133 ALA C O 1
ATOM 5425 N N . LEU C 1 134 ? -12.369 2.218 90.288 1.00 7.15 134 LEU C N 1
ATOM 5426 C CA . LEU C 1 134 ? -12.810 3.115 91.333 1.00 7.39 134 LEU C CA 1
ATOM 5427 C C . LEU C 1 134 ? -14.100 2.605 91.970 1.00 8.89 134 LEU C C 1
ATOM 5428 O O . LEU C 1 134 ? -14.242 2.588 93.185 1.00 9.16 134 LEU C O 1
ATOM 5433 N N . HIS C 1 135 ? -15.024 2.164 91.133 1.00 10.18 135 HIS C N 1
ATOM 5434 C CA . HIS C 1 135 ? -16.291 1.694 91.663 1.00 9.99 135 HIS C CA 1
ATOM 5435 C C . HIS C 1 135 ? -16.187 0.408 92.423 1.00 12.03 135 HIS C C 1
ATOM 5436 O O . HIS C 1 135 ? -17.024 0.149 93.295 1.00 11.66 135 HIS C O 1
ATOM 5443 N N . GLU C 1 136 ? -15.160 -0.388 92.129 1.00 9.84 136 GLU C N 1
ATOM 5444 C CA . GLU C 1 136 ? -14.983 -1.637 92.862 1.00 10.41 136 GLU C CA 1
ATOM 5445 C C . GLU C 1 136 ? -14.696 -1.298 94.321 1.00 11.96 136 GLU C C 1
ATOM 5446 O O . GLU C 1 136 ? -15.132 -2.002 95.235 1.00 13.00 136 GLU C O 1
ATOM 5452 N N . LEU C 1 137 ? -13.967 -0.208 94.546 1.00 9.33 137 LEU C N 1
ATOM 5453 C CA . LEU C 1 137 ? -13.659 0.197 95.911 1.00 10.06 137 LEU C CA 1
ATOM 5454 C C . LEU C 1 137 ? -14.767 1.031 96.545 1.00 9.89 137 LEU C C 1
ATOM 5455 O O . LEU C 1 137 ? -15.027 0.919 97.742 1.00 9.79 137 LEU C O 1
ATOM 5460 N N . ASP C 1 138 ? -15.370 1.923 95.771 1.00 9.56 138 ASP C N 1
ATOM 5461 C CA . ASP C 1 138 ? -16.441 2.775 96.292 1.00 10.48 138 ASP C CA 1
ATOM 5462 C C . ASP C 1 138 ? -17.445 3.025 95.179 1.00 10.94 138 ASP C C 1
ATOM 5463 O O . ASP C 1 138 ? -17.182 3.772 94.237 1.00 9.47 138 ASP C O 1
ATOM 5468 N N . THR C 1 139 ? -18.612 2.411 95.305 1.00 13.50 139 THR C N 1
ATOM 5469 C CA . THR C 1 139 ? -19.637 2.566 94.282 1.00 14.62 139 THR C CA 1
ATOM 5470 C C . THR C 1 139 ? -20.160 3.988 94.134 1.00 14.77 139 THR C C 1
ATOM 5471 O O . THR C 1 139 ? -20.587 4.379 93.029 1.00 15.55 139 THR C O 1
ATOM 5475 N N . TYR C 1 140 ? -20.126 4.761 95.217 1.00 13.98 140 TYR C N 1
ATOM 5476 C CA . TYR C 1 140 ? -20.670 6.112 95.223 1.00 15.61 140 TYR C CA 1
ATOM 5477 C C . TYR C 1 140 ? -19.681 7.215 94.875 1.00 15.91 140 TYR C C 1
ATOM 5478 O O . TYR C 1 140 ? -19.553 8.238 95.580 1.00 20.33 140 TYR C O 1
ATOM 5487 N N . LEU C 1 141 ? -18.922 6.972 93.821 1.00 15.16 141 LEU C N 1
ATOM 5488 C CA . LEU C 1 141 ? -17.992 7.986 93.346 1.00 13.83 141 LEU C CA 1
ATOM 5489 C C . LEU C 1 141 ? -18.463 8.404 91.966 1.00 13.10 141 LEU C C 1
ATOM 5490 O O . LEU C 1 141 ? -19.083 7.612 91.254 1.00 15.85 141 LEU C O 1
ATOM 5495 N N . LYS C 1 142 ? -18.197 9.654 91.604 1.00 12.30 142 LYS C N 1
ATOM 5496 C CA . LYS C 1 142 ? -18.535 10.137 90.268 1.00 13.29 142 LYS C CA 1
ATOM 5497 C C . LYS C 1 142 ? -17.193 10.243 89.534 1.00 12.61 142 LYS C C 1
ATOM 5498 O O . LYS C 1 142 ? -16.278 10.934 89.988 1.00 13.62 142 LYS C O 1
ATOM 5504 N N . VAL C 1 143 ? -17.091 9.553 88.409 1.00 11.23 143 VAL C N 1
ATOM 5505 C CA . VAL C 1 143 ? -15.847 9.514 87.636 1.00 10.76 143 VAL C CA 1
ATOM 5506 C C . VAL C 1 143 ? -16.056 10.110 86.249 1.00 11.02 143 VAL C C 1
ATOM 5507 O O . VAL C 1 143 ? -16.972 9.711 85.533 1.00 11.95 143 VAL C O 1
ATOM 5511 N N . HIS C 1 144 ? -15.209 11.062 85.881 1.00 10.86 144 HIS C N 1
ATOM 5512 C CA . HIS C 1 144 ? -15.282 11.699 84.562 1.00 11.26 144 HIS C CA 1
ATOM 5513 C C . HIS C 1 144 ? -14.009 11.270 83.849 1.00 11.73 144 HIS C C 1
ATOM 5514 O O . HIS C 1 144 ? -12.924 11.659 84.260 1.00 12.87 144 HIS C O 1
ATOM 5521 N N . SER C 1 145 ? -14.148 10.497 82.774 1.00 10.66 145 SER C N 1
ATOM 5522 C CA . SER C 1 145 ? -13.002 9.970 82.030 1.00 11.88 145 SER C CA 1
ATOM 5523 C C . SER C 1 145 ? -12.956 10.604 80.646 1.00 12.20 145 SER C C 1
ATOM 5524 O O . SER C 1 145 ? -13.940 10.559 79.900 1.00 14.10 145 SER C O 1
ATOM 5527 N N . HIS C 1 146 ? -11.810 11.178 80.301 1.00 11.42 146 HIS C N 1
ATOM 5528 C CA . HIS C 1 146 ? -11.661 11.853 79.019 1.00 11.48 146 HIS C CA 1
ATOM 5529 C C . HIS C 1 146 ? -10.341 11.525 78.308 1.00 10.38 146 HIS C C 1
ATOM 5530 O O . HIS C 1 146 ? -9.267 11.616 78.905 1.00 10.87 146 HIS C O 1
ATOM 5537 N N . ALA C 1 147 ? -10.432 11.159 77.031 1.00 11.06 147 ALA C N 1
ATOM 5538 C CA . ALA C 1 147 ? -9.228 10.853 76.249 1.00 10.77 147 ALA C CA 1
ATOM 5539 C C . ALA C 1 147 ? -8.565 12.147 75.812 1.00 11.92 147 ALA C C 1
ATOM 5540 O O . ALA C 1 147 ? -9.238 13.104 75.425 1.00 10.64 147 ALA C O 1
ATOM 5542 N N . CYS C 1 148 ? -7.234 12.158 75.863 1.00 10.66 148 CYS C N 1
ATOM 5543 C CA . CYS C 1 148 ? -6.431 13.319 75.471 1.00 12.55 148 CYS C CA 1
ATOM 5544 C C . CYS C 1 148 ? -5.382 12.761 74.511 1.00 12.95 148 CYS C C 1
ATOM 5545 O O . CYS C 1 148 ? -4.174 12.768 74.796 1.00 14.47 148 CYS C O 1
ATOM 5548 N N . PRO C 1 149 ? -5.838 12.306 73.341 1.00 14.54 149 PRO C N 1
ATOM 5549 C CA . PRO C 1 149 ? -4.970 11.713 72.324 1.00 15.32 149 PRO C CA 1
ATOM 5550 C C . PRO C 1 149 ? -3.694 12.424 71.891 1.00 16.08 149 PRO C C 1
ATOM 5551 O O . PRO C 1 149 ? -2.711 11.757 71.570 1.00 17.75 149 PRO C O 1
ATOM 5555 N N . THR C 1 150 ? -3.665 13.744 71.909 1.00 16.10 150 THR C N 1
ATOM 5556 C CA . THR C 1 150 ? -2.473 14.434 71.433 1.00 17.44 150 THR C CA 1
ATOM 5557 C C . THR C 1 150 ? -1.398 14.664 72.473 1.00 15.65 150 THR C C 1
ATOM 5558 O O . THR C 1 150 ? -0.262 14.965 72.125 1.00 16.35 150 THR C O 1
ATOM 5562 N N . LEU C 1 151 ? -1.724 14.490 73.749 1.00 11.79 151 LEU C N 1
ATOM 5563 C CA . LEU C 1 151 ? -0.755 14.845 74.760 1.00 11.86 151 LEU C CA 1
ATOM 5564 C C . LEU C 1 151 ? 0.523 14.040 74.816 1.00 10.95 151 LEU C C 1
ATOM 5565 O O . LEU C 1 151 ? 1.593 14.609 75.035 1.00 10.77 151 LEU C O 1
ATOM 5570 N N . ALA C 1 152 ? 0.458 12.734 74.597 1.00 11.05 152 ALA C N 1
ATOM 5571 C CA . ALA C 1 152 ? 1.703 11.964 74.679 1.00 10.92 152 ALA C CA 1
ATOM 5572 C C . ALA C 1 152 ? 2.678 12.349 73.564 1.00 14.04 152 ALA C C 1
ATOM 5573 O O . ALA C 1 152 ? 3.891 12.483 73.805 1.00 11.56 152 ALA C O 1
ATOM 5575 N N . THR C 1 153 ? 2.144 12.582 72.363 1.00 14.14 153 THR C N 1
ATOM 5576 C CA . THR C 1 153 ? 2.981 12.986 71.235 1.00 15.79 153 THR C CA 1
ATOM 5577 C C . THR C 1 153 ? 3.571 14.364 71.520 1.00 14.58 153 THR C C 1
ATOM 5578 O O . THR C 1 153 ? 4.744 14.622 71.211 1.00 15.82 153 THR C O 1
ATOM 5582 N N . VAL C 1 154 ? 2.772 15.252 72.111 1.00 12.90 154 VAL C N 1
ATOM 5583 C CA . VAL C 1 154 ? 3.272 16.582 72.469 1.00 13.16 154 VAL C CA 1
ATOM 5584 C C . VAL C 1 154 ? 4.476 16.452 73.391 1.00 13.26 154 VAL C C 1
ATOM 5585 O O . VAL C 1 154 ? 5.489 17.113 73.212 1.00 13.50 154 VAL C O 1
ATOM 5589 N N . VAL C 1 155 ? 4.370 15.577 74.384 1.00 12.46 155 VAL C N 1
ATOM 5590 C CA . VAL C 1 155 ? 5.451 15.397 75.333 1.00 12.92 155 VAL C CA 1
ATOM 5591 C C . VAL C 1 155 ? 6.716 14.856 74.666 1.00 13.04 155 VAL C C 1
ATOM 5592 O O . VAL C 1 155 ? 7.807 15.287 74.998 1.00 13.48 155 VAL C O 1
ATOM 5596 N N . GLU C 1 156 ? 6.580 13.921 73.734 1.00 14.64 156 GLU C N 1
ATOM 5597 C CA . GLU C 1 156 ? 7.773 13.373 73.091 1.00 17.70 156 GLU C CA 1
ATOM 5598 C C . GLU C 1 156 ? 8.368 14.221 71.979 1.00 19.00 156 GLU C C 1
ATOM 5599 O O . GLU C 1 156 ? 9.578 14.177 71.745 1.00 20.56 156 GLU C O 1
ATOM 5605 N N . ASN C 1 157 ? 7.541 14.996 71.297 1.00 19.17 157 ASN C N 1
ATOM 5606 C CA . ASN C 1 157 ? 8.046 15.749 70.147 1.00 20.87 157 ASN C CA 1
ATOM 5607 C C . ASN C 1 157 ? 7.906 17.257 70.098 1.00 20.29 157 ASN C C 1
ATOM 5608 O O . ASN C 1 157 ? 8.437 17.875 69.168 1.00 20.57 157 ASN C O 1
ATOM 5613 N N . ARG C 1 158 ? 7.226 17.870 71.064 1.00 18.48 158 ARG C N 1
ATOM 5614 C CA . ARG C 1 158 ? 6.989 19.313 70.998 1.00 19.49 158 ARG C CA 1
ATOM 5615 C C . ARG C 1 158 ? 7.126 19.975 72.363 1.00 18.42 158 ARG C C 1
ATOM 5616 O O . ARG C 1 158 ? 6.707 21.116 72.540 1.00 17.71 158 ARG C O 1
ATOM 5624 N N . LEU C 1 159 ? 7.710 19.271 73.325 1.00 19.82 159 LEU C N 1
ATOM 5625 C CA . LEU C 1 159 ? 7.798 19.801 74.680 1.00 21.35 159 LEU C CA 1
ATOM 5626 C C . LEU C 1 159 ? 8.496 21.146 74.847 1.00 23.54 159 LEU C C 1
ATOM 5627 O O . LEU C 1 159 ? 8.175 21.897 75.771 1.00 23.79 159 LEU C O 1
ATOM 5632 N N . GLU C 1 160 ? 9.432 21.464 73.955 1.00 25.00 160 GLU C N 1
ATOM 5633 C CA . GLU C 1 160 ? 10.166 22.727 74.050 1.00 26.73 160 GLU C CA 1
ATOM 5634 C C . GLU C 1 160 ? 9.351 23.914 73.554 1.00 25.94 160 GLU C C 1
ATOM 5635 O O . GLU C 1 160 ? 9.653 25.066 73.884 1.00 26.54 160 GLU C O 1
ATOM 5641 N N . ASP C 1 161 ? 8.334 23.633 72.748 1.00 23.59 161 ASP C N 1
ATOM 5642 C CA . ASP C 1 161 ? 7.467 24.681 72.208 1.00 22.52 161 ASP C CA 1
ATOM 5643 C C . ASP C 1 161 ? 6.367 24.954 73.226 1.00 21.70 161 ASP C C 1
ATOM 5644 O O . ASP C 1 161 ? 5.242 24.459 73.103 1.00 20.42 161 ASP C O 1
ATOM 5649 N N . THR C 1 162 ? 6.704 25.755 74.231 1.00 21.05 162 THR C N 1
ATOM 5650 C CA . THR C 1 162 ? 5.788 26.047 75.323 1.00 20.80 162 THR C CA 1
ATOM 5651 C C . THR C 1 162 ? 4.431 26.626 74.957 1.00 20.58 162 THR C C 1
ATOM 5652 O O . THR C 1 162 ? 3.434 26.286 75.593 1.00 20.33 162 THR C O 1
ATOM 5656 N N . ALA C 1 163 ? 4.375 27.484 73.945 1.00 18.87 163 ALA C N 1
ATOM 5657 C CA . ALA C 1 163 ? 3.101 28.058 73.534 1.00 20.38 163 ALA C CA 1
ATOM 5658 C C . ALA C 1 163 ? 2.210 26.938 72.989 1.00 18.55 163 ALA C C 1
ATOM 5659 O O . ALA C 1 163 ? 1.001 26.903 73.233 1.00 18.64 163 ALA C O 1
ATOM 5661 N N . TYR C 1 164 ? 2.823 26.024 72.247 1.00 18.12 164 TYR C N 1
ATOM 5662 C CA . TYR C 1 164 ? 2.075 24.936 71.658 1.00 16.09 164 TYR C CA 1
ATOM 5663 C C . TYR C 1 164 ? 1.598 23.978 72.734 1.00 15.12 164 TYR C C 1
ATOM 5664 O O . TYR C 1 164 ? 0.463 23.489 72.678 1.00 15.24 164 TYR C O 1
ATOM 5673 N N . VAL C 1 165 ? 2.459 23.715 73.707 1.00 14.89 165 VAL C N 1
ATOM 5674 C CA . VAL C 1 165 ? 2.101 22.788 74.789 1.00 15.41 165 VAL C CA 1
ATOM 5675 C C . VAL C 1 165 ? 0.929 23.390 75.571 1.00 16.68 165 VAL C C 1
ATOM 5676 O O . VAL C 1 165 ? -0.043 22.699 75.885 1.00 14.41 165 VAL C O 1
ATOM 5680 N N . THR C 1 166 ? 1.006 24.684 75.866 1.00 16.52 166 THR C N 1
ATOM 5681 C CA . THR C 1 166 ? -0.068 25.337 76.597 1.00 16.72 166 THR C CA 1
ATOM 5682 C C . THR C 1 166 ? -1.386 25.241 75.832 1.00 16.81 166 THR C C 1
ATOM 5683 O O . THR C 1 166 ? -2.421 24.914 76.412 1.00 14.49 166 THR C O 1
ATOM 5687 N N . GLN C 1 167 ? -1.353 25.505 74.526 1.00 15.51 167 GLN C N 1
ATOM 5688 C CA . GLN C 1 167 ? -2.565 25.431 73.732 1.00 16.90 167 GLN C CA 1
ATOM 5689 C C . GLN C 1 167 ? -3.152 24.030 73.690 1.00 15.06 167 GLN C C 1
ATOM 5690 O O . GLN C 1 167 ? -4.377 23.868 73.773 1.00 15.97 167 GLN C O 1
ATOM 5696 N N . GLN C 1 168 ? -2.287 23.020 73.596 1.00 14.02 168 GLN C N 1
ATOM 5697 C CA . GLN C 1 168 ? -2.752 21.637 73.518 1.00 14.14 168 GLN C CA 1
ATOM 5698 C C . GLN C 1 168 ? -3.289 21.137 74.854 1.00 11.95 168 GLN C C 1
ATOM 5699 O O . GLN C 1 168 ? -4.252 20.372 74.873 1.00 13.12 168 GLN C O 1
ATOM 5705 N N . VAL C 1 169 ? -2.678 21.580 75.954 1.00 12.58 169 VAL C N 1
ATOM 5706 C CA . VAL C 1 169 ? -3.146 21.169 77.278 1.00 12.63 169 VAL C CA 1
ATOM 5707 C C . VAL C 1 169 ? -4.508 21.829 77.492 1.00 13.62 169 VAL C C 1
ATOM 5708 O O . VAL C 1 169 ? -5.448 21.191 77.984 1.00 12.97 169 VAL C O 1
ATOM 5712 N N . LYS C 1 170 ? -4.625 23.092 77.082 1.00 14.93 170 LYS C N 1
ATOM 5713 C CA . LYS C 1 170 ? -5.891 23.807 77.218 1.00 17.05 170 LYS C CA 1
ATOM 5714 C C . LYS C 1 170 ? -7.022 23.098 76.469 1.00 16.17 170 LYS C C 1
ATOM 5715 O O . LYS C 1 170 ? -8.124 22.877 77.015 1.00 16.31 170 LYS C O 1
ATOM 5721 N N . GLN C 1 171 ? -6.762 22.717 75.221 1.00 15.07 171 GLN C N 1
ATOM 5722 C CA . GLN C 1 171 ? -7.771 22.035 74.417 1.00 15.29 171 GLN C CA 1
ATOM 5723 C C . GLN C 1 171 ? -8.134 20.656 74.971 1.00 14.61 171 GLN C C 1
ATOM 5724 O O . GLN C 1 171 ? -9.296 20.247 74.963 1.00 14.32 171 GLN C O 1
ATOM 5730 N N . ALA C 1 172 ? -7.129 19.932 75.442 1.00 13.55 172 ALA C N 1
ATOM 5731 C CA . ALA C 1 172 ? -7.345 18.597 75.973 1.00 13.12 172 ALA C CA 1
ATOM 5732 C C . ALA C 1 172 ? -8.150 18.597 77.260 1.00 14.70 172 ALA C C 1
ATOM 5733 O O . ALA C 1 172 ? -8.992 17.719 77.453 1.00 15.69 172 ALA C O 1
ATOM 5735 N N . LEU C 1 173 ? -7.902 19.580 78.128 1.00 15.02 173 LEU C N 1
ATOM 5736 C CA . LEU C 1 173 ? -8.580 19.645 79.429 1.00 14.93 173 LEU C CA 1
ATOM 5737 C C . LEU C 1 173 ? -9.892 20.432 79.447 1.00 16.20 173 LEU C C 1
ATOM 5738 O O . LEU C 1 173 ? -10.604 20.431 80.459 1.00 17.03 173 LEU C O 1
ATOM 5743 N N . LEU C 1 174 ? -10.233 21.074 78.334 1.00 17.19 174 LEU C N 1
ATOM 5744 C CA . LEU C 1 174 ? -11.468 21.865 78.286 1.00 18.74 174 LEU C CA 1
ATOM 5745 C C . LEU C 1 174 ? -12.680 21.099 78.837 1.00 19.52 174 LEU C C 1
ATOM 5746 O O . LEU C 1 174 ? -13.411 21.610 79.695 1.00 18.88 174 LEU C O 1
ATOM 5751 N N . PRO C 1 175 ? -12.920 19.872 78.358 1.00 19.72 175 PRO C N 1
ATOM 5752 C CA . PRO C 1 175 ? -14.081 19.157 78.903 1.00 20.41 175 PRO C CA 1
ATOM 5753 C C . PRO C 1 175 ? -14.054 18.968 80.428 1.00 20.54 175 PRO C C 1
ATOM 5754 O O . PRO C 1 175 ? -15.107 18.993 81.064 1.00 19.55 175 PRO C O 1
ATOM 5758 N N . LEU C 1 176 ? -12.870 18.796 81.025 1.00 18.51 176 LEU C N 1
ATOM 5759 C CA . LEU C 1 176 ? -12.795 18.611 82.467 1.00 18.34 176 LEU C CA 1
ATOM 5760 C C . LEU C 1 176 ? -12.945 19.897 83.244 1.00 17.37 176 LEU C C 1
ATOM 5761 O O . LEU C 1 176 ? -13.310 19.854 84.417 1.00 18.11 176 LEU C O 1
ATOM 5766 N N . THR C 1 177 ? -12.647 21.038 82.624 1.00 16.85 177 THR C N 1
ATOM 5767 C CA . THR C 1 177 ? -12.797 22.298 83.336 1.00 17.27 177 THR C CA 1
ATOM 5768 C C . THR C 1 177 ? -14.289 22.555 83.551 1.00 16.41 177 THR C C 1
ATOM 5769 O O . THR C 1 177 ? -14.659 23.342 84.420 1.00 17.45 177 THR C O 1
ATOM 5773 N N . LYS C 1 178 ? -15.128 21.877 82.768 1.00 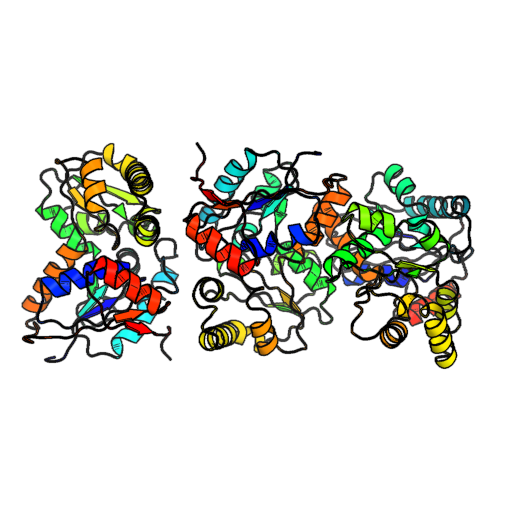16.62 178 LYS C N 1
ATOM 5774 C CA . LYS C 1 178 ? -16.587 22.030 82.864 1.00 16.22 178 LYS C CA 1
ATOM 5775 C C . LYS C 1 178 ? -17.195 21.133 83.930 1.00 16.42 178 LYS C C 1
ATOM 5776 O O . LYS C 1 178 ? -18.371 21.288 84.304 1.00 16.10 178 LYS C O 1
ATOM 5782 N N . GLU C 1 179 ? -16.408 20.173 84.392 1.00 15.36 179 GLU C N 1
ATOM 5783 C CA . GLU C 1 179 ? -16.895 19.225 85.379 1.00 14.40 179 GLU C CA 1
ATOM 5784 C C . GLU C 1 179 ? -16.450 19.575 86.784 1.00 13.79 179 GLU C C 1
ATOM 5785 O O . GLU C 1 179 ? -15.430 20.236 87.007 1.00 14.85 179 GLU C O 1
ATOM 5791 N N . ASP C 1 180 ? -17.232 19.089 87.735 1.00 14.01 180 ASP C N 1
ATOM 5792 C CA . ASP C 1 180 ? -16.958 19.284 89.135 1.00 12.78 180 ASP C CA 1
ATOM 5793 C C . ASP C 1 180 ? -16.085 18.101 89.597 1.00 13.26 180 ASP C C 1
ATOM 5794 O O . ASP C 1 180 ? -16.564 16.975 89.770 1.00 13.08 180 ASP C O 1
ATOM 5799 N N . ILE C 1 181 ? -14.789 18.351 89.731 1.00 12.09 181 ILE C N 1
ATOM 5800 C CA . ILE C 1 181 ? -13.893 17.308 90.242 1.00 11.60 181 ILE C CA 1
ATOM 5801 C C . ILE C 1 181 ? -12.915 17.959 91.205 1.00 10.76 181 ILE C C 1
ATOM 5802 O O . ILE C 1 181 ? -12.659 19.167 91.119 1.00 12.71 181 ILE C O 1
ATOM 5807 N N . ASP C 1 182 ? -12.374 17.185 92.149 1.00 10.61 182 ASP C N 1
ATOM 5808 C CA . ASP C 1 182 ? -11.369 17.758 93.031 1.00 9.55 182 ASP C CA 1
ATOM 5809 C C . ASP C 1 182 ? -10.080 16.934 92.984 1.00 9.63 182 ASP C C 1
ATOM 5810 O O . ASP C 1 182 ? -9.134 17.219 93.711 1.00 10.86 182 ASP C O 1
ATOM 5815 N N . THR C 1 183 ? -10.052 15.971 92.069 1.00 8.97 183 THR C N 1
ATOM 5816 C CA . THR C 1 183 ? -8.920 15.058 91.911 1.00 9.60 183 THR C CA 1
ATOM 5817 C C . THR C 1 183 ? -8.795 14.650 90.446 1.00 9.14 183 THR C C 1
ATOM 5818 O O . THR C 1 183 ? -9.802 14.356 89.800 1.00 10.05 183 THR C O 1
ATOM 5822 N N . LEU C 1 184 ? -7.568 14.624 89.920 1.00 6.95 184 LEU C N 1
ATOM 5823 C CA . LEU C 1 184 ? -7.368 14.228 88.528 1.00 6.20 184 LEU C CA 1
ATOM 5824 C C . LEU C 1 184 ? -6.262 13.172 88.471 1.00 7.85 184 LEU C C 1
ATOM 5825 O O . LEU C 1 184 ? -5.147 13.443 88.938 1.00 7.81 184 LEU C O 1
ATOM 5830 N N . ILE C 1 185 ? -6.554 12.014 87.894 1.00 7.87 185 ILE C N 1
ATOM 5831 C CA . ILE C 1 185 ? -5.541 10.965 87.742 1.00 6.92 185 ILE C CA 1
ATOM 5832 C C . ILE C 1 185 ? -4.873 11.142 86.383 1.00 7.07 185 ILE C C 1
ATOM 5833 O O . ILE C 1 185 ? -5.566 11.209 85.357 1.00 7.49 185 ILE C O 1
ATOM 5838 N N . LEU C 1 186 ? -3.536 11.248 86.375 1.00 6.24 186 LEU C N 1
ATOM 5839 C CA . LEU C 1 186 ? -2.782 11.321 85.124 1.00 6.73 186 LEU C CA 1
ATOM 5840 C C . LEU C 1 186 ? -2.633 9.871 84.636 1.00 8.31 186 LEU C C 1
ATOM 5841 O O . LEU C 1 186 ? -1.647 9.190 84.947 1.00 9.60 186 LEU C O 1
ATOM 5846 N N . GLY C 1 187 ? -3.621 9.415 83.865 1.00 5.87 187 GLY C N 1
ATOM 5847 C CA . GLY C 1 187 ? -3.679 8.037 83.400 1.00 7.90 187 GLY C CA 1
ATOM 5848 C C . GLY C 1 187 ? -2.860 7.711 82.163 1.00 6.43 187 GLY C C 1
ATOM 5849 O O . GLY C 1 187 ? -3.321 6.996 81.299 1.00 7.49 187 GLY C O 1
ATOM 5850 N N . CYS C 1 188 ? -1.648 8.255 82.106 1.00 7.14 188 CYS C N 1
ATOM 5851 C CA . CYS C 1 188 ? -0.743 8.028 80.977 1.00 7.86 188 CYS C CA 1
ATOM 5852 C C . CYS C 1 188 ? 0.676 8.255 81.458 1.00 7.71 188 CYS C C 1
ATOM 5853 O O . CYS C 1 188 ? 0.926 9.186 82.231 1.00 8.01 188 CYS C O 1
ATOM 5856 N N . THR C 1 189 ? 1.601 7.420 80.979 1.00 7.53 189 THR C N 1
ATOM 5857 C CA . THR C 1 189 ? 2.993 7.537 81.363 1.00 9.58 189 THR C CA 1
ATOM 5858 C C . THR C 1 189 ? 3.599 8.898 81.100 1.00 9.17 189 THR C C 1
ATOM 5859 O O . THR C 1 189 ? 4.495 9.305 81.828 1.00 9.34 189 THR C O 1
ATOM 5863 N N . HIS C 1 190 ? 3.128 9.594 80.063 1.00 7.88 190 HIS C N 1
ATOM 5864 C CA . HIS C 1 190 ? 3.760 10.851 79.676 1.00 9.39 190 HIS C CA 1
ATOM 5865 C C . HIS C 1 190 ? 3.312 12.106 80.412 1.00 8.94 190 HIS C C 1
ATOM 5866 O O . HIS C 1 190 ? 4.029 13.108 80.456 1.00 10.40 190 HIS C O 1
ATOM 5873 N N . TYR C 1 191 ? 2.138 12.035 81.016 1.00 9.81 191 TYR C N 1
ATOM 58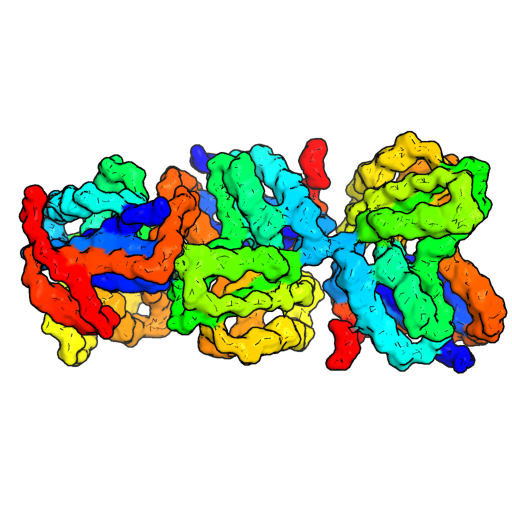74 C CA . TYR C 1 191 ? 1.566 13.222 81.621 1.00 10.28 191 TYR C CA 1
ATOM 5875 C C . TYR C 1 191 ? 2.286 13.909 82.764 1.00 9.68 191 TYR C C 1
ATOM 5876 O O . TYR C 1 191 ? 2.099 15.102 82.955 1.00 11.41 191 TYR C O 1
ATOM 5885 N N . PRO C 1 192 ? 3.097 13.180 83.552 1.00 10.34 192 PRO C N 1
ATOM 5886 C CA . PRO C 1 192 ? 3.810 13.864 84.639 1.00 11.47 192 PRO C CA 1
ATOM 5887 C C . PRO C 1 192 ? 4.671 15.009 84.081 1.00 12.02 192 PRO C C 1
ATOM 5888 O O . PRO C 1 192 ? 4.883 16.001 84.767 1.00 14.25 192 PRO C O 1
ATOM 5892 N N A LEU C 1 193 ? 5.141 14.862 82.837 0.50 11.39 193 LEU C N 1
ATOM 5893 N N B LEU C 1 193 ? 5.167 14.881 82.856 0.50 11.57 193 LEU C N 1
ATOM 5894 C CA A LEU C 1 193 ? 5.972 15.889 82.191 0.50 11.75 193 LEU C CA 1
ATOM 5895 C CA B LEU C 1 193 ? 5.991 15.949 82.289 0.50 12.02 193 LEU C CA 1
ATOM 5896 C C A LEU C 1 193 ? 5.177 17.134 81.810 0.50 12.24 193 LEU C C 1
ATOM 5897 C C B LEU C 1 193 ? 5.183 17.223 82.080 0.50 12.43 193 LEU C C 1
ATOM 5898 O O A LEU C 1 193 ? 5.745 18.119 81.324 0.50 13.10 193 LEU C O 1
ATOM 5899 O O B LEU C 1 193 ? 5.744 18.324 82.011 0.50 13.10 193 LEU C O 1
ATOM 5908 N N . LEU C 1 194 ? 3.865 17.073 82.013 1.00 11.46 194 LEU C N 1
ATOM 5909 C CA . LEU C 1 194 ? 2.968 18.207 81.756 1.00 12.49 194 LEU C CA 1
ATOM 5910 C C . LEU C 1 194 ? 2.306 18.708 83.022 1.00 11.75 194 LEU C C 1
ATOM 5911 O O . LEU C 1 194 ? 1.420 19.561 82.939 1.00 12.29 194 LEU C O 1
ATOM 5916 N N . GLU C 1 195 ? 2.697 18.188 84.174 1.00 13.34 195 GLU C N 1
ATOM 5917 C CA . GLU C 1 195 ? 2.044 18.568 85.418 1.00 17.13 195 GLU C CA 1
ATOM 5918 C C . GLU C 1 195 ? 1.847 20.055 85.652 1.00 17.10 195 GLU C C 1
ATOM 5919 O O . GLU C 1 195 ? 0.760 20.480 86.062 1.00 15.76 195 GLU C O 1
ATOM 5925 N N . SER C 1 196 ? 2.885 20.855 85.420 1.00 18.01 196 SER C N 1
ATOM 5926 C CA . SER C 1 196 ? 2.728 22.297 85.619 1.00 19.18 196 SER C CA 1
ATOM 5927 C C . SER C 1 196 ? 1.641 22.906 84.747 1.00 17.07 196 SER C C 1
ATOM 5928 O O . SER C 1 196 ? 0.877 23.750 85.209 1.00 18.56 196 SER C O 1
ATOM 5931 N N . TYR C 1 197 ? 1.590 22.509 83.478 1.00 16.06 197 TYR C N 1
ATOM 5932 C CA . TYR C 1 197 ? 0.589 23.037 82.556 1.00 15.31 197 TYR C CA 1
ATOM 5933 C C . TYR C 1 197 ? -0.800 22.654 83.019 1.00 16.19 197 TYR C C 1
ATOM 5934 O O . TYR C 1 197 ? -1.729 23.457 82.999 1.00 16.51 197 TYR C O 1
ATOM 5943 N N . ILE C 1 198 ? -0.937 21.400 83.425 1.00 16.02 198 ILE C N 1
ATOM 5944 C CA . ILE C 1 198 ? -2.224 20.873 83.868 1.00 15.12 198 ILE C CA 1
ATOM 5945 C C . ILE C 1 198 ? -2.735 21.573 85.120 1.00 17.13 198 ILE C C 1
ATOM 5946 O O . ILE C 1 198 ? -3.928 21.901 85.198 1.00 17.67 198 ILE C O 1
ATOM 5951 N N . LYS C 1 199 ? -1.847 21.810 86.077 1.00 18.70 199 LYS C N 1
ATOM 5952 C CA . LYS C 1 199 ? -2.203 22.493 87.328 1.00 21.74 199 LYS C CA 1
ATOM 5953 C C . LYS C 1 199 ? -2.689 23.901 87.018 1.00 22.86 199 LYS C C 1
ATOM 5954 O O . LYS C 1 199 ? -3.661 24.388 87.599 1.00 22.69 199 LYS C O 1
ATOM 5960 N N . LYS C 1 200 ? -1.996 24.563 86.101 1.00 23.14 200 LYS C N 1
ATOM 5961 C CA . LYS C 1 200 ? -2.365 25.916 85.725 1.00 26.36 200 LYS C CA 1
ATOM 5962 C C . LYS C 1 200 ? -3.758 25.944 85.096 1.00 25.95 200 LYS C C 1
ATOM 5963 O O . LYS C 1 200 ? -4.550 26.858 85.347 1.00 27.28 200 LYS C O 1
ATOM 5969 N N . GLU C 1 201 ? -4.067 24.933 84.290 1.00 25.27 201 GLU C N 1
ATOM 5970 C CA . GLU C 1 201 ? -5.349 24.856 83.603 1.00 24.43 201 GLU C CA 1
ATOM 5971 C C . GLU C 1 201 ? -6.535 24.495 84.515 1.00 24.16 201 GLU C C 1
ATOM 5972 O O . GLU C 1 201 ? -7.637 25.033 84.359 1.00 24.03 201 GLU C O 1
ATOM 5978 N N . LEU C 1 202 ? -6.319 23.602 85.476 1.00 22.15 202 LEU C N 1
ATOM 5979 C CA . LEU C 1 202 ? -7.407 23.187 86.357 1.00 22.18 202 LEU C CA 1
ATOM 5980 C C . LEU C 1 202 ? -7.527 23.954 87.676 1.00 23.29 202 LEU C C 1
ATOM 5981 O O . LEU C 1 202 ? -8.597 23.972 88.289 1.00 24.35 202 LEU C O 1
ATOM 5986 N N . GLY C 1 203 ? -6.447 24.576 88.126 1.00 24.14 203 GLY C N 1
ATOM 5987 C CA . GLY C 1 203 ? -6.512 25.339 89.364 1.00 26.46 203 GLY C CA 1
ATOM 5988 C C . GLY C 1 203 ? -6.033 24.617 90.607 1.00 27.91 203 GLY C C 1
ATOM 5989 O O . GLY C 1 203 ? -5.780 23.418 90.582 1.00 26.63 203 GLY C O 1
ATOM 5990 N N . GLU C 1 204 ? -5.924 25.357 91.707 1.00 30.06 204 GLU C N 1
ATOM 5991 C CA . GLU C 1 204 ? -5.469 24.802 92.976 1.00 32.30 204 GLU C CA 1
ATOM 5992 C C . GLU C 1 204 ? -6.450 23.861 93.657 1.00 31.50 204 GLU C C 1
ATOM 5993 O O . GLU C 1 204 ? -6.065 23.107 94.542 1.00 33.94 204 GLU C O 1
ATOM 5999 N N . ASP C 1 205 ? -7.713 23.908 93.260 1.00 29.96 205 ASP C N 1
ATOM 6000 C CA . ASP C 1 205 ? -8.735 23.067 93.877 1.00 28.71 205 ASP C CA 1
ATOM 6001 C C . ASP C 1 205 ? -8.691 21.595 93.441 1.00 25.33 205 ASP C C 1
ATOM 6002 O O . ASP C 1 205 ? -9.427 20.763 93.980 1.00 24.13 205 ASP C O 1
ATOM 6007 N N . VAL C 1 206 ? -7.842 21.270 92.471 1.00 19.51 206 VAL C N 1
ATOM 6008 C CA . VAL C 1 206 ? -7.795 19.897 91.971 1.00 14.94 206 VAL C CA 1
ATOM 6009 C C . VAL C 1 206 ? -6.455 19.228 92.262 1.00 14.99 206 VAL C C 1
ATOM 6010 O O . VAL C 1 206 ? -5.413 19.690 91.774 1.00 15.59 206 VAL C O 1
ATOM 6014 N N . THR C 1 207 ? -6.481 18.135 93.026 1.00 11.79 207 THR C N 1
ATOM 6015 C CA . THR C 1 207 ? -5.238 17.418 93.355 1.00 11.38 207 THR C CA 1
ATOM 6016 C C . THR C 1 207 ? -4.854 16.481 92.205 1.00 11.29 207 THR C C 1
ATOM 6017 O O . THR C 1 207 ? -5.663 15.675 91.766 1.00 11.10 207 THR C O 1
ATOM 6021 N N A ILE C 1 208 ? -3.613 16.628 91.761 0.50 10.99 208 ILE C N 1
ATOM 6022 N N B ILE C 1 208 ? -3.618 16.575 91.723 0.50 10.52 208 ILE C N 1
ATOM 6023 C CA A ILE C 1 208 ? -3.054 15.852 90.668 0.50 11.28 208 ILE C CA 1
ATOM 6024 C CA B ILE C 1 208 ? -3.177 15.738 90.597 0.50 10.18 208 ILE C CA 1
ATOM 6025 C C A ILE C 1 208 ? -2.465 14.562 91.216 0.50 11.30 208 ILE C C 1
ATOM 6026 C C B ILE C 1 208 ? -2.384 14.497 91.021 0.50 10.15 208 ILE C C 1
ATOM 6027 O O A ILE C 1 208 ? -1.797 14.557 92.260 0.50 11.48 208 ILE C O 1
ATOM 6028 O O B ILE C 1 208 ? -1.321 14.604 91.650 0.50 10.79 208 ILE C O 1
ATOM 6037 N N A ILE C 1 209 ? -2.725 13.468 90.514 0.50 10.37 209 ILE C N 1
ATOM 6038 N N B ILE C 1 209 ? -2.911 13.329 90.646 0.50 8.81 209 ILE C N 1
ATOM 6039 C CA A ILE C 1 209 ? -2.196 12.179 90.923 0.50 10.97 209 ILE C CA 1
ATOM 6040 C CA B ILE C 1 209 ? -2.321 12.017 90.965 0.50 9.40 209 ILE C CA 1
ATOM 6041 C C A ILE C 1 209 ? -1.361 11.617 89.797 0.50 10.25 209 ILE C C 1
ATOM 6042 C C B ILE C 1 209 ? -1.429 11.462 89.841 0.50 9.44 209 ILE C C 1
ATOM 6043 O O A ILE C 1 209 ? -1.785 11.576 88.643 0.50 9.71 209 ILE C O 1
ATOM 6044 O O B ILE C 1 209 ? -1.891 11.277 88.715 0.50 9.23 209 ILE C O 1
ATOM 6053 N N . SER C 1 210 ? -0.155 11.201 90.152 1.00 8.94 210 SER C N 1
ATOM 6054 C CA . SER C 1 210 ? 0.790 10.630 89.184 1.00 10.23 210 SER C CA 1
ATOM 6055 C C . SER C 1 210 ? 0.701 9.116 89.220 1.00 8.42 210 SER C C 1
ATOM 6056 O O . SER C 1 210 ? 0.820 8.531 90.301 1.00 9.94 210 SER C O 1
ATOM 6059 N N . SER C 1 211 ? 0.536 8.475 88.058 1.00 8.68 211 SER C N 1
ATOM 6060 C CA . SER C 1 211 ? 0.469 7.014 88.038 1.00 7.33 211 SER C CA 1
ATOM 6061 C C . SER C 1 211 ? 1.801 6.466 88.524 1.00 9.38 211 SER C C 1
ATOM 6062 O O . SER C 1 211 ? 1.834 5.464 89.229 1.00 9.27 211 SER C O 1
ATOM 6065 N N . ALA C 1 212 ? 2.889 7.145 88.179 1.00 8.12 212 ALA C N 1
ATOM 6066 C CA . ALA C 1 212 ? 4.230 6.651 88.550 1.00 8.43 212 ALA C CA 1
ATOM 6067 C C . ALA C 1 212 ? 4.472 6.619 90.057 1.00 8.19 212 ALA C C 1
ATOM 6068 O O . ALA C 1 212 ? 4.914 5.618 90.610 1.00 8.73 212 ALA C O 1
ATOM 6070 N N . GLU C 1 213 ? 4.181 7.727 90.716 1.00 8.49 213 GLU C N 1
ATOM 6071 C CA . GLU C 1 213 ? 4.391 7.830 92.150 1.00 8.48 213 GLU C CA 1
ATOM 6072 C C . GLU C 1 213 ? 3.555 6.810 92.916 1.00 8.24 213 GLU C C 1
ATOM 6073 O O . GLU C 1 213 ? 4.029 6.164 93.849 1.00 8.96 213 GLU C O 1
ATOM 6079 N N . GLU C 1 214 ? 2.310 6.618 92.491 1.00 8.13 214 GLU C N 1
ATOM 6080 C CA . GLU C 1 214 ? 1.460 5.698 93.224 1.00 9.43 214 GLU C CA 1
ATOM 6081 C C . GLU C 1 214 ? 1.741 4.237 92.929 1.00 8.25 214 GLU C C 1
ATOM 6082 O O . GLU C 1 214 ? 1.518 3.376 93.781 1.00 9.01 214 GLU C O 1
ATOM 6088 N N . THR C 1 215 ? 2.231 3.943 91.732 1.00 7.36 215 THR C N 1
ATOM 6089 C CA . THR C 1 215 ? 2.523 2.549 91.397 1.00 6.63 215 THR C CA 1
ATOM 6090 C C . THR C 1 215 ? 3.749 2.076 92.162 1.00 7.66 215 THR C C 1
ATOM 6091 O O . THR C 1 215 ? 3.810 0.914 92.603 1.00 6.81 215 THR C O 1
ATOM 6095 N N . ALA C 1 216 ? 4.714 2.967 92.351 1.00 6.71 216 ALA C N 1
ATOM 6096 C CA . ALA C 1 216 ? 5.900 2.549 93.090 1.00 8.25 216 ALA C CA 1
ATOM 6097 C C . ALA C 1 216 ? 5.545 2.234 94.543 1.00 8.43 216 ALA C C 1
ATOM 6098 O O . ALA C 1 216 ? 6.040 1.242 95.114 1.00 8.81 216 ALA C O 1
ATOM 6100 N N . ILE C 1 217 ? 4.677 3.041 95.165 1.00 8.13 217 ILE C N 1
ATOM 6101 C CA . ILE C 1 217 ? 4.348 2.713 96.533 1.00 8.85 217 ILE C CA 1
ATOM 6102 C C . ILE C 1 217 ? 3.476 1.453 96.599 1.00 8.65 217 ILE C C 1
ATOM 6103 O O . ILE C 1 217 ? 3.572 0.695 97.554 1.00 8.70 217 ILE C O 1
ATOM 6108 N N . GLU C 1 218 ? 2.650 1.204 95.582 1.00 8.60 218 GLU C N 1
ATOM 6109 C CA . GLU C 1 218 ? 1.843 -0.012 95.556 1.00 9.05 218 GLU C CA 1
ATOM 6110 C C . GLU C 1 218 ? 2.782 -1.212 95.464 1.00 8.88 218 GLU C C 1
ATOM 6111 O O . GLU C 1 218 ? 2.627 -2.207 96.183 1.00 8.47 218 GLU C O 1
ATOM 6117 N N . LEU C 1 219 ? 3.764 -1.125 94.575 1.00 8.10 219 LEU C N 1
ATOM 6118 C CA . LEU C 1 219 ? 4.748 -2.203 94.431 1.00 7.80 219 LEU C CA 1
ATOM 6119 C C . LEU C 1 219 ? 5.474 -2.440 95.769 1.00 7.28 219 LEU C C 1
ATOM 6120 O O . LEU C 1 219 ? 5.624 -3.583 96.228 1.00 8.54 219 LEU C O 1
ATOM 6125 N N . SER C 1 220 ? 5.908 -1.360 96.409 1.00 5.61 220 SER C N 1
ATOM 6126 C CA . SER C 1 220 ? 6.587 -1.468 97.689 1.00 5.64 220 SER C CA 1
ATOM 6127 C C . SER C 1 220 ? 5.741 -2.216 98.724 1.00 7.28 220 SER C C 1
ATOM 6128 O O . SER C 1 220 ? 6.226 -3.103 99.423 1.00 8.49 220 SER C O 1
ATOM 6131 N N . THR C 1 221 ? 4.464 -1.843 98.799 1.00 5.85 221 THR C N 1
ATOM 6132 C CA . THR C 1 221 ? 3.525 -2.450 99.730 1.00 6.90 221 THR C CA 1
ATOM 6133 C C . THR C 1 221 ? 3.413 -3.958 99.503 1.00 8.35 221 THR C C 1
ATOM 6134 O O . THR C 1 221 ? 3.453 -4.751 100.452 1.00 8.51 221 THR C O 1
ATOM 6138 N N . ILE C 1 222 ? 3.271 -4.353 98.240 1.00 7.72 222 ILE C N 1
ATOM 6139 C CA . ILE C 1 222 ? 3.128 -5.748 97.897 1.00 8.09 222 ILE C CA 1
ATOM 6140 C C . ILE C 1 222 ? 4.420 -6.535 98.101 1.00 7.55 222 ILE C C 1
ATOM 6141 O O . ILE C 1 222 ? 4.376 -7.644 98.630 1.00 10.72 222 ILE C O 1
ATOM 6146 N N . LEU C 1 223 ? 5.569 -5.976 97.722 1.00 8.42 223 LEU C N 1
ATOM 6147 C CA . LEU C 1 223 ? 6.819 -6.733 97.931 1.00 7.85 223 LEU C CA 1
ATOM 6148 C C . LEU C 1 223 ? 7.044 -6.956 99.426 1.00 9.20 223 LEU C C 1
ATOM 6149 O O . LEU C 1 223 ? 7.496 -8.025 99.823 1.00 11.29 223 LEU C O 1
ATOM 6154 N N . GLN C 1 224 ? 6.745 -5.962 100.257 1.00 8.60 224 GLN C N 1
ATOM 6155 C CA . GLN C 1 224 ? 6.959 -6.148 101.689 1.00 10.24 224 GLN C CA 1
ATOM 6156 C C . GLN C 1 224 ? 5.950 -7.129 102.283 1.00 13.54 224 GLN C C 1
ATOM 6157 O O . GLN C 1 224 ? 6.310 -7.971 103.119 1.00 14.41 224 GLN C O 1
ATOM 6163 N N . HIS C 1 225 ? 4.700 -7.042 101.839 1.00 11.62 225 HIS C N 1
ATOM 6164 C CA . HIS C 1 225 ? 3.652 -7.959 102.318 1.00 14.50 225 HIS C CA 1
ATOM 6165 C C . HIS C 1 225 ? 4.052 -9.402 102.037 1.00 15.34 225 HIS C C 1
ATOM 6166 O O . HIS C 1 225 ? 3.794 -10.309 102.858 1.00 17.14 225 HIS C O 1
ATOM 6173 N N . LYS C 1 226 ? 4.671 -9.624 100.881 1.00 15.24 226 LYS C N 1
ATOM 6174 C CA . LYS C 1 226 ? 5.094 -10.962 100.473 1.00 16.37 226 LYS C CA 1
ATOM 6175 C C . LYS C 1 226 ? 6.459 -11.368 101.035 1.00 16.42 226 LYS C C 1
ATOM 6176 O O . LYS C 1 226 ? 6.894 -12.501 100.851 1.00 18.92 226 LYS C O 1
ATOM 6182 N N . GLY C 1 227 ? 7.121 -10.445 101.722 1.00 15.87 227 GLY C N 1
ATOM 6183 C CA . GLY C 1 227 ? 8.420 -10.732 102.311 1.00 16.48 227 GLY C CA 1
ATOM 6184 C C . GLY C 1 227 ? 9.523 -10.929 101.296 1.00 17.42 227 GLY C C 1
ATOM 6185 O O . GLY C 1 227 ? 10.457 -11.712 101.535 1.00 18.13 227 GLY C O 1
ATOM 6186 N N . ILE C 1 228 ? 9.456 -10.204 100.176 1.00 15.53 228 ILE C N 1
ATOM 6187 C CA . ILE C 1 228 ? 10.457 -10.356 99.129 1.00 14.02 228 ILE C CA 1
ATOM 6188 C C . ILE C 1 228 ? 11.222 -9.084 98.729 1.00 13.26 228 ILE C C 1
ATOM 6189 O O . ILE C 1 228 ? 11.653 -8.941 97.588 1.00 14.12 228 ILE C O 1
ATOM 6194 N N . LEU C 1 229 ? 11.369 -8.153 99.663 1.00 12.06 229 LEU C N 1
ATOM 6195 C CA . LEU C 1 229 ? 12.122 -6.933 99.395 1.00 12.21 229 LEU C CA 1
ATOM 6196 C C . LEU C 1 229 ? 13.584 -7.294 99.234 1.00 12.41 229 LEU C C 1
ATOM 6197 O O . LEU C 1 229 ? 14.094 -8.164 99.958 1.00 14.30 229 LEU C O 1
ATOM 6202 N N . ALA C 1 230 ? 14.256 -6.623 98.303 1.00 12.99 230 ALA C N 1
ATOM 6203 C CA . ALA C 1 230 ? 15.689 -6.830 98.095 1.00 13.43 230 ALA C CA 1
ATOM 6204 C C . ALA C 1 230 ? 16.435 -6.059 99.188 1.00 14.16 230 ALA C C 1
ATOM 6205 O O . ALA C 1 230 ? 15.872 -5.151 99.809 1.00 13.26 230 ALA C O 1
ATOM 6207 N N . ASP C 1 231 ? 17.702 -6.417 99.422 1.00 14.46 231 ASP C N 1
ATOM 6208 C CA . ASP C 1 231 ? 18.517 -5.726 100.420 1.00 15.26 231 ASP C CA 1
ATOM 6209 C C . ASP C 1 231 ? 19.803 -5.137 99.803 1.00 14.50 231 ASP C C 1
ATOM 6210 O O . ASP C 1 231 ? 20.704 -4.700 100.513 1.00 16.36 231 ASP C O 1
ATOM 6215 N N . ASN C 1 232 ? 19.851 -5.103 98.470 1.00 13.07 232 ASN C N 1
ATOM 6216 C CA . ASN C 1 232 ? 20.992 -4.593 97.689 1.00 13.86 232 ASN C CA 1
ATOM 6217 C C . ASN C 1 232 ? 21.234 -3.083 97.880 1.00 14.94 232 ASN C C 1
ATOM 6218 O O . ASN C 1 232 ? 20.390 -2.262 97.525 1.00 15.18 232 ASN C O 1
ATOM 6223 N N A LEU C 1 233 ? 22.410 -2.732 98.399 0.50 14.74 233 LEU C N 1
ATOM 6224 N N B LEU C 1 233 ? 22.385 -2.699 98.414 0.50 14.86 233 LEU C N 1
ATOM 6225 C CA A LEU C 1 233 ? 22.753 -1.335 98.663 0.50 15.37 233 LEU C CA 1
ATOM 6226 C CA B LEU C 1 233 ? 22.634 -1.275 98.625 0.50 15.43 233 LEU C CA 1
ATOM 6227 C C A LEU C 1 233 ? 23.207 -0.507 97.464 0.50 15.59 233 LEU C C 1
ATOM 6228 C C B LEU C 1 233 ? 22.918 -0.492 97.350 0.50 15.70 233 LEU C C 1
ATOM 6229 O O A LEU C 1 233 ? 23.368 0.714 97.570 0.50 15.49 233 LEU C O 1
ATOM 6230 O O B LEU C 1 233 ? 22.636 0.709 97.274 0.50 15.89 233 LEU C O 1
ATOM 6239 N N . ASN C 1 234 ? 23.445 -1.166 96.335 1.00 14.16 234 ASN C N 1
ATOM 6240 C CA . ASN C 1 234 ? 23.815 -0.466 95.112 1.00 15.32 234 ASN C CA 1
ATOM 6241 C C . ASN C 1 234 ? 23.479 -1.292 93.880 1.00 13.56 234 ASN C C 1
ATOM 6242 O O . ASN C 1 234 ? 24.351 -1.861 93.224 1.00 15.30 234 ASN C O 1
ATOM 6247 N N . PRO C 1 235 ? 22.187 -1.381 93.548 1.00 12.24 235 PRO C N 1
ATOM 6248 C CA . PRO C 1 235 ? 21.763 -2.150 92.379 1.00 10.45 235 PRO C CA 1
ATOM 6249 C C . PRO C 1 235 ? 22.071 -1.404 91.089 1.00 10.91 235 PRO C C 1
ATOM 6250 O O . PRO C 1 235 ? 22.392 -0.206 91.100 1.00 13.88 235 PRO C O 1
ATOM 6254 N N . LYS C 1 236 ? 21.995 -2.137 89.981 1.00 10.67 236 LYS C N 1
ATOM 6255 C CA . LYS C 1 236 ? 22.166 -1.557 88.656 1.00 12.44 236 LYS C CA 1
ATOM 6256 C C . LYS C 1 236 ? 20.918 -1.915 87.858 1.00 11.54 236 LYS C C 1
ATOM 6257 O O . LYS C 1 236 ? 20.300 -2.950 88.082 1.00 13.01 236 LYS C O 1
ATOM 6263 N N . HIS C 1 237 ? 20.546 -1.041 86.927 1.00 10.98 237 HIS C N 1
ATOM 6264 C CA . HIS C 1 237 ? 19.342 -1.246 86.137 1.00 10.77 237 HIS C CA 1
ATOM 6265 C C . HIS C 1 237 ? 19.675 -1.391 84.674 1.00 11.39 237 HIS C C 1
ATOM 6266 O O . HIS C 1 237 ? 20.700 -0.855 84.211 1.00 12.83 237 HIS C O 1
ATOM 6273 N N . ARG C 1 238 ? 18.822 -2.107 83.951 1.00 11.40 238 ARG C N 1
ATOM 6274 C CA . ARG C 1 238 ? 19.051 -2.282 82.527 1.00 13.37 238 ARG C CA 1
ATOM 6275 C C . ARG C 1 238 ? 17.810 -1.928 81.750 1.00 13.39 238 ARG C C 1
ATOM 6276 O O . ARG C 1 238 ? 16.690 -2.231 82.171 1.00 12.76 238 ARG C O 1
ATOM 6284 N N . PHE C 1 239 ? 18.017 -1.277 80.617 1.00 12.41 239 PHE C N 1
ATOM 6285 C CA . PHE C 1 239 ? 16.898 -0.857 79.786 1.00 11.63 239 PHE C CA 1
ATOM 6286 C C . PHE C 1 239 ? 17.054 -1.424 78.386 1.00 11.26 239 PHE C C 1
ATOM 6287 O O . PHE C 1 239 ? 18.180 -1.530 77.878 1.00 13.54 239 PHE C O 1
ATOM 6295 N N . PHE C 1 240 ? 15.939 -1.813 77.786 1.00 10.86 240 PHE C N 1
ATOM 6296 C CA . PHE C 1 240 ? 15.930 -2.396 76.456 1.00 10.74 240 PHE C CA 1
ATOM 6297 C C . PHE C 1 240 ? 14.852 -1.718 75.617 1.00 11.59 240 PHE C C 1
ATOM 6298 O O . PHE C 1 240 ? 13.804 -1.325 76.143 1.00 10.71 240 PHE C O 1
ATOM 6306 N N . THR C 1 241 ? 15.094 -1.585 74.313 1.00 11.28 241 THR C N 1
ATOM 6307 C CA . THR C 1 241 ? 14.095 -0.946 73.451 1.00 12.52 241 THR C CA 1
ATOM 6308 C C . THR C 1 241 ? 14.050 -1.655 72.117 1.00 12.87 241 THR C C 1
ATOM 6309 O O . THR C 1 241 ? 15.067 -2.207 71.663 1.00 12.26 241 THR C O 1
ATOM 6313 N N . THR C 1 242 ? 12.867 -1.678 71.511 1.00 10.95 242 THR C N 1
ATOM 6314 C CA . THR C 1 242 ? 12.748 -2.282 70.190 1.00 10.90 242 THR C CA 1
ATOM 6315 C C . THR C 1 242 ? 13.016 -1.229 69.100 1.00 13.55 242 THR C C 1
ATOM 6316 O O . THR C 1 242 ? 13.084 -1.567 67.914 1.00 13.78 242 THR C O 1
ATOM 6320 N N . GLY C 1 243 ? 13.156 0.037 69.490 1.00 14.72 243 GLY C N 1
ATOM 6321 C CA . GLY C 1 243 ? 13.418 1.079 68.511 1.00 16.24 243 GLY C CA 1
ATOM 6322 C C . GLY C 1 243 ? 14.875 1.466 68.488 1.00 17.17 243 GLY C C 1
ATOM 6323 O O . GLY C 1 243 ? 15.734 0.690 68.859 1.00 17.45 243 GLY C O 1
ATOM 6324 N N . SER C 1 244 ? 15.146 2.676 68.040 1.00 19.80 244 SER C N 1
ATOM 6325 C CA . SER C 1 244 ? 16.503 3.196 67.973 1.00 22.84 244 SER C CA 1
ATOM 6326 C C . SER C 1 244 ? 17.097 3.325 69.377 1.00 23.18 244 SER C C 1
ATOM 6327 O O . SER C 1 244 ? 16.500 3.949 70.251 1.00 23.62 244 SER C O 1
ATOM 6330 N N . VAL C 1 245 ? 18.275 2.749 69.577 1.00 24.62 245 VAL C N 1
ATOM 6331 C CA . VAL C 1 245 ? 18.955 2.829 70.857 1.00 25.43 245 VAL C CA 1
ATOM 6332 C C . VAL C 1 245 ? 19.390 4.271 71.132 1.00 25.45 245 VAL C C 1
ATOM 6333 O O . VAL C 1 245 ? 19.202 4.779 72.235 1.00 22.86 245 VAL C O 1
ATOM 6337 N N . SER C 1 246 ? 19.947 4.949 70.130 1.00 25.23 246 SER C N 1
ATOM 6338 C CA . SER C 1 246 ? 20.371 6.328 70.353 1.00 26.05 246 SER C CA 1
ATOM 6339 C C . SER C 1 246 ? 19.207 7.269 70.666 1.00 26.19 246 SER C C 1
ATOM 6340 O O . SER C 1 246 ? 19.357 8.188 71.472 1.00 25.43 246 SER C O 1
ATOM 6343 N N . SER C 1 247 ? 18.043 7.053 70.052 1.00 26.03 247 SER C N 1
ATOM 6344 C CA . SER C 1 247 ? 16.893 7.909 70.340 1.00 26.66 247 SER C CA 1
ATOM 6345 C C . SER C 1 247 ? 16.485 7.727 71.803 1.00 25.20 247 SER C C 1
ATOM 6346 O O . SER C 1 247 ? 16.240 8.699 72.517 1.00 24.63 247 SER C O 1
ATOM 6349 N N . PHE C 1 248 ? 16.409 6.471 72.240 1.00 23.30 248 PHE C N 1
ATOM 6350 C CA . PHE C 1 248 ? 16.026 6.176 73.621 1.00 21.74 248 PHE C CA 1
ATOM 6351 C C . PHE C 1 248 ? 16.986 6.817 74.614 1.00 22.09 248 PHE C C 1
ATOM 6352 O O . PHE C 1 248 ? 16.562 7.502 75.548 1.00 21.59 248 PHE C O 1
ATOM 6360 N N . GLU C 1 249 ? 18.281 6.595 74.411 1.00 23.13 249 GLU C N 1
ATOM 6361 C CA . GLU C 1 249 ? 19.294 7.147 75.311 1.00 25.23 249 GLU C CA 1
ATOM 6362 C C . GLU C 1 249 ? 19.197 8.658 75.405 1.00 25.39 249 GLU C C 1
ATOM 6363 O O . GLU C 1 249 ? 19.385 9.232 76.472 1.00 23.34 249 GLU C O 1
ATOM 6369 N N . HIS C 1 250 ? 18.912 9.298 74.277 1.00 26.48 250 HIS C N 1
ATOM 6370 C CA . HIS C 1 250 ? 18.806 10.753 74.221 1.00 27.27 250 HIS C CA 1
ATOM 6371 C C . HIS C 1 250 ? 17.618 11.289 75.015 1.00 26.21 250 HIS C C 1
ATOM 6372 O O . HIS C 1 250 ? 17.765 12.227 75.797 1.00 25.35 250 HIS C O 1
ATOM 6379 N N . ILE C 1 251 ? 16.436 10.706 74.817 1.00 23.88 251 ILE C N 1
ATOM 6380 C CA . ILE C 1 251 ? 15.260 11.144 75.564 1.00 23.56 251 ILE C CA 1
ATOM 6381 C C . ILE C 1 251 ? 15.442 10.805 77.044 1.00 21.73 251 ILE C C 1
ATOM 6382 O O . ILE C 1 251 ? 15.127 11.612 77.920 1.00 20.42 251 ILE C O 1
ATOM 6387 N N . ALA C 1 252 ? 15.958 9.603 77.310 1.00 20.47 252 ALA C N 1
ATOM 6388 C CA . ALA C 1 252 ? 16.166 9.172 78.680 1.00 19.78 252 ALA C CA 1
ATOM 6389 C C . ALA C 1 252 ? 17.066 10.141 79.431 1.00 20.83 252 ALA C C 1
ATOM 6390 O O . ALA C 1 252 ? 16.786 10.489 80.573 1.00 19.14 252 ALA C O 1
ATOM 6392 N N . GLU C 1 253 ? 18.157 10.576 78.802 1.00 21.11 253 GLU C N 1
ATOM 6393 C CA . GLU C 1 253 ? 19.051 11.514 79.480 1.00 22.96 253 GLU C CA 1
ATOM 6394 C C . GLU C 1 253 ? 18.331 12.841 79.744 1.00 23.24 253 GLU C C 1
ATOM 6395 O O . GLU C 1 253 ? 18.543 13.475 80.778 1.00 21.66 253 GLU C O 1
ATOM 6401 N N . ARG C 1 254 ? 17.480 13.264 78.813 1.00 23.40 254 ARG C N 1
ATOM 6402 C CA . ARG C 1 254 ? 16.730 14.505 79.003 1.00 24.55 254 ARG C CA 1
ATOM 6403 C C . ARG C 1 254 ? 15.709 14.392 80.141 1.00 23.91 254 ARG C C 1
ATOM 6404 O O . ARG C 1 254 ? 15.562 15.302 80.954 1.00 23.59 254 ARG C O 1
ATOM 6412 N N . TRP C 1 255 ? 14.996 13.273 80.208 1.00 22.55 255 TRP C N 1
ATOM 6413 C CA . TRP C 1 255 ? 13.986 13.108 81.255 1.00 22.04 255 TRP C CA 1
ATOM 6414 C C . TRP C 1 255 ? 14.551 12.802 82.640 1.00 21.04 255 TRP C C 1
ATOM 6415 O O . TRP C 1 255 ? 14.107 13.360 83.649 1.00 21.15 255 TRP C O 1
ATOM 6426 N N . LEU C 1 256 ? 15.532 11.908 82.687 1.00 20.33 256 LEU C N 1
ATOM 6427 C CA . LEU C 1 256 ? 16.109 11.503 83.952 1.00 19.51 256 LEU C CA 1
ATOM 6428 C C . LEU C 1 256 ? 17.200 12.413 84.488 1.00 20.47 256 LEU C C 1
ATOM 6429 O O . LEU C 1 256 ? 17.386 12.501 85.699 1.00 21.18 256 LEU C O 1
ATOM 6434 N N . GLY C 1 257 ? 17.921 13.078 83.593 1.00 21.95 257 GLY C N 1
ATOM 6435 C CA . GLY C 1 257 ? 19.002 13.951 84.031 1.00 23.49 257 GLY C CA 1
ATOM 6436 C C . GLY C 1 257 ? 20.349 13.238 84.054 1.00 23.83 257 GLY C C 1
ATOM 6437 O O . GLY C 1 257 ? 21.356 13.810 84.486 1.00 25.87 257 GLY C O 1
ATOM 6438 N N . TYR C 1 258 ? 20.383 11.992 83.591 1.00 23.41 258 TYR C N 1
ATOM 6439 C CA . TYR C 1 258 ? 21.623 11.231 83.553 1.00 22.29 258 TYR C CA 1
ATOM 6440 C C . TYR C 1 258 ? 21.553 10.101 82.532 1.00 22.58 258 TYR C C 1
ATOM 6441 O O . TYR C 1 258 ? 20.468 9.735 82.075 1.00 22.06 258 TYR C O 1
ATOM 6450 N N . GLN C 1 259 ? 22.709 9.547 82.175 1.00 21.99 259 GLN C N 1
ATOM 6451 C CA . GLN C 1 259 ? 22.758 8.470 81.184 1.00 22.86 259 GLN C CA 1
ATOM 6452 C C . GLN C 1 259 ? 22.459 7.097 81.770 1.00 20.97 259 GLN C C 1
ATOM 6453 O O . GLN C 1 259 ? 22.787 6.824 82.919 1.00 21.29 259 GLN C O 1
ATOM 6459 N N . ILE C 1 260 ? 21.851 6.228 80.964 1.00 20.32 260 ILE C N 1
ATOM 6460 C CA . ILE C 1 260 ? 21.495 4.882 81.414 1.00 20.25 260 ILE C CA 1
ATOM 6461 C C . ILE C 1 260 ? 21.984 3.796 80.450 1.00 21.01 260 ILE C C 1
ATOM 6462 O O . ILE C 1 260 ? 22.409 4.089 79.335 1.00 20.64 260 ILE C O 1
ATOM 6467 N N . SER C 1 261 ? 21.914 2.540 80.885 1.00 21.91 261 SER C N 1
ATOM 6468 C CA . SER C 1 261 ? 22.327 1.424 80.037 1.00 21.66 261 SER C CA 1
ATOM 6469 C C . SER C 1 261 ? 21.160 1.031 79.137 1.00 19.94 261 SER C C 1
ATOM 6470 O O . SER C 1 261 ? 20.126 0.565 79.632 1.00 20.10 261 SER C O 1
ATOM 6473 N N . VAL C 1 262 ? 21.327 1.206 77.828 1.00 20.85 262 VAL C N 1
ATOM 6474 C CA . VAL C 1 262 ? 20.291 0.834 76.871 1.00 19.52 262 VAL C CA 1
ATOM 6475 C C . VAL C 1 262 ? 20.782 -0.139 75.803 1.00 19.84 262 VAL C C 1
ATOM 6476 O O . VAL C 1 262 ? 21.870 0.033 75.234 1.00 21.65 262 VAL C O 1
ATOM 6480 N N . ASP C 1 263 ? 19.998 -1.181 75.562 1.00 18.90 263 ASP C N 1
ATOM 6481 C CA . ASP C 1 263 ? 20.323 -2.159 74.531 1.00 19.82 263 ASP C CA 1
ATOM 6482 C C . ASP C 1 263 ? 19.123 -2.427 73.629 1.00 20.81 263 ASP C C 1
ATOM 6483 O O . ASP C 1 263 ? 17.968 -2.229 74.029 1.00 18.55 263 ASP C O 1
ATOM 6488 N N . CYS C 1 264 ? 19.425 -2.880 72.411 1.00 21.53 264 CYS C N 1
ATOM 6489 C CA . CYS C 1 264 ? 18.431 -3.193 71.386 1.00 23.57 264 CYS C CA 1
ATOM 6490 C C . CYS C 1 264 ? 17.858 -4.589 71.596 1.00 23.23 264 CYS C C 1
ATOM 6491 O O . CYS C 1 264 ? 18.521 -5.488 72.136 1.00 25.04 264 CYS C O 1
ATOM 6494 N N . VAL C 1 265 ? 16.620 -4.784 71.172 1.00 20.86 265 VAL C N 1
ATOM 6495 C CA . VAL C 1 265 ? 15.991 -6.078 71.299 1.00 21.38 265 VAL C CA 1
ATOM 6496 C C . VAL C 1 265 ? 14.991 -6.242 70.177 1.00 19.71 265 VAL C C 1
ATOM 6497 O O . VAL C 1 265 ? 14.413 -5.260 69.716 1.00 18.45 265 VAL C O 1
ATOM 6501 N N . ASP C 1 266 ? 14.830 -7.477 69.710 1.00 19.91 266 ASP C N 1
ATOM 6502 C CA . ASP C 1 266 ? 13.865 -7.810 68.667 1.00 20.66 266 ASP C CA 1
ATOM 6503 C C . ASP C 1 266 ? 12.734 -8.645 69.246 1.00 22.30 266 ASP C C 1
ATOM 6504 O O . ASP C 1 266 ? 12.978 -9.604 69.974 1.00 22.90 266 ASP C O 1
ATOM 6509 N N . LEU C 1 267 ? 11.502 -8.288 68.914 1.00 20.64 267 LEU C N 1
ATOM 6510 C CA . LEU C 1 267 ? 10.339 -9.043 69.371 1.00 22.27 267 LEU C CA 1
ATOM 6511 C C . LEU C 1 267 ? 9.640 -9.522 68.111 1.00 23.70 267 LEU C C 1
ATOM 6512 O O . LEU C 1 267 ? 9.639 -8.812 67.111 1.00 24.07 267 LEU C O 1
ATOM 6517 N N . PRO C 1 268 ? 9.068 -10.743 68.126 1.00 25.27 268 PRO C N 1
ATOM 6518 C CA . PRO C 1 268 ? 9.047 -11.685 69.247 1.00 26.38 268 PRO C CA 1
ATOM 6519 C C . PRO C 1 268 ? 10.413 -12.325 69.421 1.00 28.24 268 PRO C C 1
ATOM 6520 O O . PRO C 1 268 ? 11.167 -12.464 68.454 1.00 28.10 268 PRO C O 1
ATOM 6524 N N . VAL C 1 269 ? 10.731 -12.700 70.655 1.00 29.72 269 VAL C N 1
ATOM 6525 C CA . VAL C 1 269 ? 12.012 -13.325 70.962 1.00 33.95 269 VAL C CA 1
ATOM 6526 C C . VAL C 1 269 ? 12.190 -14.585 70.132 1.00 36.99 269 VAL C C 1
ATOM 6527 O O . VAL C 1 269 ? 11.249 -15.365 69.972 1.00 37.09 269 VAL C O 1
ATOM 6531 N N . LYS C 1 270 ? 13.408 -14.754 69.616 1.00 40.57 270 LYS C N 1
ATOM 6532 C CA . LYS C 1 270 ? 13.799 -15.891 68.784 1.00 44.02 270 LYS C CA 1
ATOM 6533 C C . LYS C 1 270 ? 13.275 -15.767 67.361 1.00 45.54 270 LYS C C 1
ATOM 6534 O O . LYS C 1 270 ? 14.110 -15.839 66.429 1.00 47.33 270 LYS C O 1
#

Nearest PDB structures (foldseek):
  2dwu-assembly2_C  TM=1.004E+00  e=5.060E-54  Bacillus anthracis
  2gzm-assembly1_A  TM=9.742E-01  e=8.413E-35  Bacillus anthracis
  3isv-assembly2_A  TM=9.535E-01  e=2.834E-33  Listeria monocytogenes EGD-e
  2vvt-assembly1_B  TM=9.776E-01  e=2.080E-32  Enterococcus faecalis
  2vvt-assembly1_A  TM=9.727E-01  e=3.525E-32  Enterococcus faecalis

Organism: Bacillus anthracis (NCBI:txid1392)

Radius of gyration: 32.26 Å; Cα contacts (8 Å, |Δi|>4): 1800; chains: 3; bounding box: 50×48×101 Å